Protein AF-A0A9W6U4I5-F1 (afdb_monomer_lite)

Radius of gyration: 42.34 Å; chains: 1; bounding box: 117×131×115 Å

Foldseek 3Di:
DVVLVVLVVVLVVLVVQLVVLVVVLVVLVPDPPDHDDPVVSVVSVVSNVVSVVVNVVSVVVSLVVVVVCVVCVVVDDPVVNVVVVVVVCVVCVVCVVVPPDDPPPVDDCVVPDVVSVVVVVVVVVVVVVVVVVVPDDDDDDDDDDDDDDDDDDDDDDDDDDDDDDDDDDDDDDFDFAEFDDDDDDDDPDDDDDDDDDDDDDDDDDYYDDDDDDDDDDDDDDDDDDDDDDDDDDDDDDDDDDDDDDDDDDDDDDDDDPPCVVVVVVVVVVVVVVVVLLVVQVVLCVVLCNLAAQDPDDSDGPLVVQCVQFVVVCVLFQEFVLLVFNAFTPQLVVVLVVCVVPDDADQQVDDDPDPPHCHLVNLLVVLQVLVCVQQQHDPVFKGKAKAQALLRLLVLCLQFFPAALDAEEEEELLDFLSVVCSCVSNVVRNHHYHYQYPVNLVVLVVVPPPPPDDDPPPDDDDDDPFEAEYEYEYECARSAAQFGRDLVSQVSVQVPVPPPDPDDDHHYGYAYEYADASVLLQAHNHCVVHPHQKYWYGLSSNRVPDHRMIMIMGGVVSLVSGHHPDADAQQFPDDDPVDGDTDGPLPPPPSPVSRNSHPHRPPSSRSSSVVSSSVVCVSSPSSSSLSNLLSLLLVLLVLQQPFAAQVRHRQKDWDADRPPSDDSSGGGSKIWIFTAANVRFTDFVLVVCVLCVVSSYHWDKWRSSRVSSQCVRQVNDPVNVVVCVVVPDDTPPPCQDDPRTGRITIMGGDGSSRDNVSSVSVSVSSNQFRHQHDDDDDPDDDDDDDDDDDDDDDPDDPRKHFDWFWAALEAQAAIDIDPDADQDLAGTPNGRQKFKAAPVALETDHCVNALQSLQWDWDADPVQQKIKIFGDAPPDDDDDDDDDDDDDDDPDGDMDMAHNDDDDDPDDVPPPPDWRWHADPNDTFIWDFRDPVQQVSVCVSRVHRITMTGGDPPDWDFAPQDDDDDDDDDDDDDDDDPDDPDPPPVPFGRTHDSDDHASFWEAEPQQQVVLQVLVCVVPVPDHFDPSQQVGSIYMYRDHHPPQQSHQWYHHPPFTKGWSHWDPDRPRSLADSNNSDRHPDSCRSCVSSVDPDTTIGIHGGPDPDPDPDPPPFQWKKKFQKDWQNHGLGMWIKRFPCVQQVQLSVQQQCQQALVLAAAPLRHRSHQAFWWQQFAAAQFKGKTFAPNPNHPPAFATSVGRFAFARDQPDAQAAFFFKKFDAPWGGGGGRMIITTHTHDRVCGPTIHGTIGTPDDSVSVVVQNVQAHNVRGGVTIMGRNHMHID

pLDDT: mean 71.08, std 24.54, range [22.05, 98.62]

Secondary structure (DSSP, 8-state):
-HHHHHHHHHHHHHHHHHHHHHHHHHHHHT--SSPPPHHHHHHHHHHHHHHHHHHHHHHHHHHHHHHHHHHHGGGS-HHHHHHHHHHHHHHHTTTGGG---PPPTTS-TTTS-HHHHHHHHHHHHHHHHHHHTT-S------------------------------PPPPPPPPP-EEEBPP-PPP-------------------------------------PPP--------PPPPPP------------------SHHHHHHHHHHHHHHHHHHHHHHHHHHHTTT-SSSSSS-SS-HHHHHHHHT-GGGTT-EE-BTTT-PPPPHHHHHHHHHHHHHS----TTSPP--TTS--HHHHHHHHHHHHHHHTT--TTTEEEEEESSHHHHHHHHHHHS---SS-EEEEETT--HHHHTHHHHHHTTT-EEEEE-HHHHHHHHHTTSS---S------PPPPTTPEEEEEEEESB-TTT-BB--TTHHHHHHTT-S---SS----EEEEEEEE-TTGGGTS---TTTS--SEEEEEHHHHTS-STT-EEEEEEHHHHTT-------BTTEEEE-TTSS-EEETTSSS-S-GGGGG--BS--HHHHHTHHHHHHHHHHH-HHHHHHHHHHHHHHHHHHHHH-B-TTS-BSEEEESS-SS---TTTB-SEEEEEEB-TTSPBPPHHHHHHHHHHTTEE-EEE-TT-HHHHHHHTT--HHHHHHHHHTT--TTSS--EETTEESSEEEEE--TT--HHHHHHHHHHHHHHT---SPPPPPP--------------S--SS-EEEEEEE-SBTTS--EEES---EETTEETTTT-EEEEETTT-BBP-TTT-GGGGGEEEEEETTTTEEEEEE--TTSPPPPPPS--------PPPEEEEES---SSSS-TT----EEEEEETTEEEEEEE--HHHHHHHHHHHTS-EEEEEEPTT--EEP---P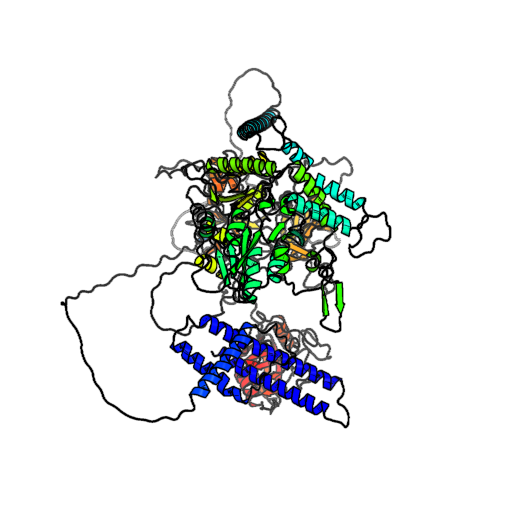PPPP---------------GGGSTTPPEE-SSSS-SEEEEEHHHHHHHHHHHHTT-TT----GGGG--SEEEESS-TT-GGG-SEEEETTEEEEEEEEE---TTTTB-TTT-PBPS-HHHHHHHTT----EEEEEE--PPPPSSSSSPPPPEEEEEEEETTEEEEEEEEEE-TTT-HHHHHHHHHHHH-TT-B-TTSSBS--TT-B--EEETTTEEEE--TTTSSSS---BTTBS-B------S---STTEEEE--SSTT-B-S-EEEESS--GGGTTTS-EEEEEEE-HHHHHHHHHT--TTS--SS-EEEEEEEE-

Structure (mmCIF, N/CA/C/O backbone):
data_AF-A0A9W6U4I5-F1
#
_entry.id   AF-A0A9W6U4I5-F1
#
loop_
_atom_site.group_PDB
_atom_site.id
_atom_site.type_symbol
_atom_site.label_atom_id
_atom_site.label_alt_id
_atom_site.label_comp_id
_atom_site.label_asym_id
_atom_site.label_entity_id
_atom_site.label_seq_id
_atom_site.pdbx_PDB_ins_code
_atom_site.Cartn_x
_atom_site.Cartn_y
_atom_site.Cartn_z
_atom_site.occupancy
_atom_site.B_iso_or_equiv
_atom_site.auth_seq_id
_atom_site.auth_comp_id
_atom_site.auth_asym_id
_atom_site.auth_atom_id
_atom_site.pdbx_PDB_model_num
ATOM 1 N N . MET A 1 1 ? -7.580 32.663 -23.195 1.00 48.84 1 MET A N 1
ATOM 2 C CA . MET A 1 1 ? -8.393 33.658 -23.943 1.00 48.84 1 MET A CA 1
ATOM 3 C C . MET A 1 1 ? -9.149 33.079 -25.143 1.00 48.84 1 MET A C 1
ATOM 5 O O . MET A 1 1 ? -10.328 32.816 -24.961 1.00 48.84 1 MET A O 1
ATOM 9 N N . LYS A 1 2 ? -8.544 32.809 -26.319 1.00 55.38 2 LYS A N 1
ATOM 10 C CA . LYS A 1 2 ? -9.287 32.348 -27.528 1.00 55.38 2 LYS A CA 1
ATOM 11 C C . LYS A 1 2 ? -10.245 31.160 -27.278 1.00 55.38 2 LYS A C 1
ATOM 13 O O . LYS A 1 2 ? -11.389 31.200 -27.718 1.00 55.38 2 LYS A O 1
ATOM 18 N N . SER A 1 3 ? -9.819 30.157 -26.501 1.00 57.09 3 SER A N 1
ATOM 19 C CA . SER A 1 3 ? -10.670 29.019 -26.091 1.00 57.09 3 SER A CA 1
ATOM 20 C C . SER A 1 3 ? -11.919 29.441 -25.291 1.00 57.09 3 SER A C 1
ATOM 22 O O . SER A 1 3 ? -13.018 28.967 -25.559 1.00 57.09 3 SER A O 1
ATOM 24 N N . VAL A 1 4 ? -11.782 30.412 -24.379 1.00 60.50 4 VAL A N 1
ATOM 25 C CA . VAL A 1 4 ? -12.888 30.941 -23.557 1.00 60.50 4 VAL A CA 1
ATOM 26 C C . VAL A 1 4 ? -13.898 31.692 -24.424 1.00 60.50 4 VAL A C 1
ATOM 28 O O . VAL A 1 4 ? -15.095 31.470 -24.296 1.00 60.50 4 VAL A O 1
ATOM 31 N N . GLN A 1 5 ? -13.440 32.522 -25.368 1.00 60.28 5 GLN A N 1
ATOM 32 C CA . GLN A 1 5 ? -14.334 33.189 -26.328 1.00 60.28 5 GLN A CA 1
ATOM 33 C C . GLN A 1 5 ? -15.077 32.181 -27.220 1.00 60.28 5 GLN A C 1
ATOM 35 O O . GLN A 1 5 ? -16.274 32.347 -27.452 1.00 60.28 5 GLN A O 1
ATOM 40 N N . SER A 1 6 ? -14.401 31.109 -27.653 1.00 68.62 6 SER A N 1
ATOM 41 C CA . SER A 1 6 ? -15.024 30.002 -28.389 1.00 68.62 6 SER A CA 1
ATOM 42 C C . SER A 1 6 ? -16.115 29.306 -27.563 1.00 68.62 6 SER A C 1
ATOM 44 O O . SER A 1 6 ? -17.250 29.187 -28.023 1.00 68.62 6 SER A O 1
ATOM 46 N N . GLN A 1 7 ? -15.830 28.944 -26.306 1.00 66.00 7 GLN A N 1
ATOM 47 C CA . GLN A 1 7 ? -16.822 28.345 -25.404 1.00 66.00 7 GLN A CA 1
ATOM 48 C C . GLN A 1 7 ? -17.985 29.295 -25.071 1.00 66.00 7 GLN A C 1
ATOM 50 O O . GLN A 1 7 ? -19.128 28.846 -25.024 1.00 66.00 7 GLN A O 1
ATOM 55 N N . ILE A 1 8 ? -17.745 30.603 -24.911 1.00 67.38 8 ILE A N 1
ATOM 56 C CA . ILE A 1 8 ? -18.811 31.606 -24.731 1.00 67.38 8 ILE A CA 1
ATOM 57 C C . ILE A 1 8 ? -19.721 31.663 -25.966 1.00 67.38 8 ILE A C 1
ATOM 59 O O . ILE A 1 8 ? -20.942 31.706 -25.810 1.00 67.38 8 ILE A O 1
ATOM 63 N N . SER A 1 9 ? -19.159 31.633 -27.180 1.00 71.69 9 SER A N 1
ATOM 64 C CA . SER A 1 9 ? -19.955 31.594 -28.415 1.00 71.69 9 SER A CA 1
ATOM 65 C C . SER A 1 9 ? -20.764 30.300 -28.507 1.00 71.69 9 SER A C 1
ATOM 67 O O . SER A 1 9 ? -21.986 30.349 -28.633 1.00 71.69 9 SER A O 1
ATOM 69 N N . HIS A 1 10 ? -20.112 29.151 -28.314 1.00 75.94 10 HIS A N 1
ATOM 70 C CA . HIS A 1 10 ? -20.759 27.841 -28.337 1.00 75.94 10 HIS A CA 1
ATOM 71 C C . HIS A 1 10 ? -21.899 27.738 -27.309 1.00 75.94 10 HIS A C 1
ATOM 73 O O . HIS A 1 10 ? -22.968 27.202 -27.603 1.00 75.94 10 HIS A O 1
ATOM 79 N N . ARG A 1 11 ? -21.726 28.333 -26.120 1.00 81.00 11 ARG A N 1
ATOM 80 C CA . ARG A 1 11 ? -22.777 28.431 -25.099 1.00 81.00 11 ARG A CA 1
ATOM 81 C C . ARG A 1 11 ? -24.001 29.211 -25.591 1.00 81.00 11 ARG A C 1
ATOM 83 O O . ARG A 1 11 ? -25.124 28.820 -25.269 1.00 81.00 11 ARG A O 1
ATOM 90 N N . LYS A 1 12 ? -23.811 30.296 -26.354 1.00 75.69 12 LYS A N 1
ATOM 91 C CA . LYS A 1 12 ? -24.922 31.069 -26.939 1.00 75.69 12 LYS A CA 1
ATOM 92 C C . LYS A 1 12 ? -25.683 30.242 -27.975 1.00 75.69 12 LYS A C 1
ATOM 94 O O . LYS A 1 12 ? -26.910 30.210 -27.913 1.00 75.69 12 LYS A O 1
ATOM 99 N N . ASP A 1 13 ? -24.985 29.499 -28.832 1.00 78.50 13 ASP A N 1
ATOM 100 C CA . ASP A 1 13 ? -25.610 28.620 -29.832 1.00 78.50 13 ASP A CA 1
ATOM 101 C C . ASP A 1 13 ? -26.448 27.506 -29.178 1.00 78.50 13 ASP A C 1
ATOM 103 O O . ASP A 1 13 ? -27.604 27.280 -29.545 1.00 78.50 13 ASP A O 1
ATOM 107 N N . VAL A 1 14 ? -25.902 26.850 -28.147 1.00 75.62 14 VAL A N 1
ATOM 108 C CA . VAL A 1 14 ? -26.593 25.786 -27.397 1.00 75.62 14 VAL A CA 1
ATOM 109 C C . VAL A 1 14 ? -27.790 26.331 -26.600 1.00 75.62 14 VAL A C 1
ATOM 111 O O . VAL A 1 14 ? -28.836 25.680 -26.544 1.00 75.62 14 VAL A O 1
ATOM 114 N N . LYS A 1 15 ? -27.703 27.550 -26.044 1.00 78.38 15 LYS A N 1
ATOM 115 C CA . LYS A 1 15 ? -28.855 28.234 -25.425 1.00 78.38 15 LYS A CA 1
ATOM 116 C C . LYS A 1 15 ? -29.956 28.520 -26.452 1.00 78.38 15 LYS A C 1
ATOM 118 O O . LYS A 1 15 ? -31.127 28.284 -26.162 1.00 78.38 15 LYS A O 1
ATOM 123 N N . LEU A 1 16 ? -29.590 28.948 -27.663 1.00 82.50 16 LEU A N 1
ATOM 124 C CA . LEU A 1 16 ? -30.537 29.217 -28.750 1.00 82.50 16 LEU A CA 1
ATOM 125 C C . LEU A 1 16 ? -31.270 27.944 -29.219 1.00 82.50 16 LEU A C 1
ATOM 127 O O . LEU A 1 16 ? -32.451 27.998 -29.567 1.00 82.50 16 LEU A O 1
ATOM 131 N N . GLU A 1 17 ? -30.590 26.792 -29.218 1.00 77.50 17 GLU A N 1
ATOM 132 C CA . GLU A 1 17 ? -31.199 25.473 -29.442 1.00 77.50 17 GLU A CA 1
ATOM 133 C C . GLU A 1 17 ? -32.166 25.089 -28.308 1.00 77.50 17 GLU A C 1
ATOM 135 O O . GLU A 1 17 ? -33.298 24.691 -28.592 1.00 77.50 17 GLU A O 1
ATOM 140 N N . PHE A 1 18 ? -31.761 25.244 -27.040 1.00 87.75 18 PHE A N 1
ATOM 141 C CA . PHE A 1 18 ? -32.612 24.973 -25.874 1.00 87.75 18 PHE A CA 1
ATOM 142 C C . PHE A 1 18 ? -33.922 25.780 -25.936 1.00 87.75 18 PHE A C 1
ATOM 144 O O . PHE A 1 18 ? -35.006 25.191 -25.960 1.00 87.75 18 PHE A O 1
ATOM 151 N N . ASP A 1 19 ? -33.829 27.104 -26.101 1.00 78.88 19 ASP A N 1
ATOM 152 C CA . ASP A 1 19 ? -34.986 28.010 -26.171 1.00 78.88 19 ASP A CA 1
ATOM 153 C C . ASP A 1 19 ? -35.914 27.662 -27.348 1.00 78.88 19 ASP A C 1
ATOM 155 O O . ASP A 1 19 ? -37.145 27.682 -27.240 1.00 78.88 19 ASP A O 1
ATOM 159 N N . ARG A 1 20 ? -35.333 27.269 -28.489 1.00 85.56 20 ARG A N 1
ATOM 160 C CA . ARG A 1 20 ? -36.063 26.823 -29.685 1.00 85.56 20 ARG A CA 1
ATOM 161 C C . ARG A 1 20 ? -36.853 25.531 -29.444 1.00 85.56 20 ARG A C 1
ATOM 163 O O . ARG A 1 20 ? -37.931 25.381 -30.030 1.00 85.56 20 ARG A O 1
ATOM 170 N N . TYR A 1 21 ? -36.355 24.594 -28.635 1.00 81.81 21 TYR A N 1
ATOM 171 C CA . TYR A 1 21 ? -37.092 23.373 -28.280 1.00 81.81 21 TYR A CA 1
ATOM 172 C C . TYR A 1 21 ? -38.133 23.623 -27.182 1.00 81.81 21 TYR A C 1
ATOM 174 O O . TYR A 1 21 ? -39.256 23.126 -27.296 1.00 81.81 21 TYR A O 1
ATOM 182 N N . GLU A 1 22 ? -37.824 24.459 -26.192 1.00 85.06 22 GLU A N 1
ATOM 183 C CA . GLU A 1 22 ? -38.749 24.837 -25.121 1.00 85.06 22 GLU A CA 1
ATOM 184 C C . GLU A 1 22 ? -39.972 25.591 -25.666 1.00 85.06 22 GLU A C 1
ATOM 186 O O . GLU A 1 22 ? -41.117 25.199 -25.421 1.00 85.06 22 GLU A O 1
ATOM 191 N N . GLN A 1 23 ? -39.762 26.593 -26.529 1.00 83.75 23 GLN A N 1
ATOM 192 C CA . GLN A 1 23 ? -40.857 27.296 -27.203 1.00 83.75 23 GLN A CA 1
ATOM 193 C C . GLN A 1 23 ? -41.702 26.369 -28.090 1.00 83.75 23 GLN A C 1
ATOM 195 O O . GLN A 1 23 ? -42.917 26.559 -28.190 1.00 83.75 23 GLN A O 1
ATOM 200 N N . LYS A 1 24 ? -41.096 25.360 -28.736 1.00 82.38 24 LYS A N 1
ATOM 201 C CA . LYS A 1 24 ? -41.838 24.355 -29.519 1.00 82.38 24 LYS A CA 1
ATOM 202 C C . LYS A 1 24 ? -42.712 23.483 -28.621 1.00 82.38 24 LYS A C 1
ATOM 204 O O . LYS A 1 24 ? -43.875 23.273 -28.956 1.00 82.38 24 LYS A O 1
ATOM 209 N N . LEU A 1 25 ? -42.197 23.021 -27.483 1.00 82.31 25 LEU A N 1
ATOM 210 C CA . LEU A 1 25 ? -42.969 22.239 -26.515 1.00 82.31 25 LEU A CA 1
ATOM 211 C C . LEU A 1 25 ? -44.099 23.060 -25.889 1.00 82.31 25 LEU A C 1
ATOM 213 O O . LEU A 1 25 ? -45.236 22.598 -25.874 1.00 82.31 25 LEU A O 1
ATOM 217 N N . SER A 1 26 ? -43.834 24.306 -25.492 1.00 82.75 26 SER A N 1
ATOM 218 C CA . SER A 1 26 ? -44.855 25.244 -25.004 1.00 82.75 26 SER A CA 1
ATOM 219 C C . SER A 1 26 ? -45.969 25.477 -26.040 1.00 82.75 26 SER A C 1
ATOM 221 O O . SER A 1 26 ? -47.153 25.388 -25.715 1.00 82.75 26 SER A O 1
ATOM 223 N N . LYS A 1 27 ? -45.618 25.669 -27.322 1.00 82.31 27 LYS A N 1
ATOM 224 C CA . LYS A 1 27 ? -46.592 25.811 -28.422 1.00 82.31 27 LYS A CA 1
ATOM 225 C C . LYS A 1 27 ? -47.363 24.520 -28.734 1.00 82.31 27 LYS A C 1
ATOM 227 O O . LYS A 1 27 ? -48.516 24.613 -29.144 1.00 82.31 27 LYS A O 1
ATOM 232 N N . MET A 1 28 ? -46.779 23.334 -28.535 1.00 77.31 28 MET A N 1
ATOM 233 C CA . MET A 1 28 ? -47.491 22.054 -28.694 1.00 77.31 28 MET A CA 1
ATOM 234 C C . MET A 1 28 ? -48.437 21.769 -27.520 1.00 77.31 28 MET A C 1
ATOM 236 O O . MET A 1 28 ? -49.587 21.417 -27.756 1.00 77.31 28 MET A O 1
ATOM 240 N N . ARG A 1 29 ? -47.997 21.997 -26.274 1.00 76.00 29 ARG A N 1
ATOM 241 C CA . ARG A 1 29 ? -48.803 21.813 -25.051 1.00 76.00 29 ARG A CA 1
ATOM 242 C C . ARG A 1 29 ? -49.995 22.784 -24.949 1.00 76.00 29 ARG A C 1
ATOM 244 O O . ARG A 1 29 ? -50.919 22.521 -24.191 1.00 76.00 29 ARG A O 1
ATOM 251 N N . LYS A 1 30 ? -49.997 23.890 -25.709 1.00 74.50 30 LYS A N 1
ATOM 252 C CA . LYS A 1 30 ? -51.089 24.887 -25.755 1.00 74.50 30 LYS A CA 1
ATOM 253 C C . LYS A 1 30 ? -52.134 24.672 -26.864 1.00 74.50 30 LYS A C 1
ATOM 255 O O . LYS A 1 30 ? -53.091 25.441 -26.926 1.00 74.50 30 LYS A O 1
ATOM 260 N N . ARG A 1 31 ? -51.993 23.670 -27.743 1.00 71.81 31 ARG A N 1
ATOM 261 C CA . ARG A 1 31 ? -53.025 23.354 -28.753 1.00 71.81 31 ARG A CA 1
ATOM 262 C C . ARG A 1 31 ? -54.150 22.532 -28.120 1.00 71.81 31 ARG A C 1
ATOM 264 O O . ARG A 1 31 ? -53.902 21.408 -27.700 1.00 71.81 31 ARG A O 1
ATOM 271 N N . LYS A 1 32 ? -55.365 23.091 -28.063 1.00 53.03 32 LYS A N 1
ATOM 272 C CA . LYS A 1 32 ? -56.560 22.382 -27.565 1.00 53.03 32 LYS A CA 1
ATOM 273 C C . LYS A 1 32 ? -57.125 21.388 -28.582 1.00 53.03 32 LYS A C 1
ATOM 275 O O . LYS A 1 32 ? -57.503 20.287 -28.197 1.00 53.03 32 LYS A O 1
ATOM 280 N N . ASP A 1 33 ? -57.137 21.752 -29.861 1.00 57.75 33 ASP A N 1
ATOM 281 C CA . ASP A 1 33 ? -57.789 20.963 -30.908 1.00 57.75 33 ASP A CA 1
ATOM 282 C C . ASP A 1 33 ? -56.784 20.052 -31.625 1.00 57.75 33 ASP A C 1
ATOM 284 O O . ASP A 1 33 ? -55.780 20.515 -32.173 1.00 57.75 33 ASP A O 1
ATOM 288 N N . SER A 1 34 ? -57.061 18.743 -31.619 1.00 62.34 34 SER A N 1
ATOM 289 C CA . SER A 1 34 ? -56.154 17.647 -32.009 1.00 62.34 34 SER A CA 1
ATOM 290 C C . SER A 1 34 ? -54.823 17.625 -31.228 1.00 62.34 34 SER A C 1
ATOM 292 O O . SER A 1 34 ? -53.845 18.299 -31.560 1.00 62.34 34 SER A O 1
ATOM 294 N N . GLY A 1 35 ? -54.775 16.808 -30.170 1.00 58.41 35 GLY A N 1
ATOM 295 C CA . GLY A 1 35 ? -53.576 16.638 -29.347 1.00 58.41 35 GLY A CA 1
ATOM 296 C C . GLY A 1 35 ? -52.379 16.083 -30.144 1.00 58.41 35 GLY A C 1
ATOM 297 O O . GLY A 1 35 ? -52.561 15.229 -31.016 1.00 58.41 35 GLY A O 1
ATOM 298 N N . PRO A 1 36 ? -51.140 16.538 -29.875 1.00 61.66 36 PRO A N 1
ATOM 299 C CA . PRO A 1 36 ? -49.955 16.041 -30.568 1.00 61.66 36 PRO A CA 1
ATOM 300 C C . PRO A 1 36 ? -49.698 14.562 -30.238 1.00 61.66 36 PRO A C 1
ATOM 302 O O . PRO A 1 36 ? -49.709 14.167 -29.076 1.00 61.66 36 PRO A O 1
ATOM 305 N N . SER A 1 37 ? -49.399 13.752 -31.259 1.00 67.88 37 SER A N 1
ATOM 306 C CA . SER A 1 37 ? -49.073 12.323 -31.108 1.00 67.88 37 SER A CA 1
ATOM 307 C C . SER A 1 37 ? -47.968 12.097 -30.053 1.00 67.88 37 SER A C 1
ATOM 309 O O . SER A 1 37 ? -46.915 12.733 -30.198 1.00 67.88 37 SER A O 1
ATOM 311 N N . PRO A 1 38 ? -48.123 11.184 -29.069 1.00 71.25 38 PRO A N 1
ATOM 312 C CA . PRO A 1 38 ? -47.207 11.053 -27.926 1.00 71.25 38 PRO A CA 1
ATOM 313 C C . PRO A 1 38 ? -45.721 10.966 -28.300 1.00 71.25 38 PRO A C 1
ATOM 315 O O . PRO A 1 38 ? -44.927 11.782 -27.839 1.00 71.25 38 PRO A O 1
ATOM 318 N N . GLN A 1 39 ? -45.371 10.098 -29.257 1.00 73.31 39 GLN A N 1
ATOM 319 C CA . GLN A 1 39 ? -44.007 9.930 -29.791 1.00 73.31 39 GLN A CA 1
ATOM 320 C C . GLN A 1 39 ? -43.364 11.245 -30.283 1.00 73.31 39 GLN A C 1
ATOM 322 O O . GLN A 1 39 ? -42.145 11.402 -30.276 1.00 73.31 39 GLN A O 1
ATOM 327 N N . ARG A 1 40 ? -44.170 12.212 -30.743 1.00 76.88 40 ARG A N 1
ATOM 328 C CA . ARG A 1 40 ? -43.705 13.523 -31.227 1.00 76.88 40 ARG A CA 1
ATOM 329 C C . ARG A 1 40 ? -43.558 14.542 -30.097 1.00 76.88 40 ARG A C 1
ATOM 331 O O . ARG A 1 40 ? -42.750 15.457 -30.249 1.00 76.88 40 ARG A O 1
ATOM 338 N N . LEU A 1 41 ? -44.294 14.398 -28.995 1.00 78.25 41 LEU A N 1
ATOM 339 C CA . LEU A 1 41 ? -44.039 15.163 -27.775 1.00 78.25 41 LEU A CA 1
ATOM 340 C C . LEU A 1 41 ? -42.723 14.671 -27.153 1.00 78.25 41 LEU A C 1
ATOM 342 O O . LEU A 1 41 ? -41.755 15.427 -27.091 1.00 78.25 41 LEU A O 1
ATOM 346 N N . GLU A 1 42 ? -42.653 13.367 -26.883 1.00 78.88 42 GLU A N 1
ATOM 347 C CA . GLU A 1 42 ? -41.513 12.658 -26.298 1.00 78.88 42 GLU A CA 1
ATOM 348 C C . GLU A 1 42 ? -40.205 12.928 -27.063 1.00 78.88 42 GLU A C 1
ATOM 350 O O . GLU A 1 42 ? -39.211 13.360 -26.484 1.00 78.88 42 GLU A O 1
ATOM 355 N N . ARG A 1 43 ? -40.202 12.796 -28.400 1.00 83.69 43 ARG A N 1
ATOM 356 C CA . ARG A 1 43 ? -39.016 13.071 -29.235 1.00 83.69 43 ARG A CA 1
ATOM 357 C C . ARG A 1 43 ? -38.551 14.534 -29.193 1.00 83.69 43 ARG A C 1
ATOM 359 O O . ARG A 1 43 ? -37.403 14.810 -29.542 1.00 83.69 43 ARG A O 1
ATOM 366 N N . ASN A 1 44 ? -39.403 15.485 -28.802 1.00 80.44 44 ASN A N 1
ATOM 367 C CA . ASN A 1 44 ? -38.982 16.868 -28.551 1.00 80.44 44 ASN A CA 1
ATOM 368 C C . ASN A 1 44 ? -38.552 17.086 -27.092 1.00 80.44 44 ASN A C 1
ATOM 370 O O . ASN A 1 44 ? -37.638 17.871 -26.863 1.00 80.44 44 ASN A O 1
ATOM 374 N N . GLU A 1 45 ? -39.120 16.363 -26.127 1.00 82.19 45 GLU A N 1
ATOM 375 C CA . GLU A 1 45 ? -38.700 16.391 -24.717 1.00 82.19 45 GLU A CA 1
ATOM 376 C C . GLU A 1 45 ? -37.307 15.767 -24.542 1.00 82.19 45 GLU A C 1
ATOM 378 O O . GLU A 1 45 ? -36.428 16.389 -23.951 1.00 82.19 45 GLU A O 1
ATOM 383 N N . GLN A 1 46 ? -37.034 14.636 -25.201 1.00 82.31 46 GLN A N 1
ATOM 384 C CA . GLN A 1 46 ? -35.691 14.051 -25.318 1.00 82.31 46 GLN A CA 1
ATOM 385 C C . GLN A 1 46 ? -34.676 15.022 -25.956 1.00 82.31 46 GLN A C 1
ATOM 387 O O . GLN A 1 46 ? -33.497 15.020 -25.598 1.00 82.31 46 GLN A O 1
ATOM 392 N N . LYS A 1 47 ? -35.110 15.873 -26.900 1.00 85.19 47 LYS A N 1
ATOM 393 C CA . LYS A 1 47 ? -34.254 16.905 -27.514 1.00 85.19 47 LYS A CA 1
ATOM 394 C C . LYS A 1 47 ? -34.012 18.093 -26.588 1.00 85.19 47 LYS A C 1
ATOM 396 O O . LYS A 1 47 ? -32.871 18.535 -26.493 1.00 85.19 47 LYS A O 1
ATOM 401 N N . LEU A 1 48 ? -35.041 18.569 -25.884 1.00 82.69 48 LEU A N 1
ATOM 402 C CA . LEU A 1 48 ? -34.901 19.613 -24.869 1.00 82.69 48 LEU A CA 1
ATOM 403 C C . LEU A 1 48 ? -33.960 19.156 -23.746 1.00 82.69 48 LEU A C 1
ATOM 405 O O . LEU A 1 48 ? -33.069 19.905 -23.359 1.00 82.69 48 LEU A O 1
ATOM 409 N N . HIS A 1 49 ? -34.091 17.908 -23.291 1.00 75.19 49 HIS A N 1
ATOM 410 C CA . HIS A 1 49 ? -33.200 17.307 -22.301 1.00 75.19 49 HIS A CA 1
ATOM 411 C C . HIS A 1 49 ? -31.744 17.254 -22.797 1.00 75.19 49 HIS A C 1
ATOM 413 O O . HIS A 1 49 ? -30.846 17.714 -22.096 1.00 75.19 49 HIS A O 1
ATOM 419 N N . LYS A 1 50 ? -31.491 16.797 -24.034 1.00 78.19 50 LYS A N 1
ATOM 420 C CA . LYS A 1 50 ? -30.133 16.813 -24.618 1.00 78.19 50 LYS A CA 1
ATOM 421 C C . LYS A 1 50 ? -29.557 18.229 -24.757 1.00 78.19 50 LYS A C 1
ATOM 423 O O . LYS A 1 50 ? -28.388 18.429 -24.442 1.00 78.19 50 LYS A O 1
ATOM 428 N N . ALA A 1 51 ? -30.363 19.210 -25.169 1.00 73.19 51 ALA A N 1
ATOM 429 C CA . ALA A 1 51 ? -29.944 20.612 -25.231 1.00 73.19 51 ALA A CA 1
ATOM 430 C C . ALA A 1 51 ? -29.646 21.192 -23.834 1.00 73.19 51 ALA A C 1
ATOM 432 O O . ALA A 1 51 ? -28.677 21.929 -23.673 1.00 73.19 51 ALA A O 1
ATOM 433 N N . ARG A 1 52 ? -30.426 20.813 -22.810 1.00 76.50 52 ARG A N 1
ATOM 434 C CA . ARG A 1 52 ? -30.204 21.199 -21.409 1.00 76.50 52 ARG A CA 1
ATOM 435 C C . ARG A 1 52 ? -28.884 20.643 -20.870 1.00 76.50 52 ARG A C 1
ATOM 437 O O . ARG A 1 52 ? -28.098 21.417 -20.335 1.00 76.50 52 ARG A O 1
ATOM 444 N N . VAL A 1 53 ? -28.613 19.351 -21.072 1.00 69.56 53 VAL A N 1
ATOM 445 C CA . VAL A 1 53 ? -27.353 18.714 -20.645 1.00 69.56 53 VAL A CA 1
ATOM 446 C C . VAL A 1 53 ? -26.154 19.362 -21.341 1.00 69.56 53 VAL A C 1
ATOM 448 O O . VAL A 1 53 ? -25.203 19.748 -20.670 1.00 69.56 53 VAL A O 1
ATOM 451 N N . ALA A 1 54 ? -26.221 19.589 -22.658 1.00 71.56 54 ALA A N 1
ATOM 452 C CA . ALA A 1 54 ? -25.163 20.298 -23.381 1.00 71.56 54 ALA A CA 1
ATOM 453 C C . ALA A 1 54 ? -24.939 21.727 -22.843 1.00 71.56 54 ALA A C 1
ATOM 455 O O . ALA A 1 54 ? -23.797 22.149 -22.657 1.00 71.56 54 ALA A O 1
ATOM 456 N N . LEU A 1 55 ? -26.017 22.461 -22.534 1.00 71.25 55 LEU A N 1
ATOM 457 C CA . LEU A 1 55 ? -25.934 23.798 -21.943 1.00 71.25 55 LEU A CA 1
ATOM 458 C C . LEU A 1 55 ? -25.281 23.762 -20.553 1.00 71.25 55 LEU A C 1
ATOM 460 O O . LEU A 1 55 ? -24.473 24.638 -20.245 1.00 71.25 55 LEU A O 1
ATOM 464 N N . GLN A 1 56 ? -25.595 22.757 -19.730 1.00 63.44 56 GLN A N 1
ATOM 465 C CA . GLN A 1 56 ? -24.969 22.542 -18.423 1.00 63.44 56 GLN A CA 1
ATOM 466 C C . GLN A 1 56 ? -23.468 22.257 -18.568 1.00 63.44 56 GLN A C 1
ATOM 468 O O . GLN A 1 56 ? -22.675 22.962 -17.949 1.00 63.44 56 GLN A O 1
ATOM 473 N N . THR A 1 57 ? -23.062 21.317 -19.431 1.00 65.44 57 THR A N 1
ATOM 474 C CA . THR A 1 57 ? -21.646 20.973 -19.658 1.00 65.44 57 THR A CA 1
ATOM 475 C C . THR A 1 57 ? -20.824 22.183 -20.105 1.00 65.44 57 THR A C 1
ATOM 477 O O . THR A 1 57 ? -19.839 22.518 -19.453 1.00 65.44 57 THR A O 1
ATOM 480 N N . VAL A 1 58 ? -21.257 22.911 -21.144 1.00 70.12 58 VAL A N 1
ATOM 481 C CA . VAL A 1 58 ? -20.511 24.085 -21.646 1.00 70.12 58 VAL A CA 1
ATOM 482 C C . VAL A 1 58 ? -20.481 25.224 -20.614 1.00 70.12 58 VAL A C 1
ATOM 484 O O . VAL A 1 58 ? -19.513 25.979 -20.549 1.00 70.12 58 VAL A O 1
ATOM 487 N N . THR A 1 59 ? -21.509 25.343 -19.764 1.00 66.56 59 THR A N 1
ATOM 488 C CA . THR A 1 59 ? -21.494 26.284 -18.629 1.00 66.56 59 THR A CA 1
ATOM 489 C C . THR A 1 59 ? -20.475 25.860 -17.565 1.00 66.56 59 THR A C 1
ATOM 491 O O . THR A 1 59 ? -19.728 26.700 -17.068 1.00 66.56 59 THR A O 1
ATOM 494 N N . PHE A 1 60 ? -20.414 24.569 -17.233 1.00 59.47 60 PHE A N 1
ATOM 495 C CA . PHE A 1 60 ? -19.504 24.020 -16.228 1.00 59.47 60 PHE A CA 1
ATOM 496 C C . PHE A 1 60 ? -18.035 24.112 -16.658 1.00 59.47 60 PHE A C 1
ATOM 498 O O . PHE A 1 60 ? -17.200 24.549 -15.870 1.00 59.47 60 PHE A O 1
ATOM 505 N N . ASP A 1 61 ? -17.715 23.795 -17.915 1.00 62.00 61 ASP A N 1
ATOM 506 C CA . ASP A 1 61 ? -16.345 23.910 -18.430 1.00 62.00 61 ASP A CA 1
ATOM 507 C C . ASP A 1 61 ? -15.833 25.359 -18.395 1.00 62.00 61 ASP A C 1
ATOM 509 O O . ASP A 1 61 ? -14.687 25.592 -18.011 1.00 62.00 61 ASP A O 1
ATOM 513 N N . LEU A 1 62 ? -16.694 26.343 -18.690 1.00 63.19 62 LEU A N 1
ATOM 514 C CA . LEU A 1 62 ? -16.365 27.760 -18.504 1.00 63.19 62 LEU A CA 1
ATOM 515 C C . LEU A 1 62 ? -16.048 28.078 -17.034 1.00 63.19 62 LEU A C 1
ATOM 517 O O . LEU A 1 62 ? -14.997 28.658 -16.760 1.00 63.19 62 LEU A O 1
ATOM 521 N N . TYR A 1 63 ? -16.888 27.647 -16.082 1.00 57.06 63 TYR A N 1
ATOM 522 C CA . TYR A 1 63 ? -16.605 27.817 -14.649 1.00 57.06 63 TYR A CA 1
ATOM 523 C C . TYR A 1 63 ? -15.275 27.173 -14.227 1.00 57.06 63 TYR A C 1
ATOM 525 O O . TYR A 1 63 ? -14.539 27.779 -13.452 1.00 57.06 63 TYR A O 1
ATOM 533 N N . ARG A 1 64 ? -14.908 26.000 -14.765 1.00 56.81 64 ARG A N 1
ATOM 534 C CA . ARG A 1 64 ? -13.607 25.362 -14.478 1.00 56.81 64 ARG A CA 1
ATOM 535 C C . ARG A 1 64 ? -12.423 26.183 -14.990 1.00 56.81 64 ARG A C 1
ATOM 537 O O . ARG A 1 64 ? -11.408 26.266 -14.301 1.00 56.81 64 ARG A O 1
ATOM 544 N N . VAL A 1 65 ? -12.538 26.802 -16.167 1.00 61.25 65 VAL A N 1
ATOM 545 C CA . VAL A 1 65 ? -11.477 27.669 -16.709 1.00 61.25 65 VAL A CA 1
ATOM 546 C C . VAL A 1 65 ? -11.352 28.967 -15.901 1.00 61.25 65 VAL A C 1
ATOM 548 O O . VAL A 1 65 ? -10.231 29.389 -15.623 1.00 61.25 65 VAL A O 1
ATOM 551 N N . PHE A 1 66 ? -12.464 29.560 -15.455 1.00 56.78 66 PHE A N 1
ATOM 552 C CA . PHE A 1 66 ? -12.435 30.730 -14.566 1.00 56.78 66 PHE A CA 1
ATOM 553 C C . PHE A 1 66 ? -11.883 30.400 -13.167 1.00 56.78 66 PHE A C 1
ATOM 555 O O . PHE A 1 66 ? -11.071 31.157 -12.642 1.00 56.78 66 PHE A O 1
ATOM 562 N N . ALA A 1 67 ? -12.245 29.250 -12.590 1.00 51.78 67 ALA A N 1
ATOM 563 C CA . ALA A 1 67 ? -11.708 28.799 -11.305 1.00 51.78 67 ALA A CA 1
ATOM 564 C C . ALA A 1 67 ? -10.191 28.537 -11.364 1.00 51.78 67 ALA A C 1
ATOM 566 O O . ALA A 1 67 ? -9.475 28.892 -10.429 1.00 51.78 67 ALA A O 1
ATOM 567 N N . LYS A 1 68 ? -9.684 27.985 -12.480 1.00 57.75 68 LYS A N 1
ATOM 568 C CA . LYS A 1 68 ? -8.236 27.865 -12.708 1.00 57.75 68 LYS A CA 1
ATOM 569 C C . LYS A 1 68 ? -7.567 29.241 -12.762 1.00 57.75 68 LYS A C 1
ATOM 571 O O . LYS A 1 68 ? -6.551 29.429 -12.104 1.00 57.75 68 LYS A O 1
ATOM 576 N N . TYR A 1 69 ? -8.147 30.192 -13.496 1.00 59.41 69 TYR A N 1
ATOM 577 C CA . TYR A 1 69 ? -7.593 31.541 -13.618 1.00 59.41 69 TYR A CA 1
ATOM 578 C C . TYR A 1 69 ? -7.426 32.233 -12.253 1.00 59.41 69 TYR A C 1
ATOM 580 O O . TYR A 1 69 ? -6.338 32.711 -11.952 1.00 59.41 69 TYR A O 1
ATOM 588 N N . GLU A 1 70 ? -8.448 32.221 -11.388 1.00 50.34 70 GLU A N 1
ATOM 589 C CA . GLU A 1 70 ? -8.321 32.811 -10.042 1.00 50.34 70 GLU A CA 1
ATOM 590 C C . GLU A 1 70 ? -7.282 32.088 -9.165 1.00 50.34 70 GLU A C 1
ATOM 592 O O . GLU A 1 70 ? -6.607 32.736 -8.371 1.00 50.34 70 GLU A O 1
ATOM 597 N N . SER A 1 71 ? -7.074 30.775 -9.342 1.00 49.16 71 SER A N 1
ATOM 598 C CA . SER A 1 71 ? -5.998 30.050 -8.638 1.00 49.16 71 SER A CA 1
ATOM 599 C C . SER A 1 71 ? -4.578 30.399 -9.111 1.00 49.16 71 SER A C 1
ATOM 601 O O . SER A 1 71 ? -3.613 30.056 -8.433 1.00 49.16 71 SER A O 1
ATOM 603 N N . GLU A 1 72 ? -4.449 31.088 -10.247 1.00 57.25 72 GLU A N 1
ATOM 604 C CA . GLU A 1 72 ? -3.182 31.546 -10.839 1.00 57.25 72 GLU A CA 1
ATOM 605 C C . GLU A 1 72 ? -3.031 33.083 -10.766 1.00 57.25 72 GLU A C 1
ATOM 607 O O . GLU A 1 72 ? -2.015 33.632 -11.180 1.00 57.25 72 GLU A O 1
ATOM 612 N N . ARG A 1 73 ? -4.026 33.800 -10.220 1.00 52.09 73 ARG A N 1
ATOM 613 C CA . ARG A 1 73 ? -4.111 35.271 -10.247 1.00 52.09 73 ARG A CA 1
ATOM 614 C C . ARG A 1 73 ? -2.910 35.962 -9.604 1.00 52.09 73 ARG A C 1
ATOM 616 O O . ARG A 1 73 ? -2.367 36.905 -10.174 1.00 52.09 73 ARG A O 1
ATOM 623 N N . ASP A 1 74 ? -2.501 35.493 -8.429 1.00 49.00 74 ASP A N 1
ATOM 624 C CA . ASP A 1 74 ? -1.462 36.140 -7.618 1.00 49.00 74 ASP A CA 1
ATOM 625 C C . ASP A 1 74 ? -0.033 35.868 -8.145 1.00 49.00 74 ASP A C 1
ATOM 627 O O . ASP A 1 74 ? 0.945 36.299 -7.537 1.00 49.00 74 ASP A O 1
ATOM 631 N N . THR A 1 75 ? 0.101 35.182 -9.292 1.00 51.53 75 THR A N 1
ATOM 632 C CA . THR A 1 75 ? 1.368 34.978 -10.018 1.00 51.53 75 THR A CA 1
ATOM 633 C C . THR A 1 75 ? 1.409 35.648 -11.401 1.00 51.53 75 THR A C 1
ATOM 635 O O . THR A 1 75 ? 2.399 35.488 -12.115 1.00 51.53 75 THR A O 1
ATOM 638 N N . MET A 1 76 ? 0.376 36.407 -11.794 1.00 56.72 76 MET A N 1
ATOM 639 C CA . MET A 1 76 ? 0.306 37.087 -13.098 1.00 56.72 76 MET A CA 1
ATOM 640 C C . MET A 1 76 ? 0.838 38.524 -13.077 1.00 56.72 76 MET A C 1
ATOM 642 O O . MET A 1 76 ? 0.751 39.235 -12.075 1.00 56.72 76 MET A O 1
ATOM 646 N N . LEU A 1 77 ? 1.345 38.988 -14.223 1.00 58.81 77 LEU A N 1
ATOM 647 C CA . LEU A 1 77 ? 1.812 40.365 -14.386 1.00 58.81 77 LEU A CA 1
ATOM 648 C C . LEU A 1 77 ? 0.628 41.339 -14.528 1.00 58.81 77 LEU A C 1
ATOM 650 O O . LEU A 1 77 ? -0.369 41.041 -15.187 1.00 58.81 77 LEU A O 1
ATOM 654 N N . ASN A 1 78 ? 0.761 42.550 -13.971 1.00 51.28 78 ASN A N 1
ATOM 655 C CA . ASN A 1 78 ? -0.320 43.552 -13.902 1.00 51.28 78 ASN A CA 1
ATOM 656 C C . ASN A 1 78 ? -1.013 43.852 -15.251 1.00 51.28 78 ASN A C 1
ATOM 658 O O . ASN A 1 78 ? -2.214 44.114 -15.276 1.00 51.28 78 ASN A O 1
ATOM 662 N N . GLY A 1 79 ? -0.288 43.798 -16.376 1.00 51.25 79 GLY A N 1
ATOM 663 C CA . GLY A 1 79 ? -0.868 44.009 -17.710 1.00 51.25 79 GLY A CA 1
ATOM 664 C C . GLY A 1 79 ? -1.789 42.875 -18.182 1.00 51.25 79 GLY A C 1
ATOM 665 O O . GLY A 1 79 ? -2.764 43.123 -18.890 1.00 51.25 79 GLY A O 1
ATOM 666 N N . GLU A 1 80 ? -1.524 41.636 -17.765 1.00 51.84 80 GLU A N 1
ATOM 667 C CA . GLU A 1 80 ? -2.370 40.476 -18.074 1.00 51.84 80 GLU A CA 1
ATOM 668 C C . GLU A 1 80 ? -3.632 40.483 -17.208 1.00 51.84 80 GLU A C 1
ATOM 670 O O . GLU A 1 80 ? -4.737 40.268 -17.714 1.00 51.84 80 GLU A O 1
ATOM 675 N N . LEU A 1 81 ? -3.466 40.824 -15.924 1.00 50.56 81 LEU A N 1
ATOM 676 C CA . LEU A 1 81 ? -4.542 40.971 -14.945 1.00 50.56 81 LEU A CA 1
ATOM 677 C C . LEU A 1 81 ? -5.627 41.943 -15.443 1.00 50.56 81 LEU A C 1
ATOM 679 O O . LEU A 1 81 ? -6.818 41.621 -15.427 1.00 50.56 81 LEU A O 1
ATOM 683 N N . GLU A 1 82 ? -5.215 43.108 -15.950 1.00 51.44 82 GLU A N 1
ATOM 684 C CA . GLU A 1 82 ? -6.133 44.132 -16.457 1.00 51.44 82 GLU A CA 1
ATOM 685 C C . GLU A 1 82 ? -6.805 43.715 -17.776 1.00 51.44 82 GLU A C 1
ATOM 687 O O . GLU A 1 82 ? -8.000 43.942 -17.975 1.00 51.44 82 GLU A O 1
ATOM 692 N N . MET A 1 83 ? -6.090 43.009 -18.661 1.00 54.28 83 MET A N 1
ATOM 693 C CA . MET A 1 83 ? -6.686 42.508 -19.904 1.00 54.28 83 MET A CA 1
ATOM 694 C C . MET A 1 83 ? -7.724 41.398 -19.652 1.00 54.28 83 MET A C 1
ATOM 696 O O . MET A 1 83 ? -8.703 41.290 -20.398 1.00 54.28 83 MET A O 1
ATOM 700 N N . VAL A 1 84 ? -7.568 40.591 -18.595 1.00 56.16 84 VAL A N 1
ATOM 701 C CA . VAL A 1 84 ? -8.587 39.603 -18.204 1.00 56.16 84 VAL A CA 1
ATOM 702 C C . VAL A 1 84 ? -9.753 40.255 -17.459 1.00 56.16 84 VAL A C 1
ATOM 704 O O . VAL A 1 84 ? -10.896 39.911 -17.767 1.00 56.16 84 VAL A O 1
ATOM 707 N N . ARG A 1 85 ? -9.521 41.261 -16.598 1.00 55.00 85 ARG A N 1
ATOM 708 C CA . ARG A 1 85 ? -10.595 42.126 -16.060 1.00 55.00 85 ARG A CA 1
ATOM 709 C C . ARG A 1 85 ? -11.452 42.705 -17.186 1.00 55.00 85 ARG A C 1
ATOM 711 O O . ARG A 1 85 ? -12.672 42.572 -17.148 1.00 55.00 85 ARG A O 1
ATOM 718 N N . GLN A 1 86 ? -10.829 43.220 -18.247 1.00 54.53 86 GLN A N 1
ATOM 719 C CA . GLN A 1 86 ? -11.538 43.758 -19.410 1.00 54.53 86 GLN A CA 1
ATOM 720 C C . GLN A 1 86 ? -12.398 42.706 -20.137 1.00 54.53 86 GLN A C 1
ATOM 722 O O . GLN A 1 86 ? -13.450 43.045 -20.689 1.00 54.53 86 GLN A O 1
ATOM 727 N N . VAL A 1 87 ? -12.002 41.428 -20.136 1.00 57.59 87 VAL A N 1
ATOM 728 C CA . VAL A 1 87 ? -12.792 40.328 -20.724 1.00 57.59 87 VAL A CA 1
ATOM 729 C C . VAL A 1 87 ? -13.898 39.839 -19.784 1.00 57.59 87 VAL A C 1
ATOM 731 O O . VAL A 1 87 ? -14.989 39.549 -20.270 1.00 57.59 87 VAL A O 1
ATOM 734 N N . MET A 1 88 ? -13.670 39.819 -18.468 1.00 53.28 88 MET A N 1
ATOM 735 C CA . MET A 1 88 ? -14.711 39.557 -17.464 1.00 53.28 88 MET A CA 1
ATOM 736 C C . MET A 1 88 ? -15.794 40.642 -17.516 1.00 53.28 88 MET A C 1
ATOM 738 O O . MET A 1 88 ? -16.968 40.326 -17.692 1.00 53.28 88 MET A O 1
ATOM 742 N N . HIS A 1 89 ? -15.403 41.918 -17.511 1.00 51.53 89 HIS A N 1
ATOM 743 C CA . HIS A 1 89 ? -16.305 43.058 -17.685 1.00 51.53 89 HIS A CA 1
ATOM 744 C C . HIS A 1 89 ? -17.088 42.971 -19.009 1.00 51.53 89 HIS A C 1
ATOM 746 O O . HIS A 1 89 ? -18.310 43.089 -19.019 1.00 51.53 89 HIS A O 1
ATOM 752 N N . ASN A 1 90 ? -16.429 42.654 -20.135 1.00 50.97 90 ASN A N 1
ATOM 753 C CA . ASN A 1 90 ? -17.122 42.421 -21.414 1.00 50.97 90 ASN A CA 1
ATOM 754 C C . ASN A 1 90 ? -18.045 41.187 -21.418 1.00 50.97 90 ASN A C 1
ATOM 756 O O . ASN A 1 90 ? -18.930 41.112 -22.273 1.00 50.97 90 ASN A O 1
ATOM 760 N N . PHE A 1 91 ? -17.844 40.216 -20.524 1.00 54.59 91 PHE A N 1
ATOM 761 C CA . PHE A 1 91 ? -18.725 39.061 -20.369 1.00 54.59 91 PHE A CA 1
ATOM 762 C C . PHE A 1 91 ? -19.950 39.406 -19.513 1.00 54.59 91 PHE A C 1
ATOM 764 O O . PHE A 1 91 ? -21.063 39.093 -19.932 1.00 54.59 91 PHE A O 1
ATOM 771 N N . TYR A 1 92 ? -19.790 40.099 -18.386 1.00 47.12 92 TYR A N 1
ATOM 772 C CA . TYR A 1 92 ? -20.923 40.506 -17.549 1.00 47.12 92 TYR A CA 1
ATOM 773 C C . TYR A 1 92 ? -21.748 41.626 -18.203 1.00 47.12 92 TYR A C 1
ATOM 775 O O . TYR A 1 92 ? -22.935 41.426 -18.469 1.00 47.12 92 TYR A O 1
ATOM 783 N N . ALA A 1 93 ? -21.127 42.733 -18.624 1.00 47.38 93 ALA A N 1
ATOM 784 C CA . ALA A 1 93 ? -21.827 43.887 -19.205 1.00 47.38 93 ALA A CA 1
ATOM 785 C C . ALA A 1 93 ? -22.574 43.593 -20.527 1.00 47.38 93 ALA A C 1
ATOM 787 O O . ALA A 1 93 ? -23.468 44.341 -20.906 1.00 47.38 93 ALA A O 1
ATOM 788 N N . LYS A 1 94 ? -22.243 42.504 -21.243 1.00 47.75 94 LYS A N 1
ATOM 789 C CA . LYS A 1 94 ? -22.962 42.064 -22.463 1.00 47.75 94 LYS A CA 1
ATOM 790 C C . LYS A 1 94 ? -23.950 40.919 -22.240 1.00 47.75 94 LYS A C 1
ATOM 792 O O . LYS A 1 94 ? -24.491 40.394 -23.216 1.00 47.75 94 LYS A O 1
ATOM 797 N N . ASN A 1 95 ? -24.152 40.486 -20.997 1.00 45.56 95 ASN A N 1
ATOM 798 C CA . ASN A 1 95 ? -25.152 39.473 -20.669 1.00 45.56 95 ASN A CA 1
ATOM 799 C C . ASN A 1 95 ? -26.066 39.868 -19.494 1.00 45.56 95 ASN A C 1
ATOM 801 O O . ASN A 1 95 ? -27.106 39.234 -19.384 1.00 45.56 95 ASN A O 1
ATOM 805 N N . ALA A 1 96 ? -25.763 40.908 -18.703 1.00 39.28 96 ALA A N 1
ATOM 806 C CA . ALA A 1 96 ? -26.571 41.367 -17.561 1.00 39.28 96 ALA A CA 1
ATOM 807 C C . ALA A 1 96 ? -28.088 41.433 -17.856 1.00 39.28 96 ALA A C 1
ATOM 809 O O . ALA A 1 96 ? -28.869 40.736 -17.207 1.00 39.28 96 ALA A O 1
ATOM 810 N N . ASP A 1 97 ? -28.493 42.148 -18.914 1.00 40.94 97 ASP A N 1
ATOM 811 C CA . ASP A 1 97 ? -29.902 42.271 -19.343 1.00 40.94 97 ASP A CA 1
ATOM 812 C C . ASP A 1 97 ? -30.541 40.945 -19.806 1.00 40.94 97 ASP A C 1
ATOM 814 O O . ASP A 1 97 ? -31.762 40.812 -19.881 1.00 40.94 97 ASP A O 1
ATOM 818 N N . ALA A 1 98 ? -29.722 39.947 -20.146 1.00 42.75 98 ALA A N 1
ATOM 819 C CA . ALA A 1 98 ? -30.149 38.629 -20.611 1.00 42.75 98 ALA A CA 1
ATOM 820 C C . ALA A 1 98 ? -30.131 37.559 -19.501 1.00 42.75 98 ALA A C 1
ATOM 822 O O . ALA A 1 98 ? -30.535 36.417 -19.745 1.00 42.75 98 ALA A O 1
ATOM 823 N N . THR A 1 99 ? -29.648 37.888 -18.298 1.00 36.97 99 THR A N 1
ATOM 824 C CA . THR A 1 99 ? -29.369 36.922 -17.229 1.00 36.97 99 THR A CA 1
ATOM 825 C C . THR A 1 99 ? -30.195 37.174 -15.970 1.00 36.97 99 THR A C 1
ATOM 827 O O . THR A 1 99 ? -29.652 37.388 -14.890 1.00 36.97 99 THR A O 1
ATOM 830 N N . ASN A 1 100 ? -31.519 37.015 -16.076 1.00 41.84 100 ASN A N 1
ATOM 831 C CA . ASN A 1 100 ? -32.355 36.696 -14.912 1.00 41.84 100 ASN A CA 1
ATOM 832 C C . ASN A 1 100 ? -32.093 35.228 -14.501 1.00 41.84 100 ASN A C 1
ATOM 834 O O . ASN A 1 100 ? -32.829 34.307 -14.853 1.00 41.84 100 ASN A O 1
ATOM 838 N N . PHE A 1 101 ? -30.921 35.002 -13.902 1.00 40.12 101 PHE A N 1
ATOM 839 C CA . PHE A 1 101 ? -30.206 33.723 -13.907 1.00 40.12 101 PHE A CA 1
ATOM 840 C C . PHE A 1 101 ? -30.404 32.948 -12.602 1.00 40.12 101 PHE A C 1
ATOM 842 O O . PHE A 1 101 ? -29.495 32.808 -11.785 1.00 40.12 101 PHE A O 1
ATOM 849 N N . THR A 1 102 ? -31.596 32.392 -12.406 1.00 41.94 102 THR A N 1
ATOM 850 C CA . THR A 1 102 ? -31.762 31.315 -11.424 1.00 41.94 102 THR A CA 1
ATOM 851 C C . THR A 1 102 ? -31.188 30.019 -11.994 1.00 41.94 102 THR A C 1
ATOM 853 O O . THR A 1 102 ? -31.528 29.613 -13.106 1.00 41.94 102 THR A O 1
ATOM 856 N N . ILE A 1 103 ? -30.327 29.343 -11.226 1.00 40.50 103 ILE A N 1
ATOM 857 C CA . ILE A 1 103 ? -30.002 27.935 -11.486 1.00 40.50 103 ILE A CA 1
ATOM 858 C C . ILE A 1 103 ? -31.314 27.153 -11.292 1.00 40.50 103 ILE A C 1
ATOM 860 O O . ILE A 1 103 ? -31.868 27.223 -10.191 1.00 40.50 103 ILE A O 1
ATOM 864 N N . PRO A 1 104 ? -31.844 26.439 -12.308 1.00 40.44 104 PRO A N 1
ATOM 865 C CA . PRO A 1 104 ? -33.087 25.685 -12.145 1.00 40.44 104 PRO A CA 1
ATOM 866 C C . PRO A 1 104 ? -32.955 24.663 -11.013 1.00 40.44 104 PRO A C 1
ATOM 868 O O . PRO A 1 104 ? -31.916 24.019 -10.889 1.00 40.44 104 PRO A O 1
ATOM 871 N N . GLU A 1 105 ? -34.000 24.474 -10.204 1.00 40.78 105 GLU A N 1
ATOM 872 C CA . GLU A 1 105 ? -33.957 23.552 -9.050 1.00 40.78 105 GLU A CA 1
ATOM 873 C C . GLU A 1 105 ? -33.734 22.087 -9.458 1.00 40.78 105 GLU A C 1
ATOM 875 O O . GLU A 1 105 ? -33.274 21.271 -8.669 1.00 40.78 105 GLU A O 1
ATOM 880 N N . GLU A 1 106 ? -33.987 21.786 -10.731 1.00 38.62 106 GLU A N 1
ATOM 881 C CA . GLU A 1 106 ? -33.709 20.522 -11.416 1.00 38.62 106 GLU A CA 1
ATOM 882 C C . GLU A 1 106 ? -32.204 20.264 -11.670 1.00 38.62 106 GLU A C 1
ATOM 884 O O . GLU A 1 106 ? -31.849 19.229 -12.236 1.00 38.62 106 GLU A O 1
ATOM 889 N N . VAL A 1 107 ? -31.313 21.202 -11.321 1.00 38.31 107 VAL A N 1
ATOM 890 C CA . VAL A 1 107 ? -29.854 21.045 -11.409 1.00 38.31 107 VAL A CA 1
ATOM 891 C C . VAL A 1 107 ? -29.297 20.676 -10.038 1.00 38.31 107 VAL A C 1
ATOM 893 O O . VAL A 1 107 ? -29.421 21.441 -9.083 1.00 38.31 107 VAL A O 1
ATOM 896 N N . ASP A 1 108 ? -28.637 19.520 -9.958 1.00 40.28 108 ASP A N 1
ATOM 897 C CA . ASP A 1 108 ? -28.001 19.046 -8.730 1.00 40.28 108 ASP A CA 1
ATOM 898 C C . ASP A 1 108 ? -26.897 20.015 -8.267 1.00 40.28 108 ASP A C 1
ATOM 900 O O . ASP A 1 108 ? -25.829 20.132 -8.879 1.00 40.28 108 ASP A O 1
ATOM 904 N N . ARG A 1 109 ? -27.173 20.715 -7.161 1.00 42.22 109 ARG A N 1
ATOM 905 C CA . ARG A 1 109 ? -26.280 21.720 -6.568 1.00 42.22 109 ARG A CA 1
ATOM 906 C C . ARG A 1 109 ? -25.019 21.110 -5.942 1.00 42.22 109 ARG A C 1
ATOM 908 O O . ARG A 1 109 ? -24.125 21.866 -5.599 1.00 42.22 109 ARG A O 1
ATOM 915 N N . SER A 1 110 ? -24.905 19.782 -5.827 1.00 41.91 110 SER A N 1
ATOM 916 C CA . SER A 1 110 ? -23.661 19.116 -5.401 1.00 41.91 110 SER A CA 1
ATOM 917 C C . SER A 1 110 ? -22.589 19.045 -6.500 1.00 41.91 110 SER A C 1
ATOM 919 O O . SER A 1 110 ? -21.419 18.819 -6.197 1.00 41.91 110 SER A O 1
ATOM 921 N N . ILE A 1 111 ? -22.961 19.260 -7.771 1.00 38.78 111 ILE A N 1
ATOM 922 C CA . ILE A 1 111 ? -22.032 19.256 -8.916 1.00 38.78 111 ILE A CA 1
ATOM 923 C C . ILE A 1 111 ? -21.350 20.625 -9.085 1.00 38.78 111 ILE A C 1
ATOM 925 O O . ILE A 1 111 ? -20.220 20.706 -9.568 1.00 38.78 111 ILE A O 1
ATOM 929 N N . VAL A 1 112 ? -22.015 21.707 -8.673 1.00 41.50 112 VAL A N 1
ATOM 930 C CA . VAL A 1 112 ? -21.410 23.041 -8.593 1.00 41.50 112 VAL A CA 1
ATOM 931 C C . VAL A 1 112 ? -20.651 23.131 -7.271 1.00 41.50 112 VAL A C 1
ATOM 933 O O . VAL A 1 112 ? -21.249 22.987 -6.211 1.00 41.50 112 VAL A O 1
ATOM 936 N N . ASP A 1 113 ? -19.341 23.380 -7.318 1.00 49.44 113 ASP A N 1
ATOM 937 C CA . ASP A 1 113 ? -18.555 23.621 -6.104 1.00 49.44 113 ASP A CA 1
ATOM 938 C C . ASP A 1 113 ? -19.182 24.787 -5.317 1.00 49.44 113 ASP A C 1
ATOM 940 O O . ASP A 1 113 ? -19.307 25.903 -5.832 1.00 49.44 113 ASP A O 1
ATOM 944 N N . SER A 1 114 ? -19.569 24.543 -4.062 1.00 45.88 114 SER A N 1
ATOM 945 C CA . SER A 1 114 ? -20.194 25.552 -3.199 1.00 45.88 114 SER A CA 1
ATOM 946 C C . SER A 1 114 ? -19.321 26.797 -3.028 1.00 45.88 114 SER A C 1
ATOM 948 O O . SER A 1 114 ? -19.842 27.897 -2.843 1.00 45.88 114 SER A O 1
ATOM 950 N N . ARG A 1 115 ? -17.994 26.649 -3.149 1.00 43.91 115 ARG A N 1
ATOM 951 C CA . ARG A 1 115 ? -17.040 27.760 -3.138 1.00 43.91 115 ARG A CA 1
ATOM 952 C C . ARG A 1 115 ? -17.179 28.643 -4.379 1.00 43.91 115 ARG A C 1
ATOM 954 O O . ARG A 1 115 ? -17.053 29.857 -4.263 1.00 43.91 115 ARG A O 1
ATOM 961 N N . ALA A 1 116 ? -17.487 28.067 -5.542 1.00 46.06 116 ALA A N 1
ATOM 962 C CA . ALA A 1 116 ? -17.751 28.824 -6.765 1.00 46.06 116 ALA A CA 1
ATOM 963 C C . ALA A 1 116 ? -19.088 29.584 -6.688 1.00 46.06 116 ALA A C 1
ATOM 965 O O . ALA A 1 116 ? -19.145 30.739 -7.105 1.00 46.06 116 ALA A O 1
ATOM 966 N N . GLU A 1 117 ? -20.139 28.995 -6.100 1.00 45.56 117 GLU A N 1
ATOM 967 C CA . GLU A 1 117 ? -21.416 29.701 -5.886 1.00 45.56 117 GLU A CA 1
ATOM 968 C C . GLU A 1 117 ? -21.271 30.857 -4.875 1.00 45.56 117 GLU A C 1
ATOM 970 O O . GLU A 1 117 ? -21.779 31.954 -5.111 1.00 45.56 117 GLU A O 1
ATOM 975 N N . GLN A 1 118 ? -20.541 30.645 -3.772 1.00 47.72 118 GLN A N 1
ATOM 976 C CA . GLN A 1 118 ? -20.261 31.693 -2.781 1.00 47.72 118 GLN A CA 1
ATOM 977 C C . GLN A 1 118 ? -19.410 32.833 -3.354 1.00 47.72 118 GLN A C 1
ATOM 979 O O . GLN A 1 118 ? -19.754 34.000 -3.165 1.00 47.72 118 GLN A O 1
ATOM 984 N N . LEU A 1 119 ? -18.338 32.516 -4.092 1.00 44.31 119 LEU A N 1
ATOM 985 C CA . LEU A 1 119 ? -17.515 33.528 -4.758 1.00 44.31 119 LEU A CA 1
ATOM 986 C C . LEU A 1 119 ? -18.348 34.349 -5.752 1.00 44.31 119 LEU A C 1
ATOM 988 O O . LEU A 1 119 ? -18.293 35.576 -5.706 1.00 44.31 119 LEU A O 1
ATOM 992 N N . PHE A 1 120 ? -19.180 33.694 -6.570 1.00 42.75 120 PHE A N 1
ATOM 993 C CA . PHE A 1 120 ? -20.048 34.359 -7.546 1.00 42.75 120 PHE A CA 1
ATOM 994 C C . PHE A 1 120 ? -21.029 35.345 -6.889 1.00 42.75 120 PHE A C 1
ATOM 996 O O . PHE A 1 120 ? -21.134 36.482 -7.345 1.00 42.75 120 PHE A O 1
ATOM 1003 N N . LYS A 1 121 ? -21.685 34.966 -5.780 1.00 46.97 121 LYS A N 1
ATOM 1004 C CA . LYS A 1 121 ? -22.548 35.890 -5.014 1.00 46.97 121 LYS A CA 1
ATOM 1005 C C . LYS A 1 121 ? -21.764 37.090 -4.478 1.00 46.97 121 LYS A C 1
ATOM 1007 O O . LYS A 1 121 ? -22.152 38.224 -4.737 1.00 46.97 121 LYS A O 1
ATOM 1012 N N . SER A 1 122 ? -20.603 36.846 -3.863 1.00 46.03 122 SER A N 1
ATOM 1013 C CA . SER A 1 122 ? -19.763 37.913 -3.299 1.00 46.03 122 SER A CA 1
ATOM 1014 C C . SER A 1 122 ? -19.174 38.879 -4.339 1.00 46.03 122 SER A C 1
ATOM 1016 O O . SER A 1 122 ? -18.767 39.983 -3.982 1.00 46.03 122 SER A O 1
ATOM 1018 N N . MET A 1 123 ? -19.104 38.483 -5.617 1.00 42.31 123 MET A N 1
ATOM 1019 C CA . MET A 1 123 ? -18.721 39.374 -6.718 1.00 42.31 123 MET A CA 1
ATOM 1020 C C . MET A 1 123 ? -19.882 40.289 -7.119 1.00 42.31 123 MET A C 1
ATOM 1022 O O . MET A 1 123 ? -19.689 41.498 -7.205 1.00 42.31 123 MET A O 1
ATOM 1026 N N . VAL A 1 124 ? -21.085 39.731 -7.294 1.00 43.22 124 VAL A N 1
ATOM 1027 C CA . VAL A 1 124 ? -22.292 40.501 -7.648 1.00 43.22 124 VAL A CA 1
ATOM 1028 C C . VAL A 1 124 ? -22.647 41.509 -6.549 1.00 43.22 124 VAL A C 1
ATOM 1030 O O . VAL A 1 124 ? -22.945 42.662 -6.843 1.00 43.22 124 VAL A O 1
ATOM 1033 N N . GLU A 1 125 ? -22.550 41.109 -5.279 1.00 45.66 125 GLU A N 1
ATOM 1034 C CA . GLU A 1 125 ? -22.794 41.992 -4.127 1.00 45.66 125 GLU A CA 1
ATOM 1035 C C . GLU A 1 125 ? -21.831 43.198 -4.108 1.00 45.66 125 GLU A C 1
ATOM 1037 O O . GLU A 1 125 ? -22.252 44.319 -3.824 1.00 45.66 125 GLU A O 1
ATOM 1042 N N . LYS A 1 126 ? -20.564 43.008 -4.507 1.00 45.06 126 LYS A N 1
ATOM 1043 C CA . LYS A 1 126 ? -19.552 44.080 -4.565 1.00 45.06 126 LYS A CA 1
ATOM 1044 C C . LYS A 1 126 ? -19.682 45.006 -5.775 1.00 45.06 126 LYS A C 1
ATOM 1046 O O . LYS A 1 126 ? -19.303 46.171 -5.674 1.00 45.06 126 LYS A O 1
ATOM 1051 N N . GLU A 1 127 ? -20.212 44.537 -6.905 1.00 41.28 127 GLU A N 1
ATOM 1052 C CA . GLU A 1 127 ? -20.527 45.428 -8.033 1.00 41.28 127 GLU A CA 1
ATOM 1053 C C . GLU A 1 127 ? -21.703 46.361 -7.693 1.00 41.28 127 GLU A C 1
ATOM 1055 O O . GLU A 1 127 ? -21.650 47.544 -8.028 1.00 41.28 127 GLU A O 1
ATOM 1060 N N . VAL A 1 128 ? -22.699 45.889 -6.928 1.00 43.94 128 VAL A N 1
ATOM 1061 C CA . VAL A 1 128 ? -23.803 46.735 -6.429 1.00 43.94 128 VAL A CA 1
ATOM 1062 C C . VAL A 1 128 ? -23.298 47.844 -5.494 1.00 43.94 128 VAL A C 1
ATOM 1064 O O . VAL A 1 128 ? -23.742 48.987 -5.617 1.00 43.94 128 VAL A O 1
ATOM 1067 N N . GLU A 1 129 ? -22.331 47.560 -4.612 1.00 43.53 129 GLU A N 1
ATOM 1068 C CA . GLU A 1 129 ? -21.679 48.601 -3.797 1.00 43.53 129 GLU A CA 1
ATOM 1069 C C . GLU A 1 129 ? -20.877 49.603 -4.650 1.00 43.53 129 GLU A C 1
ATOM 1071 O O . GLU A 1 129 ? -20.930 50.810 -4.399 1.00 43.53 129 GLU A O 1
ATOM 1076 N N . GLN A 1 130 ? -20.154 49.144 -5.680 1.00 41.50 130 GLN A N 1
ATOM 1077 C CA . GLN A 1 130 ? -19.338 50.035 -6.515 1.00 41.50 130 GLN A CA 1
ATOM 1078 C C . GLN A 1 130 ? -20.145 50.918 -7.474 1.00 41.50 130 GLN A C 1
ATOM 1080 O O . GLN A 1 130 ? -19.724 52.046 -7.732 1.00 41.50 130 GLN A O 1
ATOM 1085 N N . ASP A 1 131 ? -21.284 50.460 -7.995 1.00 37.53 131 ASP A N 1
ATOM 1086 C CA . ASP A 1 131 ? -22.143 51.295 -8.846 1.00 37.53 131 ASP A CA 1
ATOM 1087 C C . ASP A 1 131 ? -22.982 52.293 -8.032 1.00 37.53 131 ASP A C 1
ATOM 1089 O O . ASP A 1 131 ? -23.201 53.416 -8.494 1.00 37.53 131 ASP A O 1
ATOM 1093 N N . ALA A 1 132 ? -23.336 51.973 -6.781 1.00 36.38 132 ALA A N 1
ATOM 1094 C CA . ALA A 1 132 ? -23.916 52.949 -5.851 1.00 36.38 132 ALA A CA 1
ATOM 1095 C C . ALA A 1 132 ? -22.981 54.156 -5.605 1.00 36.38 132 ALA A C 1
ATOM 1097 O O . ALA A 1 132 ? -23.444 55.287 -5.456 1.00 36.38 132 ALA A O 1
ATOM 1098 N N . LEU A 1 133 ? -21.662 53.936 -5.639 1.00 38.34 133 LEU A N 1
ATOM 1099 C CA . LEU A 1 133 ? -20.624 54.965 -5.487 1.00 38.34 133 LEU A CA 1
ATOM 1100 C C . LEU A 1 133 ? -20.375 55.826 -6.744 1.00 38.34 133 LEU A C 1
ATOM 1102 O O . LEU A 1 133 ? -19.641 56.810 -6.658 1.00 38.34 133 LEU A O 1
ATOM 1106 N N . LYS A 1 134 ? -20.984 55.512 -7.899 1.00 33.75 134 LYS A N 1
ATOM 1107 C CA . LYS A 1 134 ? -20.806 56.267 -9.161 1.00 33.75 134 LYS A CA 1
ATOM 1108 C C . LYS A 1 134 ? -21.882 57.333 -9.413 1.00 33.75 134 LYS A C 1
ATOM 1110 O O . LYS A 1 134 ? -21.782 58.079 -10.384 1.00 33.75 134 LYS A O 1
ATOM 1115 N N . LEU A 1 135 ? -22.894 57.448 -8.549 1.00 31.84 135 LEU A N 1
ATOM 1116 C CA . LEU A 1 135 ? -24.020 58.384 -8.700 1.00 31.84 135 LEU A CA 1
ATOM 1117 C C . LEU A 1 135 ? -23.777 59.775 -8.072 1.00 31.84 135 LEU A C 1
ATOM 1119 O O . LEU A 1 135 ? -24.684 60.367 -7.488 1.00 31.84 135 LEU A O 1
ATOM 1123 N N . LEU A 1 136 ? -22.568 60.332 -8.228 1.00 31.83 136 LEU A N 1
ATOM 1124 C CA . LEU A 1 136 ? -22.248 61.725 -7.876 1.00 31.83 136 LEU A CA 1
ATOM 1125 C C . LEU A 1 136 ? -21.541 62.438 -9.055 1.00 31.83 136 LEU A C 1
ATOM 1127 O O . LEU A 1 136 ? -20.574 61.896 -9.592 1.00 31.83 136 LEU A O 1
ATOM 1131 N N . PRO A 1 137 ? -22.013 63.625 -9.498 1.00 30.98 137 PRO A N 1
ATOM 1132 C CA . PRO A 1 137 ? -21.555 64.265 -10.737 1.00 30.98 137 PRO A CA 1
ATOM 1133 C C . PRO A 1 137 ? -20.248 65.070 -10.595 1.00 30.98 137 PRO A C 1
ATOM 1135 O O . PRO A 1 137 ? -19.863 65.497 -9.509 1.00 30.98 137 PRO A O 1
ATOM 1138 N N . SER A 1 138 ? -19.574 65.306 -11.727 1.00 34.00 138 SER A N 1
ATOM 1139 C CA . SER A 1 138 ? -18.178 65.768 -11.808 1.00 34.00 138 SER A CA 1
ATOM 1140 C C . SER A 1 138 ? -17.971 67.232 -12.235 1.00 34.00 138 SER A C 1
ATOM 1142 O O . SER A 1 138 ? -18.527 67.661 -13.247 1.00 34.00 138 SER A O 1
ATOM 1144 N N . SER A 1 139 ? -17.038 67.935 -11.579 1.00 26.52 139 SER A N 1
ATOM 1145 C CA . SER A 1 139 ? -16.416 69.206 -12.021 1.00 26.52 139 SER A CA 1
ATOM 1146 C C . SER A 1 139 ? -15.171 69.526 -11.163 1.00 26.52 139 SER A C 1
ATOM 1148 O O . SER A 1 139 ? -15.211 69.230 -9.975 1.00 26.52 139 SER A O 1
ATOM 1150 N N . SER A 1 140 ? -14.080 70.167 -11.613 1.00 26.36 140 SER A N 1
ATOM 1151 C CA . SER A 1 140 ? -13.595 70.498 -12.971 1.00 26.36 140 SER A CA 1
ATOM 1152 C C . SER A 1 140 ? -12.165 71.102 -12.925 1.00 26.36 140 SER A C 1
ATOM 1154 O O . SER A 1 140 ? -11.847 71.821 -11.986 1.00 26.36 140 SER A O 1
ATOM 1156 N N . THR A 1 141 ? -11.379 70.928 -14.003 1.00 28.25 141 THR A N 1
ATOM 1157 C CA . THR A 1 141 ? -10.284 71.817 -14.510 1.00 28.25 141 THR A CA 1
ATOM 1158 C C . THR A 1 141 ? -8.984 72.128 -13.716 1.00 28.25 141 THR A C 1
ATOM 1160 O O . THR A 1 141 ? -9.015 72.728 -12.652 1.00 28.25 141 THR A O 1
ATOM 1163 N N . ASN A 1 142 ? -7.858 71.963 -14.443 1.00 27.53 142 ASN A N 1
ATOM 1164 C CA . ASN A 1 142 ? -6.690 72.873 -14.596 1.00 27.53 142 ASN A CA 1
ATOM 1165 C C . ASN A 1 142 ? -5.451 72.886 -13.649 1.00 27.53 142 ASN A C 1
ATOM 1167 O O . ASN A 1 142 ? -5.440 73.539 -12.615 1.00 27.53 142 ASN A O 1
ATOM 1171 N N . ASN A 1 143 ? -4.336 72.416 -14.241 1.00 27.69 143 ASN A N 1
ATOM 1172 C CA . ASN A 1 143 ? -3.064 73.132 -14.514 1.00 27.69 143 ASN A CA 1
ATOM 1173 C C . ASN A 1 143 ? -1.964 73.401 -13.451 1.00 27.69 143 ASN A C 1
ATOM 1175 O O . ASN A 1 143 ? -2.202 73.816 -12.324 1.00 27.69 143 ASN A O 1
ATOM 1179 N N . ASN A 1 144 ? -0.734 73.378 -13.999 1.00 26.75 144 ASN A N 1
ATOM 1180 C CA . ASN A 1 144 ? 0.547 73.962 -13.555 1.00 26.75 144 ASN A CA 1
ATOM 1181 C C . ASN A 1 144 ? 1.446 73.170 -12.573 1.00 26.75 144 ASN A C 1
ATOM 1183 O O . ASN A 1 144 ? 1.020 72.283 -11.847 1.00 26.75 144 ASN A O 1
ATOM 1187 N N . ALA A 1 145 ? 2.746 73.477 -12.665 1.00 24.36 145 ALA A N 1
ATOM 1188 C CA . ALA A 1 145 ? 3.928 72.778 -12.129 1.00 24.36 145 ALA A CA 1
ATOM 1189 C C . ALA A 1 145 ? 5.008 73.855 -11.761 1.00 24.36 145 ALA A C 1
ATOM 1191 O O . ALA A 1 145 ? 4.658 75.036 -11.862 1.00 24.36 145 ALA A O 1
ATOM 1192 N N . PRO A 1 146 ? 6.305 73.574 -11.445 1.00 38.59 146 PRO A N 1
ATOM 1193 C CA . PRO A 1 146 ? 7.012 72.290 -11.363 1.00 38.59 146 PRO A CA 1
ATOM 1194 C C . PRO A 1 146 ? 7.774 72.047 -10.012 1.00 38.59 146 PRO A C 1
ATOM 1196 O O . PRO A 1 146 ? 7.062 71.827 -9.037 1.00 38.59 146 PRO A O 1
ATOM 1199 N N . PRO A 1 147 ? 9.126 71.932 -9.876 1.00 52.41 147 PRO A N 1
ATOM 1200 C CA . PRO A 1 147 ? 9.743 70.829 -9.107 1.00 52.41 147 PRO A CA 1
ATOM 1201 C C . PRO A 1 147 ? 10.643 71.295 -7.936 1.00 52.41 147 PRO A C 1
ATOM 1203 O O . PRO A 1 147 ? 10.739 72.494 -7.702 1.00 52.41 147 PRO A O 1
ATOM 1206 N N . LEU A 1 148 ? 11.382 70.383 -7.267 1.00 24.08 148 LEU A N 1
ATOM 1207 C CA . LEU A 1 148 ? 12.697 70.690 -6.651 1.00 24.08 148 LEU A CA 1
ATOM 1208 C C . LEU A 1 148 ? 13.531 69.455 -6.211 1.00 24.08 148 LEU A C 1
ATOM 1210 O O . LEU A 1 148 ? 12.996 68.400 -5.894 1.00 24.08 148 LEU A O 1
ATOM 1214 N N . PHE A 1 149 ? 14.849 69.689 -6.163 1.00 25.80 149 PHE A N 1
ATOM 1215 C CA . PHE A 1 149 ? 15.983 68.947 -5.573 1.00 25.80 149 PHE A CA 1
ATOM 1216 C C . PHE A 1 149 ? 16.458 67.568 -6.090 1.00 25.80 149 PHE A C 1
ATOM 1218 O O . PHE A 1 149 ? 15.968 66.501 -5.737 1.00 25.80 149 PHE A O 1
ATOM 1225 N N . THR A 1 150 ? 17.586 67.643 -6.806 1.00 25.20 150 THR A N 1
ATOM 1226 C CA . THR A 1 150 ? 18.659 66.644 -6.966 1.00 25.20 150 THR A CA 1
ATOM 1227 C C . THR A 1 150 ? 19.555 66.500 -5.729 1.00 25.20 150 THR A C 1
ATOM 1229 O O . THR A 1 150 ? 19.725 67.460 -4.979 1.00 25.20 150 THR A O 1
ATOM 1232 N N . LEU A 1 151 ? 20.298 65.387 -5.652 1.00 25.17 151 LEU A N 1
ATOM 1233 C CA . LEU A 1 151 ? 21.652 65.356 -5.080 1.00 25.17 151 LEU A CA 1
ATOM 1234 C C . LEU A 1 151 ? 22.565 64.420 -5.899 1.00 25.17 151 LEU A C 1
ATOM 1236 O O . LEU A 1 151 ? 22.124 63.374 -6.368 1.00 25.17 151 LEU A O 1
ATOM 1240 N N . ALA A 1 152 ? 23.819 64.833 -6.082 1.00 26.70 152 ALA A N 1
ATOM 1241 C CA . ALA A 1 152 ? 24.914 64.115 -6.752 1.00 26.70 152 ALA A CA 1
ATOM 1242 C C . ALA A 1 152 ? 26.086 63.958 -5.729 1.00 26.70 152 ALA A C 1
ATOM 1244 O O . ALA A 1 152 ? 25.886 64.304 -4.565 1.00 26.70 152 ALA A O 1
ATOM 1245 N N . ALA A 1 153 ? 27.299 63.461 -6.011 1.00 30.12 153 ALA A N 1
ATOM 1246 C CA . ALA A 1 153 ? 27.995 63.232 -7.282 1.00 30.12 153 ALA A CA 1
ATOM 1247 C C . ALA A 1 153 ? 29.191 62.249 -7.136 1.00 30.12 153 ALA A C 1
ATOM 1249 O O . ALA A 1 153 ? 29.646 62.031 -6.018 1.00 30.12 153 ALA A O 1
ATOM 1250 N N . ASP A 1 154 ? 29.685 61.754 -8.284 1.00 30.70 154 ASP A N 1
ATOM 1251 C CA . ASP A 1 154 ? 31.084 61.495 -8.724 1.00 30.70 154 ASP A CA 1
ATOM 1252 C C . ASP A 1 154 ? 32.112 60.737 -7.836 1.00 30.70 154 ASP A C 1
ATOM 1254 O O . ASP A 1 154 ? 32.096 60.796 -6.615 1.00 30.70 154 ASP A O 1
ATOM 1258 N N . GLY A 1 155 ? 33.109 60.013 -8.377 1.00 26.64 155 GLY A N 1
ATOM 1259 C CA . GLY A 1 155 ? 33.517 59.736 -9.776 1.00 26.64 155 GLY A CA 1
ATOM 1260 C C . GLY A 1 155 ? 34.262 58.375 -9.871 1.00 26.64 155 GLY A C 1
ATOM 1261 O O . GLY A 1 155 ? 33.996 57.503 -9.054 1.00 26.64 155 GLY A O 1
ATOM 1262 N N . VAL A 1 156 ? 35.208 58.071 -10.780 1.00 27.86 156 VAL A N 1
ATOM 1263 C CA . VAL A 1 156 ? 36.068 58.892 -11.663 1.00 27.86 156 VAL A CA 1
ATOM 1264 C C . VAL A 1 156 ? 36.603 58.050 -12.863 1.00 27.86 156 VAL A C 1
ATOM 1266 O O . VAL A 1 156 ? 36.996 56.906 -12.678 1.00 27.86 156 VAL A O 1
ATOM 1269 N N . HIS A 1 157 ? 36.702 58.670 -14.052 1.00 27.89 157 HIS A N 1
ATOM 1270 C CA . HIS A 1 157 ? 37.487 58.326 -15.272 1.00 27.89 157 HIS A CA 1
ATOM 1271 C C . HIS A 1 157 ? 37.356 56.990 -16.061 1.00 27.89 157 HIS A C 1
ATOM 1273 O O . HIS A 1 157 ? 37.179 55.883 -15.572 1.00 27.89 157 HIS A O 1
ATOM 1279 N N . SER A 1 158 ? 37.584 57.158 -17.370 1.00 25.75 158 SER A N 1
ATOM 1280 C CA . SER A 1 158 ? 37.998 56.200 -18.419 1.00 25.75 158 SER A CA 1
ATOM 1281 C C . SER A 1 158 ? 39.123 56.908 -19.235 1.00 25.75 158 SER A C 1
ATOM 1283 O O . SER A 1 158 ? 39.452 58.038 -18.855 1.00 25.75 158 SER A O 1
ATOM 1285 N N . PRO A 1 159 ? 39.680 56.407 -20.367 1.00 46.56 159 PRO A N 1
ATOM 1286 C CA . PRO A 1 159 ? 39.512 55.107 -21.036 1.00 46.56 159 PRO A CA 1
ATOM 1287 C C . PRO A 1 159 ? 40.835 54.428 -21.495 1.00 46.56 159 PRO A C 1
ATOM 1289 O O . PRO A 1 159 ? 41.877 55.064 -21.613 1.00 46.56 159 PRO A O 1
ATOM 1292 N N . ALA A 1 160 ? 40.758 53.156 -21.901 1.00 26.19 160 ALA A N 1
ATOM 1293 C CA . ALA A 1 160 ? 41.630 52.544 -22.918 1.00 26.19 160 ALA A CA 1
ATOM 1294 C C . ALA A 1 160 ? 40.949 51.276 -23.466 1.00 26.19 160 ALA A C 1
ATOM 1296 O O . ALA A 1 160 ? 40.218 50.617 -22.731 1.00 26.19 160 ALA A O 1
ATOM 1297 N N . GLY A 1 161 ? 41.164 50.932 -24.739 1.00 24.84 161 GLY A N 1
ATOM 1298 C CA . GLY A 1 161 ? 40.532 49.768 -25.371 1.00 24.84 161 GLY A CA 1
ATOM 1299 C C . GLY A 1 161 ? 41.541 48.793 -25.970 1.00 24.84 161 GLY A C 1
ATOM 1300 O O . GLY A 1 161 ? 42.547 49.213 -26.532 1.00 24.84 161 GLY A O 1
ATOM 1301 N N . PHE A 1 162 ? 41.227 47.499 -25.901 1.00 24.83 162 PHE A N 1
ATOM 1302 C CA . PHE A 1 162 ? 41.829 46.448 -26.722 1.00 24.83 162 PHE A CA 1
ATOM 1303 C C . PHE A 1 162 ? 40.792 45.353 -27.003 1.00 24.83 162 PHE A C 1
ATOM 1305 O O . PHE A 1 162 ? 39.973 45.024 -26.149 1.00 24.83 162 PHE A O 1
ATOM 1312 N N . SER A 1 163 ? 40.867 44.765 -28.194 1.00 26.41 163 SER A N 1
ATOM 1313 C CA . SER A 1 163 ? 40.275 43.466 -28.521 1.00 26.41 163 SER A CA 1
ATOM 1314 C C . SER A 1 163 ? 41.417 42.562 -28.989 1.00 26.41 163 SER A C 1
ATOM 1316 O O . SER A 1 163 ? 42.346 43.057 -29.637 1.00 26.41 163 SER A O 1
ATOM 1318 N N . PRO A 1 164 ? 41.409 41.272 -28.621 1.00 29.27 164 PRO A N 1
ATOM 1319 C CA . PRO A 1 164 ? 41.051 40.291 -29.647 1.00 29.27 164 PRO A CA 1
ATOM 1320 C C . PRO A 1 164 ? 40.187 39.117 -29.136 1.00 29.27 164 PRO A C 1
ATOM 1322 O O . PRO A 1 164 ? 39.794 39.045 -27.975 1.00 29.27 164 PRO A O 1
ATOM 1325 N N . ALA A 1 165 ? 39.872 38.214 -30.067 1.00 24.97 165 ALA A N 1
ATOM 1326 C CA . ALA A 1 165 ? 38.931 37.100 -29.954 1.00 24.97 165 ALA A CA 1
ATOM 1327 C C . ALA A 1 165 ? 39.209 36.052 -28.852 1.00 24.97 165 ALA A C 1
ATOM 1329 O O . ALA A 1 165 ? 40.349 35.793 -28.470 1.00 24.97 165 ALA A O 1
ATOM 1330 N N . VAL A 1 166 ? 38.137 35.347 -28.465 1.00 27.36 166 VAL A N 1
ATOM 1331 C CA . VAL A 1 166 ? 38.144 34.097 -27.682 1.00 27.36 166 VAL A CA 1
ATOM 1332 C C . VAL A 1 166 ? 37.569 32.969 -28.565 1.00 27.36 166 VAL A C 1
ATOM 1334 O O . VAL A 1 166 ? 36.569 33.207 -29.245 1.00 27.36 166 VAL A O 1
ATOM 1337 N N . PRO A 1 167 ? 38.176 31.765 -28.618 1.00 28.30 167 PRO A N 1
ATOM 1338 C CA . PRO A 1 167 ? 37.774 30.703 -29.547 1.00 28.30 167 PRO A CA 1
ATOM 1339 C C . PRO A 1 167 ? 36.563 29.880 -29.072 1.00 28.30 167 PRO A C 1
ATOM 1341 O O . PRO A 1 167 ? 36.297 29.755 -27.878 1.00 28.30 167 PRO A O 1
ATOM 1344 N N . SER A 1 168 ? 35.861 29.244 -30.016 1.00 27.41 168 SER A N 1
ATOM 1345 C CA . SER A 1 168 ? 34.765 28.309 -29.724 1.00 27.41 168 SER A CA 1
ATOM 1346 C C . SER A 1 168 ? 35.268 26.982 -29.143 1.00 27.41 168 SER A C 1
ATOM 1348 O O . SER A 1 168 ? 36.087 26.301 -29.759 1.00 27.41 168 SER A O 1
ATOM 1350 N N . ALA A 1 169 ? 34.712 26.567 -28.003 1.00 29.08 169 ALA A N 1
ATOM 1351 C CA . ALA A 1 169 ? 34.897 25.225 -27.449 1.00 29.08 169 ALA A CA 1
ATOM 1352 C C . ALA A 1 169 ? 33.841 24.245 -27.998 1.00 29.08 169 ALA A C 1
ATOM 1354 O O . ALA A 1 169 ? 32.670 24.602 -28.146 1.00 29.08 169 ALA A O 1
ATOM 1355 N N . LEU A 1 170 ? 34.237 23.002 -28.293 1.00 31.55 170 LEU A N 1
ATOM 1356 C CA . LEU A 1 170 ? 33.322 21.975 -28.802 1.00 31.55 170 LEU A CA 1
ATOM 1357 C C . LEU A 1 170 ? 32.433 21.405 -27.687 1.00 31.55 170 LEU A C 1
ATOM 1359 O O . LEU A 1 170 ? 32.913 21.058 -26.608 1.00 31.55 170 LEU A O 1
ATOM 1363 N N . VAL A 1 171 ? 31.151 21.193 -27.992 1.00 27.92 171 VAL A N 1
ATOM 1364 C CA . VAL A 1 171 ? 30.256 20.377 -27.157 1.00 27.92 171 VAL A CA 1
ATOM 1365 C C . VAL A 1 171 ? 30.574 18.889 -27.385 1.00 27.92 171 VAL A C 1
ATOM 1367 O O . VAL A 1 171 ? 30.529 18.441 -28.535 1.00 27.92 171 VAL A O 1
ATOM 1370 N N . PRO A 1 172 ? 30.854 18.087 -26.339 1.00 31.89 172 PRO A N 1
ATOM 1371 C CA . PRO A 1 172 ? 31.158 16.669 -26.504 1.00 31.89 172 PRO A CA 1
ATOM 1372 C C . PRO A 1 172 ? 29.910 15.880 -26.928 1.00 31.89 172 PRO A C 1
ATOM 1374 O O . PRO A 1 172 ? 28.905 15.820 -26.214 1.00 31.89 172 PRO A O 1
ATOM 1377 N N . THR A 1 173 ? 29.979 15.245 -28.099 1.00 34.94 173 THR A N 1
ATOM 1378 C CA . THR A 1 173 ? 28.929 14.346 -28.592 1.00 34.94 173 THR A CA 1
ATOM 1379 C C . THR A 1 173 ? 29.064 12.961 -27.954 1.00 34.94 173 THR A C 1
ATOM 1381 O O . THR A 1 173 ? 30.162 12.439 -27.779 1.00 34.94 173 THR A O 1
ATOM 1384 N N . LYS A 1 174 ? 27.934 12.358 -27.560 1.00 37.62 174 LYS A N 1
ATOM 1385 C CA . LYS A 1 174 ? 27.914 11.023 -26.939 1.00 37.62 174 LYS A CA 1
ATOM 1386 C C . LYS A 1 174 ? 28.114 9.909 -27.983 1.00 37.62 174 LYS A C 1
ATOM 1388 O O . LYS A 1 174 ? 27.625 10.061 -29.106 1.00 37.62 174 LYS A O 1
ATOM 1393 N N . PRO A 1 175 ? 28.776 8.792 -27.622 1.00 52.09 175 PRO A N 1
ATOM 1394 C CA . PRO A 1 175 ? 29.164 7.757 -28.575 1.00 52.09 175 PRO A CA 1
ATOM 1395 C C . PRO A 1 175 ? 27.967 7.032 -29.207 1.00 52.09 175 PRO A C 1
ATOM 1397 O O . PRO A 1 175 ? 26.926 6.811 -28.581 1.00 52.09 175 PRO A O 1
ATOM 1400 N N . VAL A 1 176 ? 28.161 6.626 -30.461 1.00 61.91 176 VAL A N 1
ATOM 1401 C CA . VAL A 1 176 ? 27.305 5.697 -31.208 1.00 61.91 176 VAL A CA 1
ATOM 1402 C C . VAL A 1 176 ? 28.143 4.461 -31.488 1.00 61.91 176 VAL A C 1
ATOM 1404 O O . VAL A 1 176 ? 29.265 4.594 -31.974 1.00 61.91 176 VAL A O 1
ATOM 1407 N N . VAL A 1 177 ? 27.613 3.276 -31.191 1.00 73.94 177 VAL A N 1
ATOM 1408 C CA . VAL A 1 177 ? 28.376 2.029 -31.301 1.00 73.94 177 VAL A CA 1
ATOM 1409 C C . VAL A 1 177 ? 27.872 1.202 -32.475 1.00 73.94 177 VAL A C 1
ATOM 1411 O O . VAL A 1 177 ? 26.681 0.917 -32.600 1.00 73.94 177 VAL A O 1
ATOM 1414 N N . THR A 1 178 ? 28.801 0.832 -33.354 1.00 74.38 178 THR A N 1
ATOM 1415 C CA . THR A 1 178 ? 28.546 -0.075 -34.476 1.00 74.38 178 THR A CA 1
ATOM 1416 C C . THR A 1 178 ? 29.078 -1.446 -34.104 1.00 74.38 178 THR A C 1
ATOM 1418 O O . THR A 1 178 ? 30.270 -1.598 -33.856 1.00 74.38 178 THR A O 1
ATOM 1421 N N . ILE A 1 179 ? 28.186 -2.429 -34.073 1.00 71.25 179 ILE A N 1
ATOM 1422 C CA . ILE A 1 179 ? 28.515 -3.835 -33.906 1.00 71.25 179 ILE A CA 1
ATOM 1423 C C . ILE A 1 179 ? 28.704 -4.448 -35.284 1.00 71.25 179 ILE A C 1
ATOM 1425 O O . ILE A 1 179 ? 27.787 -4.473 -36.112 1.00 71.25 179 ILE A O 1
ATOM 1429 N N . LEU A 1 180 ? 29.907 -4.963 -35.517 1.00 59.44 180 LEU A N 1
ATOM 1430 C CA . LEU A 1 180 ? 30.231 -5.667 -36.745 1.00 59.44 180 LEU A CA 1
ATOM 1431 C C . LEU A 1 180 ? 29.502 -7.017 -36.769 1.00 59.44 180 LEU A C 1
ATOM 1433 O O . LEU A 1 180 ? 29.660 -7.851 -35.877 1.00 59.44 180 LEU A O 1
ATOM 1437 N N . ALA A 1 181 ? 28.700 -7.219 -37.812 1.00 48.88 181 ALA A N 1
ATOM 1438 C CA . ALA A 1 181 ? 28.220 -8.533 -38.213 1.00 48.88 181 ALA A CA 1
ATOM 1439 C C . ALA A 1 181 ? 29.199 -9.085 -39.257 1.00 48.88 181 ALA A C 1
ATOM 1441 O O . ALA A 1 181 ? 29.514 -8.402 -40.235 1.00 48.88 181 ALA A O 1
ATOM 1442 N N . SER A 1 182 ? 29.699 -10.301 -39.049 1.00 37.41 182 SER A N 1
ATOM 1443 C CA . SER A 1 182 ? 30.623 -10.949 -39.977 1.00 37.41 182 SER A CA 1
ATOM 1444 C C . SER A 1 182 ? 29.926 -11.243 -41.307 1.00 37.41 182 SER A C 1
ATOM 1446 O O . SER A 1 182 ? 28.989 -12.033 -41.385 1.00 37.41 182 SER A O 1
ATOM 1448 N N . SER A 1 183 ? 30.412 -10.617 -42.377 1.00 28.70 183 SER A N 1
ATOM 1449 C CA . SER A 1 183 ? 30.053 -10.958 -43.754 1.00 28.70 183 SER A CA 1
ATOM 1450 C C . SER A 1 183 ? 31.276 -11.553 -44.443 1.00 28.70 183 SER A C 1
ATOM 1452 O O . SER A 1 183 ? 32.363 -10.978 -44.408 1.00 28.70 183 SER A O 1
ATOM 1454 N N . VAL A 1 184 ? 31.112 -12.735 -45.037 1.00 27.67 184 VAL A N 1
ATOM 1455 C CA . VAL A 1 184 ? 32.156 -13.370 -45.849 1.00 27.67 184 VAL A CA 1
ATOM 1456 C C . VAL A 1 184 ? 31.984 -12.877 -47.288 1.00 27.67 184 VAL A C 1
ATOM 1458 O O . VAL A 1 184 ? 30.921 -13.111 -47.867 1.00 27.67 184 VAL A O 1
ATOM 1461 N N . PRO A 1 185 ? 32.972 -12.186 -47.884 1.00 29.25 185 PRO A N 1
ATOM 1462 C CA . PRO A 1 185 ? 32.862 -11.720 -49.260 1.00 29.25 185 PRO A CA 1
ATOM 1463 C C . PRO A 1 185 ? 32.968 -12.896 -50.239 1.00 29.25 185 PRO A C 1
ATOM 1465 O O . PRO A 1 185 ? 33.921 -13.674 -50.196 1.00 29.25 185 PRO A O 1
ATOM 1468 N N . GLY A 1 186 ? 32.001 -13.008 -51.152 1.00 26.69 186 GLY A N 1
ATOM 1469 C CA . GLY A 1 186 ? 32.107 -13.902 -52.306 1.00 26.69 186 GLY A CA 1
ATOM 1470 C C . GLY A 1 186 ? 33.129 -13.365 -53.323 1.00 26.69 186 GLY A C 1
ATOM 1471 O O . GLY A 1 186 ? 33.187 -12.150 -53.526 1.00 26.69 186 GLY A O 1
ATOM 1472 N N . PRO A 1 187 ? 33.936 -14.222 -53.977 1.00 30.12 187 PRO A N 1
ATOM 1473 C CA . PRO A 1 187 ? 34.995 -13.778 -54.882 1.00 30.12 187 PRO A CA 1
ATOM 1474 C C . PRO A 1 187 ? 34.444 -13.328 -56.247 1.00 30.12 187 PRO A C 1
ATOM 1476 O O . PRO A 1 187 ? 34.396 -14.099 -57.205 1.00 30.12 187 PRO A O 1
ATOM 1479 N N . GLY A 1 188 ? 34.058 -12.055 -56.350 1.00 26.58 188 GLY A N 1
ATOM 1480 C CA . GLY A 1 188 ? 33.858 -11.377 -57.633 1.00 26.58 188 GLY A CA 1
ATOM 1481 C C . GLY A 1 188 ? 35.206 -11.018 -58.262 1.00 26.58 188 GLY A C 1
ATOM 1482 O O . GLY A 1 188 ? 35.870 -10.096 -57.798 1.00 26.58 188 GLY A O 1
ATOM 1483 N N . GLY A 1 189 ? 35.629 -11.760 -59.287 1.00 27.09 189 GLY A N 1
ATOM 1484 C CA . GLY A 1 189 ? 36.914 -11.551 -59.961 1.00 27.09 189 GLY A CA 1
ATOM 1485 C C . GLY A 1 189 ? 36.792 -10.781 -61.275 1.00 27.09 189 GLY A C 1
ATOM 1486 O O . GLY A 1 189 ? 36.442 -11.372 -62.296 1.00 27.09 189 GLY A O 1
ATOM 1487 N N . GLU A 1 190 ? 37.156 -9.497 -61.276 1.00 26.34 190 GLU A N 1
ATOM 1488 C CA . GLU A 1 190 ? 37.485 -8.771 -62.511 1.00 26.34 190 GLU A CA 1
ATOM 1489 C C . GLU A 1 190 ? 38.945 -9.022 -62.937 1.00 26.34 190 GLU A C 1
ATOM 1491 O O . GLU A 1 190 ? 39.779 -9.490 -62.158 1.00 26.34 190 GLU A O 1
ATOM 1496 N N . LYS A 1 191 ? 39.244 -8.799 -64.222 1.00 28.39 191 LYS A N 1
ATOM 1497 C CA . LYS A 1 191 ? 40.426 -9.347 -64.906 1.00 28.39 191 LYS A CA 1
ATOM 1498 C C . LYS A 1 191 ? 41.474 -8.298 -65.273 1.00 28.39 191 LYS A C 1
ATOM 1500 O O . LYS A 1 191 ? 41.129 -7.366 -65.984 1.00 28.39 191 LYS A O 1
ATOM 1505 N N . GLN A 1 192 ? 42.743 -8.660 -65.018 1.00 27.20 192 GLN A N 1
ATOM 1506 C CA . GLN A 1 192 ? 43.943 -8.343 -65.828 1.00 27.20 192 GLN A CA 1
ATOM 1507 C C . GLN A 1 192 ? 44.306 -6.833 -65.901 1.00 27.20 192 GLN A C 1
ATOM 1509 O O . GLN A 1 192 ? 43.455 -5.967 -65.811 1.00 27.20 192 GLN A O 1
ATOM 1514 N N . THR A 1 193 ? 45.558 -6.378 -65.986 1.00 24.53 193 THR A N 1
ATOM 1515 C CA . THR A 1 193 ? 46.843 -6.896 -66.516 1.00 24.53 193 THR A CA 1
ATOM 1516 C C . THR A 1 193 ? 48.013 -6.381 -65.630 1.00 24.53 193 THR A C 1
ATOM 1518 O O . THR A 1 193 ? 47.810 -5.364 -64.966 1.00 24.53 193 THR A O 1
ATOM 1521 N N . PRO A 1 194 ? 49.220 -7.000 -65.585 1.00 30.28 194 PRO A N 1
ATOM 1522 C CA . PRO A 1 194 ? 50.208 -6.913 -66.678 1.00 30.28 194 PRO A CA 1
ATOM 1523 C C . PRO A 1 194 ? 50.937 -8.243 -66.998 1.00 30.28 194 PRO A C 1
ATOM 1525 O O . PRO A 1 194 ? 50.447 -9.325 -66.685 1.00 30.28 194 PRO A O 1
ATOM 1528 N N . THR A 1 195 ? 52.041 -8.146 -67.746 1.00 25.38 195 THR A N 1
ATOM 1529 C CA . THR A 1 195 ? 52.661 -9.182 -68.592 1.00 25.38 195 THR A CA 1
ATOM 1530 C C . THR A 1 195 ? 53.946 -9.817 -68.027 1.00 25.38 195 THR A C 1
ATOM 1532 O O . THR A 1 195 ? 54.515 -9.321 -67.061 1.00 25.38 195 THR A O 1
ATOM 1535 N N . HIS A 1 196 ? 54.439 -10.848 -68.742 1.00 28.27 196 HIS A N 1
ATOM 1536 C CA . HIS A 1 196 ? 55.726 -11.566 -68.591 1.00 28.27 196 HIS A CA 1
ATOM 1537 C C . HIS A 1 196 ? 55.832 -12.558 -67.408 1.00 28.27 196 HIS A C 1
ATOM 1539 O O . HIS A 1 196 ? 55.319 -12.293 -66.329 1.00 28.27 196 HIS A O 1
ATOM 1545 N N . SER A 1 197 ? 56.508 -13.712 -67.528 1.00 24.70 197 SER A N 1
ATOM 1546 C CA . SER A 1 197 ? 56.964 -14.491 -68.709 1.00 24.70 197 SER A CA 1
ATOM 1547 C C . SER A 1 197 ? 57.524 -15.856 -68.260 1.00 24.70 197 SER A C 1
ATOM 1549 O O . SER A 1 197 ? 58.127 -15.887 -67.193 1.00 24.70 197 SER A O 1
ATOM 1551 N N . THR A 1 198 ? 57.462 -16.893 -69.122 1.00 26.44 198 THR A N 1
ATOM 1552 C CA . THR A 1 198 ? 58.317 -18.126 -69.128 1.00 26.44 198 THR A CA 1
ATOM 1553 C C . THR A 1 198 ? 58.276 -19.053 -67.875 1.00 26.44 198 THR A C 1
ATOM 1555 O O . THR A 1 198 ? 58.168 -18.578 -66.756 1.00 26.44 198 THR A O 1
ATOM 1558 N N . ASP A 1 199 ? 58.373 -20.391 -67.948 1.00 25.83 199 ASP A N 1
ATOM 1559 C CA . ASP A 1 199 ? 58.467 -21.296 -69.108 1.00 25.83 199 ASP A CA 1
ATOM 1560 C C . ASP A 1 199 ? 58.043 -22.764 -68.812 1.00 25.83 199 ASP A C 1
ATOM 1562 O O . ASP A 1 199 ? 57.903 -23.162 -67.660 1.00 25.83 199 ASP A O 1
ATOM 1566 N N . THR A 1 200 ? 57.861 -23.534 -69.896 1.00 27.22 200 THR A N 1
ATOM 1567 C CA . THR A 1 200 ? 57.982 -25.011 -70.078 1.00 27.22 200 THR A CA 1
ATOM 1568 C C . THR A 1 200 ? 57.486 -26.077 -69.057 1.00 27.22 200 THR A C 1
ATOM 1570 O O . THR A 1 200 ? 58.076 -26.308 -68.009 1.00 27.22 200 THR A O 1
ATOM 1573 N N . SER A 1 201 ? 56.637 -26.991 -69.584 1.00 26.45 201 SER A N 1
ATOM 1574 C CA . SER A 1 201 ? 56.627 -28.474 -69.360 1.00 26.45 201 SER A CA 1
ATOM 1575 C C . SER A 1 201 ? 56.141 -29.047 -67.999 1.00 26.45 201 SER A C 1
ATOM 1577 O O . SER A 1 201 ? 56.257 -28.392 -66.976 1.00 26.45 201 SER A O 1
ATOM 1579 N N . SER A 1 202 ? 55.592 -30.273 -67.871 1.00 28.16 202 SER A N 1
ATOM 1580 C CA . SER A 1 202 ? 55.198 -31.353 -68.820 1.00 28.16 202 SER A CA 1
ATOM 1581 C C . SER A 1 202 ? 54.071 -32.252 -68.228 1.00 28.16 202 SER A C 1
ATOM 1583 O O . SER A 1 202 ? 53.804 -32.186 -67.032 1.00 28.16 202 SER A O 1
ATOM 1585 N N . GLY A 1 203 ? 53.409 -33.083 -69.057 1.00 23.73 203 GLY A N 1
ATOM 1586 C CA . GLY A 1 203 ? 52.524 -34.214 -68.654 1.00 23.73 203 GLY A CA 1
ATOM 1587 C C . GLY A 1 203 ? 53.097 -35.562 -69.153 1.00 23.73 203 GLY A C 1
ATOM 1588 O O . GLY A 1 203 ? 54.322 -35.606 -69.294 1.00 23.73 203 GLY A O 1
ATOM 1589 N N . PRO A 1 204 ? 52.308 -36.598 -69.553 1.00 53.12 204 PRO A N 1
ATOM 1590 C CA . PRO A 1 204 ? 50.833 -36.788 -69.535 1.00 53.12 204 PRO A CA 1
ATOM 1591 C C . PRO A 1 204 ? 50.378 -38.257 -69.160 1.00 53.12 204 PRO A C 1
ATOM 1593 O O . PRO A 1 204 ? 51.095 -38.914 -68.414 1.00 53.12 204 PRO A O 1
ATOM 1596 N N . GLU A 1 205 ? 49.247 -38.766 -69.724 1.00 30.92 205 GLU A N 1
ATOM 1597 C CA . GLU A 1 205 ? 48.775 -40.200 -69.843 1.00 30.92 205 GLU A CA 1
ATOM 1598 C C . GLU A 1 205 ? 47.995 -40.819 -68.627 1.00 30.92 205 GLU A C 1
ATOM 1600 O O . GLU A 1 205 ? 48.354 -40.488 -67.501 1.00 30.92 205 GLU A O 1
ATOM 1605 N N . ARG A 1 206 ? 46.935 -41.688 -68.662 1.00 32.66 206 ARG A N 1
ATOM 1606 C CA . ARG A 1 206 ? 46.017 -42.464 -69.604 1.00 32.66 206 ARG A CA 1
ATOM 1607 C C . ARG A 1 206 ? 44.843 -43.106 -68.754 1.00 32.66 206 ARG A C 1
ATOM 1609 O O . ARG A 1 206 ? 44.887 -42.864 -67.550 1.00 32.66 206 ARG A O 1
ATOM 1616 N N . ASP A 1 207 ? 43.837 -43.964 -69.085 1.00 31.48 207 ASP A N 1
ATOM 1617 C CA . ASP A 1 207 ? 42.942 -44.507 -70.187 1.00 31.48 207 ASP A CA 1
ATOM 1618 C C . ASP A 1 207 ? 41.916 -45.500 -69.474 1.00 31.48 207 ASP A C 1
ATOM 1620 O O . ASP A 1 207 ? 42.173 -45.784 -68.303 1.00 31.48 207 ASP A O 1
ATOM 1624 N N . SER A 1 208 ? 40.804 -46.148 -69.932 1.00 30.20 208 SER A N 1
ATOM 1625 C CA . SER A 1 208 ? 39.791 -46.156 -71.049 1.00 30.20 208 SER A CA 1
ATOM 1626 C C . SER A 1 208 ? 38.650 -47.221 -70.760 1.00 30.20 208 SER A C 1
ATOM 1628 O O . SER A 1 208 ? 38.883 -48.042 -69.872 1.00 30.20 208 SER A O 1
ATOM 1630 N N . ALA A 1 209 ? 37.540 -47.322 -71.543 1.00 33.47 209 ALA A N 1
ATOM 1631 C CA . ALA A 1 209 ? 36.420 -48.337 -71.539 1.00 33.47 209 ALA A CA 1
ATOM 1632 C C . ALA A 1 209 ? 35.248 -48.149 -70.511 1.00 33.47 209 ALA A C 1
ATOM 1634 O O . ALA A 1 209 ? 35.536 -47.821 -69.361 1.00 33.47 209 ALA A O 1
ATOM 1635 N N . GLU A 1 210 ? 33.914 -48.287 -70.762 1.00 36.94 210 GLU A N 1
ATOM 1636 C CA . GLU A 1 210 ? 32.983 -48.886 -71.794 1.00 36.94 210 GLU A CA 1
ATOM 1637 C C . GLU A 1 210 ? 32.601 -50.404 -71.581 1.00 36.94 210 GLU A C 1
ATOM 1639 O O . GLU A 1 210 ? 33.459 -51.136 -71.093 1.00 36.94 210 GLU A O 1
ATOM 1644 N N . GLU A 1 211 ? 31.394 -51.003 -71.833 1.00 37.66 211 GLU A N 1
ATOM 1645 C CA . GLU A 1 211 ? 30.110 -50.665 -72.551 1.00 37.66 211 GLU A CA 1
ATOM 1646 C C . GLU A 1 211 ? 28.845 -51.555 -72.143 1.00 37.66 211 GLU A C 1
ATOM 1648 O O . GLU A 1 211 ? 29.046 -52.673 -71.675 1.00 37.66 211 GLU A O 1
ATOM 1653 N N . ASP A 1 212 ? 27.581 -51.084 -72.361 1.00 37.59 212 ASP A N 1
ATOM 1654 C CA . ASP A 1 212 ? 26.189 -51.715 -72.423 1.00 37.59 212 ASP A CA 1
ATOM 1655 C C . ASP A 1 212 ? 25.614 -52.720 -71.339 1.00 37.59 212 ASP A C 1
ATOM 1657 O O . ASP A 1 212 ? 26.217 -52.844 -70.276 1.00 37.59 212 ASP A O 1
ATOM 1661 N N . GLU A 1 213 ? 24.417 -53.391 -71.361 1.00 33.28 213 GLU A N 1
ATOM 1662 C CA . GLU A 1 213 ? 23.359 -53.769 -72.373 1.00 33.28 213 GLU A CA 1
ATOM 1663 C C . GLU A 1 213 ? 21.848 -53.762 -71.856 1.00 33.28 213 GLU A C 1
ATOM 1665 O O . GLU A 1 213 ? 21.433 -52.768 -71.259 1.00 33.28 213 GLU A O 1
ATOM 1670 N N . LEU A 1 214 ? 20.959 -54.770 -72.112 1.00 31.17 214 LEU A N 1
ATOM 1671 C CA . LEU A 1 214 ? 19.510 -54.558 -72.458 1.00 31.17 214 LEU A CA 1
ATOM 1672 C C . LEU A 1 214 ? 18.346 -55.268 -71.653 1.00 31.17 214 LEU A C 1
ATOM 1674 O O . LEU A 1 214 ? 18.489 -56.336 -71.069 1.00 31.17 214 LEU A O 1
ATOM 1678 N N . SER A 1 215 ? 17.111 -54.733 -71.818 1.00 28.30 215 SER A N 1
ATOM 1679 C CA . SER A 1 215 ? 15.769 -55.408 -71.825 1.00 28.30 215 SER A CA 1
ATOM 1680 C C . SER A 1 215 ? 14.907 -55.602 -70.538 1.00 28.30 215 SER A C 1
ATOM 1682 O O . SER A 1 215 ? 14.848 -56.691 -69.981 1.00 28.30 215 SER A O 1
ATOM 1684 N N . GLU A 1 216 ? 14.123 -54.556 -70.187 1.00 33.22 216 GLU A N 1
ATOM 1685 C CA . GLU A 1 216 ? 12.623 -54.517 -70.072 1.00 33.22 216 GLU A CA 1
ATOM 1686 C C . GLU A 1 216 ? 11.851 -55.543 -69.137 1.00 33.22 216 GLU A C 1
ATOM 1688 O O . GLU A 1 216 ? 12.472 -56.373 -68.495 1.00 33.22 216 GLU A O 1
ATOM 1693 N N . LYS A 1 217 ? 10.518 -55.568 -68.841 1.00 29.00 217 LYS A N 1
ATOM 1694 C CA . LYS A 1 217 ? 9.259 -54.907 -69.303 1.00 29.00 217 LYS A CA 1
ATOM 1695 C C . LYS A 1 217 ? 8.291 -54.442 -68.179 1.00 29.00 217 LYS A C 1
ATOM 1697 O O . LYS A 1 217 ? 8.017 -55.161 -67.226 1.00 29.00 217 LYS A O 1
ATOM 1702 N N . LEU A 1 218 ? 7.672 -53.276 -68.409 1.00 26.78 218 LEU A N 1
ATOM 1703 C CA . LEU A 1 218 ? 6.341 -52.760 -67.993 1.00 26.78 218 LEU A CA 1
ATOM 1704 C C . LEU A 1 218 ? 5.586 -53.273 -66.730 1.00 26.78 218 LEU A C 1
ATOM 1706 O O . LEU A 1 218 ? 4.807 -54.227 -66.801 1.00 26.78 218 LEU A O 1
ATOM 1710 N N . LYS A 1 219 ? 5.522 -52.411 -65.694 1.00 27.69 219 LYS A N 1
ATOM 1711 C CA . LYS A 1 219 ? 4.235 -51.882 -65.165 1.00 27.69 219 LYS A CA 1
ATOM 1712 C C . LYS A 1 219 ? 4.387 -50.560 -64.378 1.00 27.69 219 LYS A C 1
ATOM 1714 O O . LYS A 1 219 ? 5.051 -50.512 -63.355 1.00 27.69 219 LYS A O 1
ATOM 1719 N N . THR A 1 220 ? 3.699 -49.520 -64.857 1.00 28.02 220 THR A N 1
ATOM 1720 C CA . THR A 1 220 ? 3.231 -48.310 -64.139 1.00 28.02 220 THR A CA 1
ATOM 1721 C C . THR A 1 220 ? 4.216 -47.501 -63.266 1.00 28.02 220 THR A C 1
ATOM 1723 O O . THR A 1 220 ? 4.227 -47.621 -62.048 1.00 28.02 220 THR A O 1
ATOM 1726 N N . ILE A 1 221 ? 4.908 -46.555 -63.916 1.00 31.81 221 ILE A N 1
ATOM 1727 C CA . ILE A 1 221 ? 5.234 -45.186 -63.444 1.00 31.81 221 ILE A CA 1
ATOM 1728 C C . ILE A 1 221 ? 5.681 -45.030 -61.968 1.00 31.81 221 ILE A C 1
ATOM 1730 O O . ILE A 1 221 ? 4.868 -44.816 -61.070 1.00 31.81 221 ILE A O 1
ATOM 1734 N N . GLN A 1 222 ? 6.997 -44.929 -61.761 1.00 25.81 222 GLN A N 1
ATOM 1735 C CA . GLN A 1 222 ? 7.599 -44.167 -60.658 1.00 25.81 222 GLN A CA 1
ATOM 1736 C C . GLN A 1 222 ? 8.507 -43.065 -61.222 1.00 25.81 222 GLN A C 1
ATOM 1738 O O . GLN A 1 222 ? 9.151 -43.265 -62.249 1.00 25.81 222 GLN A O 1
ATOM 1743 N N . LEU A 1 223 ? 8.602 -41.928 -60.524 1.00 28.47 223 LEU A N 1
ATOM 1744 C CA . LEU A 1 223 ? 9.687 -40.957 -60.705 1.00 28.47 223 LEU A CA 1
ATOM 1745 C C . LEU A 1 223 ? 10.719 -41.167 -59.591 1.00 28.47 223 LEU A C 1
ATOM 1747 O O . LEU A 1 223 ? 10.425 -40.984 -58.410 1.00 28.47 223 LEU A O 1
ATOM 1751 N N . SER A 1 224 ? 11.917 -41.597 -59.974 1.00 25.17 224 SER A N 1
ATOM 1752 C CA . SER A 1 224 ? 12.979 -42.037 -59.068 1.00 25.17 224 SER A CA 1
ATOM 1753 C C . SER A 1 224 ? 13.850 -40.892 -58.544 1.00 25.17 224 SER A C 1
ATOM 1755 O O . SER A 1 224 ? 14.315 -40.052 -59.314 1.00 25.17 224 SER A O 1
ATOM 1757 N N . ARG A 1 225 ? 14.202 -40.946 -57.253 1.00 33.91 225 ARG A N 1
ATOM 1758 C CA . ARG A 1 225 ? 15.438 -40.322 -56.745 1.00 33.91 225 ARG A CA 1
ATOM 1759 C C . ARG A 1 225 ? 16.665 -41.072 -57.293 1.00 33.91 225 ARG A C 1
ATOM 1761 O O . ARG A 1 225 ? 16.649 -42.301 -57.256 1.00 33.91 225 ARG A O 1
ATOM 1768 N N . PRO A 1 226 ? 17.759 -40.376 -57.634 1.00 24.97 226 PRO A N 1
ATOM 1769 C CA . PRO A 1 226 ? 19.118 -40.909 -57.530 1.00 24.97 226 PRO A CA 1
ATOM 1770 C C . PRO A 1 226 ? 19.774 -40.512 -56.194 1.00 24.97 226 PRO A C 1
ATOM 1772 O O . PRO A 1 226 ? 19.316 -39.601 -55.500 1.00 24.97 226 PRO A O 1
ATOM 1775 N N . SER A 1 227 ? 20.849 -41.207 -55.822 1.00 24.89 227 SER A N 1
ATOM 1776 C CA . SER A 1 227 ? 21.512 -41.113 -54.513 1.00 24.89 227 SER A CA 1
ATOM 1777 C C . SER A 1 227 ? 22.836 -40.338 -54.516 1.00 24.89 227 SER A C 1
ATOM 1779 O O . SER A 1 227 ? 23.609 -40.403 -55.467 1.00 24.89 227 SER A O 1
ATOM 1781 N N . ILE A 1 228 ? 23.140 -39.716 -53.372 1.00 33.72 228 ILE A N 1
ATOM 1782 C CA . ILE A 1 228 ? 24.481 -39.270 -52.939 1.00 33.72 228 ILE A CA 1
ATOM 1783 C C . ILE A 1 228 ? 25.459 -40.464 -52.996 1.00 33.72 228 ILE A C 1
ATOM 1785 O O . ILE A 1 228 ? 25.125 -41.518 -52.448 1.00 33.72 228 ILE A O 1
ATOM 1789 N N . PRO A 1 229 ? 26.630 -40.345 -53.656 1.00 31.41 229 PRO A N 1
ATOM 1790 C CA . PRO A 1 229 ? 27.899 -40.132 -52.926 1.00 31.41 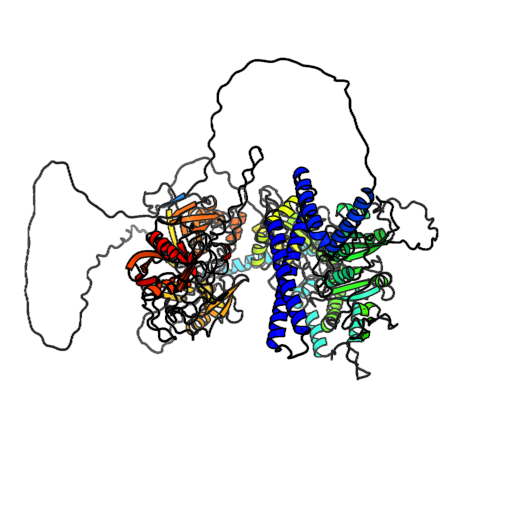229 PRO A CA 1
ATOM 1791 C C . PRO A 1 229 ? 28.937 -39.261 -53.690 1.00 31.41 229 PRO A C 1
ATOM 1793 O O . PRO A 1 229 ? 28.704 -38.926 -54.849 1.00 31.41 229 PRO A O 1
ATOM 1796 N N . PRO A 1 230 ? 30.109 -38.907 -53.103 1.00 24.97 230 PRO A N 1
ATOM 1797 C CA . PRO A 1 230 ? 30.583 -39.198 -51.745 1.00 24.97 230 PRO A CA 1
ATOM 1798 C C . PRO A 1 230 ? 30.854 -37.951 -50.876 1.00 24.97 230 PRO A C 1
ATOM 1800 O O . PRO A 1 230 ? 31.379 -36.936 -51.331 1.00 24.97 230 PRO A O 1
ATOM 1803 N N . VAL A 1 231 ? 30.636 -38.080 -49.564 1.00 26.62 231 VAL A N 1
ATOM 1804 C CA . VAL A 1 231 ? 31.209 -37.156 -48.570 1.00 26.62 231 VAL A CA 1
ATOM 1805 C C . VAL A 1 231 ? 32.678 -37.524 -48.342 1.00 26.62 231 VAL A C 1
ATOM 1807 O O . VAL A 1 231 ? 32.970 -38.613 -47.846 1.00 26.62 231 VAL A O 1
ATOM 1810 N N . LYS A 1 232 ? 33.618 -36.619 -48.647 1.00 22.05 232 LYS A N 1
ATOM 1811 C CA . LYS A 1 232 ? 35.009 -36.759 -48.180 1.00 22.05 232 LYS A CA 1
ATOM 1812 C C . LYS A 1 232 ? 35.118 -36.302 -46.725 1.00 22.05 232 LYS A C 1
ATOM 1814 O O . LYS A 1 232 ? 35.005 -35.121 -46.416 1.00 22.05 232 LYS A O 1
ATOM 1819 N N . VAL A 1 233 ? 35.346 -37.269 -45.841 1.00 27.44 233 VAL A N 1
ATOM 1820 C CA . VAL A 1 233 ? 35.575 -37.059 -44.407 1.00 27.44 233 VAL A CA 1
ATOM 1821 C C . VAL A 1 233 ? 36.953 -36.440 -44.172 1.00 27.44 233 VAL A C 1
ATOM 1823 O O . VAL A 1 233 ? 37.952 -36.977 -44.646 1.00 27.44 233 VAL A O 1
ATOM 1826 N N . TYR A 1 234 ? 37.020 -35.406 -43.332 1.00 24.80 234 TYR A N 1
ATOM 1827 C CA . TYR A 1 234 ? 38.262 -34.986 -42.682 1.00 24.80 234 TYR A CA 1
ATOM 1828 C C . TYR A 1 234 ? 38.175 -35.257 -41.178 1.00 24.80 234 TYR A C 1
ATOM 1830 O O . TYR A 1 234 ? 37.408 -34.632 -40.451 1.00 24.80 234 TYR A O 1
ATOM 1838 N N . ARG A 1 235 ? 38.950 -36.250 -40.723 1.00 25.09 235 ARG A N 1
ATOM 1839 C CA . ARG A 1 235 ? 39.120 -36.584 -39.303 1.00 25.09 235 ARG A CA 1
ATOM 1840 C C . ARG A 1 235 ? 40.006 -35.544 -38.618 1.00 25.09 235 ARG A C 1
ATOM 1842 O O . ARG A 1 235 ? 41.028 -35.157 -39.178 1.00 25.09 235 ARG A O 1
ATOM 1849 N N . LEU A 1 236 ? 39.713 -35.239 -37.355 1.00 24.89 236 LEU A N 1
ATOM 1850 C CA . LEU A 1 236 ? 40.758 -34.804 -36.426 1.00 24.89 236 LEU A CA 1
ATOM 1851 C C . LEU A 1 236 ? 41.680 -35.994 -36.106 1.00 24.89 236 LEU A C 1
ATOM 1853 O O . LEU A 1 236 ? 41.219 -37.122 -35.914 1.00 24.89 236 LEU A O 1
ATOM 1857 N N . GLY A 1 237 ? 42.991 -35.746 -36.109 1.00 26.53 237 GLY A N 1
ATOM 1858 C CA . GLY A 1 237 ? 44.012 -36.764 -35.859 1.00 26.53 237 GLY A CA 1
ATOM 1859 C C . GLY A 1 237 ? 44.050 -37.229 -34.400 1.00 26.53 237 GLY A C 1
ATOM 1860 O O . GLY A 1 237 ? 43.674 -36.495 -33.489 1.00 26.53 237 GLY A O 1
ATOM 1861 N N . ARG A 1 238 ? 44.526 -38.460 -34.176 1.00 27.45 238 ARG A N 1
ATOM 1862 C CA . ARG A 1 238 ? 44.792 -38.985 -32.825 1.00 27.45 238 ARG A CA 1
ATOM 1863 C C . ARG A 1 238 ? 45.991 -38.265 -32.182 1.00 27.45 238 ARG A C 1
ATOM 1865 O O . ARG A 1 238 ? 46.907 -37.888 -32.914 1.00 27.45 238 ARG A O 1
ATOM 1872 N N . PRO A 1 239 ? 46.047 -38.155 -30.842 1.00 27.36 239 PRO A N 1
ATOM 1873 C CA . PRO A 1 239 ? 47.283 -37.800 -30.153 1.00 27.36 239 PRO A CA 1
ATOM 1874 C C . PRO A 1 239 ? 48.362 -38.869 -30.389 1.00 27.36 239 PRO A C 1
ATOM 1876 O O . PRO A 1 239 ? 48.066 -40.064 -30.463 1.00 27.36 239 PRO A O 1
ATOM 1879 N N . VAL A 1 240 ? 49.617 -38.428 -30.486 1.00 26.08 240 VAL A N 1
ATOM 1880 C CA . VAL A 1 240 ? 50.803 -39.297 -30.501 1.00 26.08 240 VAL A CA 1
ATOM 1881 C C . VAL A 1 240 ? 51.249 -39.530 -29.057 1.00 26.08 240 VAL A C 1
ATOM 1883 O O . VAL A 1 240 ? 51.245 -38.601 -28.253 1.00 26.08 240 VAL A O 1
ATOM 1886 N N . ALA A 1 241 ? 51.624 -40.764 -28.727 1.00 24.38 241 ALA A N 1
ATOM 1887 C CA . ALA A 1 241 ? 52.105 -41.152 -27.402 1.00 24.38 241 ALA A CA 1
ATOM 1888 C C . ALA A 1 241 ? 53.622 -41.384 -27.403 1.00 24.38 241 ALA A C 1
ATOM 1890 O O . ALA A 1 241 ? 54.144 -41.856 -28.410 1.00 24.38 241 ALA A O 1
ATOM 1891 N N . MET A 1 242 ? 54.286 -41.130 -26.268 1.00 23.64 242 MET A N 1
ATOM 1892 C CA . MET A 1 242 ? 55.440 -41.883 -25.729 1.00 23.64 242 MET A CA 1
ATOM 1893 C C . MET A 1 242 ? 55.984 -41.211 -24.448 1.00 23.64 242 MET A C 1
ATOM 1895 O O . MET A 1 242 ? 55.768 -40.009 -24.286 1.00 23.64 242 MET A O 1
ATOM 1899 N N . PRO A 1 243 ? 56.766 -41.912 -23.595 1.00 29.73 243 PRO A N 1
ATOM 1900 C CA . PRO A 1 243 ? 56.953 -43.366 -23.469 1.00 29.73 243 PRO A CA 1
ATOM 1901 C C . PRO A 1 243 ? 56.582 -43.892 -22.056 1.00 29.73 243 PRO A C 1
ATOM 1903 O O . PRO A 1 243 ? 56.076 -43.148 -21.221 1.00 29.73 243 PRO A O 1
ATOM 1906 N N . LEU A 1 244 ? 56.831 -45.183 -21.785 1.00 26.52 244 LEU A N 1
ATOM 1907 C CA . LEU A 1 244 ? 56.620 -45.834 -20.480 1.00 26.52 244 LEU A CA 1
ATOM 1908 C C . LEU A 1 244 ? 57.922 -46.402 -19.884 1.00 26.52 244 LEU A C 1
ATOM 1910 O O . LEU A 1 244 ? 58.734 -46.985 -20.597 1.00 26.52 244 LEU A O 1
ATOM 1914 N N . SER A 1 245 ? 58.016 -46.321 -18.557 1.00 26.48 245 SER A N 1
ATOM 1915 C CA . SER A 1 245 ? 58.847 -47.105 -17.621 1.00 26.48 245 SER A CA 1
ATOM 1916 C C . SER A 1 245 ? 58.094 -47.052 -16.276 1.00 26.48 245 SER A C 1
ATOM 1918 O O . SER A 1 245 ? 57.610 -45.981 -15.924 1.00 26.48 245 SER A O 1
ATOM 1920 N N . GLY A 1 246 ? 57.802 -48.135 -15.549 1.00 25.03 246 GLY A N 1
ATOM 1921 C CA . GLY A 1 246 ? 58.735 -49.149 -15.036 1.00 25.03 246 GLY A CA 1
ATOM 1922 C C . GLY A 1 246 ? 59.264 -48.661 -13.672 1.00 25.03 246 GLY A C 1
ATOM 1923 O O . GLY A 1 246 ? 59.877 -47.602 -13.650 1.00 25.03 246 GLY A O 1
ATOM 1924 N N . GLU A 1 247 ? 59.037 -49.303 -12.516 1.00 25.08 247 GLU A N 1
ATOM 1925 C CA . GLU A 1 247 ? 58.463 -50.634 -12.207 1.00 25.08 247 GLU A CA 1
ATOM 1926 C C . GLU A 1 247 ? 57.719 -50.658 -10.835 1.00 25.08 247 GLU A C 1
ATOM 1928 O O . GLU A 1 247 ? 57.724 -49.668 -10.114 1.00 25.08 247 GLU A O 1
ATOM 1933 N N . SER A 1 248 ? 57.074 -51.793 -10.499 1.00 23.55 248 SER A N 1
ATOM 1934 C CA . SER A 1 248 ? 56.620 -52.310 -9.170 1.00 23.55 248 SER A CA 1
ATOM 1935 C C . SER A 1 248 ? 56.529 -51.369 -7.936 1.00 23.55 248 SER A C 1
ATOM 1937 O O . SER A 1 248 ? 57.520 -50.780 -7.518 1.00 23.55 248 SER A O 1
ATOM 1939 N N . SER A 1 249 ? 55.457 -51.396 -7.123 1.00 24.38 249 SER A N 1
ATOM 1940 C CA . SER A 1 249 ? 55.161 -52.547 -6.233 1.00 24.38 249 SER A CA 1
ATOM 1941 C C . SER A 1 249 ? 53.897 -52.381 -5.341 1.00 24.38 249 SER A C 1
ATOM 1943 O O . SER A 1 249 ? 53.460 -51.271 -5.060 1.00 24.38 249 SER A O 1
ATOM 1945 N N . SER A 1 250 ? 53.389 -53.515 -4.821 1.00 23.50 250 SER A N 1
ATOM 1946 C CA . SER A 1 250 ? 52.453 -53.713 -3.676 1.00 23.50 250 SER A CA 1
ATOM 1947 C C . SER A 1 250 ? 50.985 -53.208 -3.702 1.00 23.50 250 SER A C 1
ATOM 1949 O O . SER A 1 250 ? 50.677 -52.042 -3.906 1.00 23.50 250 SER A O 1
ATOM 1951 N N . PHE A 1 251 ? 50.091 -54.151 -3.366 1.00 27.00 251 PHE A N 1
ATOM 1952 C CA . PHE A 1 251 ? 48.683 -54.030 -2.923 1.00 27.00 251 PHE A CA 1
ATOM 1953 C C . PHE A 1 251 ? 48.552 -53.284 -1.561 1.00 27.00 251 PHE A C 1
ATOM 1955 O O . PHE A 1 251 ? 49.570 -53.220 -0.869 1.00 27.00 251 PHE A O 1
ATOM 1962 N N . PRO A 1 252 ? 47.362 -52.790 -1.105 1.00 25.67 252 PRO A N 1
ATOM 1963 C CA . PRO A 1 252 ? 46.023 -53.380 -1.309 1.00 25.67 252 PRO A CA 1
ATOM 1964 C C . PRO A 1 252 ? 44.848 -52.412 -1.605 1.00 25.67 252 PRO A C 1
ATOM 1966 O O . PRO A 1 252 ? 45.013 -51.207 -1.751 1.00 25.67 252 PRO A O 1
ATOM 1969 N N . VAL A 1 253 ? 43.636 -52.981 -1.686 1.00 33.78 253 VAL A N 1
ATOM 1970 C CA . VAL A 1 253 ? 42.350 -52.298 -1.936 1.00 33.78 253 VAL A CA 1
ATOM 1971 C C . VAL A 1 253 ? 41.741 -51.710 -0.649 1.00 33.78 253 VAL A C 1
ATOM 1973 O O . VAL A 1 253 ? 41.554 -52.458 0.314 1.00 33.78 253 VAL A O 1
ATOM 1976 N N . PRO A 1 254 ? 41.322 -50.430 -0.649 1.00 25.09 254 PRO A N 1
ATOM 1977 C CA . PRO A 1 254 ? 40.340 -49.879 0.284 1.00 25.09 254 PRO A CA 1
ATOM 1978 C C . PRO A 1 254 ? 38.995 -49.528 -0.396 1.00 25.09 254 PRO A C 1
ATOM 1980 O O . PRO A 1 254 ? 38.885 -49.490 -1.618 1.00 25.09 254 PRO A O 1
ATOM 1983 N N . ARG A 1 255 ? 37.963 -49.318 0.433 1.00 25.98 255 ARG A N 1
ATOM 1984 C CA . ARG A 1 255 ? 36.539 -49.158 0.064 1.00 25.98 255 ARG A CA 1
ATOM 1985 C C . ARG A 1 255 ? 36.181 -47.769 -0.488 1.00 25.98 255 ARG A C 1
ATOM 1987 O O . ARG A 1 255 ? 36.963 -46.828 -0.383 1.00 25.98 255 ARG A O 1
ATOM 1994 N N . ASP A 1 256 ? 34.963 -47.671 -1.017 1.00 29.89 256 ASP A N 1
ATOM 1995 C CA . ASP A 1 256 ? 34.339 -46.488 -1.613 1.00 29.89 256 ASP A CA 1
ATOM 1996 C C . ASP A 1 256 ? 34.400 -45.226 -0.737 1.00 29.89 256 ASP A C 1
ATOM 1998 O O . ASP A 1 256 ? 34.032 -45.229 0.437 1.00 29.89 256 ASP A O 1
ATOM 2002 N N . SER A 1 257 ? 34.794 -44.102 -1.338 1.00 26.89 257 SER A N 1
ATOM 2003 C CA . SER A 1 257 ? 34.942 -42.796 -0.682 1.00 26.89 257 SER A CA 1
ATOM 2004 C C . SER A 1 257 ? 33.733 -41.867 -0.884 1.00 26.89 257 SER A C 1
ATOM 2006 O O . SER A 1 257 ? 33.888 -40.654 -1.010 1.00 26.89 257 SER A O 1
ATOM 2008 N N . CYS A 1 258 ? 32.514 -42.421 -0.913 1.00 28.22 258 CYS A N 1
ATOM 2009 C CA . CYS A 1 258 ? 31.282 -41.648 -1.137 1.00 28.22 258 CYS A CA 1
ATOM 2010 C C . CYS A 1 258 ? 30.581 -41.172 0.159 1.00 28.22 258 CYS A C 1
ATOM 2012 O O . CYS A 1 258 ? 29.642 -40.382 0.091 1.00 28.22 258 CYS A O 1
ATOM 2014 N N . GLU A 1 259 ? 31.023 -41.616 1.342 1.00 28.59 259 GLU A N 1
ATOM 2015 C CA . GLU A 1 259 ? 30.377 -41.280 2.628 1.00 28.59 259 GLU A CA 1
ATOM 2016 C C . GLU A 1 259 ? 30.924 -39.993 3.284 1.00 28.59 259 GLU A C 1
ATOM 2018 O O . GLU A 1 259 ? 30.206 -39.305 4.013 1.00 28.59 259 GLU A O 1
ATOM 2023 N N . THR A 1 260 ? 32.174 -39.607 3.006 1.00 25.91 260 THR A N 1
ATOM 2024 C CA . THR A 1 260 ? 32.850 -38.488 3.695 1.00 25.91 260 THR A CA 1
ATOM 2025 C C . THR A 1 260 ? 32.227 -37.121 3.413 1.00 25.91 260 THR A C 1
ATOM 2027 O O . THR A 1 260 ? 32.109 -36.308 4.328 1.00 25.91 260 THR A O 1
ATOM 2030 N N . SER A 1 261 ? 31.766 -36.869 2.183 1.00 29.81 261 SER A N 1
ATOM 2031 C CA . SER A 1 261 ? 31.138 -35.588 1.821 1.00 29.81 261 SER A CA 1
ATOM 2032 C C . SER A 1 261 ? 29.780 -35.381 2.513 1.00 29.81 261 SER A C 1
ATOM 2034 O O . SER A 1 261 ? 29.445 -34.257 2.885 1.00 29.81 261 SER A O 1
ATOM 2036 N N . ALA A 1 262 ? 29.041 -36.463 2.793 1.00 30.72 262 ALA A N 1
ATOM 2037 C CA . ALA A 1 262 ? 27.818 -36.402 3.594 1.00 30.72 262 ALA A CA 1
ATOM 2038 C C . ALA A 1 262 ? 28.118 -36.115 5.077 1.00 30.72 262 ALA A C 1
ATOM 2040 O O . ALA A 1 262 ? 27.418 -35.323 5.709 1.00 30.72 262 ALA A O 1
ATOM 2041 N N . MET A 1 263 ? 29.189 -36.703 5.627 1.00 29.20 263 MET A N 1
ATOM 2042 C CA . MET A 1 263 ? 29.611 -36.445 7.010 1.00 29.20 263 MET A CA 1
ATOM 2043 C C . MET A 1 263 ? 30.112 -35.009 7.223 1.00 29.20 263 MET A C 1
ATOM 2045 O O . MET A 1 263 ? 29.830 -34.431 8.272 1.00 29.20 263 MET A O 1
ATOM 2049 N N . GLN A 1 264 ? 30.800 -34.404 6.247 1.00 30.59 264 GLN A N 1
ATOM 2050 C CA . GLN A 1 264 ? 31.224 -33.000 6.344 1.00 30.59 264 GLN A CA 1
ATOM 2051 C C . GLN A 1 264 ? 30.028 -32.037 6.333 1.00 30.59 264 GLN A C 1
ATOM 2053 O O . GLN A 1 264 ? 29.919 -31.215 7.240 1.00 30.59 264 GLN A O 1
ATOM 2058 N N . ALA A 1 265 ? 29.077 -32.200 5.405 1.00 30.36 265 ALA A N 1
ATOM 2059 C CA . ALA A 1 265 ? 27.860 -31.381 5.373 1.00 30.36 265 ALA A CA 1
ATOM 2060 C C . ALA A 1 265 ? 27.011 -31.525 6.656 1.00 30.36 265 ALA A C 1
ATOM 2062 O O . ALA A 1 265 ? 26.467 -30.543 7.170 1.00 30.36 265 ALA A O 1
ATOM 2063 N N . ALA A 1 266 ? 26.930 -32.737 7.222 1.00 29.98 266 ALA A N 1
ATOM 2064 C CA . ALA A 1 266 ? 26.271 -32.965 8.508 1.00 29.98 266 ALA A CA 1
ATOM 2065 C C . ALA A 1 266 ? 27.008 -32.267 9.670 1.00 29.98 266 ALA A C 1
ATOM 2067 O O . ALA A 1 266 ? 26.363 -31.660 10.525 1.00 29.98 266 ALA A O 1
ATOM 2068 N N . GLY A 1 267 ? 28.345 -32.308 9.676 1.00 28.62 267 GLY A N 1
ATOM 2069 C CA . GLY A 1 267 ? 29.188 -31.651 10.677 1.00 28.62 267 GLY A CA 1
ATOM 2070 C C . GLY A 1 267 ? 29.086 -30.124 10.652 1.00 28.62 267 GLY A C 1
ATOM 2071 O O . GLY A 1 267 ? 28.928 -29.509 11.705 1.00 28.62 267 GLY A O 1
ATOM 2072 N N . GLU A 1 268 ? 29.091 -29.505 9.469 1.00 32.94 268 GLU A N 1
ATOM 2073 C CA . GLU A 1 268 ? 28.880 -28.057 9.320 1.00 32.94 268 GLU A CA 1
ATOM 2074 C C . GLU A 1 268 ? 27.472 -27.643 9.771 1.00 32.94 268 GLU A C 1
ATOM 2076 O O . GLU A 1 268 ? 27.319 -26.684 10.528 1.00 32.94 268 GLU A O 1
ATOM 2081 N N . THR A 1 269 ? 26.443 -28.417 9.406 1.00 38.31 269 THR A N 1
ATOM 2082 C CA . THR A 1 269 ? 25.058 -28.146 9.832 1.00 38.31 269 THR A CA 1
ATOM 2083 C C . THR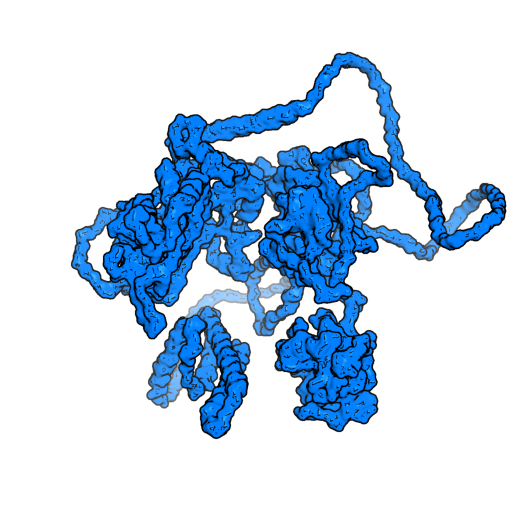 A 1 269 ? 24.904 -28.240 11.357 1.00 38.31 269 THR A C 1
ATOM 2085 O O . THR A 1 269 ? 24.251 -27.392 11.968 1.00 38.31 269 THR A O 1
ATOM 2088 N N . GLN A 1 270 ? 25.544 -29.225 12.002 1.00 38.97 270 GLN A N 1
ATOM 2089 C CA . GLN A 1 270 ? 25.580 -29.330 13.467 1.00 38.97 270 GLN A CA 1
ATOM 2090 C C . GLN A 1 270 ? 26.394 -28.201 14.119 1.00 38.97 270 GLN A C 1
ATOM 2092 O O . GLN A 1 270 ? 25.986 -27.686 15.159 1.00 38.97 270 GLN A O 1
ATOM 2097 N N . SER A 1 271 ? 27.505 -27.781 13.505 1.00 47.50 271 SER A N 1
ATOM 2098 C CA . SER A 1 271 ? 28.339 -26.673 13.986 1.00 47.50 271 SER A CA 1
ATOM 2099 C C . SER A 1 271 ? 27.572 -25.346 14.012 1.00 47.50 271 SER A C 1
ATOM 2101 O O . SER A 1 271 ? 27.547 -24.676 15.046 1.00 47.50 271 SER A O 1
ATOM 2103 N N . VAL A 1 272 ? 26.876 -25.003 12.922 1.00 55.59 272 VAL A N 1
ATOM 2104 C CA . VAL A 1 272 ? 26.068 -23.774 12.834 1.00 55.59 272 VAL A CA 1
ATOM 2105 C C . VAL A 1 272 ? 24.892 -23.814 13.815 1.00 55.59 272 VAL A C 1
ATOM 2107 O O . VAL A 1 272 ? 24.660 -22.838 14.528 1.00 55.59 272 VAL A O 1
ATOM 2110 N N . ALA A 1 273 ? 24.192 -24.949 13.930 1.00 59.75 273 ALA A N 1
ATOM 2111 C CA . ALA A 1 273 ? 23.101 -25.105 14.894 1.00 59.75 273 ALA A CA 1
ATOM 2112 C C . ALA A 1 273 ? 23.575 -24.944 16.354 1.00 59.75 273 ALA A C 1
ATOM 2114 O O . ALA A 1 273 ? 22.918 -24.270 17.150 1.00 59.75 273 ALA A O 1
ATOM 2115 N N . ALA A 1 274 ? 24.739 -25.504 16.703 1.00 62.22 274 ALA A N 1
ATOM 2116 C CA . ALA A 1 274 ? 25.340 -25.342 18.026 1.00 62.22 274 ALA A CA 1
ATOM 2117 C C . ALA A 1 274 ? 25.751 -23.883 18.304 1.00 62.22 274 ALA A C 1
ATOM 2119 O O . ALA A 1 274 ? 25.494 -23.375 19.397 1.00 62.22 274 ALA A O 1
ATOM 2120 N N . ALA A 1 275 ? 26.325 -23.187 17.316 1.00 64.62 275 ALA A N 1
ATOM 2121 C CA . ALA A 1 275 ? 26.692 -21.776 17.431 1.00 64.62 275 ALA A CA 1
ATOM 2122 C C . ALA A 1 275 ? 25.464 -20.869 17.636 1.00 64.62 275 ALA A C 1
ATOM 2124 O O . ALA A 1 275 ? 25.443 -20.071 18.575 1.00 64.62 275 ALA A O 1
ATOM 2125 N N . MET A 1 276 ? 24.400 -21.044 16.841 1.00 74.81 276 MET A N 1
ATOM 2126 C CA . MET A 1 276 ? 23.138 -20.311 17.027 1.00 74.81 276 MET A CA 1
ATOM 2127 C C . MET A 1 276 ? 22.508 -20.587 18.400 1.00 74.81 276 MET A C 1
ATOM 2129 O O . MET A 1 276 ? 22.029 -19.662 19.056 1.00 74.81 276 MET A O 1
ATOM 2133 N N . SER A 1 277 ? 22.547 -21.839 18.872 1.00 78.06 277 SER A N 1
ATOM 2134 C CA . SER A 1 277 ? 22.054 -22.203 20.206 1.00 78.06 277 SER 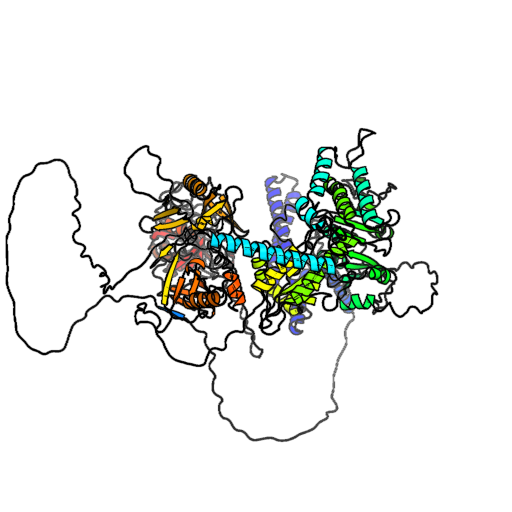A CA 1
ATOM 2135 C C . SER A 1 277 ? 22.857 -21.532 21.329 1.00 78.06 277 SER A C 1
ATOM 2137 O O . SER A 1 277 ? 22.278 -21.145 22.349 1.00 78.06 277 SER A O 1
ATOM 2139 N N . ALA A 1 278 ? 24.171 -21.363 21.158 1.00 84.81 278 ALA A N 1
ATOM 2140 C CA . ALA A 1 278 ? 25.022 -20.655 22.111 1.00 84.81 278 ALA A CA 1
ATOM 2141 C C . ALA A 1 278 ? 24.722 -19.146 22.132 1.00 84.81 278 ALA A C 1
ATOM 2143 O O . ALA A 1 278 ? 24.529 -18.585 23.212 1.00 84.81 278 ALA A O 1
ATOM 2144 N N . GLU A 1 279 ? 24.594 -18.497 20.967 1.00 87.88 279 GLU A N 1
ATOM 2145 C CA . GLU A 1 279 ? 24.207 -17.080 20.904 1.00 87.88 279 GLU A CA 1
ATOM 2146 C C . GLU A 1 279 ? 22.821 -16.827 21.507 1.00 87.88 279 GLU A C 1
ATOM 2148 O O . GLU A 1 279 ? 22.660 -15.895 22.297 1.00 87.88 279 GLU A O 1
ATOM 2153 N N . LYS A 1 280 ? 21.828 -17.675 21.197 1.00 89.75 280 LYS A N 1
ATOM 2154 C CA . LYS A 1 280 ? 20.487 -17.574 21.788 1.00 89.75 280 LYS A CA 1
ATOM 2155 C C . LYS A 1 280 ? 20.554 -17.675 23.309 1.00 89.75 280 LYS A C 1
ATOM 2157 O O . LYS A 1 280 ? 19.946 -16.863 23.998 1.00 89.75 280 LYS A O 1
ATOM 2162 N N . THR A 1 281 ? 21.332 -18.622 23.837 1.00 87.69 281 THR A N 1
ATOM 2163 C CA . THR A 1 281 ? 21.525 -18.794 25.288 1.00 87.69 281 THR A CA 1
ATOM 2164 C C . THR A 1 281 ? 22.148 -17.547 25.927 1.00 87.69 281 THR A C 1
ATOM 2166 O O . THR A 1 281 ? 21.681 -17.095 26.974 1.00 87.69 281 THR A O 1
ATOM 2169 N N . ALA A 1 282 ? 23.149 -16.941 25.280 1.00 89.19 282 ALA A N 1
ATOM 2170 C CA . ALA A 1 282 ? 23.765 -15.699 25.745 1.00 89.19 282 ALA A CA 1
ATOM 2171 C C . ALA A 1 282 ? 22.779 -14.515 25.724 1.00 89.19 282 ALA A C 1
ATOM 2173 O O . ALA A 1 282 ? 22.678 -13.792 26.715 1.00 89.19 282 ALA A O 1
ATOM 2174 N N . PHE A 1 283 ? 22.001 -14.348 24.649 1.00 91.31 283 PHE A N 1
ATOM 2175 C CA . PHE A 1 283 ? 20.967 -13.312 24.549 1.00 91.31 283 PHE A CA 1
ATOM 2176 C C . PHE A 1 283 ? 19.855 -13.488 25.596 1.00 91.31 283 PHE A C 1
ATOM 2178 O O . PHE A 1 283 ? 19.453 -12.520 26.240 1.00 91.31 283 PHE A O 1
ATOM 2185 N N . VAL A 1 284 ? 19.391 -14.721 25.825 1.00 89.25 284 VAL A N 1
ATOM 2186 C CA . VAL A 1 284 ? 18.399 -15.043 26.866 1.00 89.25 284 VAL A CA 1
ATOM 2187 C C . VAL A 1 284 ? 18.905 -14.604 28.241 1.00 89.25 284 VAL A C 1
ATOM 2189 O O . VAL A 1 284 ? 18.177 -13.911 28.953 1.00 89.25 284 VAL A O 1
ATOM 2192 N N . ALA A 1 285 ? 20.156 -14.930 28.583 1.00 86.88 285 ALA A N 1
ATOM 2193 C CA . ALA A 1 285 ? 20.778 -14.515 29.839 1.00 86.88 285 ALA A CA 1
ATOM 2194 C C . ALA A 1 285 ? 20.938 -12.985 29.944 1.00 86.88 285 ALA A C 1
ATOM 2196 O O . ALA A 1 285 ? 20.600 -12.403 30.972 1.00 86.88 285 ALA A O 1
ATOM 2197 N N . GLN A 1 286 ? 21.383 -12.320 28.872 1.00 87.31 286 GLN A N 1
ATOM 2198 C CA . GLN A 1 286 ? 21.517 -10.856 28.810 1.00 87.31 286 GLN A CA 1
ATOM 2199 C C . GLN A 1 286 ? 20.172 -10.115 28.892 1.00 87.31 286 GLN A C 1
ATOM 2201 O O . GLN A 1 286 ? 20.141 -8.952 29.282 1.00 87.31 286 GLN A O 1
ATOM 2206 N N . SER A 1 287 ? 19.058 -10.766 28.541 1.00 85.94 287 SER A N 1
ATOM 2207 C CA . SER A 1 287 ? 17.726 -10.150 28.561 1.00 85.94 287 SER A CA 1
ATOM 2208 C C . SER A 1 287 ? 17.093 -10.013 29.956 1.00 85.94 287 SER A C 1
ATOM 2210 O O . SER A 1 287 ? 16.013 -9.437 30.052 1.00 85.94 287 SER A O 1
ATOM 2212 N N . ASP A 1 288 ? 17.692 -10.582 31.012 1.00 84.25 288 ASP A N 1
ATOM 2213 C CA . ASP A 1 288 ? 17.127 -10.673 32.379 1.00 84.25 288 ASP A CA 1
ATOM 2214 C C . ASP A 1 288 ? 15.657 -11.165 32.426 1.00 84.25 288 ASP A C 1
ATOM 2216 O O . ASP A 1 288 ? 14.795 -10.698 33.178 1.00 84.25 288 ASP A O 1
ATOM 2220 N N . GLY A 1 289 ? 15.331 -12.119 31.548 1.00 83.12 289 GLY A N 1
ATOM 2221 C CA . GLY A 1 289 ? 13.980 -12.668 31.420 1.00 83.12 289 GLY A CA 1
ATOM 2222 C C . GLY A 1 289 ? 12.961 -11.726 30.769 1.00 83.12 289 GLY A C 1
ATOM 2223 O O . GLY A 1 289 ? 11.766 -12.011 30.832 1.00 83.12 289 GLY A O 1
ATOM 2224 N N . ALA A 1 290 ? 13.398 -10.633 30.132 1.00 88.75 290 ALA A N 1
ATOM 2225 C CA . ALA A 1 290 ? 12.547 -9.816 29.270 1.00 88.75 290 ALA A CA 1
ATOM 2226 C C . ALA A 1 290 ? 12.187 -10.539 27.962 1.00 88.75 290 ALA A C 1
ATOM 2228 O O . ALA A 1 290 ? 11.093 -10.333 27.440 1.00 88.75 290 ALA A O 1
ATOM 2229 N N . TYR A 1 291 ? 13.078 -11.379 27.418 1.00 92.25 291 TYR A N 1
ATOM 2230 C CA . TYR A 1 291 ? 12.816 -12.131 26.190 1.00 92.25 291 TYR A CA 1
ATOM 2231 C C . TYR A 1 291 ? 12.099 -13.464 26.463 1.00 92.25 291 TYR A C 1
ATOM 2233 O O . TYR A 1 291 ? 12.653 -14.382 27.064 1.00 92.25 291 TYR A O 1
ATOM 2241 N N . GLY A 1 292 ? 10.878 -13.587 25.932 1.00 88.38 292 GLY A N 1
ATOM 2242 C CA . GLY A 1 292 ? 10.078 -14.815 25.957 1.00 88.38 292 GLY A CA 1
ATOM 2243 C C . GLY A 1 292 ? 9.013 -14.823 27.059 1.00 88.38 292 GLY A C 1
ATOM 2244 O O . GLY A 1 292 ? 8.806 -13.831 27.752 1.00 88.38 292 GLY A O 1
ATOM 2245 N N . TYR A 1 293 ? 8.306 -15.949 27.202 1.00 87.44 293 TYR A N 1
ATOM 2246 C CA . TYR A 1 293 ? 7.129 -16.073 28.082 1.00 87.44 293 TYR A CA 1
ATOM 2247 C C . TYR A 1 293 ? 7.293 -17.127 29.186 1.00 87.44 293 TYR A C 1
ATOM 2249 O O . TYR A 1 293 ? 6.363 -17.867 29.502 1.00 87.44 293 TYR A O 1
ATOM 2257 N N . GLY A 1 294 ? 8.490 -17.188 29.771 1.00 68.62 294 GLY A N 1
ATOM 2258 C CA . GLY A 1 294 ? 8.826 -18.014 30.932 1.00 68.62 294 GLY A CA 1
ATOM 2259 C C . GLY A 1 294 ? 10.246 -17.703 31.411 1.00 68.62 294 GLY A C 1
ATOM 2260 O O . GLY A 1 294 ? 11.140 -17.528 30.587 1.00 68.62 294 GLY A O 1
ATOM 2261 N N . ARG A 1 295 ? 10.465 -17.596 32.729 1.00 57.56 295 ARG A N 1
ATOM 2262 C CA . ARG A 1 295 ? 11.796 -17.308 33.296 1.00 57.56 295 ARG A CA 1
ATOM 2263 C C . ARG A 1 295 ? 12.596 -18.599 33.499 1.00 57.56 295 ARG A C 1
ATOM 2265 O O . ARG A 1 295 ? 12.102 -19.527 34.129 1.00 57.56 295 ARG A O 1
ATOM 2272 N N . GLY A 1 296 ? 13.854 -18.607 33.052 1.00 51.16 296 GLY A N 1
ATOM 2273 C CA . GLY A 1 296 ? 14.886 -19.533 33.541 1.00 51.16 296 GLY A CA 1
ATOM 2274 C C . GLY A 1 296 ? 14.776 -21.005 33.121 1.00 51.16 296 GLY A C 1
ATOM 2275 O O . GLY A 1 296 ? 15.325 -21.857 33.814 1.00 51.16 296 GLY A O 1
ATOM 2276 N N . GLN A 1 297 ? 14.087 -21.325 32.022 1.00 53.25 297 GLN A N 1
ATOM 2277 C CA . GLN A 1 297 ? 14.012 -22.690 31.479 1.00 53.25 297 GLN A CA 1
ATOM 2278 C C . GLN A 1 297 ? 14.842 -22.842 30.196 1.00 53.25 297 GLN A C 1
ATOM 2280 O O . GLN A 1 297 ? 14.993 -21.893 29.430 1.00 53.25 297 GLN A O 1
ATOM 2285 N N . ALA A 1 298 ? 15.377 -24.048 29.966 1.00 52.53 298 ALA A N 1
ATOM 2286 C CA . ALA A 1 298 ? 16.202 -24.368 28.794 1.00 52.53 298 ALA A CA 1
ATOM 2287 C C . ALA A 1 298 ? 15.397 -24.461 27.481 1.00 52.53 298 ALA A C 1
ATOM 2289 O O . ALA A 1 298 ? 15.958 -24.279 26.405 1.00 52.53 298 ALA A O 1
ATOM 2290 N N . ALA A 1 299 ? 14.090 -24.712 27.576 1.00 59.41 299 ALA A N 1
ATOM 2291 C CA . ALA A 1 299 ? 13.126 -24.472 26.509 1.00 59.41 299 ALA A CA 1
ATOM 2292 C C . ALA A 1 299 ? 12.292 -23.243 26.891 1.00 59.41 299 ALA A C 1
ATOM 2294 O O . ALA A 1 299 ? 11.861 -23.121 28.040 1.00 59.41 299 ALA A O 1
ATOM 2295 N N . LEU A 1 300 ? 12.073 -22.324 25.950 1.00 73.88 300 LEU A N 1
ATOM 2296 C CA . LEU A 1 300 ? 11.268 -21.131 26.189 1.00 73.88 300 LEU A CA 1
ATOM 2297 C C . LEU A 1 300 ? 9.865 -21.322 25.616 1.00 73.88 300 LEU A C 1
ATOM 2299 O O . LEU A 1 300 ? 9.706 -21.703 24.459 1.00 73.88 300 LEU A O 1
ATOM 2303 N N . ARG A 1 301 ? 8.841 -20.911 26.370 1.00 83.81 301 ARG A N 1
ATOM 2304 C CA . ARG A 1 301 ? 7.432 -20.938 25.931 1.00 83.81 301 ARG A CA 1
ATOM 2305 C C . ARG A 1 301 ? 7.179 -20.224 24.589 1.00 83.81 301 ARG A C 1
ATOM 2307 O O . ARG A 1 301 ? 6.238 -20.571 23.886 1.00 83.81 301 ARG A O 1
ATOM 2314 N N . ILE A 1 302 ? 8.002 -19.233 24.220 1.00 91.00 302 ILE A N 1
ATOM 2315 C CA . ILE A 1 302 ? 7.931 -18.566 22.904 1.00 91.00 302 ILE A CA 1
ATOM 2316 C C . ILE A 1 302 ? 8.244 -19.536 21.752 1.00 91.00 302 ILE A C 1
ATOM 2318 O O . ILE A 1 302 ? 7.576 -19.477 20.724 1.00 91.00 302 ILE A O 1
ATOM 2322 N N . ASP A 1 303 ? 9.184 -20.462 21.933 1.00 89.62 303 ASP A N 1
ATOM 2323 C CA . ASP A 1 303 ? 9.593 -21.412 20.895 1.00 89.62 303 ASP A CA 1
ATOM 2324 C C . ASP A 1 303 ? 8.508 -22.480 20.685 1.00 89.62 303 ASP A C 1
ATOM 2326 O O . ASP A 1 303 ? 8.103 -22.755 19.555 1.00 89.62 303 ASP A O 1
ATOM 2330 N N . GLU A 1 304 ? 7.957 -23.008 21.783 1.00 88.81 304 GLU A N 1
ATOM 2331 C CA . GLU A 1 304 ? 6.810 -23.926 21.769 1.00 88.81 304 GLU A CA 1
ATOM 2332 C C . GLU A 1 304 ? 5.570 -23.272 21.142 1.00 88.81 304 GLU A C 1
ATOM 2334 O O . GLU A 1 304 ? 4.914 -23.865 20.284 1.00 88.81 304 GLU A O 1
ATOM 2339 N N . MET A 1 305 ? 5.269 -22.024 21.518 1.00 91.38 305 MET A N 1
ATOM 2340 C CA . MET A 1 305 ? 4.164 -21.256 20.943 1.00 91.38 305 MET A CA 1
ATOM 2341 C C . MET A 1 305 ? 4.382 -21.009 19.444 1.00 91.38 305 MET A C 1
ATOM 2343 O O . MET A 1 305 ? 3.477 -21.243 18.648 1.00 91.38 305 MET A O 1
ATOM 2347 N N . ARG A 1 306 ? 5.582 -20.599 19.012 1.00 91.94 306 ARG A N 1
ATOM 2348 C CA . ARG A 1 306 ? 5.889 -20.398 17.586 1.00 91.94 306 ARG A CA 1
ATOM 2349 C C . ARG A 1 306 ? 5.763 -21.700 16.784 1.00 91.94 306 ARG A C 1
ATOM 2351 O O . ARG A 1 306 ? 5.298 -21.656 15.647 1.00 91.94 306 ARG A O 1
ATOM 2358 N N . ALA A 1 307 ? 6.115 -22.848 17.366 1.00 91.12 307 ALA A N 1
ATOM 2359 C CA . ALA A 1 307 ? 6.014 -24.152 16.710 1.00 91.12 307 ALA A CA 1
ATOM 2360 C C . ALA A 1 307 ? 4.572 -24.692 16.598 1.00 91.12 307 ALA A C 1
ATOM 2362 O O . ALA A 1 307 ? 4.220 -25.267 15.561 1.00 91.12 307 ALA A O 1
ATOM 2363 N N . ASN A 1 308 ? 3.759 -24.513 17.647 1.00 91.81 308 ASN A N 1
ATOM 2364 C CA . ASN A 1 308 ? 2.418 -25.100 17.773 1.00 91.81 308 ASN A CA 1
ATOM 2365 C C . ASN A 1 308 ? 1.296 -24.173 17.278 1.00 91.81 308 ASN A C 1
ATOM 2367 O O . ASN A 1 308 ? 0.397 -24.611 16.556 1.00 91.81 308 ASN A O 1
ATOM 2371 N N . ASP A 1 309 ? 1.361 -22.891 17.641 1.00 93.62 309 ASP A N 1
ATOM 2372 C CA . ASP A 1 309 ? 0.291 -21.913 17.421 1.00 93.62 309 ASP A CA 1
ATOM 2373 C C . ASP A 1 309 ? 0.451 -21.112 16.128 1.00 93.62 309 ASP A C 1
ATOM 2375 O O . ASP A 1 309 ? -0.522 -20.535 15.645 1.00 93.62 309 ASP A O 1
ATOM 2379 N N . PHE A 1 310 ? 1.646 -21.107 15.534 1.00 95.62 310 PHE A N 1
ATOM 2380 C CA . PHE A 1 310 ? 1.946 -20.367 14.305 1.00 95.62 310 PHE A CA 1
ATOM 2381 C C . PHE A 1 310 ? 2.536 -21.257 13.189 1.00 95.62 310 PHE A C 1
ATOM 2383 O O . PHE A 1 310 ? 3.557 -20.903 12.590 1.00 95.62 310 PHE A O 1
ATOM 2390 N N . PRO A 1 311 ? 1.910 -22.406 12.844 1.00 91.81 311 PRO A N 1
ATOM 2391 C CA . PRO A 1 311 ? 2.426 -23.326 11.824 1.00 91.81 311 PRO A CA 1
ATOM 2392 C C . PRO A 1 311 ? 2.587 -22.678 10.438 1.00 91.81 311 PRO A C 1
ATOM 2394 O O . PRO A 1 311 ? 3.442 -23.099 9.663 1.00 91.81 311 PRO A O 1
ATOM 2397 N N . GLN A 1 312 ? 1.822 -21.622 10.140 1.00 90.81 312 GLN A N 1
ATOM 2398 C CA . GLN A 1 312 ? 1.929 -20.812 8.923 1.00 90.81 312 GLN A CA 1
ATOM 2399 C C . GLN A 1 312 ? 3.206 -19.952 8.838 1.00 90.81 312 GLN A C 1
ATOM 2401 O O . GLN A 1 312 ? 3.444 -19.327 7.812 1.00 90.81 312 GLN A O 1
ATOM 2406 N N . MET A 1 313 ? 4.018 -19.905 9.901 1.00 91.19 313 MET A N 1
ATOM 2407 C CA . MET A 1 313 ? 5.317 -19.217 9.955 1.00 91.19 313 MET A CA 1
ATOM 2408 C C . MET A 1 313 ? 6.500 -20.209 9.930 1.00 91.19 313 MET A C 1
ATOM 2410 O O . MET A 1 313 ? 7.634 -19.846 10.246 1.00 91.19 313 MET A O 1
ATOM 2414 N N . ARG A 1 314 ? 6.256 -21.489 9.608 1.00 88.06 314 ARG A N 1
ATOM 2415 C CA . ARG A 1 314 ? 7.294 -22.527 9.536 1.00 88.06 314 ARG A CA 1
ATOM 2416 C C . ARG A 1 314 ? 8.118 -22.373 8.256 1.00 88.06 314 ARG A C 1
ATOM 2418 O O . ARG A 1 314 ? 7.600 -22.576 7.165 1.00 88.06 314 ARG A O 1
ATOM 2425 N N . GLY A 1 315 ? 9.409 -22.074 8.403 1.00 82.44 315 GLY A N 1
ATOM 2426 C CA . GLY A 1 315 ? 10.312 -21.852 7.266 1.00 82.44 315 GLY A CA 1
ATOM 2427 C C . GLY A 1 315 ? 10.159 -20.475 6.611 1.00 82.44 315 GLY A C 1
ATOM 2428 O O . GLY A 1 315 ? 10.522 -20.307 5.450 1.00 82.44 315 GLY A O 1
ATOM 2429 N N . SER A 1 316 ? 9.599 -19.489 7.320 1.00 89.88 316 SER A N 1
ATOM 2430 C CA . SER A 1 316 ? 9.506 -18.103 6.847 1.00 89.88 316 SER A CA 1
ATOM 2431 C C . SER A 1 316 ? 9.610 -17.124 8.016 1.00 89.88 316 SER A C 1
ATOM 2433 O O . SER A 1 316 ? 9.058 -17.356 9.093 1.00 89.88 316 SER A O 1
ATOM 2435 N N . VAL A 1 317 ? 10.321 -16.023 7.793 1.00 96.38 317 VAL A N 1
ATOM 2436 C CA . VAL A 1 317 ? 10.596 -14.969 8.774 1.00 96.38 317 VAL A CA 1
ATOM 2437 C C . VAL A 1 317 ? 9.668 -13.801 8.466 1.00 96.38 317 VAL A C 1
ATOM 2439 O O . VAL A 1 317 ? 9.767 -13.191 7.404 1.00 96.38 317 VAL A O 1
ATOM 2442 N N . TYR A 1 318 ? 8.728 -13.491 9.356 1.00 97.44 318 TYR A N 1
ATOM 2443 C CA . TYR A 1 318 ? 7.729 -12.446 9.109 1.00 97.44 318 TYR A CA 1
ATOM 2444 C C . TYR A 1 318 ? 7.982 -11.223 9.987 1.00 97.44 318 TYR A C 1
ATOM 2446 O O . TYR A 1 318 ? 8.083 -11.332 11.205 1.00 97.44 318 TYR A O 1
ATOM 2454 N N . LEU A 1 319 ? 8.091 -10.055 9.350 1.00 97.50 319 LEU A N 1
ATOM 2455 C CA . LEU A 1 319 ? 8.561 -8.817 9.970 1.00 97.50 319 LEU A CA 1
ATOM 2456 C C . LEU A 1 319 ? 7.693 -7.592 9.603 1.00 97.50 319 LEU A C 1
ATOM 2458 O O . LEU A 1 319 ? 8.109 -6.455 9.832 1.00 97.50 319 LEU A O 1
ATOM 2462 N N . ASP A 1 320 ? 6.464 -7.784 9.094 1.00 96.12 320 ASP A N 1
ATOM 2463 C CA . ASP A 1 320 ? 5.461 -6.708 8.923 1.00 96.12 320 ASP A CA 1
ATOM 2464 C C . ASP A 1 320 ? 4.362 -6.712 10.009 1.00 96.12 320 ASP A C 1
ATOM 2466 O O . ASP A 1 320 ? 3.217 -6.327 9.759 1.00 96.12 320 ASP A O 1
ATOM 2470 N N . HIS A 1 321 ? 4.693 -7.105 11.247 1.00 96.12 321 HIS A N 1
ATOM 2471 C CA . HIS A 1 321 ? 3.757 -7.091 12.384 1.00 96.12 321 HIS A CA 1
ATOM 2472 C C . HIS A 1 321 ? 3.122 -5.708 12.647 1.00 96.12 321 HIS A C 1
ATOM 2474 O O . HIS A 1 321 ? 1.995 -5.618 13.135 1.00 96.12 321 HIS A O 1
ATOM 2480 N N . ALA A 1 322 ? 3.793 -4.611 12.273 1.00 93.81 322 ALA A N 1
ATOM 2481 C CA . ALA A 1 322 ? 3.227 -3.261 12.323 1.00 93.81 322 ALA A CA 1
ATOM 2482 C C . ALA A 1 322 ? 2.193 -2.975 11.212 1.00 93.81 322 ALA A C 1
ATOM 2484 O O . ALA A 1 322 ? 1.382 -2.051 11.343 1.00 93.81 322 ALA A O 1
ATOM 2485 N N . GLY A 1 323 ? 2.214 -3.728 10.110 1.00 88.56 323 GLY A N 1
ATOM 2486 C CA . GLY A 1 323 ? 1.206 -3.705 9.051 1.00 88.56 323 GLY A CA 1
ATOM 2487 C C . GLY A 1 323 ? -0.017 -4.518 9.455 1.00 88.56 323 GLY A C 1
ATOM 2488 O O . GLY A 1 323 ? -1.111 -3.959 9.565 1.00 88.56 323 GLY A O 1
ATOM 2489 N N . ALA A 1 324 ? 0.202 -5.802 9.735 1.00 92.44 324 ALA A N 1
ATOM 2490 C CA . ALA A 1 324 ? -0.743 -6.748 10.324 1.00 92.44 324 ALA A CA 1
ATOM 2491 C C . ALA A 1 324 ? 0.047 -7.795 11.122 1.00 92.44 324 ALA A C 1
ATOM 2493 O O . ALA A 1 324 ? 1.081 -8.259 10.639 1.00 92.44 324 ALA A O 1
ATOM 2494 N N . THR A 1 325 ? -0.428 -8.193 12.305 1.00 94.38 325 THR A N 1
ATOM 2495 C CA . THR A 1 325 ? 0.189 -9.313 13.035 1.00 94.38 325 THR A CA 1
ATOM 2496 C C . THR A 1 325 ? -0.454 -10.644 12.639 1.00 94.38 325 THR A C 1
ATOM 2498 O O . THR A 1 325 ? -1.517 -10.665 12.018 1.00 94.38 325 THR A O 1
ATOM 2501 N N . MET A 1 326 ? 0.190 -11.758 12.980 1.00 94.88 326 MET A N 1
ATOM 2502 C CA . MET A 1 326 ? -0.327 -13.095 12.686 1.00 94.88 326 MET A CA 1
ATOM 2503 C C . MET A 1 326 ? -1.325 -13.534 13.767 1.00 94.88 326 MET A C 1
ATOM 2505 O O . MET A 1 326 ? -1.157 -13.215 14.942 1.00 94.88 326 MET A O 1
ATOM 2509 N N . TYR A 1 327 ? -2.363 -14.266 13.367 1.00 94.81 327 TYR A N 1
ATOM 2510 C CA . TYR A 1 327 ? -3.303 -14.924 14.281 1.00 94.81 327 TYR A CA 1
ATOM 2511 C C . TYR A 1 327 ? -2.749 -16.269 14.759 1.00 94.81 327 TYR A C 1
ATOM 2513 O O . TYR A 1 327 ? -2.028 -16.937 14.011 1.00 94.81 327 TYR A O 1
ATOM 2521 N N . SER A 1 328 ? -3.097 -16.682 15.980 1.00 95.00 328 SER A N 1
ATOM 2522 C CA . SER A 1 328 ? -2.749 -18.018 16.470 1.00 95.00 328 SER A CA 1
ATOM 2523 C C . SER A 1 328 ? -3.767 -19.063 16.016 1.00 95.00 328 SER A C 1
ATOM 2525 O O . SER A 1 328 ? -4.959 -18.783 15.854 1.00 95.00 328 SER A O 1
ATOM 2527 N N . LYS A 1 329 ? -3.299 -20.299 15.839 1.00 95.81 329 LYS A N 1
ATOM 2528 C CA . LYS A 1 329 ? -4.141 -21.474 15.606 1.00 95.81 329 LYS A CA 1
ATOM 2529 C C . LYS A 1 329 ? -5.168 -21.634 16.732 1.00 95.81 329 LYS A C 1
ATOM 2531 O O . LYS A 1 329 ? -6.346 -21.804 16.440 1.00 95.81 329 LYS A O 1
ATOM 2536 N N . THR A 1 330 ? -4.752 -21.496 17.994 1.00 94.19 330 THR A N 1
ATOM 2537 C CA . THR A 1 330 ? -5.646 -21.636 19.156 1.00 94.19 330 THR A CA 1
ATOM 2538 C C . THR A 1 330 ? -6.772 -20.597 19.156 1.00 94.19 330 THR A C 1
ATOM 2540 O O . THR A 1 330 ? -7.908 -20.940 19.474 1.00 94.19 330 THR A O 1
ATOM 2543 N N . GLN A 1 331 ? -6.510 -19.354 18.724 1.00 95.19 331 GLN A N 1
ATOM 2544 C CA . GLN A 1 331 ? -7.566 -18.347 18.558 1.00 95.19 331 GLN A CA 1
ATOM 2545 C C . GLN A 1 331 ? -8.593 -18.770 17.495 1.00 95.19 331 GLN A C 1
ATOM 2547 O O . GLN A 1 331 ? -9.797 -18.617 17.709 1.00 95.19 331 GLN A O 1
ATOM 2552 N N . LEU A 1 332 ? -8.130 -19.276 16.345 1.00 95.88 332 LEU A N 1
ATOM 2553 C CA . LEU A 1 332 ? -9.016 -19.699 15.258 1.00 95.88 332 LEU A CA 1
ATOM 2554 C C . LEU A 1 332 ? -9.831 -20.942 15.622 1.00 95.88 332 LEU A C 1
ATOM 2556 O O . LEU A 1 332 ? -11.028 -20.960 15.350 1.00 95.88 332 LEU A O 1
ATOM 2560 N N . ASP A 1 333 ? -9.214 -21.940 16.255 1.00 96.06 333 ASP A N 1
ATOM 2561 C CA . ASP A 1 333 ? -9.894 -23.165 16.682 1.00 96.06 333 ASP A CA 1
ATOM 2562 C C . ASP A 1 333 ? -11.017 -22.848 17.684 1.00 96.06 333 ASP A C 1
ATOM 2564 O O . ASP A 1 333 ? -12.149 -23.296 17.502 1.00 96.06 333 ASP A O 1
ATOM 2568 N N . ALA A 1 334 ? -10.740 -22.010 18.692 1.00 95.19 334 ALA A N 1
ATOM 2569 C CA . ALA A 1 334 ? -11.728 -21.598 19.691 1.00 95.19 334 ALA A CA 1
ATOM 2570 C C . ALA A 1 334 ? -12.872 -20.767 19.077 1.00 95.19 334 ALA A C 1
ATOM 2572 O O . ALA A 1 334 ? -14.049 -21.018 19.355 1.00 95.19 334 ALA A O 1
ATOM 2573 N N . ALA A 1 335 ? -12.551 -19.829 18.177 1.00 94.56 335 ALA A N 1
ATOM 2574 C CA . ALA A 1 335 ? -13.557 -19.060 17.446 1.00 94.56 335 ALA A CA 1
ATOM 2575 C C . ALA A 1 335 ? -14.420 -19.953 16.537 1.00 94.56 335 ALA A C 1
ATOM 2577 O O . ALA A 1 335 ? -15.635 -19.774 16.468 1.00 94.56 335 ALA A O 1
ATOM 2578 N N . PHE A 1 336 ? -13.824 -20.939 15.861 1.00 95.38 336 PHE A N 1
ATOM 2579 C CA . PHE A 1 336 ? -14.551 -21.876 15.005 1.00 95.38 336 PHE A CA 1
ATOM 2580 C C . PHE A 1 336 ? -15.438 -22.825 15.821 1.00 95.38 336 PHE A C 1
ATOM 2582 O O . PHE A 1 336 ? -16.589 -23.041 15.451 1.00 95.38 336 PHE A O 1
ATOM 2589 N N . GLN A 1 337 ? -14.961 -23.316 16.969 1.00 95.31 337 GLN A N 1
ATOM 2590 C CA . GLN A 1 337 ? -15.748 -24.139 17.890 1.00 95.31 337 GLN A CA 1
ATOM 2591 C C . GLN A 1 337 ? -16.959 -23.377 18.457 1.00 95.31 337 GLN A C 1
ATOM 2593 O O . GLN A 1 337 ? -18.057 -23.936 18.531 1.00 95.31 337 GLN A O 1
ATOM 2598 N N . GLU A 1 338 ? -16.806 -22.093 18.806 1.00 92.25 338 GLU A N 1
ATOM 2599 C CA . GLU A 1 338 ? -17.937 -21.239 19.194 1.00 92.25 338 GLU A CA 1
ATOM 2600 C C . GLU A 1 338 ? -18.937 -21.080 18.035 1.00 92.25 338 GLU A C 1
ATOM 2602 O O . GLU A 1 338 ? -20.138 -21.257 18.240 1.00 92.25 338 GLU A O 1
ATOM 2607 N N . LEU A 1 339 ? -18.459 -20.839 16.807 1.00 91.12 339 LEU A N 1
ATOM 2608 C CA . LEU A 1 339 ? -19.302 -20.715 15.608 1.00 91.12 339 LEU A CA 1
ATOM 2609 C C . LEU A 1 339 ? -20.017 -22.017 15.202 1.00 91.12 339 LEU A C 1
ATOM 2611 O O . LEU A 1 339 ? -21.101 -21.949 14.628 1.00 91.12 339 LEU A O 1
ATOM 2615 N N . GLN A 1 340 ? -19.444 -23.187 15.494 1.00 92.19 340 GLN A N 1
ATOM 2616 C CA . GLN A 1 340 ? -20.073 -24.489 15.239 1.00 92.19 340 GLN A CA 1
ATOM 2617 C C . GLN A 1 340 ? -21.135 -24.870 16.280 1.00 92.19 340 GLN A C 1
ATOM 2619 O O . GLN A 1 340 ? -22.035 -25.647 15.967 1.00 92.19 340 GLN A O 1
ATOM 2624 N N . SER A 1 341 ? -21.017 -24.372 17.515 1.00 87.50 341 SER A N 1
ATOM 2625 C CA . SER A 1 341 ? -21.869 -24.774 18.645 1.00 87.50 341 SER A CA 1
ATOM 2626 C C . SER A 1 341 ? -22.959 -23.760 19.009 1.00 87.50 341 SER A C 1
ATOM 2628 O O . SER A 1 341 ? -23.973 -24.144 19.591 1.00 87.50 341 SER A O 1
ATOM 2630 N N . GLY A 1 342 ? -22.784 -22.479 18.672 1.00 84.44 342 GLY A N 1
ATOM 2631 C CA . GLY A 1 342 ? -23.747 -21.418 18.969 1.00 84.44 342 GLY A CA 1
ATOM 2632 C C . GLY A 1 342 ? -24.686 -21.066 17.810 1.00 84.44 342 GLY A C 1
ATOM 2633 O O . GLY A 1 342 ? -24.289 -21.012 16.647 1.00 84.44 342 GLY A O 1
ATOM 2634 N N . LEU A 1 343 ? -25.941 -20.737 18.135 1.00 84.69 343 LEU A N 1
ATOM 2635 C CA . LEU A 1 343 ? -26.890 -20.142 17.192 1.00 84.69 343 LEU A CA 1
ATOM 2636 C C . LEU A 1 343 ? -26.752 -18.611 17.197 1.00 84.69 343 LEU A C 1
ATOM 2638 O O . LEU A 1 343 ? -27.181 -17.940 18.136 1.00 84.69 343 LEU A O 1
ATOM 2642 N N . PHE A 1 344 ? -26.187 -18.045 16.129 1.00 86.50 344 PHE A N 1
ATOM 2643 C CA . PHE A 1 344 ? -25.978 -16.599 15.992 1.00 86.50 344 PHE A CA 1
ATOM 2644 C C . PHE A 1 344 ? -26.948 -15.986 14.979 1.00 86.50 344 PHE A C 1
ATOM 2646 O O . PHE A 1 344 ? -26.718 -15.996 13.771 1.00 86.50 344 PHE A O 1
ATOM 2653 N N . THR A 1 345 ? -28.053 -15.442 15.484 1.00 84.81 345 THR A N 1
ATOM 2654 C CA . THR A 1 345 ? -29.048 -14.710 14.686 1.00 84.81 345 THR A CA 1
ATOM 2655 C C . THR A 1 345 ? -28.590 -13.280 14.382 1.00 84.81 345 THR A C 1
ATOM 2657 O O . THR A 1 345 ? -27.718 -12.741 15.061 1.00 84.81 345 THR A O 1
ATOM 2660 N N . ASN A 1 346 ? -29.223 -12.604 13.415 1.00 82.88 346 ASN A N 1
ATOM 2661 C CA . ASN A 1 346 ? -29.031 -11.157 13.254 1.00 82.88 346 ASN A CA 1
ATOM 2662 C C . ASN A 1 346 ? -29.442 -10.439 14.568 1.00 82.88 346 ASN A C 1
ATOM 2664 O O . ASN A 1 346 ? -30.548 -10.712 15.037 1.00 82.88 346 ASN A O 1
ATOM 2668 N N . PRO A 1 347 ? -28.635 -9.518 15.139 1.00 76.44 347 PRO A N 1
ATOM 2669 C CA . PRO A 1 347 ? -28.939 -8.790 16.385 1.00 76.44 347 PRO A CA 1
ATOM 2670 C C . PRO A 1 347 ? -30.275 -8.020 16.439 1.00 76.44 347 PRO A C 1
ATOM 2672 O O . PRO A 1 347 ? -30.696 -7.587 17.510 1.00 76.44 347 PRO A O 1
ATOM 2675 N N . HIS A 1 348 ? -30.953 -7.824 15.304 1.00 71.56 348 HIS A N 1
ATOM 2676 C CA . HIS A 1 348 ? -32.298 -7.238 15.234 1.00 71.56 348 HIS A CA 1
ATOM 2677 C C . HIS A 1 348 ? -33.440 -8.274 15.300 1.00 71.56 348 HIS A C 1
ATOM 2679 O O . HIS A 1 348 ? -34.609 -7.893 15.280 1.00 71.56 348 HIS A O 1
ATOM 2685 N N . SER A 1 349 ? -33.122 -9.568 15.379 1.00 72.62 349 SER A N 1
ATOM 2686 C CA . SER A 1 349 ? -34.093 -10.658 15.539 1.00 72.62 349 SER A CA 1
ATOM 2687 C C . SER A 1 349 ? -34.487 -10.781 17.011 1.00 72.62 349 SER A C 1
ATOM 2689 O O . SER A 1 349 ? -33.615 -10.861 17.875 1.00 72.62 349 SER A O 1
ATOM 2691 N N . ALA A 1 350 ? -35.784 -10.832 17.313 1.00 56.09 350 ALA A N 1
ATOM 2692 C CA . ALA A 1 350 ? -36.239 -11.120 18.671 1.00 56.09 350 ALA A CA 1
ATOM 2693 C C . ALA A 1 350 ? -35.928 -12.583 19.038 1.00 56.09 350 ALA A C 1
ATOM 2695 O O . ALA A 1 350 ? -36.259 -13.496 18.280 1.00 56.09 350 ALA A O 1
ATOM 2696 N N . ALA A 1 351 ? -35.318 -12.810 20.203 1.00 54.72 351 ALA A N 1
ATOM 2697 C CA . ALA A 1 351 ? -35.146 -14.152 20.749 1.00 54.72 351 ALA A CA 1
ATOM 2698 C C . ALA A 1 351 ? -36.502 -14.671 21.259 1.00 54.72 351 ALA A C 1
ATOM 2700 O O . ALA A 1 351 ? -37.118 -14.051 22.123 1.00 54.72 351 ALA A O 1
ATOM 2701 N N . GLY A 1 352 ? -36.972 -15.790 20.700 1.00 45.06 352 GLY A N 1
ATOM 2702 C CA . GLY A 1 352 ? -38.241 -16.427 21.083 1.00 45.06 352 GLY A CA 1
ATOM 2703 C C . GLY A 1 352 ? -38.137 -17.418 22.249 1.00 45.06 352 GLY A C 1
ATOM 2704 O O . GLY A 1 352 ? -39.159 -17.941 22.680 1.00 45.06 352 GLY A O 1
ATOM 2705 N N . ASP A 1 353 ? -36.926 -17.683 22.745 1.00 51.16 353 ASP A N 1
ATOM 2706 C CA . ASP A 1 353 ? -36.646 -18.579 23.872 1.00 51.16 353 ASP A CA 1
ATOM 2707 C C . ASP A 1 353 ? -36.030 -17.771 25.021 1.00 51.16 353 ASP A C 1
ATOM 2709 O O . ASP A 1 353 ? -35.056 -17.041 24.826 1.00 51.16 353 ASP A O 1
ATOM 2713 N N . ALA A 1 354 ? -36.603 -17.904 26.219 1.00 52.56 354 ALA A N 1
ATOM 2714 C CA . ALA A 1 354 ? -36.173 -17.192 27.419 1.00 52.56 354 ALA A CA 1
ATOM 2715 C C . ALA A 1 354 ? -34.805 -17.657 27.958 1.00 52.56 354 ALA A C 1
ATOM 2717 O O . ALA A 1 354 ? -34.196 -16.938 28.747 1.00 52.56 354 ALA A O 1
ATOM 2718 N N . ASN A 1 355 ? -34.316 -18.831 27.542 1.00 50.22 355 ASN A N 1
ATOM 2719 C CA . ASN A 1 355 ? -33.052 -19.407 28.012 1.00 50.22 355 ASN A CA 1
ATOM 2720 C C . ASN A 1 355 ? -31.871 -19.177 27.049 1.00 50.22 355 ASN A C 1
ATOM 2722 O O . ASN A 1 355 ? -30.735 -19.520 27.377 1.00 50.22 355 ASN A O 1
ATOM 2726 N N . ALA A 1 356 ? -32.111 -18.612 25.860 1.00 57.84 356 ALA A N 1
ATOM 2727 C CA . ALA A 1 356 ? -31.082 -18.406 24.843 1.00 57.84 356 ALA A CA 1
ATOM 2728 C C . ALA A 1 356 ? -30.440 -17.010 24.952 1.00 57.84 356 ALA A C 1
ATOM 2730 O O . ALA A 1 356 ? -31.088 -15.986 24.727 1.00 57.84 356 ALA A O 1
ATOM 2731 N N . GLU A 1 357 ? -29.136 -16.949 25.242 1.00 68.56 357 GLU A N 1
ATOM 2732 C CA . GLU A 1 357 ? -28.395 -15.682 25.278 1.00 68.56 357 GLU A CA 1
ATOM 2733 C C . GLU A 1 357 ? -28.322 -15.050 23.877 1.00 68.56 357 GLU A C 1
ATOM 2735 O O . GLU A 1 357 ? -27.559 -15.492 23.013 1.00 68.56 357 GLU A O 1
ATOM 2740 N N . SER A 1 358 ? -29.103 -13.986 23.664 1.00 80.12 358 SER A N 1
ATOM 2741 C CA . SER A 1 358 ? -29.173 -13.283 22.379 1.00 80.12 358 SER A CA 1
ATOM 2742 C C . SER A 1 358 ? -27.803 -12.828 21.858 1.00 80.12 358 SER A C 1
ATOM 2744 O O . SER A 1 358 ? -26.919 -12.416 22.614 1.00 80.12 358 SER A O 1
ATOM 2746 N N . THR A 1 359 ? -27.648 -12.804 20.533 1.00 85.00 359 THR A N 1
ATOM 2747 C CA . THR A 1 359 ? -26.425 -12.319 19.871 1.00 85.00 359 THR A CA 1
ATOM 2748 C C . THR A 1 359 ? -26.075 -10.881 20.281 1.00 85.00 359 THR A C 1
ATOM 2750 O O . THR A 1 359 ? -24.899 -10.556 20.415 1.00 85.00 359 THR A O 1
ATOM 2753 N N . THR A 1 360 ? -27.075 -10.046 20.577 1.00 82.81 360 THR A N 1
ATOM 2754 C CA . THR A 1 360 ? -26.899 -8.689 21.120 1.00 82.81 360 THR A CA 1
ATOM 2755 C C . THR A 1 360 ? -26.259 -8.702 22.511 1.00 82.81 360 THR A C 1
ATOM 2757 O O . THR A 1 360 ? -25.258 -8.023 22.717 1.00 82.81 360 THR A O 1
ATOM 2760 N N . ALA A 1 361 ? -26.745 -9.527 23.445 1.00 83.81 361 ALA A N 1
ATOM 2761 C CA . ALA A 1 361 ? -26.130 -9.669 24.772 1.00 83.81 361 ALA A CA 1
ATOM 2762 C C . ALA A 1 361 ? -24.667 -10.150 24.692 1.00 83.81 361 ALA A C 1
ATOM 2764 O O . ALA A 1 361 ? -23.811 -9.660 25.434 1.00 83.81 361 ALA A O 1
ATOM 2765 N N . ARG A 1 362 ? -24.353 -11.026 23.728 1.00 88.00 362 ARG A N 1
ATOM 2766 C CA . ARG A 1 362 ? -22.978 -11.483 23.474 1.00 88.00 362 ARG A CA 1
ATOM 2767 C C . ARG A 1 362 ? -22.070 -10.383 22.910 1.00 88.00 362 ARG A C 1
ATOM 2769 O O . ARG A 1 362 ? -20.903 -10.322 23.298 1.00 88.00 362 ARG A O 1
ATOM 2776 N N . ILE A 1 363 ? -22.590 -9.505 22.044 1.00 89.00 363 ILE A N 1
ATOM 2777 C CA . ILE A 1 363 ? -21.880 -8.301 21.564 1.00 89.00 363 ILE A CA 1
ATOM 2778 C C . ILE A 1 363 ? -21.583 -7.361 22.736 1.00 89.00 363 ILE A C 1
ATOM 2780 O O . ILE A 1 363 ? -20.444 -6.917 22.872 1.00 89.00 363 ILE A O 1
ATOM 2784 N N . GLU A 1 364 ? -22.555 -7.119 23.622 1.00 87.62 364 GLU A N 1
ATOM 2785 C CA . GLU A 1 364 ? -22.329 -6.316 24.830 1.00 87.62 364 GLU A CA 1
ATOM 2786 C C . GLU A 1 364 ? -21.269 -6.940 25.740 1.00 87.62 364 GLU A C 1
ATOM 2788 O O . GLU A 1 364 ? -20.363 -6.245 26.188 1.00 87.62 364 GLU A O 1
ATOM 2793 N N . SER A 1 365 ? -21.310 -8.259 25.947 1.00 91.06 365 SER A N 1
ATOM 2794 C CA . SER A 1 365 ? -20.287 -8.984 26.710 1.00 91.06 365 SER A CA 1
ATOM 2795 C C . SER A 1 365 ? -18.871 -8.748 26.157 1.00 91.06 365 SER A C 1
ATOM 2797 O O . SER A 1 365 ? -17.961 -8.424 26.921 1.00 91.06 365 SER A O 1
ATOM 2799 N N . VAL A 1 366 ? -18.683 -8.791 24.830 1.00 94.38 366 VAL A N 1
ATOM 2800 C CA . VAL A 1 366 ? -17.388 -8.444 24.212 1.00 94.38 366 VAL A CA 1
ATOM 2801 C C . VAL A 1 366 ? -17.062 -6.952 24.333 1.00 94.38 366 VAL A C 1
ATOM 2803 O O . VAL A 1 366 ? -15.905 -6.614 24.576 1.00 94.38 366 VAL A O 1
ATOM 2806 N N . ARG A 1 367 ? -18.040 -6.042 24.212 1.00 93.69 367 ARG A N 1
ATOM 2807 C CA . ARG A 1 367 ? -17.809 -4.596 24.394 1.00 93.69 367 ARG A CA 1
ATOM 2808 C C . ARG A 1 367 ? -17.182 -4.308 25.765 1.00 93.69 367 ARG A C 1
ATOM 2810 O O . ARG A 1 367 ? -16.184 -3.589 25.821 1.00 93.69 367 ARG A O 1
ATOM 2817 N N . ARG A 1 368 ? -17.696 -4.930 26.836 1.00 94.00 368 ARG A N 1
ATOM 2818 C CA . ARG A 1 368 ? -17.120 -4.828 28.194 1.00 94.00 368 ARG A CA 1
ATOM 2819 C C . ARG A 1 368 ? -15.712 -5.412 28.272 1.00 94.00 368 ARG A C 1
ATOM 2821 O O . ARG A 1 368 ? -14.822 -4.771 28.816 1.00 94.00 368 ARG A O 1
ATOM 2828 N N . GLN A 1 369 ? -15.480 -6.586 27.676 1.00 95.88 369 GLN A N 1
ATOM 2829 C CA . GLN A 1 369 ? -14.146 -7.210 27.634 1.00 95.88 369 GLN A CA 1
ATOM 2830 C C . GLN A 1 369 ? -13.102 -6.312 26.951 1.00 95.88 369 GLN A C 1
ATOM 2832 O O . GLN A 1 369 ? -11.984 -6.195 27.447 1.00 95.88 369 GLN A O 1
ATOM 2837 N N . VAL A 1 370 ? -13.458 -5.638 25.849 1.00 96.81 370 VAL A N 1
ATOM 2838 C CA . VAL A 1 370 ? -12.547 -4.702 25.168 1.00 96.81 370 VAL A CA 1
ATOM 2839 C C . VAL A 1 370 ? -12.290 -3.451 26.015 1.00 96.81 370 VAL A C 1
ATOM 2841 O O . VAL A 1 370 ? -11.146 -3.012 26.093 1.00 96.81 370 VAL A O 1
ATOM 2844 N N . LEU A 1 371 ? -13.312 -2.882 26.664 1.00 96.56 371 LEU A N 1
ATOM 2845 C CA . LEU A 1 371 ? -13.136 -1.731 27.560 1.00 96.56 371 LEU A CA 1
ATOM 2846 C C . LEU A 1 371 ? -12.232 -2.088 28.755 1.00 96.56 371 LEU A C 1
ATOM 2848 O O . LEU A 1 371 ? -11.244 -1.395 29.005 1.00 96.56 371 LEU A O 1
ATOM 2852 N N . ALA A 1 372 ? -12.485 -3.224 29.410 1.00 95.94 372 ALA A N 1
ATOM 2853 C CA . ALA A 1 372 ? -11.674 -3.735 30.516 1.00 95.94 372 ALA A CA 1
ATOM 2854 C C . ALA A 1 372 ? -10.212 -4.017 30.113 1.00 95.94 372 ALA A C 1
ATOM 2856 O O . ALA A 1 372 ? -9.299 -3.712 30.878 1.00 95.94 372 ALA A O 1
ATOM 2857 N N . PHE A 1 373 ? -9.964 -4.528 28.900 1.00 96.31 373 PHE A N 1
ATOM 2858 C CA . PHE A 1 373 ? -8.609 -4.766 28.373 1.00 96.31 373 PHE A CA 1
ATOM 2859 C C . PHE A 1 373 ? -7.765 -3.479 28.238 1.00 96.31 373 PHE A C 1
ATOM 2861 O O . PHE A 1 373 ? -6.536 -3.549 28.253 1.00 96.31 373 PHE A O 1
ATOM 2868 N N . PHE A 1 374 ? -8.405 -2.306 28.152 1.00 97.19 374 PHE A N 1
ATOM 2869 C CA . PHE A 1 374 ? -7.752 -0.990 28.105 1.00 97.19 374 PHE A CA 1
ATOM 2870 C C . PHE A 1 374 ? -7.941 -0.155 29.387 1.00 97.19 374 PHE A C 1
ATOM 2872 O O . PHE A 1 374 ? -7.705 1.054 29.367 1.00 97.19 374 PHE A O 1
ATOM 2879 N N . SER A 1 375 ? -8.380 -0.771 30.493 1.00 96.75 375 SER A N 1
ATOM 2880 C CA . SER A 1 375 ? -8.729 -0.094 31.760 1.00 96.75 375 SER A CA 1
ATOM 2881 C C . SER A 1 375 ? -9.787 1.017 31.620 1.00 96.75 375 SER A C 1
ATOM 2883 O O . SER A 1 375 ? -9.853 1.925 32.446 1.00 96.75 375 SER A O 1
ATOM 2885 N N . ALA A 1 376 ? -10.616 0.982 30.574 1.00 96.31 376 ALA A N 1
ATOM 2886 C CA . ALA A 1 376 ? -11.629 2.001 30.325 1.00 96.31 376 ALA A CA 1
ATOM 2887 C C . ALA A 1 376 ? -12.896 1.713 31.144 1.00 96.31 376 ALA A C 1
ATOM 2889 O O . ALA A 1 376 ? -13.565 0.705 30.920 1.00 96.31 376 ALA A O 1
ATOM 2890 N N . SER A 1 377 ? -13.252 2.609 32.069 1.00 94.31 377 SER A N 1
ATOM 2891 C CA . SER A 1 377 ? -14.496 2.484 32.838 1.00 94.31 377 SER A CA 1
ATOM 2892 C C . SER A 1 377 ? -15.728 2.605 31.934 1.00 94.31 377 SER A C 1
ATOM 2894 O O . SER A 1 377 ? -15.858 3.572 31.181 1.00 94.31 377 SER A O 1
ATOM 2896 N N . GLU A 1 378 ? -16.675 1.670 32.067 1.00 91.06 378 GLU A N 1
ATOM 2897 C CA . GLU A 1 378 ? -18.003 1.738 31.437 1.00 91.06 378 GLU A CA 1
ATOM 2898 C C . GLU A 1 378 ? -18.844 2.928 31.928 1.00 91.06 378 GLU A C 1
ATOM 2900 O O . GLU A 1 378 ? -19.846 3.269 31.301 1.00 91.06 378 GLU A O 1
ATOM 2905 N N . GLU A 1 379 ? -18.456 3.595 33.019 1.00 90.50 379 GLU A N 1
ATOM 2906 C CA . GLU A 1 379 ? -19.095 4.830 33.484 1.00 90.50 379 GLU A CA 1
ATOM 2907 C C . GLU A 1 379 ? -18.657 6.039 32.646 1.00 90.50 379 GLU A C 1
ATOM 2909 O O . GLU A 1 379 ? -19.504 6.833 32.234 1.00 90.50 379 GLU A O 1
ATOM 2914 N N . GLU A 1 380 ? -17.364 6.138 32.324 1.00 92.81 380 GLU A N 1
ATOM 2915 C CA . GLU A 1 380 ? -16.755 7.275 31.618 1.00 92.81 380 GLU A CA 1
ATOM 2916 C C . GLU A 1 380 ? -16.741 7.109 30.090 1.00 92.81 380 GLU A C 1
ATOM 2918 O O . GLU A 1 380 ? -16.922 8.084 29.354 1.00 92.81 380 GLU A O 1
ATOM 2923 N N . TYR A 1 381 ? -16.543 5.885 29.601 1.00 94.94 381 TYR A N 1
ATOM 2924 C CA . TYR A 1 381 ? -16.335 5.578 28.188 1.00 94.94 381 TYR A CA 1
ATOM 2925 C C . TYR A 1 381 ? -17.472 4.748 27.589 1.00 94.94 381 TYR A C 1
ATOM 2927 O O . TYR A 1 381 ? -18.262 4.103 28.276 1.00 94.94 381 TYR A O 1
ATOM 2935 N N . THR A 1 382 ? -17.533 4.744 26.262 1.00 93.56 382 THR A N 1
ATOM 2936 C CA . THR A 1 382 ? -18.240 3.734 25.475 1.00 93.56 382 THR A CA 1
ATOM 2937 C C . THR A 1 382 ? -17.384 3.313 24.282 1.00 93.56 382 THR A C 1
ATOM 2939 O O . THR A 1 382 ? -16.407 3.983 23.940 1.00 93.56 382 THR A O 1
ATOM 2942 N N . LEU A 1 383 ? -17.736 2.201 23.638 1.00 94.50 383 LEU A N 1
ATOM 2943 C CA . LEU A 1 383 ? -17.026 1.671 22.477 1.00 94.50 383 LEU A CA 1
ATOM 2944 C C . LEU A 1 383 ? -17.978 1.459 21.297 1.00 94.50 383 LEU A C 1
ATOM 2946 O O . LEU A 1 383 ? -19.019 0.813 21.417 1.00 94.50 383 LEU A O 1
ATOM 2950 N N . ILE A 1 384 ? -17.572 1.971 20.137 1.00 94.81 384 ILE A N 1
ATOM 2951 C CA . ILE A 1 384 ? -18.251 1.811 18.851 1.00 94.81 384 ILE A CA 1
ATOM 2952 C C . ILE A 1 384 ? -17.400 0.876 17.986 1.00 94.81 384 ILE A C 1
ATOM 2954 O O . ILE A 1 384 ? -16.280 1.224 17.602 1.00 94.81 384 ILE A O 1
ATOM 2958 N N . PHE A 1 385 ? -17.919 -0.307 17.652 1.00 95.50 385 PHE A N 1
ATOM 2959 C CA . PHE A 1 385 ? -17.291 -1.191 16.664 1.00 95.50 385 PHE A CA 1
ATOM 2960 C C . PHE A 1 385 ? -17.411 -0.596 15.254 1.00 95.50 385 PHE A C 1
ATOM 2962 O O . PHE A 1 385 ? -18.468 -0.103 14.864 1.00 95.50 385 PHE A O 1
ATOM 2969 N N . THR A 1 386 ? -16.325 -0.656 14.482 1.00 95.12 386 THR A N 1
ATOM 2970 C CA . THR A 1 386 ? -16.198 -0.040 13.150 1.00 95.12 386 THR A CA 1
ATOM 2971 C C . THR A 1 386 ? -15.467 -0.969 12.178 1.00 95.12 386 THR A C 1
ATOM 2973 O O . THR A 1 386 ? -14.786 -1.910 12.591 1.00 95.12 386 THR A O 1
ATOM 2976 N N . SER A 1 387 ? -15.563 -0.707 10.871 1.00 94.00 387 SER A N 1
ATOM 2977 C CA . SER A 1 387 ? -14.834 -1.449 9.831 1.00 94.00 387 SER A CA 1
ATOM 2978 C C . SER A 1 387 ? -13.353 -1.025 9.739 1.00 94.00 387 SER A C 1
ATOM 2980 O O . SER A 1 387 ? -12.895 -0.512 8.715 1.00 94.00 387 SER A O 1
ATOM 2982 N N . GLY A 1 388 ? -12.618 -1.186 10.844 1.00 94.62 388 GLY A N 1
ATOM 2983 C CA . GLY A 1 388 ? -11.201 -0.842 10.992 1.00 94.62 388 GLY A CA 1
ATOM 2984 C C . GLY A 1 388 ? -10.937 0.596 11.460 1.00 94.62 388 GLY A C 1
ATOM 2985 O O . GLY A 1 388 ? -11.800 1.469 11.392 1.00 94.62 388 GLY A O 1
ATOM 2986 N N . ALA A 1 389 ? -9.702 0.862 11.900 1.00 95.81 389 ALA A N 1
ATOM 2987 C CA . ALA A 1 389 ? -9.269 2.165 12.428 1.00 95.81 389 ALA A CA 1
ATOM 2988 C C . ALA A 1 389 ? -9.566 3.360 11.496 1.00 95.81 389 ALA A C 1
ATOM 2990 O O . ALA A 1 389 ? -9.945 4.435 11.956 1.00 95.81 389 ALA A O 1
ATOM 2991 N N . THR A 1 390 ? -9.463 3.179 10.176 1.00 96.62 390 THR A N 1
ATOM 2992 C CA . THR A 1 390 ? -9.815 4.217 9.191 1.00 96.62 390 THR A CA 1
ATOM 2993 C C . THR A 1 390 ? -11.298 4.597 9.242 1.00 96.62 390 THR A C 1
ATOM 2995 O O . THR A 1 390 ? -11.629 5.766 9.053 1.00 96.62 390 THR A O 1
ATOM 2998 N N . ALA A 1 391 ? -12.195 3.652 9.543 1.00 95.75 391 ALA A N 1
ATOM 2999 C CA . ALA A 1 391 ? -13.619 3.931 9.713 1.00 95.75 391 ALA A CA 1
ATOM 3000 C C . ALA A 1 391 ? -13.908 4.651 11.041 1.00 95.75 391 ALA A C 1
ATOM 3002 O O . ALA A 1 391 ? -14.716 5.573 11.054 1.00 95.75 391 ALA A O 1
ATOM 3003 N N . ALA A 1 392 ? -13.195 4.319 12.122 1.00 96.62 392 ALA A N 1
ATOM 3004 C CA . ALA A 1 392 ? -13.233 5.075 13.379 1.00 96.62 392 ALA A CA 1
ATOM 3005 C C . ALA A 1 392 ? -12.758 6.535 13.205 1.00 96.62 392 ALA A C 1
ATOM 3007 O O . ALA A 1 392 ? -13.435 7.463 13.644 1.00 96.62 392 ALA A O 1
ATOM 3008 N N . LEU A 1 393 ? -11.650 6.759 12.489 1.00 97.81 393 LEU A N 1
ATOM 3009 C CA . LEU A 1 393 ? -11.153 8.103 12.151 1.00 97.81 393 LEU A CA 1
ATOM 3010 C C . LEU A 1 393 ? -12.134 8.880 11.260 1.00 97.81 393 LEU A C 1
ATOM 3012 O O . LEU A 1 393 ? -12.384 10.063 11.499 1.00 97.81 393 LEU A O 1
ATOM 3016 N N . LYS A 1 394 ? -12.738 8.211 10.268 1.00 96.56 394 LYS A N 1
ATOM 3017 C CA . LYS A 1 394 ? -13.802 8.782 9.430 1.00 96.56 394 LYS A CA 1
ATOM 3018 C C . LYS A 1 394 ? -15.025 9.177 10.262 1.00 96.56 394 LYS A C 1
ATOM 3020 O O . LYS A 1 394 ? -15.538 10.270 10.063 1.00 96.56 394 LYS A O 1
ATOM 3025 N N . LEU A 1 395 ? -15.452 8.327 11.197 1.00 95.62 395 LEU A N 1
ATOM 3026 C CA . LEU A 1 395 ? -16.615 8.546 12.060 1.00 95.62 395 LEU A CA 1
ATOM 3027 C C . LEU A 1 395 ? -16.456 9.786 12.954 1.00 95.62 395 LEU A C 1
ATOM 3029 O O . LEU A 1 395 ? -17.409 10.553 13.102 1.00 95.62 395 LEU A O 1
ATOM 3033 N N . VAL A 1 396 ? -15.257 10.015 13.507 1.00 96.69 396 VAL A N 1
ATOM 3034 C CA . VAL A 1 396 ? -14.940 11.276 14.200 1.00 96.69 396 VAL A CA 1
ATOM 3035 C C . VAL A 1 396 ? -14.971 12.433 13.204 1.00 96.69 396 VAL A C 1
ATOM 3037 O O . VAL A 1 396 ? -15.715 13.386 13.415 1.00 96.69 396 VAL A O 1
ATOM 3040 N N . GLY A 1 397 ? -14.246 12.335 12.085 1.00 96.12 397 GLY A N 1
ATOM 3041 C CA . GLY A 1 397 ? -14.175 13.402 11.082 1.00 96.12 397 GLY A CA 1
ATOM 3042 C C . GLY A 1 397 ? -15.537 13.858 10.539 1.00 96.12 397 GLY A C 1
ATOM 3043 O O . GLY A 1 397 ? -15.765 15.058 10.427 1.00 96.12 397 GLY A O 1
ATOM 3044 N N . GLU A 1 398 ? -16.457 12.934 10.254 1.00 94.88 398 GLU A N 1
ATOM 3045 C CA . GLU A 1 398 ? -17.787 13.234 9.699 1.00 94.88 398 GLU A CA 1
ATOM 3046 C C . GLU A 1 398 ? -18.821 13.705 10.737 1.00 94.88 398 GLU A C 1
ATOM 3048 O O . GLU A 1 398 ? -19.845 14.278 10.356 1.00 94.88 398 GLU A O 1
ATOM 3053 N N . SER A 1 399 ? -18.572 13.445 12.028 1.00 94.56 399 SER A N 1
ATOM 3054 C CA . SER A 1 399 ? -19.498 13.759 13.129 1.00 94.56 399 SER A CA 1
ATOM 3055 C C . SER A 1 399 ? -19.032 14.921 14.012 1.00 94.56 399 SER A C 1
ATOM 3057 O O . SER A 1 399 ? -19.833 15.450 14.778 1.00 94.56 399 SER A O 1
ATOM 3059 N N . PHE A 1 400 ? -17.758 15.314 13.965 1.00 95.62 400 PHE A N 1
ATOM 3060 C CA . PHE A 1 400 ? -17.229 16.403 14.790 1.00 95.62 400 PHE A CA 1
ATOM 3061 C C . PHE A 1 400 ? -17.889 17.752 14.421 1.00 95.62 400 PHE A C 1
ATOM 3063 O O . PHE A 1 400 ? -18.139 18.007 13.238 1.00 95.62 400 PHE A O 1
ATOM 3070 N N . PRO A 1 401 ? -18.193 18.638 15.392 1.00 93.19 401 PRO A N 1
ATOM 3071 C CA . PRO A 1 401 ? -18.986 19.845 15.156 1.00 93.19 401 PRO A CA 1
ATOM 3072 C C . PRO A 1 401 ? -18.135 21.004 14.604 1.00 93.19 401 PRO A C 1
ATOM 3074 O O . PRO A 1 401 ? -18.052 22.070 15.208 1.00 93.19 401 PRO A O 1
ATOM 3077 N N . TRP A 1 402 ? -17.498 20.790 13.451 1.00 94.06 402 TRP A N 1
ATOM 3078 C CA . TRP A 1 402 ? -16.624 21.759 12.785 1.00 94.06 402 TRP A CA 1
ATOM 3079 C C . TRP A 1 402 ? -17.315 23.101 12.493 1.00 94.06 402 TRP A C 1
ATOM 3081 O O . TRP A 1 402 ? -18.355 23.139 11.821 1.00 94.06 402 TRP A O 1
ATOM 3091 N N . THR A 1 403 ? -16.682 24.201 12.909 1.00 92.00 403 THR A N 1
ATOM 3092 C CA . THR A 1 403 ? -17.004 25.573 12.481 1.00 92.00 403 THR A CA 1
ATOM 3093 C C . THR A 1 403 ? -15.823 26.210 11.737 1.00 92.00 403 THR A C 1
ATOM 3095 O O . THR A 1 403 ? -14.719 25.663 11.719 1.00 92.00 403 THR A O 1
ATOM 3098 N N . LYS A 1 404 ? -16.030 27.401 11.163 1.00 91.75 404 LYS A N 1
ATOM 3099 C CA . LYS A 1 404 ? -14.960 28.253 10.605 1.00 91.75 404 LYS A CA 1
ATOM 3100 C C . LYS A 1 404 ? -13.888 28.652 11.642 1.00 91.75 404 LYS A C 1
ATOM 3102 O O . LYS A 1 404 ? -12.764 28.969 11.271 1.00 91.75 404 LYS A O 1
ATOM 3107 N N . ASP A 1 405 ? -14.248 28.652 12.926 1.00 89.00 405 ASP A N 1
ATOM 3108 C CA . ASP A 1 405 ? -13.403 29.101 14.037 1.00 89.00 405 ASP A CA 1
ATOM 3109 C C . ASP A 1 405 ? -12.675 27.907 14.693 1.00 89.00 405 ASP A C 1
ATOM 3111 O O . ASP A 1 405 ? -11.588 28.069 15.248 1.00 89.00 405 ASP A O 1
ATOM 3115 N N . SER A 1 406 ? -13.235 26.691 14.580 1.00 91.12 406 SER A N 1
ATOM 3116 C CA . SER A 1 406 ? -12.574 25.438 14.965 1.00 91.12 406 SER A CA 1
ATOM 3117 C C . SER A 1 406 ? -11.222 25.262 14.270 1.00 91.12 406 SER A C 1
ATOM 3119 O O . SER A 1 406 ? -11.043 25.605 13.100 1.00 91.12 406 SER A O 1
ATOM 3121 N N . THR A 1 407 ? -10.291 24.610 14.965 1.00 93.19 407 THR A N 1
ATOM 3122 C CA . THR A 1 407 ? -9.026 24.131 14.397 1.00 93.19 407 THR A CA 1
ATOM 3123 C C . THR A 1 407 ? -8.967 22.602 14.427 1.00 93.19 407 THR A C 1
ATOM 3125 O O . THR A 1 407 ? -9.300 21.979 15.435 1.00 93.19 407 THR A O 1
ATOM 3128 N N . PHE A 1 408 ? -8.506 21.990 13.334 1.00 97.06 408 PHE A N 1
ATOM 3129 C CA . PHE A 1 408 ? -8.001 20.619 13.328 1.00 97.06 408 PHE A CA 1
ATOM 3130 C C . PHE A 1 408 ? -6.471 20.639 13.357 1.00 97.06 408 PHE A C 1
ATOM 3132 O O . PHE A 1 408 ? -5.828 21.008 12.372 1.00 97.06 408 PHE A O 1
ATOM 3139 N N . ALA A 1 409 ? -5.893 20.247 14.487 1.00 95.62 409 ALA A N 1
ATOM 3140 C CA . ALA A 1 409 ? -4.463 20.040 14.644 1.00 95.62 409 ALA A CA 1
ATOM 3141 C C . ALA A 1 409 ? -4.128 18.550 14.491 1.00 95.62 409 ALA A C 1
ATOM 3143 O O . ALA A 1 409 ? -4.826 17.698 15.041 1.00 95.62 409 ALA A O 1
ATOM 3144 N N . HIS A 1 410 ? -3.050 18.222 13.779 1.00 96.88 410 HIS A N 1
ATOM 3145 C CA . HIS A 1 410 ? -2.517 16.860 13.747 1.00 96.88 410 HIS A CA 1
ATOM 3146 C C . HIS A 1 410 ? -0.987 16.832 13.762 1.00 96.88 410 HIS A C 1
ATOM 3148 O O . HIS A 1 410 ? -0.349 17.748 13.244 1.00 96.88 410 HIS A O 1
ATOM 3154 N N . SER A 1 411 ? -0.387 15.764 14.289 1.00 96.06 411 SER A N 1
ATOM 3155 C CA . SER A 1 411 ? 1.068 15.563 14.210 1.00 96.06 411 SER A CA 1
ATOM 3156 C C . SER A 1 411 ? 1.546 15.303 12.772 1.00 96.06 411 SER A C 1
ATOM 3158 O O . SER A 1 411 ? 0.808 14.774 11.934 1.00 96.06 411 SER A O 1
ATOM 3160 N N . MET A 1 412 ? 2.802 15.637 12.474 1.00 94.44 412 MET A N 1
ATOM 3161 C CA . MET A 1 412 ? 3.417 15.423 11.158 1.00 94.44 412 MET A CA 1
ATOM 3162 C C . MET A 1 412 ? 3.569 13.937 10.793 1.00 94.44 412 MET A C 1
ATOM 3164 O O . MET A 1 412 ? 3.467 13.566 9.624 1.00 94.44 412 MET A O 1
ATOM 3168 N N . ASP A 1 413 ? 3.773 13.068 11.781 1.00 95.38 413 ASP A N 1
ATOM 3169 C CA . ASP A 1 413 ? 3.901 11.620 11.598 1.00 95.38 413 ASP A CA 1
ATOM 3170 C C . ASP A 1 413 ? 2.562 10.867 11.545 1.00 95.38 413 ASP A C 1
ATOM 3172 O O . ASP A 1 413 ? 2.553 9.653 11.328 1.00 95.38 413 ASP A O 1
ATOM 3176 N N . SER A 1 414 ? 1.435 11.566 11.702 1.00 96.50 414 SER A N 1
ATOM 3177 C CA . SER A 1 414 ? 0.091 10.986 11.670 1.00 96.50 414 SER A CA 1
ATOM 3178 C C . SER A 1 414 ? -0.172 10.133 10.419 1.00 96.50 414 SER A C 1
ATOM 3180 O O . SER A 1 414 ? 0.216 10.465 9.295 1.00 96.50 414 SER A O 1
ATOM 3182 N N . HIS A 1 415 ? -0.878 9.017 10.613 1.00 96.00 415 HIS A N 1
ATOM 3183 C CA . HIS A 1 415 ? -1.252 8.104 9.533 1.00 96.00 415 HIS A CA 1
ATOM 3184 C C . HIS A 1 415 ? -2.196 8.786 8.523 1.00 96.00 415 HIS A C 1
ATOM 3186 O O . HIS A 1 415 ? -3.031 9.609 8.895 1.00 96.00 415 HIS A O 1
ATOM 3192 N N . THR A 1 416 ? -2.127 8.413 7.240 1.00 94.31 416 THR A N 1
ATOM 3193 C CA . THR A 1 416 ? -2.970 8.984 6.158 1.00 94.31 416 THR A CA 1
ATOM 3194 C C . THR A 1 416 ? -4.467 9.043 6.474 1.00 94.31 416 THR A C 1
ATOM 3196 O O . THR A 1 416 ? -5.141 9.969 6.029 1.00 94.31 416 THR A O 1
ATOM 3199 N N . SER A 1 417 ? -4.999 8.107 7.266 1.00 95.06 417 SER A N 1
ATOM 3200 C CA . SER A 1 417 ? -6.402 8.141 7.709 1.00 95.06 417 SER A CA 1
ATOM 3201 C C . SER A 1 417 ? -6.722 9.327 8.635 1.00 95.06 417 SER A C 1
ATOM 3203 O O . SER A 1 417 ? -7.796 9.906 8.511 1.00 95.06 417 SER A O 1
ATOM 3205 N N . VAL A 1 418 ? -5.785 9.741 9.498 1.00 97.12 418 VAL A N 1
ATOM 3206 C CA . VAL A 1 418 ? -5.887 10.972 10.307 1.00 97.12 418 VAL A CA 1
ATOM 3207 C C . VAL A 1 418 ? -5.815 12.196 9.390 1.00 97.12 418 VAL A C 1
ATOM 3209 O O . VAL A 1 418 ? -6.639 13.102 9.485 1.00 97.12 418 VAL A O 1
ATOM 3212 N N . LEU A 1 419 ? -4.898 12.184 8.413 1.00 95.88 419 LEU A N 1
ATOM 3213 C CA . LEU A 1 419 ? -4.771 13.248 7.406 1.00 95.88 419 LEU A CA 1
ATOM 3214 C C . LEU A 1 419 ? -6.025 13.400 6.521 1.00 95.88 419 LEU A C 1
ATOM 3216 O O . LEU A 1 419 ? -6.188 14.442 5.882 1.00 95.88 419 LEU A O 1
ATOM 3220 N N . GLY A 1 420 ? -6.907 12.394 6.486 1.00 96.25 420 GLY A N 1
ATOM 3221 C CA . GLY A 1 420 ? -8.215 12.441 5.829 1.00 96.25 420 GLY A CA 1
ATOM 3222 C C . GLY A 1 420 ? -9.255 13.295 6.565 1.00 96.25 420 GLY A C 1
ATOM 3223 O O . GLY A 1 420 ? -10.139 13.855 5.918 1.00 96.25 420 GLY A O 1
ATOM 3224 N N . ILE A 1 421 ? -9.123 13.484 7.885 1.00 97.56 421 ILE A N 1
ATOM 3225 C CA . ILE A 1 421 ? -10.034 14.325 8.689 1.00 97.56 421 ILE A CA 1
ATOM 3226 C C . ILE A 1 421 ? -10.010 15.788 8.208 1.00 97.56 421 ILE A C 1
ATOM 3228 O O . ILE A 1 421 ? -11.043 16.461 8.216 1.00 97.56 421 ILE A O 1
ATOM 3232 N N . ARG A 1 422 ? -8.870 16.239 7.658 1.00 96.62 422 ARG A N 1
ATOM 3233 C CA . ARG A 1 422 ? -8.705 17.543 6.986 1.00 96.62 422 ARG A CA 1
ATOM 3234 C C . ARG A 1 422 ? -9.776 17.828 5.928 1.00 96.62 422 ARG A C 1
ATOM 3236 O O . ARG A 1 422 ? -10.119 18.988 5.736 1.00 96.62 422 ARG A O 1
ATOM 3243 N N . GLY A 1 423 ? -10.309 16.800 5.259 1.00 95.31 423 GLY A N 1
ATOM 3244 C CA . GLY A 1 423 ? -11.382 16.960 4.274 1.00 95.31 423 GLY A CA 1
ATOM 3245 C C . GLY A 1 423 ? -12.687 17.462 4.897 1.00 95.31 423 GLY A C 1
ATOM 3246 O O . GLY A 1 423 ? -13.289 18.396 4.377 1.00 95.31 423 GLY A O 1
ATOM 3247 N N . TYR A 1 424 ? -13.091 16.902 6.041 1.00 95.81 424 TYR A N 1
ATOM 3248 C CA . TYR A 1 424 ? -14.315 17.306 6.744 1.00 95.81 424 TYR A CA 1
ATOM 3249 C C . TYR A 1 424 ? -14.161 18.668 7.430 1.00 95.81 424 TYR A C 1
ATOM 3251 O O . TYR A 1 424 ? -15.044 19.515 7.307 1.00 95.81 424 TYR A O 1
ATOM 3259 N N . ALA A 1 425 ? -13.016 18.899 8.081 1.00 94.44 425 ALA A N 1
ATOM 3260 C CA . ALA A 1 425 ? -12.684 20.178 8.707 1.00 94.44 425 ALA A CA 1
ATOM 3261 C C . ALA A 1 425 ? -12.623 21.316 7.665 1.00 94.44 425 ALA A C 1
ATOM 3263 O O . ALA A 1 425 ? -13.301 22.336 7.797 1.00 94.44 425 ALA A O 1
ATOM 3264 N N . GLY A 1 426 ? -11.890 21.108 6.564 1.00 93.75 426 GLY A N 1
ATOM 3265 C CA . GLY A 1 426 ? -11.766 22.078 5.473 1.00 93.75 426 GLY A CA 1
ATOM 3266 C C . GLY A 1 426 ? -13.091 22.364 4.757 1.00 93.75 426 GLY A C 1
ATOM 3267 O O . GLY A 1 426 ? -13.381 23.520 4.460 1.00 93.75 426 GLY A O 1
ATOM 3268 N N . ALA A 1 427 ? -13.947 21.352 4.560 1.00 93.50 427 ALA A N 1
ATOM 3269 C CA . ALA A 1 427 ? -15.292 21.526 3.995 1.00 93.50 427 ALA A CA 1
ATOM 3270 C C . ALA A 1 427 ? -16.253 22.334 4.896 1.00 93.50 427 ALA A C 1
ATOM 3272 O O . ALA A 1 427 ? -17.330 22.730 4.450 1.00 93.50 427 ALA A O 1
ATOM 3273 N N . ARG A 1 428 ? -15.880 22.591 6.156 1.00 93.12 428 ARG A N 1
ATOM 3274 C CA . ARG A 1 428 ? -16.598 23.467 7.098 1.00 93.12 428 ARG A CA 1
ATOM 3275 C C . ARG A 1 428 ? -15.832 24.755 7.430 1.00 93.12 428 ARG A C 1
ATOM 3277 O O . ARG A 1 428 ? -16.271 25.518 8.286 1.00 93.12 428 ARG A O 1
ATOM 3284 N N . GLY A 1 429 ? -14.730 25.019 6.724 1.00 91.81 429 GLY A N 1
ATOM 3285 C CA . GLY A 1 429 ? -13.920 26.231 6.857 1.00 91.81 429 GLY A CA 1
ATOM 3286 C C . GLY A 1 429 ? -12.973 26.260 8.060 1.00 91.81 429 GLY A C 1
ATOM 3287 O O . GLY A 1 429 ? -12.385 27.306 8.312 1.00 91.81 429 GLY A O 1
ATOM 3288 N N . SER A 1 430 ? -12.822 25.158 8.800 1.00 93.56 430 SER A N 1
ATOM 3289 C CA . SER A 1 430 ? -11.949 25.089 9.979 1.00 93.56 430 SER A CA 1
ATOM 3290 C C . SER A 1 430 ? -10.472 25.294 9.623 1.00 93.56 430 SER A C 1
ATOM 3292 O O . SER A 1 430 ? -9.997 24.801 8.593 1.00 93.56 430 SER A O 1
ATOM 3294 N N . LYS A 1 431 ? -9.712 25.948 10.513 1.00 93.88 431 LYS A N 1
ATOM 3295 C CA . LYS A 1 431 ? -8.247 26.060 10.399 1.00 93.88 431 LYS A CA 1
ATOM 3296 C C . LYS A 1 431 ? -7.614 24.656 10.470 1.00 93.88 431 LYS A C 1
ATOM 3298 O O . LYS A 1 431 ? -8.085 23.797 11.214 1.00 93.88 431 LYS A O 1
ATOM 3303 N N . ILE A 1 432 ? -6.535 24.407 9.724 1.00 95.38 432 ILE A N 1
ATOM 3304 C CA . ILE A 1 432 ? -5.801 23.126 9.733 1.00 95.38 432 ILE A CA 1
ATOM 3305 C C . ILE A 1 432 ? -4.344 23.394 10.119 1.00 95.38 432 ILE A C 1
ATOM 3307 O O . ILE A 1 432 ? -3.663 24.146 9.425 1.00 95.38 432 ILE A O 1
ATOM 3311 N N . LYS A 1 433 ? -3.857 22.762 11.194 1.00 93.69 433 LYS A N 1
ATOM 3312 C CA . LYS A 1 433 ? -2.472 22.879 11.682 1.00 93.69 433 LYS A CA 1
ATOM 3313 C C . LYS A 1 433 ? -1.768 21.521 11.628 1.00 93.69 433 LYS A C 1
ATOM 3315 O O . LYS A 1 433 ? -2.255 20.546 12.194 1.00 93.69 433 LYS A O 1
ATOM 3320 N N . CYS A 1 434 ? -0.611 21.467 10.973 1.00 94.06 434 CYS A N 1
ATOM 3321 C CA . CYS A 1 434 ? 0.302 20.327 11.045 1.00 94.06 434 CYS A CA 1
ATOM 3322 C C . CYS A 1 434 ? 1.395 20.654 12.067 1.00 94.06 434 CYS A C 1
ATOM 3324 O O . CYS A 1 434 ? 2.201 21.548 11.828 1.00 94.06 434 CYS A O 1
ATOM 3326 N N . VAL A 1 435 ? 1.397 19.940 13.189 1.00 92.88 435 VAL A N 1
ATOM 3327 C CA . VAL A 1 435 ? 2.344 20.082 14.303 1.00 92.88 435 VAL A CA 1
ATOM 3328 C C . VAL A 1 435 ? 3.607 19.284 13.979 1.00 92.88 435 VAL A C 1
ATOM 3330 O O . VAL A 1 435 ? 3.507 18.100 13.641 1.00 92.88 435 VAL A O 1
ATOM 3333 N N . SER A 1 436 ? 4.787 19.907 14.032 1.00 91.50 436 SER A N 1
ATOM 3334 C CA . SER A 1 436 ? 6.053 19.201 13.762 1.00 91.50 436 SER A CA 1
ATOM 3335 C C . SER A 1 436 ? 6.407 18.229 14.895 1.00 91.50 436 SER A C 1
ATOM 3337 O O . SER A 1 436 ? 5.842 18.297 15.985 1.00 91.50 436 SER A O 1
ATOM 3339 N N . LEU A 1 437 ? 7.346 17.306 14.658 1.00 88.56 437 LEU A N 1
ATOM 3340 C CA . LEU A 1 437 ? 7.834 16.429 15.731 1.00 88.56 437 LEU A CA 1
ATOM 3341 C C . LEU A 1 437 ? 8.571 17.222 16.820 1.00 88.56 437 LEU A C 1
ATOM 3343 O O . LEU A 1 437 ? 8.440 16.906 18.000 1.00 88.56 437 LEU A O 1
ATOM 3347 N N . ASP A 1 438 ? 9.263 18.293 16.434 1.00 85.62 438 ASP A N 1
ATOM 3348 C CA . ASP A 1 438 ? 9.953 19.195 17.355 1.00 85.62 438 ASP A CA 1
ATOM 3349 C C . ASP A 1 438 ? 8.965 20.021 18.194 1.00 85.62 438 ASP A C 1
ATOM 3351 O O . ASP A 1 438 ? 9.146 20.122 19.404 1.00 85.62 438 ASP A O 1
ATOM 3355 N N . GLU A 1 439 ? 7.876 20.527 17.593 1.00 85.94 439 GLU A N 1
ATOM 3356 C CA . GLU A 1 439 ? 6.776 21.198 18.309 1.00 85.94 439 GLU A CA 1
ATOM 3357 C C . GLU A 1 439 ? 6.081 20.219 19.272 1.00 85.94 439 GLU A C 1
ATOM 3359 O O . GLU A 1 439 ? 5.783 20.573 20.409 1.00 85.94 439 GLU A O 1
ATOM 3364 N N . LEU A 1 440 ? 5.878 18.959 18.869 1.00 86.31 440 LEU A N 1
ATOM 3365 C CA . LEU A 1 440 ? 5.248 17.937 19.711 1.00 86.31 440 LEU A CA 1
ATOM 3366 C C . LEU A 1 440 ? 6.118 17.548 20.923 1.00 86.31 440 LEU A C 1
ATOM 3368 O O . LEU A 1 440 ? 5.606 17.394 22.034 1.00 86.31 440 LEU A O 1
ATOM 3372 N N . GLU A 1 441 ? 7.437 17.448 20.740 1.00 82.06 441 GLU A N 1
ATOM 3373 C CA . GLU A 1 441 ? 8.393 17.293 21.843 1.00 82.06 441 GLU A CA 1
ATOM 3374 C C . GLU A 1 441 ? 8.560 18.582 22.668 1.00 82.06 441 GLU A C 1
ATOM 3376 O O . GLU A 1 441 ? 8.862 18.500 23.857 1.00 82.06 441 GLU A O 1
ATOM 3381 N N . GLN A 1 442 ? 8.324 19.768 22.099 1.00 80.44 442 GLN A N 1
ATOM 3382 C CA . GLN A 1 442 ? 8.311 21.028 22.845 1.00 80.44 442 GLN A CA 1
ATOM 3383 C C . GLN A 1 442 ? 7.089 21.123 23.777 1.00 80.44 442 GLN A C 1
ATOM 3385 O O . GLN A 1 442 ? 7.267 21.343 24.969 1.00 80.44 442 GLN A O 1
ATOM 3390 N N . ILE A 1 443 ? 5.873 20.809 23.308 1.00 79.50 443 ILE A N 1
ATOM 3391 C CA . ILE A 1 443 ? 4.649 20.730 24.148 1.00 79.50 443 ILE A CA 1
ATOM 3392 C C . ILE A 1 443 ? 4.844 19.775 25.346 1.00 79.50 443 ILE A C 1
ATOM 3394 O O . ILE A 1 443 ? 4.286 19.951 26.433 1.00 79.50 443 ILE A O 1
ATOM 3398 N N . LYS A 1 444 ? 5.672 18.744 25.166 1.00 74.19 444 LYS A N 1
ATOM 3399 C CA . LYS A 1 444 ? 6.064 17.798 26.213 1.00 74.19 444 LYS A CA 1
ATOM 3400 C C . LYS A 1 444 ? 7.076 18.383 27.215 1.00 74.19 444 LYS A C 1
ATOM 3402 O O . LYS A 1 444 ? 6.972 18.008 28.385 1.00 74.19 444 LYS A O 1
ATOM 3407 N N . ARG A 1 445 ? 7.991 19.275 26.799 1.00 69.44 445 ARG A N 1
ATOM 3408 C CA . ARG A 1 445 ? 9.016 19.933 27.643 1.00 69.44 445 ARG A CA 1
ATOM 3409 C C . ARG A 1 445 ? 8.514 21.182 28.364 1.00 69.44 445 ARG A C 1
ATOM 3411 O O . ARG A 1 445 ? 8.675 21.251 29.570 1.00 69.44 445 ARG A O 1
ATOM 3418 N N . ASP A 1 446 ? 7.838 22.101 27.681 1.00 59.91 446 ASP A N 1
ATOM 3419 C CA . ASP A 1 446 ? 7.491 23.453 28.178 1.00 59.91 446 ASP A CA 1
ATOM 3420 C C . ASP A 1 446 ? 6.485 23.465 29.356 1.00 59.91 446 ASP A C 1
ATOM 3422 O O . ASP A 1 446 ? 5.998 24.505 29.780 1.00 59.91 446 ASP A O 1
ATOM 3426 N N . ILE A 1 447 ? 6.153 22.286 29.889 1.00 52.53 447 ILE A N 1
ATOM 3427 C CA . ILE A 1 447 ? 5.310 22.061 31.064 1.00 52.53 447 ILE A CA 1
ATOM 3428 C C . ILE A 1 447 ? 5.999 20.978 31.931 1.00 52.53 447 ILE A C 1
ATOM 3430 O O . ILE A 1 447 ? 5.420 19.921 32.209 1.00 52.53 447 ILE A O 1
ATOM 3434 N N . SER A 1 448 ? 7.288 21.165 32.241 1.00 46.03 448 SER A N 1
ATOM 3435 C CA . SER A 1 448 ? 8.017 20.449 33.308 1.00 46.03 448 SER A CA 1
ATOM 3436 C C . SER A 1 448 ? 8.538 21.366 34.416 1.00 46.03 448 SER A C 1
ATOM 3438 O O . SER A 1 448 ? 8.729 20.885 35.531 1.00 46.03 448 SER A O 1
ATOM 3440 N N . ASP A 1 449 ? 8.725 22.658 34.130 1.00 37.50 449 ASP A N 1
ATOM 3441 C CA . ASP A 1 449 ? 9.524 23.546 34.985 1.00 37.50 449 ASP A CA 1
ATOM 3442 C C . ASP A 1 449 ? 8.664 24.555 35.781 1.00 37.50 449 ASP A C 1
ATOM 3444 O O . ASP A 1 449 ? 9.001 24.877 36.919 1.00 37.50 449 ASP A O 1
ATOM 3448 N N . ASP A 1 450 ? 7.497 24.970 35.265 1.00 36.88 450 ASP A N 1
ATOM 3449 C CA . ASP A 1 450 ? 6.582 25.928 35.923 1.00 36.88 450 ASP A CA 1
ATOM 3450 C C . ASP A 1 450 ? 5.587 25.276 36.909 1.00 36.88 450 ASP A C 1
ATOM 3452 O O . ASP A 1 450 ? 4.384 25.539 36.919 1.00 36.88 450 ASP A O 1
ATOM 3456 N N . ALA A 1 451 ? 6.093 24.448 37.824 1.00 35.81 451 ALA A N 1
ATOM 3457 C CA . ALA A 1 451 ? 5.315 23.909 38.948 1.00 35.81 451 ALA A CA 1
ATOM 3458 C C . ALA A 1 451 ? 5.087 24.947 40.080 1.00 35.81 451 ALA A C 1
ATOM 3460 O O . ALA A 1 451 ? 5.134 24.597 41.261 1.00 35.81 451 ALA A O 1
ATOM 3461 N N . ALA A 1 452 ? 4.911 26.235 39.741 1.00 33.78 452 ALA A N 1
ATOM 3462 C CA . ALA A 1 452 ? 5.064 27.341 40.694 1.00 33.78 452 ALA A CA 1
ATOM 3463 C C . ALA A 1 452 ? 4.281 28.647 40.394 1.00 33.78 452 ALA A C 1
ATOM 3465 O O . ALA A 1 452 ? 4.739 29.712 40.809 1.00 33.78 452 ALA A O 1
ATOM 3466 N N . PHE A 1 453 ? 3.099 28.619 39.751 1.00 32.94 453 PHE A N 1
ATOM 3467 C CA . PHE A 1 453 ? 2.251 29.829 39.661 1.00 32.94 453 PHE A CA 1
ATOM 3468 C C . PHE A 1 453 ? 0.764 29.631 40.026 1.00 32.94 453 PHE A C 1
ATOM 3470 O O . PHE A 1 453 ? 0.041 28.861 39.404 1.00 32.94 453 PHE A O 1
ATOM 3477 N N . SER A 1 454 ? 0.346 30.362 41.070 1.00 31.34 454 SER A N 1
ATOM 3478 C CA . SER A 1 454 ? -1.020 30.686 41.536 1.00 31.34 454 SER A CA 1
ATOM 3479 C C . SER A 1 454 ? -2.191 29.752 41.170 1.00 31.34 454 SER A C 1
ATOM 3481 O O . SER A 1 454 ? -2.812 29.882 40.114 1.00 31.34 454 SER A O 1
ATOM 3483 N N . ALA A 1 455 ? -2.635 28.950 42.142 1.00 32.28 455 ALA A N 1
ATOM 3484 C CA . ALA A 1 455 ? -3.955 28.319 42.120 1.00 32.28 455 ALA A CA 1
ATOM 3485 C C . ALA A 1 455 ? -5.072 29.308 42.536 1.00 32.28 455 ALA A C 1
ATOM 3487 O O . ALA A 1 455 ? -5.616 29.210 43.633 1.00 32.28 455 ALA A O 1
ATOM 3488 N N . GLU A 1 456 ? -5.432 30.248 41.655 1.00 33.38 456 GLU A N 1
ATOM 3489 C CA . GLU A 1 456 ? -6.630 31.104 41.794 1.00 33.38 456 GLU A CA 1
ATOM 3490 C C . GLU A 1 456 ? -7.632 30.867 40.651 1.00 33.38 456 GLU A C 1
ATOM 3492 O O . GLU A 1 456 ? -7.944 31.745 39.845 1.00 33.38 456 GLU A O 1
ATOM 3497 N N . THR A 1 457 ? -8.170 29.648 40.572 1.00 30.86 457 THR A N 1
ATOM 3498 C CA . THR A 1 457 ? -9.257 29.322 39.638 1.00 30.86 457 THR A CA 1
ATOM 3499 C C . THR A 1 457 ? -10.578 29.920 40.129 1.00 30.86 457 THR A C 1
ATOM 3501 O O . THR A 1 457 ? -11.352 29.274 40.836 1.00 30.86 457 THR A O 1
ATOM 3504 N N . THR A 1 458 ? -10.860 31.165 39.746 1.00 29.98 458 THR A N 1
ATOM 3505 C CA . THR A 1 458 ? -12.191 31.761 39.929 1.00 29.98 458 THR A CA 1
ATOM 3506 C C . THR A 1 458 ? -13.220 31.016 39.078 1.00 29.98 458 THR A C 1
ATOM 3508 O O . THR A 1 458 ? -13.086 30.904 37.859 1.00 29.98 458 THR A O 1
ATOM 3511 N N . SER A 1 459 ? -14.270 30.501 39.722 1.00 35.59 459 SER A N 1
ATOM 3512 C CA . SER A 1 459 ? -15.351 29.757 39.071 1.00 35.59 459 SER A CA 1
ATOM 3513 C C . SER A 1 459 ? -16.222 30.686 38.219 1.00 35.59 459 SER A C 1
ATOM 3515 O O . SER A 1 459 ? -17.223 31.229 38.689 1.00 35.59 459 SER A O 1
ATOM 3517 N N . THR A 1 460 ? -15.822 30.887 36.966 1.00 32.12 460 THR A N 1
ATOM 3518 C CA . THR A 1 460 ? -16.609 31.595 35.954 1.00 32.12 460 THR A CA 1
ATOM 3519 C C . THR A 1 460 ? -17.477 30.604 35.181 1.00 32.12 460 THR A C 1
ATOM 3521 O O . THR A 1 460 ? -16.980 29.622 34.634 1.00 32.12 460 THR A O 1
ATOM 3524 N N . GLU A 1 461 ? -18.785 30.870 35.142 1.00 33.78 461 GLU A N 1
ATOM 3525 C CA . GLU A 1 461 ? -19.730 30.169 34.264 1.00 33.78 461 GLU A CA 1
ATOM 3526 C C . GLU A 1 461 ? -19.272 30.275 32.793 1.00 33.78 461 GLU A C 1
ATOM 3528 O O . GLU A 1 461 ? -18.795 31.340 32.379 1.00 33.78 461 GLU A O 1
ATOM 3533 N N . PRO A 1 462 ? -19.399 29.208 31.982 1.00 38.59 462 PRO A N 1
ATOM 3534 C CA . PRO A 1 462 ? -18.922 29.211 30.606 1.00 38.59 462 PRO A CA 1
ATOM 3535 C C . PRO A 1 462 ? -19.733 30.188 29.748 1.00 38.59 462 PRO A C 1
ATOM 3537 O O . PRO A 1 462 ? -20.943 30.036 29.576 1.00 38.59 462 PRO A O 1
ATOM 3540 N N . SER A 1 463 ? -19.057 31.177 29.163 1.00 40.41 463 SER A N 1
ATOM 3541 C CA . SER A 1 463 ? -19.685 32.104 28.222 1.00 40.41 463 SER A CA 1
ATOM 3542 C C . SER A 1 463 ? -20.026 31.413 26.894 1.00 40.41 463 SER A C 1
ATOM 3544 O O . SER A 1 463 ? -19.392 30.434 26.487 1.00 40.41 463 SER A O 1
ATOM 3546 N N . GLU A 1 464 ? -21.021 31.949 26.181 1.00 48.50 464 GLU A N 1
ATOM 3547 C CA . GLU A 1 464 ? -21.610 31.348 24.968 1.00 48.50 464 GLU A CA 1
ATOM 3548 C C . GLU A 1 464 ? -20.649 31.230 23.760 1.00 48.50 464 GLU A C 1
ATOM 3550 O O . GLU A 1 464 ? -21.053 30.793 22.683 1.00 48.50 464 GLU A O 1
ATOM 3555 N N . THR A 1 465 ? -19.377 31.614 23.906 1.00 57.28 465 THR A N 1
ATOM 3556 C CA . THR A 1 465 ? -18.401 31.749 22.813 1.00 57.28 465 THR A CA 1
ATOM 3557 C C . THR A 1 465 ? -17.233 30.757 22.862 1.00 57.28 465 THR A C 1
ATOM 3559 O O . THR A 1 465 ? -16.281 30.919 22.105 1.00 57.28 465 THR A O 1
ATOM 3562 N N . THR A 1 466 ? -17.282 29.697 23.680 1.00 73.56 466 THR A N 1
ATOM 3563 C CA . THR A 1 466 ? -16.218 28.666 23.686 1.00 73.56 466 THR A CA 1
ATOM 3564 C C . THR A 1 466 ? -16.195 27.852 22.381 1.00 73.56 466 THR A C 1
ATOM 3566 O O . THR A 1 466 ? -17.123 27.098 22.081 1.00 73.56 466 THR A O 1
ATOM 3569 N N . VAL A 1 467 ? -15.102 27.940 21.617 1.00 86.50 467 VAL A N 1
ATOM 3570 C CA . VAL A 1 467 ? -14.926 27.221 20.341 1.00 86.50 467 VAL A CA 1
ATOM 3571 C C . VAL A 1 467 ? -14.378 25.816 20.592 1.00 86.50 467 VAL A C 1
ATOM 3573 O O . VAL A 1 467 ? -13.429 25.647 21.349 1.00 86.50 467 VAL A O 1
ATOM 3576 N N . THR A 1 468 ? -14.939 24.789 19.946 1.00 91.31 468 THR A N 1
ATOM 3577 C CA . THR A 1 468 ? -14.439 23.403 20.066 1.00 91.31 468 THR A CA 1
ATOM 3578 C C . THR A 1 468 ? -13.502 23.051 18.905 1.00 91.31 468 THR A C 1
ATOM 3580 O O . THR A 1 468 ? -13.858 23.245 17.739 1.00 91.31 468 THR A O 1
ATOM 3583 N N . SER A 1 469 ? -12.326 22.508 19.224 1.00 93.81 469 SER A N 1
ATOM 3584 C CA . SER A 1 469 ? -11.254 22.143 18.282 1.00 93.81 469 SER A CA 1
ATOM 3585 C C . SER A 1 469 ? -10.735 20.724 18.554 1.00 93.81 469 SER A C 1
ATOM 3587 O O . SER A 1 469 ? -10.905 20.205 19.656 1.00 93.81 469 SER A O 1
ATOM 3589 N N . LEU A 1 470 ? -10.117 20.078 17.559 1.00 96.19 470 LEU A N 1
ATOM 3590 C CA . LEU A 1 470 ? -9.641 18.689 17.648 1.00 96.19 470 LEU A CA 1
ATOM 3591 C C . LEU A 1 470 ? -8.125 18.617 17.448 1.00 96.19 470 LEU A C 1
ATOM 3593 O O . LEU A 1 470 ? -7.619 19.107 16.439 1.00 96.19 470 LEU A O 1
ATOM 3597 N N . PHE A 1 471 ? -7.422 17.946 18.359 1.00 96.25 471 PHE A N 1
ATOM 3598 C CA . PHE A 1 471 ? -6.015 17.572 18.207 1.00 96.25 471 PHE A CA 1
ATOM 3599 C C . PHE A 1 471 ? -5.898 16.062 17.973 1.00 96.25 471 PHE A C 1
ATOM 3601 O O . PHE A 1 471 ? -6.507 15.289 18.709 1.00 96.25 471 PHE A O 1
ATOM 3608 N N . ALA A 1 472 ? -5.119 15.622 16.982 1.00 97.94 472 ALA A N 1
ATOM 3609 C CA . ALA A 1 472 ? -4.917 14.204 16.675 1.00 97.94 472 ALA A CA 1
ATOM 3610 C C . ALA A 1 472 ? -3.432 13.821 16.558 1.00 97.94 472 ALA A C 1
ATOM 3612 O O . ALA A 1 472 ? -2.681 14.428 15.796 1.00 97.94 472 ALA A O 1
ATOM 3613 N N . TYR A 1 473 ? -3.008 12.771 17.262 1.00 97.12 473 TYR A N 1
ATOM 3614 C CA . TYR A 1 473 ? -1.649 12.227 17.143 1.00 97.12 473 TYR A CA 1
ATOM 3615 C C . TYR A 1 473 ? -1.628 10.705 17.366 1.00 97.12 473 TYR A C 1
ATOM 3617 O O . TYR A 1 473 ? -2.529 10.170 18.019 1.00 97.12 473 TYR A O 1
ATOM 3625 N N . PRO A 1 474 ? -0.642 9.973 16.818 1.00 97.12 474 PRO A N 1
ATOM 3626 C CA . PRO A 1 474 ? -0.486 8.553 17.091 1.00 97.12 474 PRO A CA 1
ATOM 3627 C C . PRO A 1 474 ? 0.193 8.327 18.446 1.00 97.12 474 PRO A C 1
ATOM 3629 O O . PRO A 1 474 ? 1.142 9.023 18.787 1.00 97.12 474 PRO A O 1
ATOM 3632 N N . ALA A 1 475 ? -0.212 7.303 19.199 1.00 96.50 475 ALA A N 1
ATOM 3633 C CA . ALA A 1 475 ? 0.553 6.896 20.388 1.00 96.50 475 ALA A CA 1
ATOM 3634 C C . ALA A 1 475 ? 1.873 6.184 20.010 1.00 96.50 475 ALA A C 1
ATOM 3636 O O . ALA A 1 475 ? 2.838 6.193 20.771 1.00 96.50 475 ALA A O 1
ATOM 3637 N N . GLU A 1 476 ? 1.938 5.586 18.815 1.00 96.00 476 GLU A N 1
ATOM 3638 C CA . GLU A 1 476 ? 3.167 5.043 18.228 1.00 96.00 476 GLU A CA 1
ATOM 3639 C C . GLU A 1 476 ? 3.199 5.303 16.719 1.00 96.00 476 GLU A C 1
ATOM 3641 O O . GLU A 1 476 ? 2.291 4.900 15.985 1.00 96.00 476 GLU A O 1
ATOM 3646 N N . CYS A 1 477 ? 4.266 5.944 16.248 1.00 95.25 477 CYS A N 1
ATOM 3647 C CA . CYS A 1 477 ? 4.498 6.229 14.843 1.00 95.25 477 CYS A CA 1
ATOM 3648 C C . CYS A 1 477 ? 4.618 4.930 14.034 1.00 95.25 477 CYS A C 1
ATOM 3650 O O . CYS A 1 477 ? 5.583 4.177 14.155 1.00 95.25 477 CYS A O 1
ATOM 3652 N N . ASN A 1 478 ? 3.661 4.691 13.137 1.00 93.69 478 ASN A N 1
ATOM 3653 C CA . ASN A 1 478 ? 3.660 3.522 12.254 1.00 93.69 478 ASN A CA 1
ATOM 3654 C C . ASN A 1 478 ? 4.807 3.551 11.207 1.00 93.69 478 ASN A C 1
ATOM 3656 O O . ASN A 1 478 ? 5.068 2.520 10.589 1.00 93.69 478 ASN A O 1
ATOM 3660 N N . PHE A 1 479 ? 5.534 4.668 11.044 1.00 95.06 479 PHE A N 1
ATOM 3661 C CA . PHE A 1 479 ? 6.795 4.709 10.286 1.00 95.06 479 PHE A CA 1
ATOM 3662 C C . PHE A 1 479 ? 7.988 4.254 11.136 1.00 95.06 479 PHE A C 1
ATOM 3664 O O . PHE A 1 479 ? 8.516 3.174 10.898 1.00 95.06 479 PHE A O 1
ATOM 3671 N N . SER A 1 480 ? 8.405 5.061 12.118 1.00 93.62 480 SER A N 1
ATOM 3672 C CA . SER A 1 480 ? 9.679 4.895 12.837 1.00 93.62 480 SER A CA 1
ATOM 3673 C C . SER A 1 480 ? 9.584 4.104 14.137 1.00 93.62 480 SER A C 1
ATOM 3675 O O . SER A 1 480 ? 10.615 3.774 14.707 1.00 93.62 480 SER A O 1
ATOM 3677 N N . GLY A 1 481 ? 8.382 3.833 14.650 1.00 94.44 481 GLY A N 1
ATOM 3678 C CA . GLY A 1 481 ? 8.182 3.264 15.983 1.00 94.44 481 GLY A CA 1
ATOM 3679 C C . GLY A 1 481 ? 8.286 4.256 17.138 1.00 94.44 481 GLY A C 1
ATOM 3680 O O . GLY A 1 481 ? 8.062 3.843 18.271 1.00 94.44 481 GLY A O 1
ATOM 3681 N N . VAL A 1 482 ? 8.592 5.535 16.897 1.00 93.75 482 VAL A N 1
ATOM 3682 C CA . VAL A 1 482 ? 8.662 6.549 17.966 1.00 93.75 482 VAL A CA 1
ATOM 3683 C C . VAL A 1 482 ? 7.330 6.636 18.710 1.00 93.75 482 VAL A C 1
ATOM 3685 O O . VAL A 1 482 ? 6.264 6.627 18.092 1.00 93.75 482 VAL A O 1
ATOM 3688 N N . ARG A 1 483 ? 7.390 6.693 20.043 1.00 93.00 483 ARG A N 1
ATOM 3689 C CA . ARG A 1 483 ? 6.215 6.748 20.922 1.00 93.00 483 ARG A CA 1
ATOM 3690 C C . ARG A 1 483 ? 6.062 8.132 21.526 1.00 93.00 483 ARG A C 1
ATOM 3692 O O . ARG A 1 483 ? 6.980 8.630 22.177 1.00 93.00 483 ARG A O 1
ATOM 3699 N N . HIS A 1 484 ? 4.884 8.713 21.335 1.00 92.06 484 HIS A N 1
ATOM 3700 C CA . HIS A 1 484 ? 4.524 10.012 21.897 1.00 92.06 484 HIS A CA 1
ATOM 3701 C C . HIS A 1 484 ? 3.911 9.830 23.283 1.00 92.06 484 HIS A C 1
ATOM 3703 O O . HIS A 1 484 ? 3.215 8.847 23.542 1.00 92.06 484 HIS A O 1
ATOM 3709 N N . SER A 1 485 ? 4.189 10.762 24.196 1.00 89.00 485 SER A N 1
ATOM 3710 C CA . SER A 1 485 ? 3.728 10.638 25.582 1.00 89.00 485 SER A CA 1
ATOM 3711 C C . SER A 1 485 ? 2.210 10.756 25.671 1.00 89.00 485 SER A C 1
ATOM 3713 O O . SER A 1 485 ? 1.645 11.736 25.192 1.00 89.00 485 SER A O 1
ATOM 3715 N N . LEU A 1 486 ? 1.557 9.825 26.369 1.00 91.75 486 LEU A N 1
ATOM 3716 C CA . LEU A 1 486 ? 0.117 9.912 26.629 1.00 91.75 486 LEU A CA 1
ATOM 3717 C C . LEU A 1 486 ? -0.243 11.115 27.519 1.00 91.75 486 LEU A C 1
ATOM 3719 O O . LEU A 1 486 ? -1.335 11.652 27.379 1.00 91.75 486 LEU A O 1
ATOM 3723 N N . SER A 1 487 ? 0.696 11.637 28.318 1.00 89.69 487 SER A N 1
ATOM 3724 C CA . SER A 1 487 ? 0.517 12.893 29.068 1.00 89.69 487 SER A CA 1
ATOM 3725 C C . SER A 1 487 ? 0.374 14.152 28.196 1.00 89.69 487 SER A C 1
ATOM 3727 O O . SER A 1 487 ? 0.046 15.216 28.715 1.00 89.69 487 SER A O 1
ATOM 3729 N N . LEU A 1 488 ? 0.567 14.056 26.871 1.00 90.06 488 LEU A N 1
ATOM 3730 C CA . LEU A 1 488 ? 0.151 15.110 25.938 1.00 90.06 488 LEU A CA 1
ATOM 3731 C C . LEU A 1 488 ? -1.376 15.282 25.917 1.00 90.06 488 LEU A C 1
ATOM 3733 O O . LEU A 1 488 ? -1.848 16.382 25.650 1.00 90.06 488 LEU A O 1
ATOM 3737 N N . VAL A 1 489 ? -2.149 14.226 26.215 1.00 92.44 489 VAL A N 1
ATOM 3738 C CA . VAL A 1 489 ? -3.618 14.287 26.297 1.00 92.44 489 VAL A CA 1
ATOM 3739 C C . VAL A 1 489 ? -4.058 15.354 27.290 1.00 92.44 489 VAL A C 1
ATOM 3741 O O . VAL A 1 489 ? -4.821 16.248 26.928 1.00 92.44 489 VAL A O 1
ATOM 3744 N N . ASP A 1 490 ? -3.563 15.268 28.521 1.00 88.94 490 ASP A N 1
ATOM 3745 C CA . ASP A 1 490 ? -4.001 16.139 29.607 1.00 88.94 490 ASP A CA 1
ATOM 3746 C C . ASP A 1 490 ? -3.446 17.554 29.382 1.00 88.94 490 ASP A C 1
ATOM 3748 O O . ASP A 1 490 ? -4.218 18.504 29.293 1.00 88.94 490 ASP A O 1
ATOM 3752 N N . LYS A 1 491 ? -2.145 17.681 29.060 1.00 84.00 491 LYS A N 1
ATOM 3753 C CA . LYS A 1 491 ? -1.493 18.961 28.709 1.00 84.00 491 LYS A CA 1
ATOM 3754 C C . LYS A 1 491 ? -2.238 19.770 27.633 1.00 84.00 491 LYS A C 1
ATOM 3756 O O . LYS A 1 491 ? -2.301 20.994 27.731 1.00 84.00 491 LYS A O 1
ATOM 3761 N N . ILE A 1 492 ? -2.799 19.111 26.614 1.00 88.12 492 ILE A N 1
ATOM 3762 C CA . ILE A 1 492 ? -3.563 19.772 25.540 1.00 88.12 492 ILE A CA 1
ATOM 3763 C C . ILE A 1 492 ? -5.007 20.073 25.977 1.00 88.12 492 ILE A C 1
ATOM 3765 O O . ILE A 1 492 ? -5.530 21.142 25.656 1.00 88.12 492 ILE A O 1
ATOM 3769 N N . ARG A 1 493 ? -5.656 19.165 26.721 1.00 84.81 493 ARG A N 1
ATOM 3770 C CA . ARG A 1 493 ? -7.033 19.348 27.220 1.00 84.81 493 ARG A CA 1
ATOM 3771 C C . ARG A 1 493 ? -7.144 20.420 28.308 1.00 84.81 493 ARG A C 1
ATOM 3773 O O . ARG A 1 493 ? -8.168 21.096 28.365 1.00 84.81 493 ARG A O 1
ATOM 3780 N N . ASP A 1 494 ? -6.100 20.604 29.110 1.00 79.38 494 ASP A N 1
ATOM 3781 C CA . ASP A 1 494 ? -6.028 21.587 30.200 1.00 79.38 494 ASP A CA 1
ATOM 3782 C C . ASP A 1 494 ? -5.738 23.018 29.700 1.00 79.38 494 ASP A C 1
ATOM 3784 O O . ASP A 1 494 ? -5.674 23.958 30.486 1.00 79.38 494 ASP A O 1
ATOM 3788 N N . GLY A 1 495 ? -5.571 23.209 28.384 1.00 68.00 495 GLY A N 1
ATOM 3789 C CA . GLY A 1 495 ? -5.380 24.525 27.763 1.00 68.00 495 GLY A CA 1
ATOM 3790 C C . GLY A 1 495 ? -3.938 25.041 27.757 1.00 68.00 495 GLY A C 1
ATOM 3791 O O . GLY A 1 495 ? -3.676 26.068 27.137 1.00 68.00 495 GLY A O 1
ATOM 3792 N N . ASN A 1 496 ? -2.987 24.305 28.343 1.00 64.75 496 ASN A N 1
ATOM 3793 C CA . ASN A 1 496 ? -1.571 24.693 28.420 1.00 64.75 496 ASN A CA 1
ATOM 3794 C C . ASN A 1 496 ? -0.845 24.715 27.054 1.00 64.75 496 ASN A C 1
ATOM 3796 O O . ASN A 1 496 ? 0.316 25.111 26.971 1.00 64.75 496 ASN A O 1
ATOM 3800 N N . TRP A 1 497 ? -1.514 24.332 25.959 1.00 72.00 497 TRP A N 1
ATOM 3801 C CA . TRP A 1 497 ? -1.015 24.534 24.598 1.00 72.00 497 TRP A CA 1
ATOM 3802 C C . TRP A 1 497 ? -1.478 25.879 24.017 1.00 72.00 497 TRP A C 1
ATOM 3804 O O . TRP A 1 497 ? -2.518 25.983 23.357 1.00 72.00 497 TRP A O 1
ATOM 3814 N N . ASN A 1 498 ? -0.664 26.914 24.234 1.00 56.97 498 ASN A N 1
ATOM 3815 C CA . ASN A 1 498 ? -0.868 28.249 23.673 1.00 56.97 498 ASN A CA 1
ATOM 3816 C C . ASN A 1 498 ? -0.737 28.256 22.136 1.00 56.97 498 ASN A C 1
ATOM 3818 O O . ASN A 1 498 ? 0.345 28.409 21.577 1.00 56.97 498 ASN A O 1
ATOM 3822 N N . ASN A 1 499 ? -1.868 28.157 21.433 1.00 57.03 499 ASN A N 1
ATOM 3823 C CA . ASN A 1 499 ? -1.968 28.408 19.986 1.00 57.03 499 ASN A CA 1
ATOM 3824 C C . ASN A 1 499 ? -2.232 29.906 19.674 1.00 57.03 499 ASN A C 1
ATOM 3826 O O . ASN A 1 499 ? -2.847 30.252 18.664 1.00 57.03 499 ASN A O 1
ATOM 3830 N N . SER A 1 500 ? -1.833 30.792 20.588 1.00 45.41 500 SER A N 1
ATOM 3831 C CA . SER A 1 500 ? -2.264 32.185 20.720 1.00 45.41 500 SER A CA 1
ATOM 3832 C C . SER A 1 500 ? -1.263 33.175 20.111 1.00 45.41 500 SER A C 1
ATOM 3834 O O . SER A 1 500 ? -0.364 33.670 20.778 1.00 45.41 500 SER A O 1
ATOM 3836 N N . ASN A 1 501 ? -1.479 33.520 18.838 1.00 41.16 501 ASN A N 1
ATOM 3837 C CA . ASN A 1 501 ? -0.929 34.738 18.214 1.00 41.16 501 ASN A CA 1
ATOM 3838 C C . ASN A 1 501 ? -2.029 35.663 17.640 1.00 41.16 501 ASN A C 1
ATOM 3840 O O . ASN A 1 501 ? -1.730 36.712 17.080 1.00 41.16 501 ASN A O 1
ATOM 3844 N N . GLU A 1 502 ? -3.307 35.292 17.784 1.00 42.69 502 GLU A N 1
ATOM 3845 C CA . GLU A 1 502 ? -4.475 36.082 17.368 1.00 42.69 502 GLU A CA 1
ATOM 3846 C C . GLU A 1 502 ? -5.520 36.056 18.497 1.00 42.69 502 GLU A C 1
ATOM 3848 O O . GLU A 1 502 ? -5.885 34.983 18.981 1.00 42.69 502 GLU A O 1
ATOM 3853 N N . GLY A 1 503 ? -5.992 37.227 18.937 1.00 46.53 503 GLY A N 1
ATOM 3854 C CA . GLY A 1 503 ? -6.884 37.370 20.095 1.00 46.53 503 GLY A CA 1
ATOM 3855 C C . GLY A 1 503 ? -8.342 37.014 19.797 1.00 46.53 503 GLY A C 1
ATOM 3856 O O . GLY A 1 503 ? -9.162 37.905 19.583 1.00 46.53 503 GLY A O 1
ATOM 3857 N N . LEU A 1 504 ? -8.669 35.721 19.794 1.00 51.69 504 LEU A N 1
ATOM 3858 C CA . LEU A 1 504 ? -10.025 35.195 19.606 1.00 51.69 504 LEU A CA 1
ATOM 3859 C C . LEU A 1 504 ? -10.388 34.141 20.665 1.00 51.69 504 LEU A C 1
ATOM 3861 O O . LEU A 1 504 ? -9.520 33.560 21.308 1.00 51.69 504 LEU A O 1
ATOM 3865 N N . ALA A 1 505 ? -11.700 33.946 20.818 1.00 55.53 505 ALA A N 1
ATOM 3866 C CA . ALA A 1 505 ? -12.428 33.030 21.701 1.00 55.53 505 ALA A CA 1
ATOM 3867 C C . ALA A 1 505 ? -11.665 31.856 22.363 1.00 55.53 505 ALA A C 1
ATOM 3869 O O . ALA A 1 505 ? -10.962 31.080 21.709 1.00 55.53 505 ALA A O 1
ATOM 3870 N N . GLN A 1 506 ? -11.945 31.648 23.658 1.00 69.94 506 GLN A N 1
ATOM 3871 C CA . GLN A 1 506 ? -11.464 30.508 24.444 1.00 69.94 506 GLN A CA 1
ATOM 3872 C C . GLN A 1 506 ? -11.726 29.187 23.704 1.00 69.94 506 GLN A C 1
ATOM 3874 O O . GLN A 1 506 ? -12.864 28.854 23.365 1.00 69.94 506 GLN A O 1
ATOM 3879 N N . THR A 1 507 ? -10.657 28.440 23.428 1.00 79.94 507 THR A N 1
ATOM 3880 C CA . THR A 1 507 ? -10.723 27.201 22.647 1.00 79.94 507 THR A CA 1
ATOM 3881 C C . THR A 1 507 ? -10.685 25.986 23.564 1.00 79.94 507 THR A C 1
ATOM 3883 O O . THR A 1 507 ? -9.710 25.767 24.277 1.00 79.94 507 THR A O 1
ATOM 3886 N N . LYS A 1 508 ? -11.727 25.154 23.499 1.00 89.38 508 LYS A N 1
ATOM 3887 C CA . LYS A 1 508 ? -11.765 23.826 24.111 1.00 89.38 508 LYS A CA 1
ATOM 3888 C C . LYS A 1 508 ? -11.185 22.800 23.141 1.00 89.38 508 LYS A C 1
ATOM 3890 O O . LYS A 1 508 ? -11.791 22.507 22.106 1.00 89.38 508 LYS A O 1
ATOM 3895 N N . TRP A 1 509 ? -10.037 22.231 23.491 1.00 91.69 509 TRP A N 1
ATOM 3896 C CA . TRP A 1 509 ? -9.456 21.108 22.762 1.00 91.69 509 TRP A CA 1
ATOM 3897 C C . TRP A 1 509 ? -10.084 19.785 23.200 1.00 91.69 509 TRP A C 1
ATOM 3899 O O . TRP A 1 509 ? -10.196 19.499 24.390 1.00 91.69 509 TRP A O 1
ATOM 3909 N N . LEU A 1 510 ? -10.465 18.972 22.217 1.00 95.75 510 LEU A N 1
ATOM 3910 C CA . LEU A 1 510 ? -10.703 17.541 22.374 1.00 95.75 510 LEU A CA 1
ATOM 3911 C C . LEU A 1 510 ? -9.526 16.787 21.741 1.00 95.75 510 LEU A C 1
ATOM 3913 O O . LEU A 1 510 ? -9.009 17.209 20.702 1.00 95.75 510 LEU A O 1
ATOM 3917 N N . VAL A 1 511 ? -9.093 15.683 22.350 1.00 97.25 511 VAL A N 1
ATOM 3918 C CA . VAL A 1 511 ? -7.902 14.933 21.915 1.00 97.25 511 VAL A CA 1
ATOM 3919 C C . VAL A 1 511 ? -8.265 13.550 21.382 1.00 97.25 511 VAL A C 1
ATOM 3921 O O . VAL A 1 511 ? -8.910 12.747 22.058 1.00 97.25 511 VAL A O 1
ATOM 3924 N N . LEU A 1 512 ? -7.793 13.262 20.167 1.00 98.50 512 LEU A N 1
ATOM 3925 C CA . LEU A 1 512 ? -7.829 11.953 19.530 1.00 98.50 512 LEU A CA 1
ATOM 3926 C C . LEU A 1 512 ? -6.445 11.302 19.550 1.00 98.50 512 LEU A C 1
ATOM 3928 O O . LEU A 1 512 ? -5.470 11.860 19.044 1.00 98.50 512 LEU A O 1
ATOM 3932 N N . VAL A 1 513 ? -6.388 10.076 20.063 1.00 98.44 513 VAL A N 1
ATOM 3933 C CA . VAL A 1 513 ? -5.191 9.233 20.049 1.00 98.44 513 VAL A CA 1
ATOM 3934 C C . VAL A 1 513 ? -5.368 8.119 19.015 1.00 98.44 513 VAL A C 1
ATOM 3936 O O . VAL A 1 513 ? -6.212 7.231 19.174 1.00 98.44 513 VAL A O 1
ATOM 3939 N N . ASP A 1 514 ? -4.551 8.129 17.957 1.00 98.31 514 ASP A N 1
ATOM 3940 C CA . ASP A 1 514 ? -4.414 6.975 17.061 1.00 98.31 514 ASP A CA 1
ATOM 3941 C C . ASP A 1 514 ? -3.530 5.919 17.740 1.00 98.31 514 ASP A C 1
ATOM 3943 O O . ASP A 1 514 ? -2.306 5.857 17.588 1.00 98.31 514 ASP A O 1
ATOM 3947 N N . ALA A 1 515 ? -4.172 5.100 18.570 1.00 98.00 515 ALA A N 1
ATOM 3948 C CA . ALA A 1 515 ? -3.518 4.038 19.316 1.00 98.00 515 ALA A CA 1
ATOM 3949 C C . ALA A 1 515 ? -3.275 2.778 18.466 1.00 98.00 515 ALA A C 1
ATOM 3951 O O . ALA A 1 515 ? -2.636 1.842 18.947 1.00 98.00 515 ALA A O 1
ATOM 3952 N N . ALA A 1 516 ? -3.732 2.734 17.206 1.00 96.50 516 ALA A N 1
ATOM 3953 C CA . ALA A 1 516 ? -3.877 1.504 16.429 1.00 96.50 516 ALA A CA 1
ATOM 3954 C C . ALA A 1 516 ? -2.571 0.725 16.186 1.00 96.50 516 ALA A C 1
ATOM 3956 O O . ALA A 1 516 ? -2.633 -0.488 15.984 1.00 96.50 516 ALA A O 1
ATOM 3957 N N . LYS A 1 517 ? -1.394 1.377 16.212 1.00 95.75 517 LYS A N 1
ATOM 3958 C CA . LYS A 1 517 ? -0.092 0.677 16.244 1.00 95.75 517 LYS A CA 1
ATOM 3959 C C . LYS A 1 517 ? 0.435 0.442 17.665 1.00 95.75 517 LYS A C 1
ATOM 3961 O O . LYS A 1 517 ? 1.023 -0.611 17.905 1.00 95.75 517 LYS A O 1
ATOM 3966 N N . TYR A 1 518 ? 0.228 1.369 18.595 1.00 96.88 518 TYR A N 1
ATOM 3967 C CA . TYR A 1 518 ? 0.721 1.274 19.975 1.00 96.88 518 TYR A CA 1
ATOM 3968 C C . TYR A 1 518 ? 0.197 0.016 20.687 1.00 96.88 518 TYR A C 1
ATOM 3970 O O . TYR A 1 518 ? 0.978 -0.789 21.200 1.00 96.88 518 TYR A O 1
ATOM 3978 N N . VAL A 1 519 ? -1.120 -0.220 20.616 1.00 96.62 519 VAL A N 1
ATOM 3979 C CA . VAL A 1 519 ? -1.781 -1.355 21.291 1.00 96.62 519 VAL A CA 1
ATOM 3980 C C . VAL A 1 519 ? -1.441 -2.727 20.703 1.00 96.62 519 VAL A C 1
ATOM 3982 O O . VAL A 1 519 ? -1.793 -3.739 21.295 1.00 96.62 519 VAL A O 1
ATOM 3985 N N . ALA A 1 520 ? -0.737 -2.788 19.568 1.00 95.75 520 ALA A N 1
ATOM 3986 C CA . ALA A 1 520 ? -0.249 -4.048 19.006 1.00 95.75 520 ALA A CA 1
ATOM 3987 C C . ALA A 1 520 ? 0.802 -4.725 19.904 1.00 95.75 520 ALA A C 1
ATOM 3989 O O . ALA A 1 520 ? 0.937 -5.944 19.887 1.00 95.75 520 ALA A O 1
ATOM 3990 N N . THR A 1 521 ? 1.576 -3.931 20.655 1.00 95.44 521 THR A N 1
ATOM 3991 C CA . THR A 1 521 ? 2.753 -4.415 21.399 1.00 95.44 521 THR A CA 1
ATOM 3992 C C . THR A 1 521 ? 2.956 -3.754 22.768 1.00 95.44 521 THR A C 1
ATOM 3994 O O . THR A 1 521 ? 3.926 -4.081 23.445 1.00 95.44 521 THR A O 1
ATOM 3997 N N . SER A 1 522 ? 2.070 -2.853 23.217 1.00 94.56 522 SER A N 1
ATOM 3998 C CA . SER A 1 522 ? 2.106 -2.284 24.577 1.00 94.56 522 SER A CA 1
ATOM 3999 C C . SER A 1 522 ? 0.719 -2.032 25.171 1.00 94.56 522 SER A C 1
ATOM 4001 O O . SER A 1 522 ? -0.253 -1.815 24.451 1.00 94.56 522 SER A O 1
ATOM 4003 N N . ARG A 1 523 ? 0.638 -2.061 26.508 1.00 93.31 523 ARG A N 1
ATOM 4004 C CA . ARG A 1 523 ? -0.578 -1.749 27.273 1.00 93.31 523 ARG A CA 1
ATOM 4005 C C . ARG A 1 523 ? -0.911 -0.264 27.137 1.00 93.31 523 ARG A C 1
ATOM 4007 O O . ARG A 1 523 ? -0.097 0.573 27.508 1.00 93.31 523 ARG A O 1
ATOM 4014 N N . LEU A 1 524 ? -2.118 0.036 26.668 1.00 95.56 524 LEU A N 1
ATOM 4015 C CA . LEU A 1 524 ? -2.763 1.333 26.866 1.00 95.56 524 LEU A CA 1
ATOM 4016 C C . LEU A 1 524 ? -3.633 1.241 28.124 1.00 95.56 524 LEU A C 1
ATOM 4018 O O . LEU A 1 524 ? -4.307 0.230 28.315 1.00 95.56 524 LEU A O 1
ATOM 4022 N N . ASP A 1 525 ? -3.598 2.271 28.967 1.00 95.25 525 ASP A N 1
ATOM 4023 C CA . ASP A 1 525 ? -4.388 2.344 30.195 1.00 95.25 525 ASP A CA 1
ATOM 4024 C C . ASP A 1 525 ? -5.160 3.667 30.250 1.00 95.25 525 ASP A C 1
ATOM 4026 O O . ASP A 1 525 ? -4.568 4.742 30.356 1.00 95.25 525 ASP A O 1
ATOM 4030 N N . LEU A 1 526 ? -6.484 3.577 30.130 1.00 96.94 526 LEU A N 1
ATOM 4031 C CA . LEU A 1 526 ? -7.393 4.723 30.050 1.00 96.94 526 LEU A CA 1
ATOM 4032 C C . LEU A 1 526 ? -7.947 5.164 31.416 1.00 96.94 526 LEU A C 1
ATOM 4034 O O . LEU A 1 526 ? -8.841 6.008 31.459 1.00 96.94 526 LEU A O 1
ATOM 4038 N N . SER A 1 527 ? -7.388 4.634 32.513 1.00 95.31 527 SER A N 1
ATOM 4039 C CA . SER A 1 527 ? -7.581 5.135 33.884 1.00 95.31 527 SER A CA 1
ATOM 4040 C C . SER A 1 527 ? -6.422 6.017 34.383 1.00 95.31 527 SER A C 1
ATOM 4042 O O . SER A 1 527 ? -6.408 6.421 35.543 1.00 95.31 527 SER A O 1
ATOM 4044 N N . VAL A 1 528 ? -5.436 6.297 33.516 1.00 93.88 528 VAL A N 1
ATOM 4045 C CA . VAL A 1 528 ? -4.253 7.130 33.822 1.00 93.88 528 VAL A CA 1
ATOM 4046 C C . VAL A 1 528 ? -4.255 8.437 33.025 1.00 93.88 528 VAL A C 1
ATOM 4048 O O . VAL A 1 528 ? -3.978 9.496 33.578 1.00 93.88 528 VAL A O 1
ATOM 4051 N N . HIS A 1 529 ? -4.575 8.365 31.732 1.00 94.25 529 HIS A N 1
ATOM 4052 C CA . HIS A 1 529 ? -4.717 9.517 30.838 1.00 94.25 529 HIS A CA 1
ATOM 4053 C C . HIS A 1 529 ? -6.075 9.422 30.149 1.00 94.25 529 HIS A C 1
ATOM 4055 O O . HIS A 1 529 ? -6.450 8.334 29.706 1.00 94.25 529 HIS A O 1
ATOM 4061 N N . HIS A 1 530 ? -6.802 10.539 30.041 1.00 95.06 530 HIS A N 1
ATOM 4062 C CA . HIS A 1 530 ? -8.227 10.517 29.674 1.00 95.06 530 HIS A CA 1
ATOM 4063 C C . HIS A 1 530 ? -8.504 11.212 28.324 1.00 95.06 530 HIS A C 1
ATOM 4065 O O . HIS A 1 530 ? -8.960 12.363 28.308 1.00 95.06 530 HIS A O 1
ATOM 4071 N N . PRO A 1 531 ? -8.193 10.569 27.178 1.00 97.00 531 PRO A N 1
ATOM 4072 C CA . PRO A 1 531 ? -8.450 11.111 25.846 1.00 97.00 531 PRO A CA 1
ATOM 4073 C C . PRO A 1 531 ? -9.934 11.052 25.485 1.00 97.00 531 PRO A C 1
ATOM 4075 O O . PRO A 1 531 ? -10.665 10.147 25.880 1.00 97.00 531 PRO A O 1
ATOM 4078 N N . ASP A 1 532 ? -10.377 12.001 24.668 1.00 97.69 532 ASP A N 1
ATOM 4079 C CA . ASP A 1 532 ? -11.774 12.091 24.243 1.00 97.69 532 ASP A CA 1
ATOM 4080 C C . ASP A 1 532 ? -12.129 11.014 23.200 1.00 97.69 532 ASP A C 1
ATOM 4082 O O . ASP A 1 532 ? -13.248 10.491 23.196 1.00 97.69 532 ASP A O 1
ATOM 4086 N N . PHE A 1 533 ? -11.155 10.640 22.359 1.00 98.38 533 PHE A N 1
ATOM 4087 C CA . PHE A 1 533 ? -11.284 9.613 21.322 1.00 98.38 533 PHE A CA 1
ATOM 4088 C C . PHE A 1 533 ? -10.035 8.717 21.251 1.00 98.38 533 PHE A C 1
ATOM 4090 O O . PHE A 1 533 ? -8.911 9.217 21.189 1.00 98.38 533 PHE A O 1
ATOM 4097 N N . VAL A 1 534 ? -10.215 7.395 21.162 1.00 98.62 534 VAL A N 1
ATOM 4098 C CA . VAL A 1 534 ? -9.121 6.426 20.948 1.00 98.62 534 VAL A CA 1
ATOM 4099 C C . VAL A 1 534 ? -9.466 5.474 19.811 1.00 98.62 534 VAL A C 1
ATOM 4101 O O . VAL A 1 534 ? -10.521 4.838 19.811 1.00 98.62 534 VAL A O 1
ATOM 4104 N N . VAL A 1 535 ? -8.557 5.352 18.846 1.00 98.25 535 VAL A N 1
ATOM 4105 C CA . VAL A 1 535 ? -8.742 4.542 17.634 1.00 98.25 535 VAL A CA 1
ATOM 4106 C C . VAL A 1 535 ? -8.000 3.208 17.738 1.00 98.25 535 VAL A C 1
ATOM 4108 O O . VAL A 1 535 ? -6.814 3.167 18.062 1.00 98.25 535 VAL A O 1
ATOM 4111 N N . LEU A 1 536 ? -8.698 2.111 17.426 1.00 97.62 536 LEU A N 1
ATOM 4112 C CA . LEU A 1 536 ? -8.224 0.733 17.593 1.00 97.62 536 LEU A CA 1
ATOM 4113 C C . LEU A 1 536 ? -8.334 -0.093 16.301 1.00 97.62 536 LEU A C 1
ATOM 4115 O O . LEU A 1 536 ? -9.262 0.069 15.505 1.00 97.62 536 LEU A O 1
ATOM 4119 N N . SER A 1 537 ? -7.409 -1.043 16.127 1.00 97.38 537 SER A N 1
ATOM 4120 C CA . SER A 1 537 ? -7.337 -1.943 14.968 1.00 97.38 537 SER A CA 1
ATOM 4121 C C . SER A 1 537 ? -7.015 -3.372 15.414 1.00 97.38 537 SER A C 1
ATOM 4123 O O . SER A 1 537 ? -5.848 -3.731 15.552 1.00 97.38 537 SER A O 1
ATOM 4125 N N . PHE A 1 538 ? -8.036 -4.199 15.651 1.00 97.69 538 PHE A N 1
ATOM 4126 C CA . PHE A 1 538 ? -7.869 -5.474 16.363 1.00 97.69 538 PHE A CA 1
ATOM 4127 C C . PHE A 1 538 ? -6.933 -6.467 15.663 1.00 97.69 538 PHE A C 1
ATOM 4129 O O . PHE A 1 538 ? -6.132 -7.115 16.330 1.00 97.69 538 PHE A O 1
ATOM 4136 N N . TYR A 1 539 ? -6.922 -6.516 14.328 1.00 96.38 539 TYR A N 1
ATOM 4137 C CA . TYR A 1 539 ? -5.993 -7.370 13.572 1.00 96.38 539 TYR A CA 1
ATOM 4138 C C . TYR A 1 539 ? -4.506 -6.972 13.711 1.00 96.38 539 TYR A C 1
ATOM 4140 O O . TYR A 1 539 ? -3.631 -7.743 13.330 1.00 96.38 539 TYR A O 1
ATOM 4148 N N . LYS A 1 540 ? -4.184 -5.793 14.263 1.00 96.06 540 LYS A N 1
ATOM 4149 C CA . LYS A 1 540 ? -2.801 -5.445 14.637 1.00 96.06 540 LYS A CA 1
ATOM 4150 C C . LYS A 1 540 ? -2.402 -5.999 16.010 1.00 96.06 540 LYS A C 1
ATOM 4152 O O . LYS A 1 540 ? -1.215 -6.143 16.260 1.00 96.06 540 LYS A O 1
ATOM 4157 N N . ILE A 1 541 ? -3.373 -6.336 16.863 1.00 96.19 541 ILE A N 1
ATOM 4158 C CA . ILE A 1 541 ? -3.165 -6.934 18.193 1.00 96.19 541 ILE A CA 1
ATOM 4159 C C . ILE A 1 541 ? -3.241 -8.465 18.111 1.00 96.19 541 ILE A C 1
ATOM 4161 O O . ILE A 1 541 ? -2.357 -9.160 18.595 1.00 96.19 541 ILE A O 1
ATOM 4165 N N . PHE A 1 542 ? -4.284 -8.985 17.457 1.00 96.12 542 PHE A N 1
ATOM 4166 C CA . PHE A 1 542 ? -4.648 -10.407 17.466 1.00 96.12 542 PHE A CA 1
ATOM 4167 C C . PHE A 1 542 ? -4.457 -11.108 16.110 1.00 96.12 542 PHE A C 1
ATOM 4169 O O . PHE A 1 542 ? -4.563 -12.322 16.029 1.00 96.12 542 PHE A O 1
ATOM 4176 N N . GLY A 1 543 ? -4.240 -10.370 15.017 1.00 95.06 543 GLY A N 1
ATOM 4177 C CA . GLY A 1 543 ? -4.195 -10.909 13.647 1.00 95.06 543 GLY A CA 1
ATOM 4178 C C . GLY A 1 543 ? -5.565 -11.268 13.057 1.00 95.06 543 GLY A C 1
ATOM 4179 O O . GLY A 1 543 ? -5.827 -10.984 11.889 1.00 95.06 543 GLY A O 1
ATOM 4180 N N . TYR A 1 544 ? -6.478 -11.803 13.870 1.00 95.50 544 TYR A N 1
ATOM 4181 C CA . TYR A 1 544 ? -7.863 -12.106 13.506 1.00 95.50 544 TYR A CA 1
ATOM 4182 C C . TYR A 1 544 ? -8.847 -11.447 14.496 1.00 95.50 544 TYR A C 1
ATOM 4184 O O . TYR A 1 544 ? -8.552 -11.395 15.691 1.00 95.50 544 TYR A O 1
ATOM 4192 N N . PRO A 1 545 ? -10.015 -10.943 14.049 1.00 95.25 545 PRO A N 1
ATOM 4193 C CA . PRO A 1 545 ? -10.476 -10.827 12.665 1.00 95.25 545 PRO A CA 1
ATOM 4194 C C . PRO A 1 545 ? -9.891 -9.606 11.940 1.00 95.25 545 PRO A C 1
ATOM 4196 O O . PRO A 1 545 ? -9.738 -8.522 12.508 1.00 95.25 545 PRO A O 1
ATOM 4199 N N . THR A 1 546 ? -9.630 -9.760 10.643 1.00 91.69 546 THR A N 1
ATOM 4200 C CA . THR A 1 546 ? -9.306 -8.642 9.748 1.00 91.69 546 THR A CA 1
ATOM 4201 C C . THR A 1 546 ? -10.548 -7.792 9.454 1.00 91.69 546 THR A C 1
ATOM 4203 O O . THR A 1 546 ? -11.685 -8.241 9.584 1.00 91.69 546 THR A O 1
ATOM 4206 N N . GLY A 1 547 ? -10.345 -6.518 9.102 1.00 88.50 547 GLY A N 1
ATOM 4207 C CA . GLY A 1 547 ? -11.434 -5.589 8.767 1.00 88.50 547 GLY A CA 1
ATOM 4208 C C . GLY A 1 547 ? -12.245 -5.039 9.951 1.00 88.50 547 GLY A C 1
ATOM 4209 O O . GLY A 1 547 ? -13.030 -4.117 9.742 1.00 88.50 547 GLY A O 1
ATOM 4210 N N . LEU A 1 548 ? -12.040 -5.526 11.181 1.00 95.94 548 LEU A N 1
ATOM 4211 C CA . LEU A 1 548 ? -12.677 -4.990 12.390 1.00 95.94 548 LEU A CA 1
ATOM 4212 C C . LEU A 1 548 ? -11.746 -4.025 13.145 1.00 95.94 548 LEU A C 1
ATOM 4214 O O . LEU A 1 548 ? -10.542 -4.253 13.292 1.00 95.94 548 LEU A O 1
ATOM 4218 N N . GLY A 1 549 ? -12.326 -2.949 13.666 1.00 96.81 549 GLY A N 1
ATOM 4219 C CA . GLY A 1 549 ? -11.684 -1.974 14.543 1.00 96.81 549 GLY A CA 1
ATOM 4220 C C . GLY A 1 549 ? -12.703 -1.358 15.495 1.00 96.81 549 GLY A C 1
ATOM 4221 O O . GLY A 1 549 ? -13.868 -1.762 15.526 1.00 96.81 549 GLY A O 1
ATOM 4222 N N . ALA A 1 550 ? -12.276 -0.374 16.276 1.00 97.19 550 ALA A N 1
ATOM 4223 C CA . ALA A 1 550 ? -13.162 0.323 17.198 1.00 97.19 550 ALA A CA 1
ATOM 4224 C C . ALA A 1 550 ? -12.743 1.778 17.419 1.00 97.19 550 ALA A C 1
ATOM 4226 O O . ALA A 1 550 ? -11.587 2.153 17.215 1.00 97.19 550 ALA A O 1
ATOM 4227 N N . LEU A 1 551 ? -13.716 2.565 17.864 1.00 97.94 551 LEU A N 1
ATOM 4228 C CA . LEU A 1 551 ? -13.527 3.873 18.465 1.00 97.94 551 LEU A CA 1
ATOM 4229 C C . LEU A 1 551 ? -13.980 3.769 19.928 1.00 97.94 551 LEU A C 1
ATOM 4231 O O . LEU A 1 551 ? -15.165 3.538 20.176 1.00 97.94 551 LEU A O 1
ATOM 4235 N N . ILE A 1 552 ? -13.064 3.922 20.885 1.00 97.69 552 ILE A N 1
ATOM 4236 C CA . ILE A 1 552 ? -13.447 4.239 22.267 1.00 97.69 552 ILE A CA 1
ATOM 4237 C C . ILE A 1 552 ? -13.696 5.748 22.313 1.00 97.69 552 ILE A C 1
ATOM 4239 O O . ILE A 1 552 ? -12.887 6.528 21.806 1.00 97.69 552 ILE A O 1
ATOM 4243 N N . VAL A 1 553 ? -14.828 6.150 22.886 1.00 97.00 553 VAL A N 1
ATOM 4244 C CA . VAL A 1 553 ? -15.248 7.549 23.006 1.00 97.00 553 VAL A CA 1
ATOM 4245 C C . VAL A 1 553 ? -15.577 7.840 24.458 1.00 97.00 553 VAL A C 1
ATOM 4247 O O . VAL A 1 553 ? -16.348 7.110 25.085 1.00 97.00 553 VAL A O 1
ATOM 4250 N N . ARG A 1 554 ? -15.025 8.927 24.992 1.00 95.06 554 ARG A N 1
ATOM 4251 C CA . ARG A 1 554 ? -15.403 9.454 26.304 1.00 95.06 554 ARG A CA 1
ATOM 4252 C C . ARG A 1 554 ? -16.831 9.995 26.222 1.00 95.06 554 ARG A C 1
ATOM 4254 O O . ARG A 1 554 ? -17.137 10.767 25.313 1.00 95.06 554 ARG A O 1
ATOM 4261 N N . LYS A 1 555 ? -17.740 9.630 27.131 1.00 92.06 555 LYS A N 1
ATOM 4262 C CA . LYS A 1 555 ? -19.169 10.005 27.016 1.00 92.06 555 LYS A CA 1
ATOM 4263 C C . LYS A 1 555 ? -19.391 11.523 26.972 1.00 92.06 555 LYS A C 1
ATOM 4265 O O . LYS A 1 555 ? -20.250 12.001 26.237 1.00 92.06 555 LYS A O 1
ATOM 4270 N N . SER A 1 556 ? -18.549 12.287 27.667 1.00 91.50 556 SER A N 1
ATOM 4271 C CA . SER A 1 556 ? -18.522 13.757 27.620 1.00 91.50 556 SER A CA 1
ATOM 4272 C C . SER A 1 556 ? -18.118 14.340 26.254 1.00 91.50 556 SER A C 1
ATOM 4274 O O . SER A 1 556 ? -18.468 15.483 25.967 1.00 91.50 556 SER A O 1
ATOM 4276 N N . ALA A 1 557 ? -17.437 13.570 25.398 1.00 92.62 557 ALA A N 1
ATOM 4277 C CA . ALA A 1 557 ? -17.124 13.911 24.009 1.00 92.62 557 ALA A CA 1
ATOM 4278 C C . ALA A 1 557 ? -18.178 13.381 23.011 1.00 92.62 557 ALA A C 1
ATOM 4280 O O . ALA A 1 557 ? -18.408 13.983 21.960 1.00 92.62 557 ALA A O 1
ATOM 4281 N N . LEU A 1 558 ? -18.880 12.295 23.357 1.00 88.19 558 LEU A N 1
ATOM 4282 C CA . LEU A 1 558 ? -19.941 11.677 22.546 1.00 88.19 558 LEU A CA 1
ATOM 4283 C C . LEU A 1 558 ? -21.135 12.618 22.276 1.00 88.19 558 LEU A C 1
ATOM 4285 O O . LEU A 1 558 ? -21.845 12.445 21.285 1.00 88.19 558 LEU A O 1
ATOM 4289 N N . SER A 1 559 ? -21.350 13.621 23.131 1.00 84.19 559 SER A N 1
ATOM 4290 C CA . SER A 1 559 ? -22.362 14.679 22.968 1.00 84.19 559 SER A CA 1
ATOM 4291 C C . SER A 1 559 ? -22.017 15.702 21.873 1.00 84.19 559 SER A C 1
ATOM 4293 O O . SER A 1 559 ? -22.912 16.314 21.287 1.00 84.19 559 SER A O 1
ATOM 4295 N N . TYR A 1 560 ? -20.729 15.867 21.552 1.00 87.44 560 TYR A N 1
ATOM 4296 C CA . TYR A 1 560 ? -20.265 16.738 20.470 1.00 87.44 560 TYR A CA 1
ATOM 4297 C C . TYR A 1 560 ? -20.432 16.078 19.092 1.00 87.44 560 TYR A C 1
ATOM 4299 O O . TYR A 1 560 ? -20.570 16.784 18.093 1.00 87.44 560 TYR A O 1
ATOM 4307 N N . MET A 1 561 ? -20.460 14.740 19.023 1.00 90.06 561 MET A N 1
ATOM 4308 C CA . MET A 1 561 ? -20.574 13.980 17.774 1.00 90.06 561 MET A CA 1
ATOM 4309 C C . MET A 1 561 ? -21.995 14.033 17.182 1.00 90.06 561 MET A C 1
ATOM 4311 O O . MET A 1 561 ? -22.908 13.337 17.623 1.00 90.06 561 MET A O 1
ATOM 4315 N N . LYS A 1 562 ? -22.168 14.824 16.120 1.00 86.25 562 LYS A N 1
ATOM 4316 C CA . LYS A 1 562 ? -23.424 15.044 15.390 1.00 86.25 562 LYS A CA 1
ATOM 4317 C C . LYS A 1 562 ? -23.369 14.371 14.016 1.00 86.25 562 LYS A C 1
ATOM 4319 O O . LYS A 1 562 ? -22.988 14.987 13.021 1.00 86.25 562 LYS A O 1
ATOM 4324 N N . LYS A 1 563 ? -23.743 13.088 13.960 1.00 83.88 563 LYS A N 1
ATOM 4325 C CA . LYS A 1 563 ? -23.811 12.329 12.701 1.00 83.88 563 LYS A CA 1
ATOM 4326 C C . LYS A 1 563 ? -24.941 12.859 11.812 1.00 83.88 563 LYS A C 1
ATOM 4328 O O . LYS A 1 563 ? -26.045 13.073 12.296 1.00 83.88 563 LYS A O 1
ATOM 4333 N N . ASN A 1 564 ? -24.667 13.034 10.517 1.00 81.38 564 ASN A N 1
ATOM 4334 C CA . ASN A 1 564 ? -25.642 13.535 9.532 1.00 81.38 564 ASN A CA 1
ATOM 4335 C C . ASN A 1 564 ? -26.318 12.411 8.719 1.00 81.38 564 ASN A C 1
ATOM 4337 O O . ASN A 1 564 ? -27.389 12.613 8.153 1.00 81.38 564 ASN A O 1
ATOM 4341 N N . PHE A 1 565 ? -25.691 11.232 8.636 1.00 83.88 565 PHE A N 1
ATOM 4342 C CA . PHE A 1 565 ? -26.248 10.056 7.967 1.00 83.88 565 PHE A CA 1
ATOM 4343 C C . PHE A 1 565 ? -26.948 9.146 8.981 1.00 83.88 565 PHE A C 1
ATOM 4345 O O . PHE A 1 565 ? -26.344 8.739 9.975 1.00 83.88 565 PHE A O 1
ATOM 4352 N N . HIS A 1 566 ? -28.203 8.799 8.699 1.00 80.50 566 HIS A N 1
ATOM 4353 C CA . HIS A 1 566 ? -29.034 7.959 9.555 1.00 80.50 566 HIS A CA 1
ATOM 4354 C C . HIS A 1 566 ? -29.714 6.864 8.727 1.00 80.50 566 HIS A C 1
ATOM 4356 O O . HIS A 1 566 ? -30.545 7.144 7.864 1.00 80.50 566 HIS A O 1
ATOM 4362 N N . GLY A 1 567 ? -29.372 5.607 9.005 1.00 77.56 567 GLY A N 1
ATOM 4363 C CA . GLY A 1 567 ? -29.911 4.433 8.323 1.00 77.56 567 GLY A CA 1
ATOM 4364 C C . GLY A 1 567 ? -29.477 3.118 8.978 1.00 77.56 567 GLY A C 1
ATOM 4365 O O . GLY A 1 567 ? -28.489 3.065 9.716 1.00 77.56 567 GLY A O 1
ATOM 4366 N N . GLY A 1 568 ? -30.224 2.041 8.721 1.00 80.31 568 GLY A N 1
ATOM 4367 C CA . GLY A 1 568 ? -29.971 0.732 9.334 1.00 80.31 568 GLY A CA 1
ATOM 4368 C C . GLY A 1 568 ? -30.045 0.778 10.867 1.00 80.31 568 GLY A C 1
ATOM 4369 O O . GLY A 1 568 ? -30.940 1.416 11.423 1.00 80.31 568 GLY A O 1
ATOM 4370 N N . GLY A 1 569 ? -29.095 0.127 11.549 1.00 73.44 569 GLY A N 1
ATOM 4371 C CA . GLY A 1 569 ? -29.059 0.011 13.012 1.00 73.44 569 GLY A CA 1
ATOM 4372 C C . GLY A 1 569 ? -29.061 1.339 13.782 1.00 73.44 569 GLY A C 1
ATOM 4373 O O . GLY A 1 569 ? -29.620 1.393 14.879 1.00 73.44 569 GLY A O 1
ATOM 4374 N N . THR A 1 570 ? -28.541 2.423 13.188 1.00 79.50 570 THR A N 1
ATOM 4375 C CA . THR A 1 570 ? -28.478 3.766 13.809 1.00 79.50 570 THR A CA 1
ATOM 4376 C C . THR A 1 570 ? -29.842 4.406 14.096 1.00 79.50 570 THR A C 1
ATOM 4378 O O . THR A 1 570 ? -29.919 5.395 14.827 1.00 79.50 570 THR A O 1
ATOM 4381 N N . VAL A 1 571 ? -30.930 3.866 13.537 1.00 80.12 571 VAL A N 1
ATOM 4382 C CA . VAL A 1 571 ? -32.271 4.464 13.567 1.00 80.12 571 VAL A CA 1
ATOM 4383 C C . VAL A 1 571 ? -33.244 3.620 14.397 1.00 80.12 571 VAL A C 1
ATOM 4385 O O . VAL A 1 571 ? -33.240 2.388 14.346 1.00 80.12 571 VAL A O 1
ATOM 4388 N N . ARG A 1 572 ? -34.115 4.299 15.155 1.00 79.25 572 ARG A N 1
ATOM 4389 C CA . ARG A 1 572 ? -35.288 3.709 15.819 1.00 79.25 572 ARG A CA 1
ATOM 4390 C C . ARG A 1 572 ? -36.573 3.907 15.010 1.00 79.25 572 ARG A C 1
ATOM 4392 O O . ARG A 1 572 ? -37.407 3.011 14.984 1.00 79.25 572 ARG A O 1
ATOM 4399 N N . SER A 1 573 ? -36.736 5.053 14.346 1.00 80.12 573 SER A N 1
ATOM 4400 C CA . SER A 1 573 ? -37.854 5.310 13.426 1.00 80.12 573 SER A CA 1
ATOM 4401 C C . SER A 1 573 ? -37.460 6.306 12.335 1.00 80.12 573 SER A C 1
ATOM 4403 O O . SER A 1 573 ? -36.774 7.285 12.609 1.00 80.12 573 SER A O 1
ATOM 4405 N N . ILE A 1 574 ? -37.941 6.096 11.111 1.00 86.00 574 ILE A N 1
ATOM 4406 C CA . ILE A 1 574 ? -37.787 7.009 9.969 1.00 86.00 574 ILE A CA 1
ATOM 4407 C C . ILE A 1 574 ? -39.056 6.959 9.117 1.00 86.00 574 ILE A C 1
ATOM 4409 O O . ILE A 1 574 ? -39.657 5.897 8.966 1.00 86.00 574 ILE A O 1
ATOM 4413 N N . LEU A 1 575 ? -39.483 8.102 8.580 1.00 86.44 575 LEU A N 1
ATOM 4414 C CA . LEU A 1 575 ? -40.645 8.192 7.692 1.00 86.44 575 LEU A CA 1
ATOM 4415 C C . LEU A 1 575 ? -40.186 8.488 6.261 1.00 86.44 575 LEU A C 1
ATOM 4417 O O . LEU A 1 575 ? -39.496 9.468 6.023 1.00 86.44 575 LEU A O 1
ATOM 4421 N N . ALA A 1 576 ? -40.619 7.679 5.292 1.00 85.75 576 ALA A N 1
ATOM 4422 C CA . ALA A 1 576 ? -40.245 7.873 3.887 1.00 85.75 576 ALA A CA 1
ATOM 4423 C C . ALA A 1 576 ? -40.872 9.134 3.252 1.00 85.75 576 ALA A C 1
ATOM 4425 O O . ALA A 1 576 ? -40.294 9.723 2.346 1.00 85.75 576 ALA A O 1
ATOM 4426 N N . GLY A 1 577 ? -42.055 9.552 3.722 1.00 87.31 577 GLY A N 1
ATOM 4427 C CA . GLY A 1 577 ? -42.822 10.667 3.146 1.00 87.31 577 GLY A CA 1
ATOM 4428 C C . GLY A 1 577 ? -42.542 12.057 3.735 1.00 87.31 577 GLY A C 1
ATOM 4429 O O . GLY A 1 577 ? -43.178 13.018 3.315 1.00 87.31 577 GLY A O 1
ATOM 4430 N N . ARG A 1 578 ? -41.652 12.187 4.729 1.00 86.50 578 ARG A N 1
ATOM 4431 C CA . ARG A 1 578 ? -41.244 13.482 5.309 1.00 86.50 578 ARG A CA 1
ATOM 4432 C C . ARG A 1 578 ? -39.856 13.367 5.932 1.00 86.50 578 ARG A C 1
ATOM 4434 O O . ARG A 1 578 ? -39.536 12.316 6.472 1.00 86.50 578 ARG A O 1
ATOM 4441 N N . ASN A 1 579 ? -39.073 14.446 5.950 1.00 82.69 579 ASN A N 1
ATOM 4442 C CA . ASN A 1 579 ? -37.773 14.453 6.628 1.00 82.69 579 ASN A CA 1
ATOM 4443 C C . ASN A 1 579 ? -37.953 14.379 8.161 1.00 82.69 579 ASN A C 1
ATOM 4445 O O . ASN A 1 579 ? -38.094 15.397 8.834 1.00 82.69 579 ASN A O 1
ATOM 4449 N N . PHE A 1 580 ? -38.036 13.160 8.694 1.00 84.94 580 PHE A N 1
ATOM 4450 C CA . PHE A 1 580 ? -38.229 12.868 10.111 1.00 84.94 580 PHE A CA 1
ATOM 4451 C C . PHE A 1 580 ? -37.505 11.570 10.471 1.00 84.94 580 PHE A C 1
ATOM 4453 O O . PHE A 1 580 ? -37.830 10.500 9.948 1.00 84.94 580 PHE A O 1
ATOM 4460 N N . VAL A 1 581 ? -36.552 11.681 11.395 1.00 84.25 581 VAL A N 1
ATOM 4461 C CA . VAL A 1 581 ? -35.704 10.592 11.885 1.00 84.25 581 VAL A CA 1
ATOM 4462 C C . VAL A 1 581 ? -35.680 10.638 13.410 1.00 84.25 581 VAL A C 1
ATOM 4464 O O . VAL A 1 581 ? -35.538 11.705 14.000 1.00 84.25 581 VAL A O 1
ATOM 4467 N N . VAL A 1 582 ? -35.772 9.469 14.039 1.00 83.50 582 VAL A N 1
ATOM 4468 C CA . VAL A 1 582 ? -35.491 9.250 15.460 1.00 83.50 582 VAL A CA 1
ATOM 4469 C C . VAL A 1 582 ? -34.268 8.331 15.544 1.00 83.50 582 VAL A C 1
ATOM 4471 O O . VAL A 1 582 ? -34.404 7.130 15.274 1.00 83.50 582 VAL A O 1
ATOM 4474 N N . PRO A 1 583 ? -33.071 8.859 15.865 1.00 81.12 583 PRO A N 1
ATOM 4475 C CA . PRO A 1 583 ? -31.884 8.042 16.104 1.00 81.12 583 PRO A CA 1
ATOM 4476 C C . PRO A 1 583 ? -32.075 7.092 17.296 1.00 81.12 583 PRO A C 1
ATOM 4478 O O . PRO A 1 583 ? -32.830 7.376 18.226 1.00 81.12 583 PRO A O 1
ATOM 4481 N N . ARG A 1 584 ? -31.384 5.951 17.269 1.00 77.50 584 ARG A N 1
ATOM 4482 C CA . ARG A 1 584 ? -31.310 4.997 18.389 1.00 77.50 584 ARG A CA 1
ATOM 4483 C C . ARG A 1 584 ? -30.361 5.535 19.473 1.00 77.50 584 ARG A C 1
ATOM 4485 O O . ARG A 1 584 ? -29.406 6.222 19.134 1.00 77.50 584 ARG A O 1
ATOM 4492 N N . GLY A 1 585 ? -30.583 5.241 20.755 1.00 73.88 585 GLY A N 1
ATOM 4493 C CA . GLY A 1 585 ? -29.683 5.720 21.819 1.00 73.88 585 GLY A CA 1
ATOM 4494 C C . GLY A 1 585 ? -29.839 7.214 22.141 1.00 73.88 585 GLY A C 1
ATOM 4495 O O . GLY A 1 585 ? -28.881 7.868 22.544 1.00 73.88 585 GLY A O 1
ATOM 4496 N N . LEU A 1 586 ? -31.040 7.761 21.924 1.00 71.38 586 LEU A N 1
ATOM 4497 C CA . LEU A 1 586 ? -31.527 9.052 22.452 1.00 71.38 586 LEU A CA 1
ATOM 4498 C C . LEU A 1 586 ? -32.853 8.867 23.222 1.00 71.38 586 LEU A C 1
ATOM 4500 O O . LEU A 1 586 ? -33.596 9.808 23.476 1.00 71.38 586 LEU A O 1
ATOM 4504 N N . ASP A 1 587 ? -33.172 7.617 23.547 1.00 58.38 587 ASP A N 1
ATOM 4505 C CA . ASP A 1 587 ? -34.475 7.112 23.977 1.00 58.38 587 ASP A CA 1
ATOM 4506 C C . ASP A 1 587 ? -34.429 6.480 25.381 1.00 58.38 587 ASP A C 1
ATOM 4508 O O . ASP A 1 587 ? -35.274 5.656 25.722 1.00 58.38 587 ASP A O 1
ATOM 4512 N N . GLY A 1 588 ? -33.415 6.837 26.179 1.00 58.09 588 GLY A N 1
ATOM 4513 C CA . GLY A 1 588 ? -33.200 6.314 27.535 1.00 58.09 588 GLY A CA 1
ATOM 4514 C C . GLY A 1 588 ? -32.736 4.852 27.599 1.00 58.09 588 GLY A C 1
ATOM 4515 O O . GLY A 1 588 ? -32.661 4.291 28.685 1.00 58.09 588 GLY A O 1
ATOM 4516 N N . SER A 1 589 ? -32.407 4.228 26.463 1.00 57.34 589 SER A N 1
ATOM 4517 C CA . SER A 1 589 ? -32.088 2.793 26.350 1.00 57.34 589 SER A CA 1
ATOM 4518 C C . SER A 1 589 ? -30.703 2.366 26.876 1.00 57.34 589 SER A C 1
ATOM 4520 O O . SER A 1 589 ? -30.317 1.211 26.709 1.00 57.34 589 SER A O 1
ATOM 4522 N N . GLY A 1 590 ? -29.945 3.269 27.504 1.00 63.03 590 GLY A N 1
ATOM 4523 C CA . GLY A 1 590 ? -28.616 3.009 28.075 1.00 63.03 590 GLY A CA 1
ATOM 4524 C C . GLY A 1 590 ? -27.462 3.017 27.062 1.00 63.03 590 GLY A C 1
ATOM 4525 O O . GLY A 1 590 ? -26.420 3.603 27.349 1.00 63.03 590 GLY A O 1
ATOM 4526 N N . ASP A 1 591 ? -27.637 2.443 25.866 1.00 71.31 591 ASP A N 1
ATOM 4527 C CA . ASP A 1 591 ? -26.603 2.469 24.819 1.00 71.31 591 ASP A CA 1
ATOM 4528 C C . ASP A 1 591 ? -26.687 3.722 23.928 1.00 71.31 591 ASP A C 1
ATOM 4530 O O . ASP A 1 591 ? -27.285 3.729 22.849 1.00 71.31 591 ASP A O 1
ATOM 4534 N N . GLU A 1 592 ? -26.009 4.787 24.354 1.00 74.56 592 GLU A N 1
ATOM 4535 C CA . GLU A 1 592 ? -25.790 5.980 23.528 1.00 74.56 592 GLU A CA 1
ATOM 4536 C C . GLU A 1 592 ? -24.898 5.739 22.292 1.00 74.56 592 GLU A C 1
ATOM 4538 O O . GLU A 1 592 ? -24.934 6.537 21.353 1.00 74.56 592 GLU A O 1
ATOM 4543 N N . SER A 1 593 ? -24.104 4.659 22.247 1.00 80.50 593 SER A N 1
ATOM 4544 C CA . SER A 1 593 ? -23.212 4.363 21.111 1.00 80.50 593 SER A CA 1
ATOM 4545 C C . SER A 1 593 ? -23.982 3.923 19.860 1.00 80.50 593 SER A C 1
ATOM 4547 O O . SER A 1 593 ? -23.507 4.096 18.733 1.00 80.50 593 SER A O 1
ATOM 4549 N N . ALA A 1 594 ? -25.208 3.425 20.043 1.00 81.00 594 ALA A N 1
ATOM 4550 C CA . ALA A 1 594 ? -26.043 2.842 19.002 1.00 81.00 594 ALA A CA 1
ATOM 4551 C C . ALA A 1 594 ? -26.326 3.775 17.806 1.00 81.00 594 ALA A C 1
ATOM 4553 O O . ALA A 1 594 ? -26.425 3.296 16.675 1.00 81.00 594 ALA A O 1
ATOM 4554 N N . ARG A 1 595 ? -26.381 5.105 18.002 1.00 84.00 595 ARG A N 1
ATOM 4555 C CA . ARG A 1 595 ? -26.532 6.095 16.906 1.00 84.00 595 ARG A CA 1
ATOM 4556 C C . ARG A 1 595 ? -25.367 6.126 15.911 1.00 84.00 595 ARG A C 1
ATOM 4558 O O . ARG A 1 595 ? -25.500 6.716 14.840 1.00 84.00 595 ARG A O 1
ATOM 4565 N N . PHE A 1 596 ? -24.250 5.473 16.230 1.00 87.19 596 PHE A N 1
ATOM 4566 C CA . PHE A 1 596 ? -23.070 5.373 15.372 1.00 87.19 596 PHE A CA 1
ATOM 4567 C C . PHE A 1 596 ? -22.845 3.965 14.785 1.00 87.19 596 PHE A C 1
ATOM 4569 O O . PHE A 1 596 ? -21.977 3.805 13.928 1.00 87.19 596 PHE A O 1
ATOM 4576 N N . ALA A 1 597 ? -23.634 2.962 15.189 1.00 81.31 597 ALA A N 1
ATOM 4577 C CA . ALA A 1 597 ? -23.555 1.589 14.687 1.00 81.31 597 ALA A CA 1
ATOM 4578 C C . ALA A 1 597 ? -24.256 1.435 13.319 1.00 81.31 597 ALA A C 1
ATOM 4580 O O . ALA A 1 597 ? -25.457 1.167 13.242 1.00 81.31 597 ALA A O 1
ATOM 4581 N N . ASP A 1 598 ? -23.509 1.622 12.227 1.00 80.94 598 ASP A N 1
ATOM 4582 C CA . ASP A 1 598 ? -24.052 1.535 10.863 1.00 80.94 598 ASP A CA 1
ATOM 4583 C C . ASP A 1 598 ? -24.473 0.117 10.455 1.00 80.94 598 ASP A C 1
ATOM 4585 O O . ASP A 1 598 ? -23.732 -0.854 10.615 1.00 80.94 598 ASP A O 1
ATOM 4589 N N . GLY A 1 599 ? -25.661 0.020 9.843 1.00 82.19 599 GLY A N 1
ATOM 4590 C CA . GLY A 1 599 ? -26.187 -1.227 9.285 1.00 82.19 599 GLY A CA 1
ATOM 4591 C C . GLY A 1 599 ? -26.401 -2.319 10.338 1.00 82.19 599 GLY A C 1
ATOM 4592 O O . GLY A 1 599 ? -26.850 -2.044 11.448 1.00 82.19 599 GLY A O 1
ATOM 4593 N N . THR A 1 600 ? -26.096 -3.564 9.968 1.00 82.75 600 THR A N 1
ATOM 4594 C CA . THR A 1 600 ? -25.864 -4.657 10.919 1.00 82.75 600 THR A CA 1
ATOM 4595 C C . THR A 1 600 ? -24.352 -4.789 11.096 1.00 82.75 600 THR A C 1
ATOM 4597 O O . THR A 1 600 ? -23.636 -4.999 10.119 1.00 82.75 600 THR A O 1
ATOM 4600 N N . GLN A 1 601 ? -23.864 -4.664 12.333 1.00 85.38 601 GLN A N 1
ATOM 4601 C CA . GLN A 1 601 ? -22.444 -4.834 12.661 1.00 85.38 601 GLN A CA 1
ATOM 4602 C C . GLN A 1 601 ? -21.946 -6.246 12.302 1.00 85.38 601 GLN A C 1
ATOM 4604 O O . GLN A 1 601 ? -22.732 -7.192 12.278 1.00 85.38 601 GLN A O 1
ATOM 4609 N N . SER A 1 602 ? -20.634 -6.420 12.092 1.00 91.25 602 SER A N 1
ATOM 4610 C CA . SER A 1 602 ? -20.033 -7.743 11.839 1.00 91.25 602 SER A CA 1
ATOM 4611 C C . SER A 1 602 ? -19.974 -8.583 13.122 1.00 91.25 602 SER A C 1
ATOM 4613 O O . SER A 1 602 ? -18.917 -8.762 13.726 1.00 91.25 602 SER A O 1
ATOM 4615 N N . PHE A 1 603 ? -21.136 -9.054 13.578 1.00 90.75 603 PHE A N 1
ATOM 4616 C CA . PHE A 1 603 ? -21.318 -9.657 14.897 1.00 90.75 603 PHE A CA 1
ATOM 4617 C C . PHE A 1 603 ? -20.444 -10.896 15.108 1.00 90.75 603 PHE A C 1
ATOM 4619 O O . PHE A 1 603 ? -19.799 -10.991 16.143 1.00 90.75 603 PHE A O 1
ATOM 4626 N N . LEU A 1 604 ? -20.313 -11.782 14.115 1.00 93.81 604 LEU A N 1
ATOM 4627 C CA . LEU A 1 604 ? -19.418 -12.948 14.207 1.00 93.81 604 LEU A CA 1
ATOM 4628 C C . LEU A 1 604 ? -17.944 -12.541 14.399 1.00 93.81 604 LEU A C 1
ATOM 4630 O O . LEU A 1 604 ? -17.231 -13.151 15.191 1.00 93.81 604 LEU A O 1
ATOM 4634 N N . SER A 1 605 ? -17.498 -11.469 13.734 1.00 95.25 605 SER A N 1
ATOM 4635 C CA . SER A 1 605 ? -16.154 -10.910 13.929 1.00 95.25 605 SER A CA 1
ATOM 4636 C C . SER A 1 605 ? -15.992 -10.304 15.325 1.00 95.25 605 SER A C 1
ATOM 4638 O O . SER A 1 605 ? -14.962 -10.501 15.957 1.00 95.25 605 SER A O 1
ATOM 4640 N N . ILE A 1 606 ? -17.005 -9.586 15.821 1.00 95.44 606 ILE A N 1
ATOM 4641 C CA . ILE A 1 606 ? -16.989 -9.028 17.180 1.00 95.44 606 ILE A CA 1
ATOM 4642 C C . ILE A 1 606 ? -16.866 -10.159 18.204 1.00 95.44 606 ILE A C 1
ATOM 4644 O O . ILE A 1 606 ? -15.987 -10.101 19.055 1.00 95.44 606 ILE A O 1
ATOM 4648 N N . LEU A 1 607 ? -17.673 -11.216 18.088 1.00 94.19 607 LEU A N 1
ATOM 4649 C CA . LEU A 1 607 ? -17.615 -12.369 18.991 1.00 94.19 607 LEU A CA 1
ATOM 4650 C C . LEU A 1 607 ? -16.217 -12.995 19.031 1.00 94.19 607 LEU A C 1
ATOM 4652 O O . LEU A 1 607 ? -15.678 -13.190 20.118 1.00 94.19 607 LEU A O 1
ATOM 4656 N N . ALA A 1 608 ? -15.584 -13.179 17.869 1.00 95.50 608 ALA A N 1
ATOM 4657 C CA . ALA A 1 608 ? -14.240 -13.742 17.759 1.00 95.50 608 ALA A CA 1
ATOM 4658 C C . ALA A 1 608 ? -13.119 -12.936 18.459 1.00 95.50 608 ALA A C 1
ATOM 4660 O O . ALA A 1 608 ? -12.018 -13.463 18.644 1.00 95.50 608 ALA A O 1
ATOM 4661 N N . LEU A 1 609 ? -13.368 -11.685 18.877 1.00 96.69 609 LEU A N 1
ATOM 4662 C CA . LEU A 1 609 ? -12.392 -10.896 19.637 1.00 96.69 609 LEU A CA 1
ATOM 4663 C C . LEU A 1 609 ? -12.076 -11.495 21.010 1.00 96.69 609 LEU A C 1
ATOM 4665 O O . LEU A 1 609 ? -10.938 -11.355 21.450 1.00 96.69 609 LEU A O 1
ATOM 4669 N N . ARG A 1 610 ? -13.029 -12.173 21.673 1.00 95.19 610 ARG A N 1
ATOM 4670 C CA . ARG A 1 610 ? -12.818 -12.722 23.031 1.00 95.19 610 ARG A CA 1
ATOM 4671 C C . ARG A 1 610 ? -11.614 -13.662 23.091 1.00 95.19 610 ARG A C 1
ATOM 4673 O O . ARG A 1 610 ? -10.757 -13.506 23.952 1.00 95.19 610 ARG A O 1
ATOM 4680 N N . HIS A 1 611 ? -11.490 -14.531 22.088 1.00 95.56 611 HIS A N 1
ATOM 4681 C CA . HIS A 1 611 ? -10.395 -15.493 21.955 1.00 95.56 611 HIS A CA 1
ATOM 4682 C C . HIS A 1 611 ? -9.047 -14.791 21.726 1.00 95.56 611 HIS A C 1
ATOM 4684 O O . HIS A 1 611 ? -8.022 -15.237 22.226 1.00 95.56 611 HIS A O 1
ATOM 4690 N N . GLY A 1 612 ? -9.032 -13.658 21.011 1.00 95.25 612 GLY A N 1
ATOM 4691 C CA . GLY A 1 612 ? -7.819 -12.851 20.821 1.00 95.25 612 GLY A CA 1
ATOM 4692 C C . GLY A 1 612 ? -7.389 -12.125 22.101 1.00 95.25 612 GLY A C 1
ATOM 4693 O O . GLY A 1 612 ? -6.211 -12.146 22.461 1.00 95.25 612 GLY A O 1
ATOM 4694 N N . ILE A 1 613 ? -8.358 -11.536 22.811 1.00 95.81 613 ILE A N 1
ATOM 4695 C CA . ILE A 1 613 ? -8.168 -10.873 24.110 1.00 95.81 613 ILE A CA 1
ATOM 4696 C C . ILE A 1 613 ? -7.625 -11.866 25.144 1.00 95.81 613 ILE A C 1
ATOM 4698 O O . ILE A 1 613 ? -6.676 -11.542 25.852 1.00 95.81 613 ILE A O 1
ATOM 4702 N N . GLU A 1 614 ? -8.180 -13.078 25.202 1.00 93.62 614 GLU A N 1
ATOM 4703 C CA . GLU A 1 614 ? -7.739 -14.140 26.110 1.00 93.62 614 GLU A CA 1
ATOM 4704 C C . GLU A 1 614 ? -6.303 -14.594 25.810 1.00 93.62 614 GLU A C 1
ATOM 4706 O O . GLU A 1 614 ? -5.456 -14.563 26.703 1.00 93.62 614 GLU A O 1
ATOM 4711 N N . GLN A 1 615 ? -5.987 -14.931 24.554 1.00 91.56 615 GLN A N 1
ATOM 4712 C CA . GLN A 1 615 ? -4.643 -15.377 24.162 1.00 91.56 615 GLN A CA 1
ATOM 4713 C C . GLN A 1 615 ? -3.566 -14.322 24.464 1.00 91.56 615 GLN A C 1
ATOM 4715 O O . GLN A 1 615 ? -2.528 -14.635 25.048 1.00 91.56 615 GLN A O 1
ATOM 4720 N N . VAL A 1 616 ? -3.823 -13.050 24.146 1.00 92.94 616 VAL A N 1
ATOM 4721 C CA . VAL A 1 616 ? -2.901 -11.946 24.463 1.00 92.94 616 VAL A CA 1
ATOM 4722 C C . VAL A 1 616 ? -2.873 -11.631 25.966 1.00 92.94 616 VAL A C 1
ATOM 4724 O O . VAL A 1 616 ? -1.816 -11.291 26.501 1.00 92.94 616 VAL A O 1
ATOM 4727 N N . GLY A 1 617 ? -3.991 -11.798 26.676 1.00 91.56 617 GLY A N 1
ATOM 4728 C CA . GLY A 1 617 ? -4.078 -11.666 28.133 1.00 91.56 617 GLY A CA 1
ATOM 4729 C C . GLY A 1 617 ? -3.227 -12.697 28.881 1.00 91.56 617 GLY A C 1
ATOM 4730 O O . GLY A 1 617 ? -2.527 -12.336 29.825 1.00 91.56 617 GLY A O 1
ATOM 4731 N N . ILE A 1 618 ? -3.206 -13.946 28.404 1.00 90.69 618 ILE A N 1
ATOM 4732 C CA . ILE A 1 618 ? -2.386 -15.054 28.930 1.00 90.69 618 ILE A CA 1
ATOM 4733 C C . ILE A 1 618 ? -0.873 -14.790 28.788 1.00 90.69 618 ILE A C 1
ATOM 4735 O O . ILE A 1 618 ? -0.078 -15.297 29.586 1.00 90.69 618 ILE A O 1
ATOM 4739 N N . LEU A 1 619 ? -0.453 -14.019 27.779 1.00 91.62 619 LEU A N 1
ATOM 4740 C CA . LEU A 1 619 ? 0.939 -13.573 27.628 1.00 91.62 619 LEU A CA 1
ATOM 4741 C C . LEU A 1 619 ? 1.225 -12.308 28.450 1.00 91.62 619 LEU A C 1
ATOM 4743 O O . LEU A 1 619 ? 2.298 -12.181 29.039 1.00 91.62 619 LEU A O 1
ATOM 4747 N N . GLY A 1 620 ? 0.259 -11.388 28.510 1.00 92.62 620 GLY A N 1
ATOM 4748 C CA . GLY A 1 620 ? 0.331 -10.117 29.224 1.00 92.62 620 GLY A CA 1
ATOM 4749 C C . GLY A 1 620 ? 1.052 -9.024 28.428 1.00 92.62 620 GLY A C 1
ATOM 4750 O O . GLY A 1 620 ? 2.236 -9.135 28.107 1.00 92.62 620 GLY A O 1
ATOM 4751 N N . MET A 1 621 ? 0.366 -7.905 28.169 1.00 93.44 621 MET A N 1
ATOM 4752 C CA . MET A 1 621 ? 0.888 -6.800 27.340 1.00 93.44 621 MET A CA 1
ATOM 4753 C C . MET A 1 621 ? 2.202 -6.178 27.850 1.00 93.44 621 MET A C 1
ATOM 4755 O O . MET A 1 621 ? 2.968 -5.636 27.054 1.00 93.44 621 MET A O 1
ATOM 4759 N N . ALA A 1 622 ? 2.494 -6.267 29.153 1.00 92.56 622 ALA A N 1
ATOM 4760 C CA . ALA A 1 622 ? 3.782 -5.848 29.711 1.00 92.56 622 ALA A CA 1
ATOM 4761 C C . ALA A 1 622 ? 4.931 -6.768 29.253 1.00 92.56 622 ALA A C 1
ATOM 4763 O O . ALA A 1 622 ? 5.952 -6.279 28.771 1.00 92.56 622 ALA A O 1
ATOM 4764 N N . ASN A 1 623 ? 4.731 -8.089 29.314 1.00 93.31 623 ASN A N 1
ATOM 4765 C CA . ASN A 1 623 ? 5.711 -9.083 28.870 1.00 93.31 623 ASN A CA 1
ATOM 4766 C C . ASN A 1 623 ? 5.904 -9.017 27.350 1.00 93.31 623 ASN A C 1
ATOM 4768 O O . ASN A 1 623 ? 7.030 -9.062 26.871 1.00 93.31 623 ASN A O 1
ATOM 4772 N N . ILE A 1 624 ? 4.821 -8.826 26.584 1.00 95.38 624 ILE A N 1
ATOM 4773 C CA . ILE A 1 624 ? 4.888 -8.583 25.132 1.00 95.38 624 ILE A CA 1
ATOM 4774 C C . ILE A 1 624 ? 5.750 -7.350 24.823 1.00 95.38 624 ILE A C 1
ATOM 4776 O O . ILE A 1 624 ? 6.624 -7.409 23.954 1.00 95.38 624 ILE A O 1
ATOM 4780 N N . SER A 1 625 ? 5.553 -6.253 25.558 1.00 95.06 625 SER A N 1
ATOM 4781 C CA . SER A 1 625 ? 6.335 -5.029 25.371 1.00 95.06 625 SER A CA 1
ATOM 4782 C C . SER A 1 625 ? 7.804 -5.182 25.779 1.00 95.06 625 SER A C 1
ATOM 4784 O O . SER A 1 625 ? 8.645 -4.494 25.209 1.00 95.06 625 SER A O 1
ATOM 4786 N N . ALA A 1 626 ? 8.120 -6.053 26.741 1.00 94.12 626 ALA A N 1
ATOM 4787 C CA . ALA A 1 626 ? 9.491 -6.360 27.149 1.00 94.12 626 ALA A CA 1
ATOM 4788 C C . ALA A 1 626 ? 10.201 -7.258 26.118 1.00 94.12 626 ALA A C 1
ATOM 4790 O O . ALA A 1 626 ? 11.269 -6.905 25.622 1.00 94.12 626 ALA A O 1
ATOM 4791 N N . HIS A 1 627 ? 9.562 -8.357 25.712 1.00 95.50 627 HIS A N 1
ATOM 4792 C CA . HIS A 1 627 ? 10.086 -9.322 24.741 1.00 95.50 627 HIS A CA 1
ATOM 4793 C C . HIS A 1 627 ? 10.349 -8.685 23.371 1.00 95.50 627 HIS A C 1
ATOM 4795 O O . HIS A 1 627 ? 11.437 -8.837 22.810 1.00 95.50 627 HIS A O 1
ATOM 4801 N N . THR A 1 628 ? 9.395 -7.903 22.859 1.00 96.12 628 THR A N 1
ATOM 4802 C CA . THR A 1 628 ? 9.564 -7.215 21.570 1.00 96.12 628 THR A CA 1
ATOM 4803 C C . THR A 1 628 ? 10.585 -6.071 21.642 1.00 96.12 628 THR A C 1
ATOM 4805 O O . THR A 1 628 ? 11.280 -5.819 20.657 1.00 96.12 628 THR A O 1
ATOM 4808 N N . ALA A 1 629 ? 10.761 -5.422 22.801 1.00 94.44 629 ALA A N 1
ATOM 4809 C CA . ALA A 1 629 ? 11.828 -4.440 23.009 1.00 94.44 629 ALA A CA 1
ATOM 4810 C C . ALA A 1 629 ? 13.223 -5.086 23.117 1.00 94.44 629 ALA A C 1
ATOM 4812 O O . ALA A 1 629 ? 14.179 -4.522 22.586 1.00 94.44 629 ALA A O 1
ATOM 4813 N N . ALA A 1 630 ? 13.341 -6.267 23.734 1.00 94.56 630 ALA A N 1
ATOM 4814 C CA . ALA A 1 630 ? 14.590 -7.028 23.806 1.00 94.56 630 ALA A CA 1
ATOM 4815 C C . ALA A 1 630 ? 15.052 -7.491 22.412 1.00 94.56 630 ALA A C 1
ATOM 4817 O O . ALA A 1 630 ? 16.204 -7.264 22.044 1.00 94.56 630 ALA A O 1
ATOM 4818 N N . LEU A 1 631 ? 14.143 -8.045 21.596 1.00 96.06 631 LEU A N 1
ATOM 4819 C CA . LEU A 1 631 ? 14.435 -8.395 20.198 1.00 96.06 631 LEU A CA 1
ATOM 4820 C C . LEU A 1 631 ? 14.792 -7.169 19.347 1.00 96.06 631 LEU A C 1
ATOM 4822 O O . LEU A 1 631 ? 15.722 -7.224 18.545 1.00 96.06 631 LEU A O 1
ATOM 4826 N N . ARG A 1 632 ? 14.098 -6.039 19.543 1.00 95.12 632 ARG A N 1
ATOM 4827 C CA . ARG A 1 632 ? 14.446 -4.774 18.883 1.00 95.12 632 ARG A CA 1
ATOM 4828 C C . ARG A 1 632 ? 15.847 -4.307 19.277 1.00 95.12 632 ARG A C 1
ATOM 4830 O O . ARG A 1 632 ? 16.588 -3.900 18.392 1.00 95.12 632 ARG A O 1
ATOM 4837 N N . LYS A 1 633 ? 16.211 -4.347 20.567 1.00 93.25 633 LYS A N 1
ATOM 4838 C CA . LYS A 1 633 ? 17.560 -3.974 21.024 1.00 93.25 633 LYS A CA 1
ATOM 4839 C C . LYS A 1 633 ? 18.613 -4.859 20.356 1.00 93.25 633 LYS A C 1
ATOM 4841 O O . LYS A 1 633 ? 19.477 -4.317 19.683 1.00 93.25 633 LYS A O 1
ATOM 4846 N N . LEU A 1 634 ? 18.469 -6.185 20.432 1.00 94.25 634 LEU A N 1
ATOM 4847 C CA . LEU A 1 634 ? 19.359 -7.136 19.754 1.00 94.25 634 LEU A CA 1
ATOM 4848 C C . LEU A 1 634 ? 19.543 -6.803 18.265 1.00 94.25 634 LEU A C 1
ATOM 4850 O O . LEU A 1 634 ? 20.662 -6.834 17.759 1.00 94.25 634 LEU A O 1
ATOM 4854 N N . LEU A 1 635 ? 18.454 -6.469 17.567 1.00 95.31 635 LEU A N 1
ATOM 4855 C CA . LEU A 1 635 ? 18.506 -6.138 16.148 1.00 95.31 635 LEU A CA 1
ATOM 4856 C C . LEU A 1 635 ? 19.176 -4.778 15.871 1.00 95.31 635 LEU A C 1
ATOM 4858 O O . LEU A 1 635 ? 19.960 -4.687 14.930 1.00 95.31 635 LEU A O 1
ATOM 4862 N N . VAL A 1 636 ? 18.914 -3.740 16.676 1.00 93.69 636 VAL A N 1
ATOM 4863 C CA . VAL A 1 636 ? 19.620 -2.446 16.571 1.00 93.69 636 VAL A CA 1
ATOM 4864 C C . VAL A 1 636 ? 21.110 -2.629 16.855 1.00 93.69 636 VAL A C 1
ATOM 4866 O O . VAL A 1 636 ? 21.926 -2.167 16.061 1.00 93.69 636 VAL A O 1
ATOM 4869 N N . ASP A 1 637 ? 21.464 -3.329 17.934 1.00 92.44 637 ASP A N 1
ATOM 4870 C CA . ASP A 1 637 ? 22.849 -3.581 18.341 1.00 92.44 637 ASP A CA 1
ATOM 4871 C C . ASP A 1 637 ? 23.605 -4.340 17.237 1.00 92.44 637 ASP A C 1
ATOM 4873 O O . ASP A 1 637 ? 24.653 -3.883 16.773 1.00 92.44 637 ASP A O 1
ATOM 4877 N N . LYS A 1 638 ? 23.046 -5.461 16.745 1.00 94.56 638 LYS A N 1
ATOM 4878 C CA . LYS A 1 638 ? 23.671 -6.242 15.669 1.00 94.56 638 LYS A CA 1
ATOM 4879 C C . LYS A 1 638 ? 23.789 -5.437 14.370 1.00 94.56 638 LYS A C 1
ATOM 4881 O O . LYS A 1 638 ? 24.891 -5.375 13.831 1.00 94.56 638 LYS A O 1
ATOM 4886 N N . LEU A 1 639 ? 22.731 -4.773 13.887 1.00 94.12 639 LEU A N 1
ATOM 4887 C CA . LEU A 1 639 ? 22.810 -3.957 12.660 1.00 94.12 639 LEU A CA 1
ATOM 4888 C C . LEU A 1 639 ? 23.823 -2.809 12.780 1.00 94.12 639 LEU A C 1
ATOM 4890 O O . LEU A 1 639 ? 24.572 -2.568 11.839 1.00 94.12 639 LEU A O 1
ATOM 4894 N N . SER A 1 640 ? 23.885 -2.137 13.932 1.00 92.44 640 SER A N 1
ATOM 4895 C CA . SER A 1 640 ? 24.802 -1.007 14.160 1.00 92.44 640 SER A CA 1
ATOM 4896 C C . SER A 1 640 ? 26.264 -1.442 14.307 1.00 92.44 640 SER A C 1
ATOM 4898 O O . SER A 1 640 ? 27.169 -0.639 14.090 1.00 92.44 640 SER A O 1
ATOM 4900 N N . SER A 1 641 ? 26.508 -2.710 14.661 1.00 94.12 641 SER A N 1
ATOM 4901 C CA . SER A 1 641 ? 27.852 -3.302 14.696 1.00 94.12 641 SER A CA 1
ATOM 4902 C C . SER A 1 641 ? 28.374 -3.741 13.320 1.00 94.12 641 SER A C 1
ATOM 4904 O O . SER A 1 641 ? 29.582 -3.911 13.156 1.00 94.12 641 SER A O 1
ATOM 4906 N N . LEU A 1 642 ? 27.496 -3.903 12.320 1.00 94.56 642 LEU A N 1
ATOM 4907 C CA . LEU A 1 642 ? 27.891 -4.275 10.962 1.00 94.56 642 LEU A CA 1
ATOM 4908 C C . LEU A 1 642 ? 28.411 -3.055 10.184 1.00 94.56 642 LEU A C 1
ATOM 4910 O O . LEU A 1 642 ? 27.734 -2.035 10.037 1.00 94.56 642 LEU A O 1
ATOM 4914 N N . LYS A 1 643 ? 29.615 -3.202 9.627 1.00 94.12 643 LYS A N 1
ATOM 4915 C CA . LYS A 1 643 ? 30.320 -2.188 8.835 1.00 94.12 643 LYS A CA 1
ATOM 4916 C C . LYS A 1 643 ? 30.861 -2.784 7.541 1.00 94.12 643 LYS A C 1
ATOM 4918 O O . LYS A 1 643 ? 31.135 -3.981 7.478 1.00 94.12 643 LYS A O 1
ATOM 4923 N N . HIS A 1 644 ? 31.060 -1.945 6.532 1.00 89.94 644 HIS A N 1
ATOM 4924 C CA . HIS A 1 644 ? 31.897 -2.277 5.379 1.00 89.94 644 HIS A CA 1
ATOM 4925 C C . HIS A 1 644 ? 33.394 -2.234 5.760 1.00 89.94 644 HIS A C 1
ATOM 4927 O O . HIS A 1 644 ? 33.768 -1.688 6.796 1.00 89.94 644 HIS A O 1
ATOM 4933 N N . TRP A 1 645 ? 34.262 -2.759 4.890 1.00 87.31 645 TRP A N 1
ATOM 4934 C CA . TRP A 1 645 ? 35.727 -2.808 5.048 1.00 87.31 645 TRP A CA 1
ATOM 4935 C C . TRP A 1 645 ? 36.403 -1.458 5.358 1.00 87.31 645 TRP A C 1
ATOM 4937 O O . TRP A 1 645 ? 37.501 -1.437 5.906 1.00 87.31 645 TRP A O 1
ATOM 4947 N N . ASN A 1 646 ? 35.769 -0.340 4.997 1.00 86.38 646 ASN A N 1
ATOM 4948 C CA . ASN A 1 646 ? 36.234 1.028 5.235 1.00 86.38 646 ASN A CA 1
ATOM 4949 C C . ASN A 1 646 ? 35.588 1.675 6.476 1.00 86.38 646 ASN A C 1
ATOM 4951 O O . ASN A 1 646 ? 35.483 2.896 6.545 1.00 86.38 646 ASN A O 1
ATOM 4955 N N . GLU A 1 647 ? 35.117 0.869 7.431 1.00 92.38 647 GLU A N 1
ATOM 4956 C CA . GLU A 1 647 ? 34.451 1.276 8.679 1.00 92.38 647 GLU A CA 1
ATOM 4957 C C . GLU A 1 647 ? 33.110 2.031 8.524 1.00 92.38 647 GLU A C 1
ATOM 4959 O O . GLU A 1 647 ? 32.480 2.368 9.531 1.00 92.38 647 GLU A O 1
ATOM 4964 N N . HIS A 1 648 ? 32.618 2.254 7.299 1.00 90.06 648 HIS A N 1
ATOM 4965 C CA . HIS A 1 648 ? 31.295 2.845 7.069 1.00 90.06 648 HIS A CA 1
ATOM 4966 C C . HIS A 1 648 ? 30.165 1.909 7.556 1.00 90.06 648 HIS A C 1
ATOM 4968 O O . HIS A 1 648 ? 30.250 0.695 7.349 1.00 90.06 648 HIS A O 1
ATOM 4974 N N . PRO A 1 649 ? 29.086 2.441 8.167 1.00 94.06 649 PRO A N 1
ATOM 4975 C CA . PRO A 1 649 ? 27.944 1.645 8.622 1.00 94.06 649 PRO A CA 1
ATOM 4976 C C . PRO A 1 649 ? 27.113 1.132 7.439 1.00 94.06 649 PRO A C 1
ATOM 4978 O O . PRO A 1 649 ? 26.918 1.858 6.466 1.00 94.06 649 PRO A O 1
ATOM 4981 N N . ILE A 1 650 ? 26.558 -0.082 7.540 1.00 94.50 650 ILE A N 1
ATOM 4982 C CA . ILE A 1 650 ? 25.784 -0.680 6.432 1.00 94.50 650 ILE A CA 1
ATOM 4983 C C . ILE A 1 650 ? 24.358 -0.139 6.270 1.00 94.50 650 ILE A C 1
ATOM 4985 O O . ILE A 1 650 ? 23.689 -0.467 5.293 1.00 94.50 650 ILE A O 1
ATOM 4989 N N . CYS A 1 651 ? 23.837 0.630 7.227 1.00 94.88 651 CYS A N 1
ATOM 4990 C CA . CYS A 1 651 ? 22.491 1.193 7.146 1.00 94.88 651 CYS A CA 1
ATOM 4991 C C . CYS A 1 651 ? 22.328 2.455 7.992 1.00 94.88 651 CYS A C 1
ATOM 4993 O O . CYS A 1 651 ? 22.893 2.575 9.079 1.00 94.88 651 CYS A O 1
ATOM 4995 N N . GLU A 1 652 ? 21.467 3.356 7.529 1.00 94.06 652 GLU A N 1
ATOM 4996 C CA . GLU A 1 652 ? 20.926 4.444 8.334 1.00 94.06 652 GLU A CA 1
ATOM 4997 C C . GLU A 1 652 ? 19.629 3.979 9.013 1.00 94.06 652 GLU A C 1
ATOM 4999 O O . GLU A 1 652 ? 18.726 3.478 8.343 1.00 94.06 652 GLU A O 1
ATOM 5004 N N . ILE A 1 653 ? 19.535 4.133 10.339 1.00 94.06 653 ILE A N 1
ATOM 5005 C CA . ILE A 1 653 ? 18.359 3.763 11.142 1.00 94.06 653 ILE A CA 1
ATOM 5006 C C . ILE A 1 653 ? 17.639 5.028 11.626 1.00 94.06 653 ILE A C 1
ATOM 5008 O O . ILE A 1 653 ? 18.259 5.916 12.213 1.00 94.06 653 ILE A O 1
ATOM 5012 N N . TYR A 1 654 ? 16.320 5.075 11.433 1.00 92.62 654 TYR A N 1
ATOM 5013 C CA . TYR A 1 654 ? 15.450 6.207 11.757 1.00 92.62 654 TYR A CA 1
ATOM 5014 C C . TYR A 1 654 ? 14.651 5.998 13.050 1.00 92.62 654 TYR A C 1
ATOM 5016 O O . TYR A 1 654 ? 14.230 4.886 13.372 1.00 92.62 654 TYR A O 1
ATOM 5024 N N . GLY A 1 655 ? 14.357 7.101 13.743 1.00 86.69 655 GLY A N 1
ATOM 5025 C CA . GLY A 1 655 ? 13.616 7.119 15.008 1.00 86.69 655 GLY A CA 1
ATOM 5026 C C . GLY A 1 655 ? 14.514 7.349 16.224 1.00 86.69 655 GLY A C 1
ATOM 5027 O O . GLY A 1 655 ? 15.660 7.778 16.101 1.00 86.69 655 GLY A O 1
ATOM 5028 N N . ASN A 1 656 ? 13.981 7.069 17.413 1.00 79.56 656 ASN A N 1
ATOM 5029 C CA . ASN A 1 656 ? 14.724 7.191 18.665 1.00 79.56 656 ASN A CA 1
ATOM 5030 C C . ASN A 1 656 ? 15.591 5.938 18.847 1.00 79.56 656 ASN A C 1
ATOM 5032 O O . ASN A 1 656 ? 15.120 4.956 19.416 1.00 79.56 656 ASN A O 1
ATOM 5036 N N . THR A 1 657 ? 16.818 5.941 18.314 1.00 66.62 657 THR A N 1
ATOM 5037 C CA . THR A 1 657 ? 17.705 4.755 18.308 1.00 66.62 657 THR A CA 1
ATOM 5038 C C . THR A 1 657 ? 19.172 5.016 18.667 1.00 66.62 657 THR A C 1
ATOM 5040 O O . THR A 1 657 ? 19.897 4.047 18.869 1.00 66.62 657 THR A O 1
ATOM 5043 N N . ARG A 1 658 ? 19.626 6.276 18.754 1.00 54.31 658 ARG A N 1
ATOM 5044 C CA . ARG A 1 658 ? 21.056 6.613 18.958 1.00 54.31 658 ARG A CA 1
ATOM 5045 C C . ARG A 1 658 ? 21.540 6.581 20.415 1.00 54.31 658 ARG A C 1
ATOM 5047 O O . ARG A 1 658 ? 22.740 6.478 20.632 1.00 54.31 658 ARG A O 1
ATOM 5054 N N . ASP A 1 659 ? 20.618 6.569 21.371 1.00 56.41 659 ASP A N 1
ATOM 5055 C CA . ASP A 1 659 ? 20.843 6.310 22.797 1.00 56.41 659 ASP A CA 1
ATOM 5056 C C . ASP A 1 659 ? 19.807 5.267 23.238 1.00 56.41 659 ASP A C 1
ATOM 5058 O O . ASP A 1 659 ? 18.671 5.340 22.758 1.00 56.41 659 ASP A O 1
ATOM 5062 N N . GLU A 1 660 ? 20.160 4.308 24.111 1.00 60.75 660 GLU A N 1
ATOM 5063 C CA . GLU A 1 660 ? 19.317 3.132 24.419 1.00 60.75 660 GLU A CA 1
ATOM 5064 C C . GLU A 1 660 ? 17.849 3.505 24.711 1.00 60.75 660 GLU A C 1
ATOM 5066 O O . GLU A 1 660 ? 17.520 4.015 25.791 1.00 60.75 660 GLU A O 1
ATOM 5071 N N . PRO A 1 661 ? 16.922 3.268 23.762 1.00 64.88 661 PRO A N 1
ATOM 5072 C CA . PRO A 1 661 ? 15.649 3.955 23.816 1.00 64.88 661 PRO A CA 1
ATOM 5073 C C . PRO A 1 661 ? 14.698 3.211 24.748 1.00 64.88 661 PRO A C 1
ATOM 5075 O O . PRO A 1 661 ? 14.255 2.087 24.461 1.00 64.88 661 PRO A O 1
ATOM 5078 N N . LYS A 1 662 ? 14.378 3.874 25.867 1.00 76.56 662 LYS A N 1
ATOM 5079 C CA . LYS A 1 662 ? 13.403 3.432 26.874 1.00 76.56 662 LYS A CA 1
ATOM 5080 C C . LYS A 1 662 ? 12.159 2.850 26.196 1.00 76.56 662 LYS A C 1
ATOM 5082 O O . LYS A 1 662 ? 11.662 3.387 25.208 1.00 76.56 662 LYS A O 1
ATOM 5087 N N . ILE A 1 663 ? 11.612 1.770 26.756 1.00 79.88 663 ILE A N 1
ATOM 5088 C CA . ILE A 1 663 ? 10.454 1.054 26.185 1.00 79.88 663 ILE A CA 1
ATOM 5089 C C . ILE A 1 663 ? 9.252 2.004 25.977 1.00 79.88 663 ILE A C 1
ATOM 5091 O O . ILE A 1 663 ? 8.437 1.810 25.078 1.00 79.88 663 ILE A O 1
ATOM 5095 N N . GLN A 1 664 ? 9.169 3.080 26.761 1.00 82.50 664 GLN A N 1
ATOM 5096 C CA . GLN A 1 664 ? 8.148 4.119 26.664 1.00 82.50 664 GLN A CA 1
ATOM 5097 C C . GLN A 1 664 ? 8.316 5.082 25.467 1.00 82.50 664 GLN A C 1
ATOM 5099 O O . GLN A 1 664 ? 7.316 5.664 25.066 1.00 82.50 664 GLN A O 1
ATOM 5104 N N . SER A 1 665 ? 9.516 5.264 24.891 1.00 87.88 665 SER A N 1
ATOM 5105 C CA . SER A 1 665 ? 9.796 6.267 23.835 1.00 87.88 665 SER A CA 1
ATOM 5106 C C . SER A 1 665 ? 9.998 5.696 22.424 1.00 87.88 665 SER A C 1
ATOM 5108 O O . SER A 1 665 ? 10.025 6.454 21.451 1.00 87.88 665 SER A O 1
ATOM 5110 N N . GLN A 1 666 ? 10.116 4.372 22.295 1.00 92.56 666 GLN A N 1
ATOM 5111 C CA . GLN A 1 666 ? 10.293 3.664 21.024 1.00 92.56 666 GLN A CA 1
ATOM 5112 C C . GLN A 1 666 ? 9.614 2.287 21.106 1.00 92.56 666 GLN A C 1
ATOM 5114 O O . GLN A 1 666 ? 9.793 1.554 22.079 1.00 92.56 666 GLN A O 1
ATOM 5119 N N . GLY A 1 667 ? 8.842 1.925 20.084 1.00 93.81 667 GLY A N 1
ATOM 5120 C CA . GLY A 1 667 ? 8.217 0.613 19.908 1.00 93.81 667 GLY A CA 1
ATOM 5121 C C . GLY A 1 667 ? 9.118 -0.393 19.187 1.00 93.81 667 GLY A C 1
ATOM 5122 O O . GLY A 1 667 ? 10.271 -0.084 18.885 1.00 93.81 667 GLY A O 1
ATOM 5123 N N . PRO A 1 668 ? 8.620 -1.607 18.896 1.00 94.88 668 PRO A N 1
ATOM 5124 C CA . PRO A 1 668 ? 9.381 -2.680 18.252 1.00 94.88 668 PRO A CA 1
ATOM 5125 C C . PRO A 1 668 ? 9.367 -2.576 16.715 1.00 94.88 668 PRO A C 1
ATOM 5127 O O . PRO A 1 668 ? 9.157 -3.557 16.001 1.00 94.88 668 PRO A O 1
ATOM 5130 N N . ILE A 1 669 ? 9.574 -1.360 16.211 1.00 94.75 669 ILE A N 1
ATOM 5131 C CA . ILE A 1 669 ? 9.819 -1.061 14.799 1.00 94.75 669 ILE A CA 1
ATOM 5132 C C . ILE A 1 669 ? 11.263 -0.570 14.663 1.00 94.75 669 ILE A C 1
ATOM 5134 O O . ILE A 1 669 ? 11.753 0.183 15.507 1.00 94.75 669 ILE A O 1
ATOM 5138 N N . ILE A 1 670 ? 11.905 -0.966 13.566 1.00 94.31 670 ILE A N 1
ATOM 5139 C CA . ILE A 1 670 ? 13.107 -0.340 13.023 1.00 94.31 670 ILE A CA 1
ATOM 5140 C C . ILE A 1 670 ? 12.773 0.067 11.587 1.00 94.31 670 ILE A C 1
ATOM 5142 O O . ILE A 1 670 ? 12.438 -0.782 10.758 1.00 94.31 670 ILE A O 1
ATOM 5146 N N . ALA A 1 671 ? 12.843 1.365 11.301 1.00 95.75 671 ALA A N 1
ATOM 5147 C CA . ALA A 1 671 ? 12.831 1.879 9.937 1.00 95.75 671 ALA A CA 1
ATOM 5148 C C . ALA A 1 671 ? 14.270 2.201 9.528 1.00 95.75 671 ALA A C 1
ATOM 5150 O O . ALA A 1 671 ? 14.985 2.847 10.294 1.00 95.75 671 ALA A O 1
ATOM 5151 N N . CYS A 1 672 ? 14.702 1.759 8.351 1.00 95.81 672 CYS A N 1
ATOM 5152 C CA . CYS A 1 672 ? 16.065 1.982 7.874 1.00 95.81 672 CYS A CA 1
ATOM 5153 C C . CYS A 1 672 ? 16.167 2.009 6.345 1.00 95.81 672 CYS A C 1
ATOM 5155 O O . CYS A 1 672 ? 15.283 1.525 5.635 1.00 95.81 672 CYS A O 1
ATOM 5157 N N . ASN A 1 673 ? 17.286 2.524 5.840 1.00 96.19 673 ASN A N 1
ATOM 5158 C CA . ASN A 1 673 ? 17.752 2.286 4.477 1.00 96.19 673 ASN A CA 1
ATOM 5159 C C . ASN A 1 673 ? 19.185 1.736 4.543 1.00 96.19 673 ASN A C 1
ATOM 5161 O O . ASN A 1 673 ? 20.013 2.249 5.296 1.00 96.19 673 ASN A O 1
ATOM 5165 N N . PHE A 1 674 ? 19.480 0.689 3.768 1.00 95.19 674 PHE A N 1
ATOM 5166 C CA . PHE A 1 674 ? 20.847 0.171 3.650 1.00 95.19 674 PHE A CA 1
ATOM 5167 C C . PHE A 1 674 ? 21.720 1.118 2.817 1.00 95.19 674 PHE A C 1
ATOM 5169 O O . PHE A 1 674 ? 21.219 1.880 1.987 1.00 95.19 674 PHE A O 1
ATOM 5176 N N . LEU A 1 675 ? 23.024 1.056 3.054 1.00 91.75 675 LEU A N 1
ATOM 5177 C CA . LEU A 1 675 ? 24.073 1.843 2.418 1.00 91.75 675 LEU A CA 1
ATOM 5178 C C . LEU A 1 675 ? 25.054 0.902 1.702 1.00 91.75 675 LEU A C 1
ATOM 5180 O O . LEU A 1 675 ? 25.145 -0.285 2.017 1.00 91.75 675 LEU A O 1
ATOM 5184 N N . ARG A 1 676 ? 25.780 1.433 0.721 1.00 86.25 676 ARG A N 1
ATOM 5185 C CA . ARG A 1 676 ? 26.970 0.806 0.132 1.00 86.25 676 ARG A CA 1
ATOM 5186 C C . ARG A 1 676 ? 28.229 1.404 0.762 1.00 86.25 676 ARG A C 1
ATOM 5188 O O . ARG A 1 676 ? 28.177 2.444 1.415 1.00 86.25 676 ARG A O 1
ATOM 5195 N N . CYS A 1 677 ? 29.384 0.790 0.510 1.00 84.62 677 CYS A N 1
ATOM 5196 C CA . CYS A 1 677 ? 30.664 1.244 1.063 1.00 84.62 677 CYS A CA 1
ATOM 5197 C C . CYS A 1 677 ? 31.102 2.647 0.594 1.00 84.62 677 CYS A C 1
ATOM 5199 O O . CYS A 1 677 ? 31.974 3.239 1.220 1.00 84.62 677 CYS A O 1
ATOM 5201 N N . ASP A 1 678 ? 30.506 3.200 -0.468 1.00 80.94 678 ASP A N 1
ATOM 5202 C CA . ASP A 1 678 ? 30.691 4.595 -0.903 1.00 80.94 678 ASP A CA 1
ATOM 5203 C C . ASP A 1 678 ? 29.753 5.595 -0.189 1.00 80.94 678 ASP A C 1
ATOM 5205 O O . ASP A 1 678 ? 29.809 6.795 -0.450 1.00 80.94 678 ASP A O 1
ATOM 5209 N N . GLY A 1 679 ? 28.882 5.116 0.705 1.00 83.62 679 GLY A N 1
ATOM 5210 C CA . GLY A 1 679 ? 27.844 5.900 1.375 1.00 83.62 679 GLY A CA 1
ATOM 5211 C C . GLY A 1 679 ? 26.559 6.097 0.560 1.00 83.62 679 GLY A C 1
ATOM 5212 O O . GLY A 1 679 ? 25.645 6.760 1.045 1.00 83.62 679 GLY A O 1
ATOM 5213 N N . SER A 1 680 ? 26.446 5.538 -0.651 1.00 86.56 680 SER A N 1
ATOM 5214 C CA . SER A 1 680 ? 25.214 5.614 -1.448 1.00 86.56 680 SER A CA 1
ATOM 5215 C C . SER A 1 680 ? 24.120 4.692 -0.898 1.00 86.56 680 SER A C 1
ATOM 5217 O O . SER A 1 680 ? 24.390 3.573 -0.461 1.00 86.56 680 SER A O 1
ATOM 5219 N N . TYR A 1 681 ? 22.858 5.126 -0.950 1.00 87.50 681 TYR A N 1
ATOM 5220 C CA . TYR A 1 681 ? 21.732 4.297 -0.513 1.00 87.50 681 TYR A CA 1
ATOM 5221 C C . TYR A 1 681 ? 21.498 3.089 -1.435 1.00 87.50 681 TYR A C 1
ATOM 5223 O O . TYR A 1 681 ? 21.543 3.190 -2.666 1.00 87.50 681 TYR A O 1
ATOM 5231 N N . VAL A 1 682 ? 21.176 1.946 -0.834 1.00 85.56 682 VAL A N 1
ATOM 5232 C CA . VAL A 1 682 ? 20.621 0.762 -1.502 1.00 85.56 682 VAL A CA 1
ATOM 5233 C C . VAL A 1 682 ? 19.113 0.960 -1.684 1.00 85.56 682 VAL A C 1
ATOM 5235 O O . VAL A 1 682 ? 18.424 1.454 -0.788 1.00 85.56 682 VAL A O 1
ATOM 5238 N N . GLY A 1 683 ? 18.585 0.584 -2.852 1.00 82.94 683 GLY A N 1
ATOM 5239 C CA . GLY A 1 683 ? 17.168 0.763 -3.165 1.00 82.94 683 GLY A CA 1
ATOM 5240 C C . GLY A 1 683 ? 16.287 -0.159 -2.321 1.00 82.94 683 GLY A C 1
ATOM 5241 O O . GLY A 1 683 ? 16.539 -1.363 -2.246 1.00 82.94 683 GLY A O 1
ATOM 5242 N N . TYR A 1 684 ? 15.225 0.354 -1.691 1.00 85.31 684 TYR A N 1
ATOM 5243 C CA . TYR A 1 684 ? 14.350 -0.493 -0.866 1.00 85.31 684 TYR A CA 1
ATOM 5244 C C . TYR A 1 684 ? 13.673 -1.617 -1.669 1.00 85.31 684 TYR A C 1
ATOM 5246 O O . TYR A 1 684 ? 13.342 -2.663 -1.112 1.00 85.31 684 TYR A O 1
ATOM 5254 N N . SER A 1 685 ? 13.514 -1.452 -2.983 1.00 77.12 685 SER A N 1
ATOM 5255 C CA . SER A 1 685 ? 12.991 -2.483 -3.881 1.00 77.12 685 SER A CA 1
ATOM 5256 C C . SER A 1 685 ? 14.016 -3.578 -4.171 1.00 77.12 685 SER A C 1
ATOM 5258 O O . SER A 1 685 ? 13.611 -4.706 -4.437 1.00 77.12 685 SER A O 1
ATOM 5260 N N . GLU A 1 686 ? 15.318 -3.274 -4.135 1.00 78.69 686 GLU A N 1
ATOM 5261 C CA . GLU A 1 686 ? 16.406 -4.264 -4.182 1.00 78.69 686 GLU A CA 1
ATOM 5262 C C . GLU A 1 686 ? 16.319 -5.152 -2.932 1.00 78.69 686 GLU A C 1
ATOM 5264 O O . GLU A 1 686 ? 16.122 -6.365 -3.036 1.00 78.69 686 GLU A O 1
ATOM 5269 N N . VAL A 1 687 ? 16.307 -4.525 -1.750 1.00 82.00 687 VAL A N 1
ATOM 5270 C CA . VAL A 1 687 ? 16.254 -5.218 -0.453 1.00 82.00 687 VAL A CA 1
ATOM 5271 C C . VAL A 1 687 ? 14.978 -6.047 -0.287 1.00 82.00 687 VAL A C 1
ATOM 5273 O O . VAL A 1 687 ? 15.062 -7.196 0.138 1.00 82.00 687 VAL A O 1
ATOM 5276 N N . HIS A 1 688 ? 13.806 -5.531 -0.677 1.00 81.25 688 HIS A N 1
ATOM 5277 C CA . HIS A 1 688 ? 12.552 -6.297 -0.638 1.00 81.25 688 HIS A CA 1
ATOM 5278 C C . HIS A 1 688 ? 12.624 -7.565 -1.499 1.00 81.25 688 HIS A C 1
ATOM 5280 O O . HIS A 1 688 ? 12.210 -8.636 -1.060 1.00 81.25 688 HIS A O 1
ATOM 5286 N N . LYS A 1 689 ? 13.140 -7.465 -2.731 1.00 75.81 689 LYS A N 1
ATOM 5287 C CA . LYS A 1 689 ? 13.212 -8.603 -3.667 1.00 75.81 689 LYS A CA 1
ATOM 5288 C C . LYS A 1 689 ? 14.226 -9.650 -3.202 1.00 75.81 689 LYS A C 1
ATOM 5290 O O . LYS A 1 689 ? 13.991 -10.838 -3.403 1.00 75.81 689 LYS A O 1
ATOM 5295 N N . LEU A 1 690 ? 15.316 -9.224 -2.562 1.00 72.94 690 LEU A N 1
ATOM 5296 C CA . LEU A 1 690 ? 16.284 -10.116 -1.920 1.00 72.94 690 LEU A CA 1
ATOM 5297 C C . LEU A 1 690 ? 15.680 -10.811 -0.689 1.00 72.94 690 LEU A C 1
ATOM 5299 O O . LEU A 1 690 ? 15.850 -12.019 -0.532 1.00 72.94 690 LEU A O 1
ATOM 5303 N N . ALA A 1 691 ? 14.946 -10.082 0.155 1.00 79.31 691 ALA A N 1
ATOM 5304 C CA . ALA A 1 691 ? 14.298 -10.619 1.353 1.00 79.31 691 ALA A CA 1
ATOM 5305 C C . ALA A 1 691 ? 13.218 -11.661 1.004 1.00 79.31 691 ALA A C 1
ATOM 5307 O O . ALA A 1 691 ? 13.212 -12.758 1.560 1.00 79.31 691 ALA A O 1
ATOM 5308 N N . GLU A 1 692 ? 12.381 -11.369 0.003 1.00 75.50 692 GLU A N 1
ATOM 5309 C CA . GLU A 1 692 ? 11.344 -12.271 -0.515 1.00 75.50 692 GLU A CA 1
ATOM 5310 C C . GLU A 1 692 ? 11.925 -13.616 -0.998 1.00 75.50 692 GLU A C 1
ATOM 5312 O O . GLU A 1 692 ? 11.360 -14.670 -0.713 1.00 75.50 692 GLU A O 1
ATOM 5317 N N . ILE A 1 693 ? 13.091 -13.602 -1.661 1.00 73.94 693 ILE A N 1
ATOM 5318 C CA . ILE A 1 693 ? 13.813 -14.817 -2.095 1.00 73.94 693 ILE A CA 1
ATOM 5319 C C . ILE A 1 693 ? 14.281 -15.671 -0.902 1.00 73.94 693 ILE A C 1
ATOM 5321 O O . ILE A 1 693 ? 14.383 -16.889 -1.026 1.00 73.94 693 ILE A O 1
ATOM 5325 N N . HIS A 1 694 ? 14.527 -15.050 0.252 1.00 78.50 694 HIS A N 1
ATOM 5326 C CA . HIS A 1 694 ? 14.984 -15.705 1.480 1.00 78.50 694 HIS A CA 1
ATOM 5327 C C . HIS A 1 694 ? 13.843 -16.077 2.442 1.00 78.50 694 HIS A C 1
ATOM 5329 O O . HIS A 1 694 ? 14.105 -16.475 3.575 1.00 78.50 694 HIS A O 1
ATOM 5335 N N . GLY A 1 695 ? 12.578 -15.942 2.022 1.00 83.12 695 GLY A N 1
ATOM 5336 C CA . GLY A 1 695 ? 11.421 -16.176 2.893 1.00 83.12 695 GLY A CA 1
ATOM 5337 C C . GLY A 1 695 ? 11.282 -15.138 4.013 1.00 83.12 695 GLY A C 1
ATOM 5338 O O . GLY A 1 695 ? 10.648 -15.420 5.029 1.00 83.12 695 GLY A O 1
ATOM 5339 N N . ILE A 1 696 ? 11.888 -13.956 3.848 1.00 94.44 696 ILE A N 1
ATOM 5340 C CA . ILE A 1 696 ? 11.838 -12.843 4.798 1.00 94.44 696 ILE A CA 1
ATOM 5341 C C . ILE A 1 696 ? 10.802 -11.822 4.307 1.00 94.44 696 ILE A C 1
ATOM 5343 O O . ILE A 1 696 ? 10.993 -11.140 3.299 1.00 94.44 696 ILE A O 1
ATOM 5347 N N . HIS A 1 697 ? 9.693 -11.694 5.031 1.00 94.75 697 HIS A N 1
ATOM 5348 C CA . HIS A 1 697 ? 8.582 -10.811 4.682 1.00 94.75 697 HIS A CA 1
ATOM 5349 C C . HIS A 1 697 ? 8.717 -9.455 5.384 1.00 94.75 697 HIS A C 1
ATOM 5351 O O . HIS A 1 697 ? 8.486 -9.339 6.588 1.00 94.75 697 HIS A O 1
ATOM 5357 N N . LEU A 1 698 ? 9.065 -8.427 4.610 1.00 93.44 698 LEU A N 1
ATOM 5358 C CA . LEU A 1 698 ? 9.249 -7.040 5.050 1.00 93.44 698 LEU A CA 1
ATOM 5359 C C . LEU A 1 698 ? 8.268 -6.103 4.339 1.00 93.44 698 LEU A C 1
ATOM 5361 O O . LEU A 1 698 ? 7.625 -6.476 3.360 1.00 93.44 698 LEU A O 1
ATOM 5365 N N . ARG A 1 699 ? 8.200 -4.850 4.799 1.00 93.12 699 ARG A N 1
ATOM 5366 C CA . ARG A 1 699 ? 7.465 -3.776 4.118 1.00 93.12 699 ARG A CA 1
ATOM 5367 C C . ARG A 1 699 ? 8.405 -2.642 3.736 1.00 93.12 699 ARG A C 1
ATOM 5369 O O . ARG A 1 699 ? 9.342 -2.341 4.472 1.00 93.12 699 ARG A O 1
ATOM 5376 N N . THR A 1 700 ? 8.117 -1.969 2.626 1.00 92.50 700 THR A N 1
ATOM 5377 C CA . THR A 1 700 ? 8.899 -0.827 2.125 1.00 92.50 700 THR A CA 1
ATOM 5378 C C . THR A 1 700 ? 8.025 0.390 1.776 1.00 92.50 700 THR A C 1
ATOM 5380 O O . THR A 1 700 ? 6.792 0.321 1.825 1.00 92.50 700 THR A O 1
ATOM 5383 N N . GLY A 1 701 ? 8.657 1.532 1.484 1.00 91.00 701 GLY A N 1
ATOM 5384 C CA . GLY A 1 701 ? 7.999 2.798 1.139 1.00 91.00 701 GLY A CA 1
ATOM 5385 C C . GLY A 1 701 ? 7.814 3.739 2.340 1.00 91.00 701 GLY A C 1
ATOM 5386 O O . GLY A 1 701 ? 8.627 3.763 3.257 1.00 91.00 701 GLY A O 1
ATOM 5387 N N . CYS A 1 702 ? 6.738 4.534 2.344 1.00 89.69 702 CYS A N 1
ATOM 5388 C CA . CYS A 1 702 ? 6.411 5.483 3.425 1.00 89.69 702 CYS A CA 1
ATOM 5389 C C . CYS A 1 702 ? 5.373 4.960 4.438 1.00 89.69 702 CYS A C 1
ATOM 5391 O O . CYS A 1 702 ? 4.848 5.737 5.235 1.00 89.69 702 CYS A O 1
ATOM 5393 N N . PHE A 1 703 ? 5.003 3.676 4.375 1.00 92.62 703 PHE A N 1
ATOM 5394 C CA . PHE A 1 703 ? 4.106 2.978 5.321 1.00 92.62 703 PHE A CA 1
ATOM 5395 C C . PHE A 1 703 ? 2.750 3.649 5.618 1.00 92.62 703 PHE A C 1
ATOM 5397 O O . PHE A 1 703 ? 2.139 3.354 6.640 1.00 92.62 703 PHE A O 1
ATOM 5404 N N . CYS A 1 704 ? 2.260 4.515 4.724 1.00 90.75 704 CYS A N 1
ATOM 5405 C CA . CYS A 1 704 ? 1.069 5.353 4.923 1.00 90.75 704 CYS A CA 1
ATOM 5406 C C . CYS A 1 704 ? 1.221 6.452 6.008 1.00 90.75 704 CYS A C 1
ATOM 5408 O O . CYS A 1 704 ? 0.221 6.936 6.541 1.00 90.75 704 CYS A O 1
ATOM 5410 N N . ASN A 1 705 ? 2.451 6.909 6.271 1.00 93.88 705 ASN A N 1
ATOM 5411 C CA . ASN A 1 705 ? 2.812 8.031 7.152 1.00 93.88 705 ASN A CA 1
ATOM 5412 C C . ASN A 1 705 ? 3.702 9.042 6.381 1.00 93.88 705 ASN A C 1
ATOM 5414 O O . ASN A 1 705 ? 4.915 9.102 6.599 1.00 93.88 705 ASN A O 1
ATOM 5418 N N . PRO A 1 706 ? 3.143 9.819 5.431 1.00 91.31 706 PRO A N 1
ATOM 5419 C CA . PRO A 1 706 ? 3.935 10.595 4.474 1.00 91.31 706 PRO A CA 1
ATOM 5420 C C . PRO A 1 706 ? 4.778 11.705 5.116 1.00 91.31 706 PRO A C 1
ATOM 5422 O O . PRO A 1 706 ? 5.895 11.926 4.664 1.00 91.31 706 PRO A O 1
ATOM 5425 N N . GLY A 1 707 ? 4.303 12.367 6.178 1.00 91.00 707 GLY A N 1
ATOM 5426 C CA . GLY A 1 707 ? 5.083 13.410 6.857 1.00 91.00 707 GLY A CA 1
ATOM 5427 C C . GLY A 1 707 ? 6.244 12.860 7.694 1.00 91.00 707 GLY A C 1
ATOM 5428 O O . GLY A 1 707 ? 7.307 13.472 7.716 1.00 91.00 707 GLY A O 1
ATOM 5429 N N . ALA A 1 708 ? 6.108 11.663 8.282 1.00 92.62 708 ALA A N 1
ATOM 5430 C CA . ALA A 1 708 ? 7.237 10.954 8.897 1.00 92.62 708 ALA A CA 1
ATOM 5431 C C . ALA A 1 708 ? 8.293 10.573 7.850 1.00 92.62 708 ALA A C 1
ATOM 5433 O O . ALA A 1 708 ? 9.474 10.838 8.040 1.00 92.62 708 ALA A O 1
ATOM 5434 N N . CYS A 1 709 ? 7.852 10.011 6.720 1.00 92.00 709 CYS A N 1
ATOM 5435 C CA . CYS A 1 709 ? 8.719 9.689 5.585 1.00 92.00 709 CYS A CA 1
ATOM 5436 C C . CYS A 1 709 ? 9.456 10.934 5.068 1.00 92.00 709 CYS A C 1
ATOM 5438 O O . CYS A 1 709 ? 10.659 10.900 4.835 1.00 92.00 709 CYS A O 1
ATOM 5440 N N . GLN A 1 710 ? 8.747 12.062 4.960 1.00 91.31 710 GLN A N 1
ATOM 5441 C CA . GLN A 1 710 ? 9.326 13.339 4.562 1.00 91.31 710 GLN A CA 1
ATOM 5442 C C . GLN A 1 710 ? 10.389 13.834 5.560 1.00 91.31 710 GLN A C 1
ATOM 5444 O O . GLN A 1 710 ? 11.457 14.267 5.137 1.00 91.31 710 GLN A O 1
ATOM 5449 N N . HIS A 1 711 ? 10.098 13.769 6.864 1.00 91.31 711 HIS A N 1
ATOM 5450 C CA . HIS A 1 711 ? 10.996 14.211 7.933 1.00 91.31 711 HIS A CA 1
ATOM 5451 C C . HIS A 1 711 ? 12.271 13.355 7.997 1.00 91.31 711 HIS A C 1
ATOM 5453 O O . HIS A 1 711 ? 13.367 13.892 7.857 1.00 91.31 711 HIS A O 1
ATOM 5459 N N . TYR A 1 712 ? 12.143 12.031 8.147 1.00 91.69 712 TYR A N 1
ATOM 5460 C CA . TYR A 1 712 ? 13.300 11.148 8.344 1.00 91.69 712 TYR A CA 1
ATOM 5461 C C . TYR A 1 712 ? 14.200 11.018 7.110 1.00 91.69 712 TYR A C 1
ATOM 5463 O O . TYR A 1 712 ? 15.403 10.859 7.269 1.00 91.69 712 TYR A O 1
ATOM 5471 N N . LEU A 1 713 ? 13.648 11.126 5.896 1.00 90.38 713 LEU A N 1
ATOM 5472 C CA . LEU A 1 713 ? 14.420 11.041 4.647 1.00 90.38 713 LEU A CA 1
ATOM 5473 C C . LEU A 1 713 ? 14.871 12.423 4.120 1.00 90.38 713 LEU A C 1
ATOM 5475 O O . LEU A 1 713 ? 15.305 12.544 2.975 1.00 90.38 713 LEU A O 1
ATOM 5479 N N . GLY A 1 714 ? 14.725 13.492 4.918 1.00 87.56 714 GLY A N 1
ATOM 5480 C CA . GLY A 1 714 ? 15.175 14.849 4.573 1.00 87.56 714 GLY A CA 1
ATOM 5481 C C . GLY A 1 714 ? 14.488 15.477 3.348 1.00 87.56 714 GLY A C 1
ATOM 5482 O O . GLY A 1 714 ? 15.023 16.404 2.730 1.00 87.56 714 GLY A O 1
ATOM 5483 N N . LEU A 1 715 ? 13.313 14.977 2.952 1.00 85.69 715 LEU A N 1
ATOM 5484 C CA . LEU A 1 715 ? 12.684 15.318 1.676 1.00 85.69 715 LEU A CA 1
ATOM 5485 C C . LEU A 1 715 ? 12.058 16.720 1.718 1.00 85.69 715 LEU A C 1
ATOM 5487 O O . LEU A 1 715 ? 11.024 16.970 2.339 1.00 85.69 715 LEU A O 1
ATOM 5491 N N . LYS A 1 716 ? 12.663 17.662 0.990 1.00 83.88 716 LYS A N 1
ATOM 5492 C CA . LYS A 1 716 ? 12.120 19.019 0.826 1.00 83.88 716 LYS A CA 1
ATOM 5493 C C . LYS A 1 716 ? 10.783 18.975 0.074 1.00 83.88 716 LYS A C 1
ATOM 5495 O O . LYS A 1 716 ? 10.653 18.256 -0.916 1.00 83.88 716 LYS A O 1
ATOM 5500 N N . VAL A 1 717 ? 9.815 19.804 0.483 1.00 80.56 717 VAL A N 1
ATOM 5501 C CA . VAL A 1 717 ? 8.468 19.860 -0.131 1.00 80.56 717 VAL A CA 1
ATOM 5502 C C . VAL A 1 717 ? 8.539 20.089 -1.646 1.00 80.56 717 VAL A C 1
ATOM 5504 O O . VAL A 1 717 ? 7.820 19.433 -2.392 1.00 80.56 717 VAL A O 1
ATOM 5507 N N . ALA A 1 718 ? 9.450 20.948 -2.116 1.00 74.19 718 ALA A N 1
ATOM 5508 C CA . ALA A 1 718 ? 9.672 21.182 -3.544 1.00 74.19 718 ALA A CA 1
ATOM 5509 C C . ALA A 1 718 ? 10.096 19.908 -4.305 1.00 74.19 718 ALA A C 1
ATOM 5511 O O . ALA A 1 718 ? 9.594 19.652 -5.399 1.00 74.19 718 ALA A O 1
ATOM 5512 N N . ASN A 1 719 ? 10.955 19.072 -3.709 1.00 71.94 719 ASN A N 1
ATOM 5513 C CA . ASN A 1 719 ? 11.373 17.797 -4.297 1.00 71.94 719 ASN A CA 1
ATOM 5514 C C . ASN A 1 719 ? 10.186 16.827 -4.356 1.00 71.94 719 ASN A C 1
ATOM 5516 O O . ASN A 1 719 ? 9.953 16.208 -5.388 1.00 71.94 719 ASN A O 1
ATOM 5520 N N . LEU A 1 720 ? 9.398 16.736 -3.279 1.00 76.38 720 LEU A N 1
ATOM 5521 C CA . LEU A 1 720 ? 8.217 15.872 -3.226 1.00 76.38 720 LEU A CA 1
ATOM 5522 C C . LEU A 1 720 ? 7.152 16.288 -4.258 1.00 76.38 720 LEU A C 1
ATOM 5524 O O . LEU A 1 720 ? 6.635 15.437 -4.977 1.00 76.38 720 LEU A O 1
ATOM 5528 N N . MET A 1 721 ? 6.876 17.589 -4.387 1.00 73.81 721 MET A N 1
ATOM 5529 C CA . MET A 1 721 ? 5.967 18.133 -5.405 1.00 73.81 721 MET A CA 1
ATOM 5530 C C . MET A 1 721 ? 6.476 17.871 -6.829 1.00 73.81 721 MET A C 1
ATOM 5532 O O . MET A 1 721 ? 5.700 17.451 -7.684 1.00 73.81 721 MET A O 1
ATOM 5536 N N . SER A 1 722 ? 7.777 18.059 -7.078 1.00 70.56 722 SER A N 1
ATOM 5537 C CA . SER A 1 722 ? 8.412 17.751 -8.367 1.00 70.56 722 SER A CA 1
ATOM 5538 C C . SER A 1 722 ? 8.299 16.261 -8.714 1.00 70.56 722 SER A C 1
ATOM 5540 O O . SER A 1 722 ? 7.923 15.911 -9.832 1.00 70.56 722 SER A O 1
ATOM 5542 N N . ASN A 1 723 ? 8.523 15.377 -7.737 1.00 69.44 723 ASN A N 1
ATOM 5543 C CA . ASN A 1 723 ? 8.412 13.933 -7.923 1.00 69.44 723 ASN A CA 1
ATOM 5544 C C . ASN A 1 723 ? 6.963 13.508 -8.232 1.00 69.44 723 ASN A C 1
ATOM 5546 O O . ASN A 1 723 ? 6.734 12.734 -9.160 1.00 69.44 723 ASN A O 1
ATOM 5550 N N . ILE A 1 724 ? 5.975 14.060 -7.520 1.00 70.56 724 ILE A N 1
ATOM 5551 C CA . ILE A 1 724 ? 4.548 13.817 -7.795 1.00 70.56 724 ILE A CA 1
ATOM 5552 C C . ILE A 1 724 ? 4.164 14.344 -9.189 1.00 70.56 724 ILE A C 1
ATOM 5554 O O . ILE A 1 724 ? 3.483 13.650 -9.940 1.00 70.56 724 ILE A O 1
ATOM 5558 N N . ALA A 1 725 ? 4.652 15.525 -9.585 1.00 60.91 725 ALA A N 1
ATOM 5559 C CA . ALA A 1 725 ? 4.431 16.087 -10.922 1.00 60.91 725 ALA A CA 1
ATOM 5560 C C . ALA A 1 725 ? 5.128 15.291 -12.048 1.00 60.91 725 ALA A C 1
ATOM 5562 O O . ALA A 1 725 ? 4.675 15.318 -13.192 1.00 60.91 725 ALA A O 1
ATOM 5563 N N . ALA A 1 726 ? 6.201 14.558 -11.734 1.00 56.59 726 ALA A N 1
ATOM 5564 C CA . ALA A 1 726 ? 6.839 13.593 -12.629 1.00 56.59 726 ALA A CA 1
ATOM 5565 C C . ALA A 1 726 ? 6.127 12.222 -12.670 1.00 56.59 726 ALA A C 1
ATOM 5567 O O . ALA A 1 726 ? 6.464 11.393 -13.515 1.00 56.59 726 ALA A O 1
ATOM 5568 N N . GLY A 1 727 ? 5.127 11.996 -11.809 1.00 54.84 727 GLY A N 1
ATOM 5569 C CA . GLY A 1 727 ? 4.316 10.777 -11.767 1.00 54.84 727 GLY A CA 1
ATOM 5570 C C . GLY A 1 727 ? 4.809 9.689 -10.808 1.00 54.84 727 GLY A C 1
ATOM 5571 O O . GLY A 1 727 ? 4.320 8.566 -10.900 1.00 54.84 727 GLY A O 1
ATOM 5572 N N . HIS A 1 728 ? 5.746 9.992 -9.902 1.00 62.22 728 HIS A N 1
ATOM 5573 C CA . HIS A 1 728 ? 6.199 9.041 -8.881 1.00 62.22 728 HIS A CA 1
ATOM 5574 C C . HIS A 1 728 ? 5.108 8.755 -7.844 1.00 62.22 728 HIS A C 1
ATOM 5576 O O . HIS A 1 728 ? 4.385 9.658 -7.412 1.00 62.22 728 HIS A O 1
ATOM 5582 N N . VAL A 1 729 ? 5.023 7.499 -7.406 1.00 58.31 729 VAL A N 1
ATOM 5583 C CA . VAL A 1 729 ? 4.043 7.026 -6.422 1.00 58.31 729 VAL A CA 1
ATOM 5584 C C . VAL A 1 729 ? 4.766 6.263 -5.316 1.00 58.31 729 VAL A C 1
ATOM 5586 O O . VAL A 1 729 ? 5.694 5.503 -5.563 1.00 58.31 729 VAL A O 1
ATOM 5589 N N . CYS A 1 730 ? 4.345 6.456 -4.066 1.00 55.84 730 CYS A N 1
ATOM 5590 C CA . CYS A 1 730 ? 4.977 5.795 -2.927 1.00 55.84 730 CYS A CA 1
ATOM 5591 C C . CYS A 1 730 ? 4.909 4.259 -3.053 1.00 55.84 730 CYS A C 1
ATOM 5593 O O . CYS A 1 730 ? 3.812 3.697 -3.058 1.00 55.84 730 CYS A O 1
ATOM 5595 N N . GLY A 1 731 ? 6.073 3.602 -3.110 1.00 52.97 731 GLY A N 1
ATOM 5596 C CA . GLY A 1 731 ? 6.184 2.154 -3.311 1.00 52.97 731 GLY A CA 1
ATOM 5597 C C . GLY A 1 731 ? 6.207 1.706 -4.778 1.00 52.97 731 GLY A C 1
ATOM 5598 O O . GLY A 1 731 ? 5.892 0.549 -5.051 1.00 52.97 731 GLY A O 1
ATOM 5599 N N . ASP A 1 732 ? 6.541 2.594 -5.721 1.00 59.00 732 ASP A N 1
ATOM 5600 C CA . ASP A 1 732 ? 6.901 2.201 -7.088 1.00 59.00 732 ASP A CA 1
ATOM 5601 C C . ASP A 1 732 ? 8.325 1.592 -7.171 1.00 59.00 732 ASP A C 1
ATOM 5603 O O . ASP A 1 732 ? 9.055 1.519 -6.185 1.00 59.00 732 ASP A O 1
ATOM 5607 N N . ASP A 1 733 ? 8.717 1.106 -8.357 1.00 61.22 733 ASP A N 1
ATOM 5608 C CA . ASP A 1 733 ? 10.051 0.532 -8.641 1.00 61.22 733 ASP A CA 1
ATOM 5609 C C . ASP A 1 733 ? 11.174 1.622 -8.666 1.00 61.22 733 ASP A C 1
ATOM 5611 O O . ASP A 1 733 ? 12.265 1.353 -9.173 1.00 61.22 733 ASP A O 1
ATOM 5615 N N . ILE A 1 734 ? 10.916 2.858 -8.194 1.00 66.75 734 ILE A N 1
ATOM 5616 C CA . ILE A 1 734 ? 11.815 4.030 -8.246 1.00 66.75 734 ILE A CA 1
ATOM 5617 C C . ILE A 1 734 ? 12.111 4.525 -6.819 1.00 66.75 734 ILE A C 1
ATOM 5619 O O . ILE A 1 734 ? 11.669 5.574 -6.337 1.00 66.75 734 ILE A O 1
ATOM 5623 N N . ASP A 1 735 ? 12.908 3.720 -6.129 1.00 79.25 735 ASP A N 1
ATOM 5624 C CA . ASP A 1 735 ? 13.235 3.875 -4.714 1.00 79.25 735 ASP A CA 1
ATOM 5625 C C . ASP A 1 735 ? 14.281 4.951 -4.392 1.00 79.25 735 ASP A C 1
ATOM 5627 O O . ASP A 1 735 ? 14.378 5.352 -3.233 1.00 79.25 735 ASP A O 1
ATOM 5631 N N . ILE A 1 736 ? 15.024 5.458 -5.383 1.00 80.69 736 ILE A N 1
ATOM 5632 C CA . ILE A 1 736 ? 16.033 6.517 -5.218 1.00 80.69 736 ILE A CA 1
ATOM 5633 C C . ILE A 1 736 ? 15.848 7.604 -6.286 1.00 80.69 736 ILE A C 1
ATOM 5635 O O . ILE A 1 736 ? 15.815 7.320 -7.484 1.00 80.69 736 ILE A O 1
ATOM 5639 N N . VAL A 1 737 ? 15.791 8.871 -5.861 1.00 76.31 737 VAL A N 1
ATOM 5640 C CA . VAL A 1 737 ? 15.720 10.054 -6.735 1.00 76.31 737 VAL A CA 1
ATOM 5641 C C . VAL A 1 737 ? 16.740 11.095 -6.272 1.00 76.31 737 VAL A C 1
ATOM 5643 O O . VAL A 1 737 ? 16.761 11.488 -5.110 1.00 76.31 737 VAL A O 1
ATOM 5646 N N . ASN A 1 738 ? 17.594 11.561 -7.191 1.00 75.88 738 ASN A N 1
ATOM 5647 C CA . ASN A 1 738 ? 18.684 12.515 -6.917 1.00 75.88 738 ASN A CA 1
ATOM 5648 C C . ASN A 1 738 ? 19.620 12.081 -5.765 1.00 75.88 738 ASN A C 1
ATOM 5650 O O . ASN A 1 738 ? 20.114 12.919 -5.016 1.00 75.88 738 ASN A O 1
ATOM 5654 N N . GLY A 1 739 ? 19.837 10.770 -5.613 1.00 77.94 739 GLY A N 1
ATOM 5655 C CA . GLY A 1 739 ? 20.658 10.186 -4.546 1.00 77.94 739 GLY A CA 1
ATOM 5656 C C . GLY A 1 739 ? 19.953 10.016 -3.195 1.00 77.94 739 GLY A C 1
ATOM 5657 O O . GLY A 1 739 ? 20.533 9.399 -2.312 1.00 77.94 739 GLY A O 1
ATOM 5658 N N . LEU A 1 740 ? 18.714 10.500 -3.032 1.00 83.81 740 LEU A N 1
ATOM 5659 C CA . LEU A 1 740 ? 17.919 10.335 -1.809 1.00 83.81 740 LEU A CA 1
ATOM 5660 C C . LEU A 1 740 ? 16.856 9.234 -1.970 1.00 83.81 740 LEU A C 1
ATOM 5662 O O . LEU A 1 740 ? 16.267 9.114 -3.050 1.00 83.81 740 LEU A O 1
ATOM 5666 N N . PRO A 1 741 ? 16.560 8.455 -0.916 1.00 89.81 741 PRO A N 1
ATOM 5667 C CA . PRO A 1 741 ? 15.522 7.432 -0.955 1.00 89.81 741 PRO A CA 1
ATOM 5668 C C . PRO A 1 741 ? 14.108 8.044 -0.995 1.00 89.81 741 PRO A C 1
ATOM 5670 O O . PRO A 1 741 ? 13.826 9.053 -0.350 1.00 89.81 741 PRO A O 1
ATOM 5673 N N . THR A 1 742 ? 13.179 7.409 -1.717 1.00 88.06 742 THR A N 1
ATOM 5674 C CA . THR A 1 742 ? 11.751 7.803 -1.787 1.00 88.06 742 THR A CA 1
ATOM 5675 C C . THR A 1 742 ? 10.878 7.128 -0.717 1.00 88.06 742 THR A C 1
ATOM 5677 O O . THR A 1 742 ? 9.657 7.294 -0.693 1.00 88.06 742 THR A O 1
ATOM 5680 N N . GLY A 1 743 ? 11.501 6.345 0.164 1.00 91.62 743 GLY A N 1
ATOM 5681 C CA . GLY A 1 743 ? 10.878 5.496 1.172 1.00 91.62 743 GLY A CA 1
ATOM 5682 C C . GLY A 1 743 ? 11.927 4.651 1.901 1.00 91.62 743 GLY A C 1
ATOM 5683 O O . GLY A 1 743 ? 13.079 4.577 1.473 1.00 91.62 743 GLY A O 1
ATOM 5684 N N . ALA A 1 744 ? 11.525 4.006 2.992 1.00 94.62 744 ALA A N 1
ATOM 5685 C CA . ALA A 1 744 ? 12.404 3.182 3.817 1.00 94.62 744 ALA A CA 1
ATOM 5686 C C . ALA A 1 744 ? 12.048 1.691 3.729 1.00 94.62 744 ALA A C 1
ATOM 5688 O O . ALA A 1 744 ? 11.091 1.293 3.059 1.00 94.62 744 ALA A O 1
ATOM 5689 N N . ILE A 1 745 ? 12.806 0.866 4.443 1.00 95.94 745 ILE A N 1
ATOM 5690 C CA . ILE A 1 745 ? 12.476 -0.515 4.803 1.00 95.94 745 ILE A CA 1
ATOM 5691 C C . ILE A 1 745 ? 12.002 -0.507 6.256 1.00 95.94 745 ILE A C 1
ATOM 5693 O O . ILE A 1 745 ? 12.588 0.178 7.092 1.00 95.94 745 ILE A O 1
ATOM 5697 N N . ARG A 1 746 ? 10.940 -1.255 6.568 1.00 96.50 746 ARG A N 1
ATOM 5698 C CA . ARG A 1 746 ? 10.432 -1.415 7.933 1.00 96.50 746 ARG A CA 1
ATOM 5699 C C . ARG A 1 746 ? 10.532 -2.864 8.371 1.00 96.50 746 ARG A C 1
ATOM 5701 O O . ARG A 1 746 ? 9.819 -3.723 7.854 1.00 96.50 746 ARG A O 1
ATOM 5708 N N . VAL A 1 747 ? 11.362 -3.086 9.382 1.00 97.38 747 VAL A N 1
ATOM 5709 C CA . VAL A 1 747 ? 11.345 -4.285 10.215 1.00 97.38 747 VAL A CA 1
ATOM 5710 C C . VAL A 1 747 ? 10.421 -4.011 11.397 1.00 97.38 747 VAL A C 1
ATOM 5712 O O . VAL A 1 747 ? 10.515 -2.964 12.037 1.00 97.38 747 VAL A O 1
ATOM 5715 N N . SER A 1 748 ? 9.508 -4.925 11.702 1.00 97.25 748 SER A N 1
ATOM 5716 C CA . SER A 1 748 ? 8.592 -4.780 12.831 1.00 97.25 748 SER A CA 1
ATOM 5717 C C . SER A 1 748 ? 8.289 -6.123 13.478 1.00 97.25 748 SER A C 1
ATOM 5719 O O . SER A 1 748 ? 7.843 -7.054 12.812 1.00 97.25 748 SER A O 1
ATOM 5721 N N . LEU A 1 749 ? 8.547 -6.208 14.781 1.00 97.44 749 LEU A N 1
ATOM 5722 C CA . LEU A 1 749 ? 8.513 -7.444 15.562 1.00 97.44 749 LEU A CA 1
ATOM 5723 C C . LEU A 1 749 ? 7.173 -7.572 16.303 1.00 97.44 749 LEU A C 1
ATOM 5725 O O . LEU A 1 749 ? 6.616 -6.579 16.780 1.00 97.44 749 LEU A O 1
ATOM 5729 N N . GLY A 1 750 ? 6.652 -8.794 16.385 1.00 96.25 750 GLY A N 1
ATOM 5730 C CA . GLY A 1 750 ? 5.396 -9.138 17.051 1.00 96.25 750 GLY A CA 1
ATOM 5731 C C . GLY A 1 750 ? 5.615 -10.015 18.282 1.00 96.25 750 GLY A C 1
ATOM 5732 O O . GLY A 1 750 ? 6.728 -10.448 18.561 1.00 96.25 750 GLY A O 1
ATOM 5733 N N . TYR A 1 751 ? 4.535 -10.323 19.005 1.00 95.50 751 TYR A N 1
ATOM 5734 C CA . TYR A 1 751 ? 4.584 -11.165 20.212 1.00 95.50 751 TYR A CA 1
ATOM 5735 C C . TYR A 1 751 ? 4.955 -12.638 19.944 1.00 95.50 751 TYR A C 1
ATOM 5737 O O . TYR A 1 751 ? 5.137 -13.412 20.872 1.00 95.50 751 TYR A O 1
ATOM 5745 N N . MET A 1 752 ? 5.033 -13.044 18.679 1.00 95.50 752 MET A N 1
ATOM 5746 C CA . MET A 1 752 ? 5.432 -14.379 18.229 1.00 95.50 752 MET A CA 1
ATOM 5747 C C . MET A 1 752 ? 6.797 -14.386 17.528 1.00 95.50 752 MET A C 1
ATOM 5749 O O . MET A 1 752 ? 7.206 -15.436 17.031 1.00 95.50 752 MET A O 1
ATOM 5753 N N . SER A 1 753 ? 7.480 -13.237 17.436 1.00 96.69 753 SER A N 1
ATOM 5754 C CA . SER A 1 753 ? 8.817 -13.150 16.840 1.00 96.69 753 SER A CA 1
ATOM 5755 C C . SER A 1 753 ? 9.865 -13.800 17.751 1.00 96.69 753 SER A C 1
ATOM 5757 O O . SER A 1 753 ? 9.726 -13.795 18.972 1.00 96.69 753 SER A O 1
ATOM 5759 N N . THR A 1 754 ? 10.931 -14.361 17.187 1.00 95.31 754 THR A N 1
ATOM 5760 C CA . THR A 1 754 ? 11.965 -15.067 17.962 1.00 95.31 754 THR A CA 1
ATOM 5761 C C . THR A 1 754 ? 13.368 -14.496 17.743 1.00 95.31 754 THR A C 1
ATOM 5763 O O . THR A 1 754 ? 13.577 -13.601 16.922 1.00 95.31 754 THR A O 1
ATOM 5766 N N . PHE A 1 755 ? 14.344 -15.004 18.504 1.00 95.44 755 PHE A N 1
ATOM 5767 C CA . PHE A 1 755 ? 15.763 -14.719 18.282 1.00 95.44 755 PHE A CA 1
ATOM 5768 C C . PHE A 1 755 ? 16.177 -15.086 16.850 1.00 95.44 755 PHE A C 1
ATOM 5770 O O . PHE A 1 755 ? 16.912 -14.343 16.212 1.00 95.44 755 PHE A O 1
ATOM 5777 N N . GLU A 1 756 ? 15.652 -16.193 16.327 1.00 94.88 756 GLU A N 1
ATOM 5778 C CA . GLU A 1 756 ? 15.921 -16.709 14.987 1.00 94.88 756 GLU A CA 1
ATOM 5779 C C . GLU A 1 756 ? 15.366 -15.805 13.876 1.00 94.88 756 GLU A C 1
ATOM 5781 O O . GLU A 1 756 ? 16.051 -15.630 12.873 1.00 94.88 756 GLU A O 1
ATOM 5786 N N . ASP A 1 757 ? 14.194 -15.169 14.048 1.00 96.50 757 ASP A N 1
ATOM 5787 C CA . ASP A 1 757 ? 13.703 -14.161 13.085 1.00 96.50 757 ASP A CA 1
ATOM 5788 C C . ASP A 1 757 ? 14.672 -12.969 12.979 1.00 96.50 757 ASP A C 1
ATOM 5790 O O . ASP A 1 757 ? 14.937 -12.460 11.888 1.00 96.50 757 ASP A O 1
ATOM 5794 N N . VAL A 1 758 ? 15.208 -12.521 14.123 1.00 97.38 758 VAL A N 1
ATOM 5795 C CA . VAL A 1 758 ? 16.187 -11.426 14.188 1.00 97.38 758 VAL A CA 1
ATOM 5796 C C . VAL A 1 758 ? 17.532 -11.864 13.612 1.00 97.38 758 VAL A C 1
ATOM 5798 O O . VAL A 1 758 ? 18.090 -11.148 12.783 1.00 97.38 758 VAL A O 1
ATOM 5801 N N . ALA A 1 759 ? 18.035 -13.037 14.004 1.00 95.88 759 ALA A N 1
ATOM 5802 C CA . ALA A 1 759 ? 19.298 -13.583 13.520 1.00 95.88 759 ALA A CA 1
ATOM 5803 C C . ALA A 1 759 ? 19.272 -13.774 11.998 1.00 95.88 759 ALA A C 1
ATOM 5805 O O . ALA A 1 759 ? 20.126 -13.226 11.314 1.00 95.88 759 ALA A O 1
ATOM 5806 N N . ALA A 1 760 ? 18.234 -14.412 11.449 1.00 95.44 760 ALA A N 1
ATOM 5807 C CA . ALA A 1 760 ? 18.099 -14.626 10.010 1.00 95.44 760 ALA A CA 1
ATOM 5808 C C . ALA A 1 760 ? 18.061 -13.314 9.204 1.00 95.44 760 ALA A C 1
ATOM 5810 O O . ALA A 1 760 ? 18.621 -13.252 8.109 1.00 95.44 760 ALA A O 1
ATOM 5811 N N . PHE A 1 761 ? 17.448 -12.247 9.735 1.00 97.25 761 PHE A N 1
ATOM 5812 C CA . PHE A 1 761 ? 17.471 -10.934 9.083 1.00 97.25 761 PHE A CA 1
ATOM 5813 C C . PHE A 1 761 ? 18.827 -10.212 9.218 1.00 97.25 761 PHE A C 1
ATOM 5815 O O . PHE A 1 761 ? 19.261 -9.545 8.276 1.00 97.25 761 PHE A O 1
ATOM 5822 N N . VAL A 1 762 ? 19.536 -10.372 10.341 1.00 96.94 762 VAL A N 1
ATOM 5823 C CA . VAL A 1 762 ? 20.915 -9.873 10.496 1.00 96.94 762 VAL A CA 1
ATOM 5824 C C . VAL A 1 762 ? 21.879 -10.621 9.579 1.00 96.94 762 VAL A C 1
ATOM 5826 O O . VAL A 1 762 ? 22.713 -9.986 8.942 1.00 96.94 762 VAL A O 1
ATOM 5829 N N . ASP A 1 763 ? 21.758 -11.941 9.463 1.00 93.31 763 ASP A N 1
ATOM 5830 C CA . ASP A 1 763 ? 22.603 -12.764 8.599 1.00 93.31 763 ASP A CA 1
ATOM 5831 C C . ASP A 1 763 ? 22.345 -12.436 7.127 1.00 93.31 763 ASP A C 1
ATOM 5833 O O . ASP A 1 763 ? 23.289 -12.249 6.362 1.00 93.31 763 ASP A O 1
ATOM 5837 N N . PHE A 1 764 ? 21.079 -12.245 6.743 1.00 93.19 764 PHE A N 1
ATOM 5838 C CA . PHE A 1 764 ? 20.684 -11.678 5.452 1.00 93.19 764 PHE A CA 1
ATOM 5839 C C . PHE A 1 764 ? 21.367 -10.323 5.183 1.00 93.19 764 PHE A C 1
ATOM 5841 O O . PHE A 1 764 ? 21.990 -10.144 4.135 1.00 93.19 764 PHE A O 1
ATOM 5848 N N . ALA A 1 765 ? 21.331 -9.387 6.137 1.00 93.19 765 ALA A N 1
ATOM 5849 C CA . ALA A 1 765 ? 21.992 -8.089 5.996 1.00 93.19 765 ALA A CA 1
ATOM 5850 C C . ALA A 1 765 ? 23.530 -8.204 5.903 1.00 93.19 765 ALA A C 1
ATOM 5852 O O . ALA A 1 765 ? 24.157 -7.591 5.037 1.00 93.19 765 ALA A O 1
ATOM 5853 N N . SER A 1 766 ? 24.132 -9.039 6.754 1.00 90.38 766 SER A N 1
ATOM 5854 C CA . SER A 1 766 ? 25.574 -9.311 6.837 1.00 90.38 766 SER A CA 1
ATOM 5855 C C . SER A 1 766 ? 26.133 -10.039 5.610 1.00 90.38 766 SER A C 1
ATOM 5857 O O . SER A 1 766 ? 27.327 -9.945 5.309 1.00 90.38 766 SER A O 1
ATOM 5859 N N . LYS A 1 767 ? 25.274 -10.775 4.899 1.00 84.44 767 LYS A N 1
ATOM 5860 C CA . LYS A 1 767 ? 25.620 -11.565 3.716 1.00 84.44 767 LYS A CA 1
ATOM 5861 C C . LYS A 1 767 ? 25.464 -10.796 2.404 1.00 84.44 767 LYS A C 1
ATOM 5863 O O . LYS A 1 767 ? 26.168 -11.137 1.461 1.00 84.44 767 LYS A O 1
ATOM 5868 N N . TYR A 1 768 ? 24.580 -9.793 2.339 1.00 83.81 768 TYR A N 1
ATOM 5869 C CA . TYR A 1 768 ? 24.266 -9.087 1.085 1.00 83.81 768 TYR A CA 1
ATOM 5870 C C . TYR A 1 768 ? 24.603 -7.592 1.065 1.00 83.81 768 TYR A C 1
ATOM 5872 O O . TYR A 1 768 ? 24.826 -7.057 -0.017 1.00 83.81 768 TYR A O 1
ATOM 5880 N N . PHE A 1 769 ? 24.695 -6.919 2.219 1.00 87.00 769 PHE A N 1
ATOM 5881 C CA . PHE A 1 769 ? 24.976 -5.474 2.275 1.00 87.00 769 PHE A CA 1
ATOM 5882 C C . PHE A 1 769 ? 26.302 -5.118 2.968 1.00 87.00 769 PHE A C 1
ATOM 5884 O O . PHE A 1 769 ? 26.762 -3.987 2.851 1.00 87.00 769 PHE A O 1
ATOM 5891 N N . VAL A 1 770 ? 26.989 -6.069 3.612 1.00 85.50 770 VAL A N 1
ATOM 5892 C CA . VAL A 1 770 ? 28.388 -5.874 4.041 1.00 85.50 770 VAL A CA 1
ATOM 5893 C C . VAL A 1 770 ? 29.334 -6.113 2.859 1.00 85.50 770 VAL A C 1
ATOM 5895 O O . VAL A 1 770 ? 29.347 -7.194 2.277 1.00 85.50 770 VAL A O 1
ATOM 5898 N N . CYS A 1 771 ? 30.207 -5.144 2.571 1.00 80.81 771 CYS A N 1
ATOM 5899 C CA . CYS A 1 771 ? 31.338 -5.324 1.652 1.00 80.81 771 CYS A CA 1
ATOM 5900 C C . CYS A 1 771 ? 32.601 -5.572 2.482 1.00 80.81 771 CYS A C 1
ATOM 5902 O O . CYS A 1 771 ? 32.988 -4.696 3.255 1.00 80.81 771 CYS A O 1
ATOM 5904 N N . ARG A 1 772 ? 33.223 -6.752 2.357 1.00 80.50 772 ARG A N 1
ATOM 5905 C CA . ARG A 1 772 ? 34.314 -7.214 3.249 1.00 80.50 772 ARG A CA 1
ATOM 5906 C C . ARG A 1 772 ? 35.730 -7.004 2.709 1.00 80.50 772 ARG A C 1
ATOM 5908 O O . ARG A 1 772 ? 36.685 -7.214 3.446 1.00 80.50 772 ARG A O 1
ATOM 5915 N N . VAL A 1 773 ? 35.865 -6.611 1.445 1.00 73.00 773 VAL A N 1
ATOM 5916 C CA . VAL A 1 773 ? 37.152 -6.462 0.751 1.00 73.00 773 VAL A CA 1
ATOM 5917 C C . VAL A 1 773 ? 37.202 -5.073 0.119 1.00 73.00 773 VAL A C 1
ATOM 5919 O O . VAL A 1 773 ? 36.188 -4.599 -0.397 1.00 73.00 773 VAL A O 1
ATOM 5922 N N . ALA A 1 774 ? 38.361 -4.418 0.178 1.00 64.62 774 ALA A N 1
ATOM 5923 C CA . ALA A 1 774 ? 38.598 -3.192 -0.575 1.00 64.62 774 ALA A CA 1
ATOM 5924 C C . ALA A 1 774 ? 38.676 -3.509 -2.080 1.00 64.62 774 ALA A C 1
ATOM 5926 O O . ALA A 1 774 ? 39.238 -4.547 -2.433 1.00 64.62 774 ALA A O 1
ATOM 5927 N N . PRO A 1 775 ? 38.172 -2.644 -2.979 1.00 53.06 775 PRO A N 1
ATOM 5928 C CA . PRO A 1 775 ? 38.479 -2.783 -4.397 1.00 53.06 775 PRO A CA 1
ATOM 5929 C C . PRO A 1 775 ? 39.998 -2.671 -4.574 1.00 53.06 775 PRO A C 1
ATOM 5931 O O . PRO A 1 775 ? 40.606 -1.695 -4.126 1.00 53.06 775 PRO A O 1
ATOM 5934 N N . GLU A 1 776 ? 40.615 -3.686 -5.180 1.00 41.84 776 GLU A N 1
ATOM 5935 C CA . GLU A 1 776 ? 42.058 -3.690 -5.419 1.00 41.84 776 GLU A CA 1
ATOM 5936 C C . GLU A 1 776 ? 42.448 -2.482 -6.282 1.00 41.84 776 GLU A C 1
ATOM 5938 O O . GLU A 1 776 ? 41.777 -2.152 -7.262 1.00 41.84 776 GLU A O 1
ATOM 5943 N N . GLN A 1 777 ? 43.539 -1.805 -5.916 1.00 35.88 777 GLN A N 1
ATOM 5944 C CA . GLN A 1 777 ? 44.127 -0.782 -6.778 1.00 35.88 777 GLN A CA 1
ATOM 5945 C C . GLN A 1 777 ? 44.641 -1.476 -8.043 1.00 35.88 777 GLN A C 1
ATOM 5947 O O . GLN A 1 777 ? 45.512 -2.340 -7.932 1.00 35.88 777 GLN A O 1
ATOM 5952 N N . GLU A 1 778 ? 44.125 -1.114 -9.225 1.00 27.97 778 GLU A N 1
ATOM 5953 C CA . GLU A 1 778 ? 44.650 -1.645 -10.490 1.00 27.97 778 GLU A CA 1
ATOM 5954 C C . GLU A 1 778 ? 46.166 -1.385 -10.564 1.00 27.97 778 GLU A C 1
ATOM 5956 O O . GLU A 1 778 ? 46.584 -0.224 -10.510 1.00 27.97 778 GLU A O 1
ATOM 5961 N N . PRO A 1 779 ? 47.013 -2.425 -10.688 1.00 32.66 779 PRO A N 1
ATOM 5962 C CA . PRO A 1 779 ? 48.449 -2.217 -10.786 1.00 32.66 779 PRO A CA 1
ATOM 5963 C C . PRO A 1 779 ? 48.797 -1.551 -12.118 1.00 32.66 779 PRO A C 1
ATOM 5965 O O . PRO A 1 779 ? 48.570 -2.128 -13.187 1.00 32.66 779 PRO A O 1
ATOM 5968 N N . GLU A 1 780 ? 49.400 -0.361 -12.070 1.00 32.41 780 GLU A N 1
ATOM 5969 C CA . GLU A 1 780 ? 49.927 0.304 -13.262 1.00 32.41 780 GLU A CA 1
ATOM 5970 C C . GLU A 1 780 ? 51.062 -0.529 -13.893 1.00 32.41 780 GLU A C 1
ATOM 5972 O O . GLU A 1 780 ? 52.230 -0.428 -13.532 1.00 32.41 780 GLU A O 1
ATOM 5977 N N . ALA A 1 781 ? 50.672 -1.337 -14.882 1.00 33.91 781 ALA A N 1
ATOM 5978 C CA . ALA A 1 781 ? 51.489 -2.034 -15.874 1.00 33.91 781 ALA A CA 1
ATOM 5979 C C . ALA A 1 781 ? 52.553 -3.047 -15.386 1.00 33.91 781 ALA A C 1
ATOM 5981 O O . ALA A 1 781 ? 53.690 -2.682 -15.103 1.00 33.91 781 ALA A O 1
ATOM 5982 N N . MET A 1 782 ? 52.293 -4.351 -15.606 1.00 26.14 782 MET A N 1
ATOM 5983 C CA . MET A 1 782 ? 53.328 -5.214 -16.212 1.00 26.14 782 MET A CA 1
ATOM 5984 C C . MET A 1 782 ? 52.818 -6.434 -17.016 1.00 26.14 782 MET A C 1
ATOM 5986 O O . MET A 1 782 ? 52.322 -7.422 -16.493 1.00 26.14 782 MET A O 1
ATOM 5990 N N . THR A 1 783 ? 53.026 -6.350 -18.335 1.00 26.78 783 THR A N 1
ATOM 5991 C CA . THR A 1 783 ? 53.406 -7.429 -19.278 1.00 26.78 783 THR A CA 1
ATOM 5992 C C . THR A 1 783 ? 52.846 -8.863 -19.152 1.00 26.78 783 THR A C 1
ATOM 5994 O O . THR A 1 783 ? 53.364 -9.690 -18.410 1.00 26.78 783 THR A O 1
ATOM 5997 N N . ARG A 1 784 ? 51.989 -9.213 -20.126 1.00 38.56 784 ARG A N 1
ATOM 5998 C CA . ARG A 1 784 ? 52.017 -10.450 -20.952 1.00 38.56 784 ARG A CA 1
ATOM 5999 C C . ARG A 1 784 ? 52.596 -11.739 -20.318 1.00 38.56 784 ARG A C 1
ATOM 6001 O O . ARG A 1 784 ? 53.799 -11.976 -20.398 1.00 38.56 784 ARG A O 1
ATOM 6008 N N . THR A 1 785 ? 51.731 -12.700 -19.994 1.00 24.34 785 THR A N 1
ATOM 6009 C CA . THR A 1 785 ? 52.031 -14.134 -20.199 1.00 24.34 785 THR A CA 1
ATOM 6010 C C . THR A 1 785 ? 50.782 -14.911 -20.632 1.00 24.34 785 THR A C 1
ATOM 6012 O O . THR A 1 785 ? 49.660 -14.584 -20.269 1.00 24.34 785 THR A O 1
ATOM 6015 N N . SER A 1 786 ? 50.999 -15.894 -21.501 1.00 25.94 786 SER A N 1
ATOM 6016 C CA . SER A 1 786 ? 50.036 -16.726 -22.243 1.00 25.94 786 SER A CA 1
ATOM 6017 C C . SER A 1 786 ? 48.697 -17.098 -21.573 1.00 25.94 786 SER A C 1
ATOM 6019 O O . SER A 1 786 ? 48.652 -17.983 -20.719 1.00 25.94 786 SER A O 1
ATOM 6021 N N . SER A 1 787 ? 47.589 -16.591 -22.123 1.00 23.05 787 SER A N 1
ATOM 6022 C CA . SER A 1 787 ? 46.290 -17.290 -22.106 1.00 23.05 787 SER A CA 1
ATOM 6023 C C . SER A 1 787 ? 46.273 -18.441 -23.137 1.00 23.05 787 SER A C 1
ATOM 6025 O O . SER A 1 787 ? 47.004 -18.368 -24.133 1.00 23.05 787 SER A O 1
ATOM 6027 N N . PRO A 1 788 ? 45.431 -19.482 -22.976 1.00 25.88 788 PRO A N 1
ATOM 6028 C CA . PRO A 1 788 ? 45.249 -20.517 -23.997 1.00 25.88 788 PRO A CA 1
ATOM 6029 C C . PRO A 1 788 ? 44.713 -19.938 -25.316 1.00 25.88 788 PRO A C 1
ATOM 6031 O O . PRO A 1 788 ? 43.794 -19.119 -25.319 1.00 25.88 788 PRO A O 1
ATOM 6034 N N . ARG A 1 789 ? 45.261 -20.376 -26.457 1.00 28.69 789 ARG A N 1
ATOM 6035 C CA . ARG A 1 789 ? 44.825 -19.912 -27.786 1.00 28.69 789 ARG A CA 1
ATOM 6036 C C . ARG A 1 789 ? 43.472 -20.513 -28.183 1.00 28.69 789 ARG A C 1
ATOM 6038 O O . ARG A 1 789 ? 43.430 -21.586 -28.780 1.00 28.69 789 ARG A O 1
ATOM 6045 N N . ILE A 1 790 ? 42.392 -19.772 -27.959 1.00 28.39 790 ILE A N 1
ATOM 6046 C CA . ILE A 1 790 ? 41.187 -19.877 -28.795 1.00 28.39 790 ILE A CA 1
ATOM 6047 C C . ILE A 1 790 ? 41.418 -19.010 -30.045 1.00 28.39 790 ILE A C 1
ATOM 6049 O O . ILE A 1 790 ? 41.967 -17.912 -29.957 1.00 28.39 790 ILE A O 1
ATOM 6053 N N . LEU A 1 791 ? 41.082 -19.532 -31.227 1.00 27.62 791 LEU A N 1
ATOM 6054 C CA . LEU A 1 791 ? 41.414 -18.911 -32.515 1.00 27.62 791 LEU A CA 1
ATOM 6055 C C . LEU A 1 791 ? 40.416 -17.805 -32.896 1.00 27.62 791 LEU A C 1
ATOM 6057 O O . LEU A 1 791 ? 39.455 -18.048 -33.623 1.00 27.62 791 LEU A O 1
ATOM 6061 N N . SER A 1 792 ? 40.672 -16.578 -32.442 1.00 27.97 792 SER A N 1
ATOM 6062 C CA . SER A 1 792 ? 39.942 -15.386 -32.894 1.00 27.97 792 SER A CA 1
ATOM 6063 C C . SER A 1 792 ? 40.259 -15.047 -34.363 1.00 27.97 792 SER A C 1
ATOM 6065 O O . SER A 1 792 ? 41.439 -14.931 -34.711 1.00 27.97 792 SER A O 1
ATOM 6067 N N . PRO A 1 793 ? 39.255 -14.800 -35.228 1.00 33.53 793 PRO A N 1
ATOM 6068 C CA . PRO A 1 793 ? 39.475 -14.191 -36.540 1.00 33.53 793 PRO A CA 1
ATOM 6069 C C . PRO A 1 793 ? 40.044 -12.769 -36.396 1.00 33.53 793 PRO A C 1
ATOM 6071 O O . PRO A 1 793 ? 39.526 -11.962 -35.626 1.00 33.53 793 PRO A O 1
ATOM 6074 N N . GLN A 1 794 ? 41.100 -12.432 -37.142 1.00 36.19 794 GLN A N 1
ATOM 6075 C CA . GLN A 1 794 ? 41.842 -11.167 -36.988 1.00 36.19 794 GLN A CA 1
ATOM 6076 C C . GLN A 1 794 ? 41.173 -9.940 -37.656 1.00 36.19 794 GLN A C 1
ATOM 6078 O O . GLN A 1 794 ? 41.840 -9.199 -38.373 1.00 36.19 794 GLN A O 1
ATOM 6083 N N . PHE A 1 795 ? 39.876 -9.688 -37.434 1.00 38.16 795 PHE A N 1
ATOM 6084 C CA . PHE A 1 795 ? 39.185 -8.519 -38.014 1.00 38.16 795 PHE A CA 1
ATOM 6085 C C . PHE A 1 795 ? 38.096 -7.899 -37.117 1.00 38.16 795 PHE A C 1
ATOM 6087 O O . PHE A 1 795 ? 36.911 -8.146 -37.317 1.00 38.16 795 PHE A O 1
ATOM 6094 N N . ALA A 1 796 ? 38.496 -7.013 -36.194 1.00 38.97 796 ALA A N 1
ATOM 6095 C CA . ALA A 1 796 ? 37.663 -5.916 -35.673 1.00 38.97 796 ALA A CA 1
ATOM 6096 C C . ALA A 1 796 ? 38.508 -4.879 -34.896 1.00 38.97 796 ALA A C 1
ATOM 6098 O O . ALA A 1 796 ? 39.432 -5.243 -34.173 1.00 38.97 796 ALA A O 1
ATOM 6099 N N . LYS A 1 797 ? 38.155 -3.587 -34.991 1.00 53.09 797 LYS A N 1
ATOM 6100 C CA . LYS A 1 797 ? 38.539 -2.530 -34.025 1.00 53.09 797 LYS A CA 1
ATOM 6101 C C . LYS A 1 797 ? 37.278 -1.986 -33.333 1.00 53.09 797 LYS A C 1
ATOM 6103 O O . LYS A 1 797 ? 36.965 -0.804 -33.434 1.00 53.09 797 LYS A O 1
ATOM 6108 N N . GLY A 1 798 ? 36.514 -2.875 -32.709 1.00 67.06 798 GLY A N 1
ATOM 6109 C CA . GLY A 1 798 ? 35.246 -2.559 -32.051 1.00 67.06 798 GLY A CA 1
ATOM 6110 C C . GLY A 1 798 ? 34.408 -3.816 -31.795 1.00 67.06 798 GLY A C 1
ATOM 6111 O O . GLY A 1 798 ? 34.828 -4.908 -32.189 1.00 67.06 798 GLY A O 1
ATOM 6112 N N . PRO A 1 799 ? 33.237 -3.674 -31.154 1.00 81.31 799 PRO A N 1
ATOM 6113 C CA . PRO A 1 799 ? 32.414 -4.813 -30.781 1.00 81.31 799 PRO A CA 1
ATOM 6114 C C . PRO A 1 799 ? 31.792 -5.548 -31.974 1.00 81.31 799 PRO A C 1
ATOM 6116 O O . PRO A 1 799 ? 31.556 -4.986 -33.047 1.00 81.31 799 PRO A O 1
ATOM 6119 N N . TYR A 1 800 ? 31.482 -6.823 -31.758 1.00 82.81 800 TYR A N 1
ATOM 6120 C CA . TYR A 1 800 ? 30.874 -7.729 -32.730 1.00 82.81 800 TYR A CA 1
ATOM 6121 C C . TYR A 1 800 ? 29.830 -8.636 -32.056 1.00 82.81 800 TYR A C 1
ATOM 6123 O O . TYR A 1 800 ? 29.859 -8.865 -30.844 1.00 82.81 800 TYR A O 1
ATOM 6131 N N . LEU A 1 801 ? 28.850 -9.109 -32.832 1.00 85.06 801 LEU A N 1
ATOM 6132 C CA . LEU A 1 801 ? 27.773 -9.963 -32.321 1.00 85.06 801 LEU A CA 1
ATOM 6133 C C . LEU A 1 801 ? 28.258 -11.416 -32.241 1.00 85.06 801 LEU A C 1
ATOM 6135 O O . LEU A 1 801 ? 28.774 -11.945 -33.222 1.00 85.06 801 LEU A O 1
ATOM 6139 N N . CYS A 1 802 ? 28.060 -12.065 -31.093 1.00 85.19 802 CYS A N 1
ATOM 6140 C CA . CYS A 1 802 ? 28.519 -13.435 -30.842 1.00 85.19 802 CYS A CA 1
ATOM 6141 C C . CYS A 1 802 ? 27.404 -14.484 -30.760 1.00 85.19 802 CYS A C 1
ATOM 6143 O O . CYS A 1 802 ? 27.675 -15.659 -30.988 1.00 85.19 802 CYS A O 1
ATOM 6145 N N . LYS A 1 803 ? 26.179 -14.104 -30.373 1.00 88.06 803 LYS A N 1
ATOM 6146 C CA . LYS A 1 803 ? 25.078 -15.056 -30.140 1.00 88.06 803 LYS A CA 1
ATOM 6147 C C . LYS A 1 803 ? 23.724 -14.360 -30.234 1.00 88.06 803 LYS A C 1
ATOM 6149 O O . LYS A 1 803 ? 23.542 -13.299 -29.632 1.00 88.06 803 LYS A O 1
ATOM 6154 N N . VAL A 1 804 ? 22.761 -14.991 -30.905 1.00 89.56 804 VAL A N 1
ATOM 6155 C CA . VAL A 1 804 ? 21.339 -14.619 -30.854 1.00 89.56 804 VAL A CA 1
ATOM 6156 C C . VAL A 1 804 ? 20.563 -15.753 -30.188 1.00 89.56 804 VAL A C 1
ATOM 6158 O O . VAL A 1 804 ? 20.777 -16.923 -30.499 1.00 89.56 804 VAL A O 1
ATOM 6161 N N . THR A 1 805 ? 19.677 -15.415 -29.250 1.00 89.75 805 THR A N 1
ATOM 6162 C CA . THR A 1 805 ? 18.824 -16.388 -28.547 1.00 89.75 805 THR A CA 1
ATOM 6163 C C . THR A 1 805 ? 17.360 -15.960 -28.605 1.00 89.75 805 THR A C 1
ATOM 6165 O O . THR A 1 805 ? 17.014 -14.821 -28.275 1.00 89.75 805 THR A O 1
ATOM 6168 N N . LEU A 1 806 ? 16.495 -16.889 -29.009 1.00 88.38 806 LEU A N 1
ATOM 6169 C CA . LEU A 1 806 ? 15.044 -16.736 -29.092 1.00 88.38 806 LEU A CA 1
ATOM 6170 C C . LEU A 1 806 ? 14.371 -17.472 -27.925 1.00 88.38 806 LEU A C 1
ATOM 6172 O O . LEU A 1 806 ? 14.787 -18.576 -27.571 1.00 88.38 806 LEU A O 1
ATOM 6176 N N . PHE A 1 807 ? 13.294 -16.915 -27.366 1.00 89.69 807 PHE A N 1
ATOM 6177 C CA . PHE A 1 807 ? 12.507 -17.564 -26.309 1.00 89.69 807 PHE A CA 1
ATOM 6178 C C . PHE A 1 807 ? 11.026 -17.699 -26.709 1.00 89.69 807 PHE A C 1
ATOM 6180 O O . PHE A 1 807 ? 10.208 -16.912 -26.234 1.00 89.69 807 PHE A O 1
ATOM 6187 N N . PRO A 1 808 ? 10.643 -18.675 -27.562 1.00 88.88 808 PRO A N 1
ATOM 6188 C CA . PRO A 1 808 ? 9.274 -18.815 -28.081 1.00 88.88 808 PRO A CA 1
ATOM 6189 C C . PRO A 1 808 ? 8.163 -18.816 -27.018 1.00 88.88 808 PRO A C 1
ATOM 6191 O O . PRO A 1 808 ? 7.122 -18.180 -27.193 1.00 88.88 808 PRO A O 1
ATOM 6194 N N . ILE A 1 809 ? 8.401 -19.505 -25.896 1.00 89.31 809 ILE A N 1
ATOM 6195 C CA . ILE A 1 809 ? 7.486 -19.578 -24.752 1.00 89.31 809 ILE A CA 1
ATOM 6196 C C . ILE A 1 809 ? 8.090 -18.809 -23.574 1.00 89.31 809 ILE A C 1
ATOM 6198 O O . ILE A 1 809 ? 9.274 -18.968 -23.256 1.00 89.31 809 ILE A O 1
ATOM 6202 N N . LYS A 1 810 ? 7.280 -17.998 -22.881 1.00 85.44 810 LYS A N 1
ATOM 6203 C CA . LYS A 1 810 ? 7.710 -17.331 -21.643 1.00 85.44 810 LYS A CA 1
ATOM 6204 C C . LYS A 1 810 ? 8.207 -18.362 -20.619 1.00 85.44 810 LYS A C 1
ATOM 6206 O O . LYS A 1 810 ? 7.579 -19.390 -20.402 1.00 85.44 810 LYS A O 1
ATOM 6211 N N . SER A 1 811 ? 9.317 -18.049 -19.954 1.00 85.06 811 SER A N 1
ATOM 6212 C CA . SER A 1 811 ? 9.949 -18.852 -18.895 1.00 85.06 811 SER A CA 1
ATOM 6213 C C . SER A 1 811 ? 10.498 -20.242 -19.261 1.00 85.06 811 SER A C 1
ATOM 6215 O O . SER A 1 811 ? 11.347 -20.706 -18.508 1.00 85.06 811 SER A O 1
ATOM 6217 N N . CYS A 1 812 ? 10.183 -20.837 -20.414 1.00 88.31 812 CYS A N 1
ATOM 6218 C CA . CYS A 1 812 ? 10.851 -22.059 -20.904 1.00 88.31 812 CYS A CA 1
ATOM 6219 C C . CYS A 1 812 ? 12.302 -21.810 -21.368 1.00 88.31 812 CYS A C 1
ATOM 6221 O O . CYS A 1 812 ? 12.764 -20.664 -21.327 1.00 88.31 812 CYS A O 1
ATOM 6223 N N . ALA A 1 813 ? 13.022 -22.844 -21.818 1.00 86.81 813 ALA A N 1
ATOM 6224 C CA . ALA A 1 813 ? 14.362 -22.697 -22.396 1.00 86.81 813 ALA A CA 1
ATOM 6225 C C . ALA A 1 813 ? 14.370 -21.845 -23.689 1.00 86.81 813 ALA A C 1
ATOM 6227 O O . ALA A 1 813 ? 13.324 -21.555 -24.277 1.00 86.81 813 ALA A O 1
ATOM 6228 N N . GLY A 1 814 ? 15.559 -21.406 -24.113 1.00 86.25 814 GLY A N 1
ATOM 6229 C CA . GLY A 1 814 ? 15.764 -20.671 -25.366 1.00 86.25 814 GLY A CA 1
ATOM 6230 C C . GLY A 1 814 ? 16.416 -21.524 -26.450 1.00 86.25 814 GLY A C 1
ATOM 6231 O O . GLY A 1 814 ? 17.114 -22.489 -26.140 1.00 86.25 814 GLY A O 1
ATOM 6232 N N . MET A 1 815 ? 16.222 -21.135 -27.710 1.00 87.12 815 MET A N 1
ATOM 6233 C CA . MET A 1 815 ? 16.947 -21.687 -28.859 1.00 87.12 815 MET A CA 1
ATOM 6234 C C . MET A 1 815 ? 17.977 -20.670 -29.364 1.00 87.12 815 MET A C 1
ATOM 6236 O O . MET A 1 815 ? 17.668 -19.484 -29.509 1.00 87.12 815 MET A O 1
ATOM 6240 N N . VAL A 1 816 ? 19.205 -21.132 -29.601 1.00 88.19 816 VAL A N 1
ATOM 6241 C CA . VAL A 1 816 ? 20.300 -20.330 -30.170 1.00 88.19 816 VAL A CA 1
ATOM 6242 C C . VAL A 1 816 ? 20.233 -20.421 -31.692 1.00 88.19 816 VAL A C 1
ATOM 6244 O O . VAL A 1 816 ? 19.942 -21.490 -32.226 1.00 88.19 816 VAL A O 1
ATOM 6247 N N . VAL A 1 817 ? 20.464 -19.303 -32.379 1.00 85.88 817 VAL A N 1
ATOM 6248 C CA . VAL A 1 817 ? 20.330 -19.181 -33.838 1.00 85.88 817 VAL A CA 1
ATOM 6249 C C . VAL A 1 817 ? 21.429 -18.286 -34.412 1.00 85.88 817 VAL A C 1
ATOM 6251 O O . VAL A 1 817 ? 21.783 -17.278 -33.802 1.00 85.88 817 VAL A O 1
ATOM 6254 N N . ASP A 1 818 ? 21.946 -18.629 -35.594 1.00 79.31 818 ASP A N 1
ATOM 6255 C CA . ASP A 1 818 ? 22.993 -17.845 -36.271 1.00 79.31 818 ASP A CA 1
ATOM 6256 C C . ASP A 1 818 ? 22.434 -16.546 -36.882 1.00 79.31 818 ASP A C 1
ATOM 6258 O O . ASP A 1 818 ? 23.080 -15.499 -36.874 1.00 79.31 818 ASP A O 1
ATOM 6262 N N . ALA A 1 819 ? 21.195 -16.605 -37.380 1.00 80.19 819 ALA A N 1
ATOM 6263 C CA . ALA A 1 819 ? 20.426 -15.472 -37.885 1.00 80.19 819 ALA A CA 1
ATOM 6264 C C . ALA A 1 819 ? 18.924 -15.710 -37.657 1.00 80.19 819 ALA A C 1
ATOM 6266 O O . ALA A 1 819 ? 18.469 -16.854 -37.619 1.00 80.19 819 ALA A O 1
ATOM 6267 N N . TRP A 1 820 ? 18.136 -14.638 -37.522 1.00 86.44 820 TRP A N 1
ATOM 6268 C CA . TRP A 1 820 ? 16.684 -14.740 -37.333 1.00 86.44 820 TRP A CA 1
ATOM 6269 C C . TRP A 1 820 ? 15.932 -13.498 -37.840 1.00 86.44 820 TRP A C 1
ATOM 6271 O O . TRP A 1 820 ? 16.456 -12.388 -37.706 1.00 86.44 820 TRP A O 1
ATOM 6281 N N . PRO A 1 821 ? 14.702 -13.628 -38.377 1.00 79.12 821 PRO A N 1
ATOM 6282 C CA . PRO A 1 821 ? 13.917 -12.476 -38.814 1.00 79.12 821 PRO A CA 1
ATOM 6283 C C . PRO A 1 821 ? 13.491 -11.564 -37.655 1.00 79.12 821 PRO A C 1
ATOM 6285 O O . PRO A 1 821 ? 13.025 -12.028 -36.610 1.00 79.12 821 PRO A O 1
ATOM 6288 N N . ILE A 1 822 ? 13.562 -10.250 -37.879 1.00 74.25 822 ILE A N 1
ATOM 6289 C CA . ILE A 1 822 ? 12.949 -9.231 -37.018 1.00 74.25 822 ILE A CA 1
ATOM 6290 C C . ILE A 1 822 ? 11.626 -8.804 -37.660 1.00 74.25 822 ILE A C 1
ATOM 6292 O O . ILE A 1 822 ? 11.610 -8.265 -38.763 1.00 74.25 822 ILE A O 1
ATOM 6296 N N . GLY A 1 823 ? 10.517 -9.050 -36.967 1.00 66.12 823 GLY A N 1
ATOM 6297 C CA . GLY A 1 823 ? 9.189 -8.556 -37.319 1.00 66.12 823 GLY A CA 1
ATOM 6298 C C . GLY A 1 823 ? 8.797 -7.301 -36.530 1.00 66.12 823 GLY A C 1
ATOM 6299 O O . GLY A 1 823 ? 9.557 -6.765 -35.723 1.00 66.12 823 GLY A O 1
ATOM 6300 N N . SER A 1 824 ? 7.549 -6.861 -36.704 1.00 57.47 824 SER A N 1
ATOM 6301 C CA . SER A 1 824 ? 6.987 -5.661 -36.055 1.00 57.47 824 SER A CA 1
ATOM 6302 C C . SER A 1 824 ? 6.903 -5.720 -34.520 1.00 57.47 824 SER A C 1
ATOM 6304 O O . SER A 1 824 ? 6.643 -4.699 -33.889 1.00 57.47 824 SER A O 1
ATOM 6306 N N . ARG A 1 825 ? 7.131 -6.896 -33.915 1.00 59.22 825 ARG A N 1
ATOM 6307 C CA . ARG A 1 825 ? 7.137 -7.145 -32.460 1.00 59.22 825 ARG A CA 1
ATOM 6308 C C . ARG A 1 825 ? 8.481 -7.707 -31.963 1.00 59.22 825 ARG A C 1
ATOM 6310 O O . ARG A 1 825 ? 8.515 -8.472 -31.006 1.00 59.22 825 ARG A O 1
ATOM 6317 N N . GLY A 1 826 ? 9.578 -7.370 -32.646 1.00 72.81 826 GLY A N 1
ATOM 6318 C CA . GLY A 1 826 ? 10.921 -7.879 -32.357 1.00 72.81 826 GLY A CA 1
ATOM 6319 C C . GLY A 1 826 ? 11.263 -9.161 -33.122 1.00 72.81 826 GLY A C 1
ATOM 6320 O O . GLY A 1 826 ? 10.752 -9.377 -34.219 1.00 72.81 826 GLY A O 1
ATOM 6321 N N . LEU A 1 827 ? 12.132 -10.010 -32.563 1.00 80.62 827 LEU A N 1
ATOM 6322 C CA . LEU A 1 827 ? 12.472 -11.316 -33.147 1.00 80.62 827 LEU A CA 1
ATOM 6323 C C . LEU A 1 827 ? 11.191 -12.134 -33.385 1.00 80.62 827 LEU A C 1
ATOM 6325 O O . LEU A 1 827 ? 10.337 -12.233 -32.503 1.00 80.62 827 LEU A O 1
ATOM 6329 N N . LEU A 1 828 ? 11.043 -12.701 -34.584 1.00 79.38 828 LEU A N 1
ATOM 6330 C CA . LEU A 1 828 ? 9.804 -13.358 -34.996 1.00 79.38 828 LEU A CA 1
ATOM 6331 C C . LEU A 1 828 ? 9.455 -14.528 -34.056 1.00 79.38 828 LEU A C 1
ATOM 6333 O O . LEU A 1 828 ? 10.295 -15.390 -33.804 1.00 79.38 828 LEU A O 1
ATOM 6337 N N . PHE A 1 829 ? 8.215 -14.539 -33.553 1.00 81.19 829 PHE A N 1
ATOM 6338 C CA . PHE A 1 829 ? 7.683 -15.469 -32.543 1.00 81.19 829 PHE A CA 1
ATOM 6339 C C . PHE A 1 829 ? 8.347 -15.440 -31.145 1.00 81.19 829 PHE A C 1
ATOM 6341 O O . PHE A 1 829 ? 8.014 -16.283 -30.309 1.00 81.19 829 PHE A O 1
ATOM 6348 N N . ASP A 1 830 ? 9.233 -14.483 -30.829 1.00 83.75 830 ASP A N 1
ATOM 6349 C CA . ASP A 1 830 ? 9.793 -14.361 -29.473 1.00 83.75 830 ASP A CA 1
ATOM 6350 C C . ASP A 1 830 ? 8.691 -14.073 -28.442 1.00 83.75 830 ASP A C 1
ATOM 6352 O O . ASP A 1 830 ? 7.945 -13.096 -28.547 1.00 83.75 830 ASP A O 1
ATOM 6356 N N . ARG A 1 831 ? 8.603 -14.937 -27.425 1.00 83.69 831 ARG A N 1
ATOM 6357 C CA . ARG A 1 831 ? 7.691 -14.835 -26.277 1.00 83.69 831 ARG A CA 1
ATOM 6358 C C . ARG A 1 831 ? 6.213 -14.686 -26.683 1.00 83.69 831 ARG A C 1
ATOM 6360 O O . ARG A 1 831 ? 5.435 -14.076 -25.956 1.00 83.69 831 ARG A O 1
ATOM 6367 N N . GLU A 1 832 ? 5.806 -15.247 -27.824 1.00 82.31 832 GLU A N 1
ATOM 6368 C CA . GLU A 1 832 ? 4.416 -15.191 -28.318 1.00 82.31 832 GLU A CA 1
ATOM 6369 C C . GLU A 1 832 ? 3.467 -16.155 -27.570 1.00 82.31 832 GLU A C 1
ATOM 6371 O O . GLU A 1 832 ? 2.243 -15.977 -27.579 1.00 82.31 832 GLU A O 1
ATOM 6376 N N . PHE A 1 833 ? 4.039 -17.149 -26.886 1.00 87.25 833 PHE A N 1
ATOM 6377 C CA . PHE A 1 833 ? 3.329 -18.201 -26.163 1.00 87.25 833 PHE A CA 1
ATOM 6378 C C . PHE A 1 833 ? 3.608 -18.164 -24.652 1.00 87.25 833 PHE A C 1
ATOM 6380 O O . PHE A 1 833 ? 4.677 -17.748 -24.193 1.00 87.25 833 PHE A O 1
ATOM 6387 N N . ALA A 1 834 ? 2.658 -18.668 -23.866 1.00 88.62 834 ALA A N 1
ATOM 6388 C CA . ALA A 1 834 ? 2.762 -18.792 -22.416 1.00 88.62 834 ALA A CA 1
ATOM 6389 C C . ALA A 1 834 ? 2.106 -20.082 -21.919 1.00 88.62 834 ALA A C 1
ATOM 6391 O O . ALA A 1 834 ? 1.059 -20.478 -22.427 1.00 88.62 834 ALA A O 1
ATOM 6392 N N . ILE A 1 835 ? 2.688 -20.704 -20.892 1.00 89.19 835 ILE A N 1
ATOM 6393 C CA . ILE A 1 835 ? 2.045 -21.803 -20.163 1.00 89.19 835 ILE A CA 1
ATOM 6394 C C . ILE A 1 835 ? 1.294 -21.202 -18.973 1.00 89.19 835 ILE A C 1
ATOM 6396 O O . ILE A 1 835 ? 1.825 -20.345 -18.263 1.00 89.19 835 ILE A O 1
ATOM 6400 N N . VAL A 1 836 ? 0.047 -21.619 -18.779 1.00 86.19 836 VAL A N 1
ATOM 6401 C CA . VAL A 1 836 ? -0.898 -21.030 -17.823 1.00 86.19 836 VAL A CA 1
ATOM 6402 C C . VAL A 1 836 ? -1.418 -22.111 -16.890 1.00 86.19 836 VAL A C 1
ATOM 6404 O O . VAL A 1 836 ? -1.782 -23.194 -17.341 1.00 86.19 836 VAL A O 1
ATOM 6407 N N . ASP A 1 837 ? -1.459 -21.819 -15.595 1.00 85.81 837 ASP A N 1
ATOM 6408 C CA . ASP A 1 837 ? -2.084 -22.678 -14.592 1.00 85.81 837 ASP A CA 1
ATOM 6409 C C . ASP A 1 837 ? -3.610 -22.658 -14.759 1.00 85.81 837 ASP A C 1
ATOM 6411 O O . ASP A 1 837 ? -4.227 -21.589 -14.719 1.00 85.81 837 ASP A O 1
ATOM 6415 N N . LEU A 1 838 ? -4.230 -23.825 -14.959 1.00 78.56 838 LEU A N 1
ATOM 6416 C CA . LEU A 1 838 ? -5.660 -23.897 -15.290 1.00 78.56 838 LEU A CA 1
ATOM 6417 C C . LEU A 1 838 ? -6.577 -23.623 -14.092 1.00 78.56 838 LEU A C 1
ATOM 6419 O O . LEU A 1 838 ? -7.733 -23.262 -14.296 1.00 78.56 838 LEU A O 1
ATOM 6423 N N . SER A 1 839 ? -6.072 -23.754 -12.862 1.00 74.00 839 SER A N 1
ATOM 6424 C CA . SER A 1 839 ? -6.852 -23.508 -11.643 1.00 74.00 839 SER A CA 1
ATOM 6425 C C . SER A 1 839 ? -6.901 -22.027 -11.254 1.00 74.00 839 SER A C 1
ATOM 6427 O O . SER A 1 839 ? -7.889 -21.566 -10.688 1.00 74.00 839 SER A O 1
ATOM 6429 N N . THR A 1 840 ? -5.854 -21.260 -11.586 1.00 76.38 840 THR A N 1
ATOM 6430 C CA . THR A 1 840 ? -5.718 -19.846 -11.186 1.00 76.38 840 THR A CA 1
ATOM 6431 C C . THR A 1 840 ? -5.758 -18.843 -12.344 1.00 76.38 840 THR A C 1
ATOM 6433 O O . THR A 1 840 ? -5.943 -17.646 -12.109 1.00 76.38 840 THR A O 1
ATOM 6436 N N . GLY A 1 841 ? -5.576 -19.290 -13.593 1.00 72.44 841 GLY A N 1
ATOM 6437 C CA . GLY A 1 841 ? -5.508 -18.424 -14.777 1.00 72.44 841 GLY A CA 1
ATOM 6438 C C . GLY A 1 841 ? -4.235 -17.567 -14.865 1.00 72.44 841 GLY A C 1
ATOM 6439 O O . GLY A 1 841 ? -4.179 -16.618 -15.652 1.00 72.44 841 GLY A O 1
ATOM 6440 N N . ASN A 1 842 ? -3.218 -17.869 -14.054 1.00 78.50 842 ASN A N 1
ATOM 6441 C CA . ASN A 1 842 ? -1.948 -17.146 -14.016 1.00 78.50 842 ASN A CA 1
ATOM 6442 C C . ASN A 1 842 ? -0.905 -17.807 -14.930 1.00 78.50 842 ASN A C 1
ATOM 6444 O O . ASN A 1 842 ? -0.802 -19.033 -14.987 1.00 78.50 842 ASN A O 1
ATOM 6448 N N . ALA A 1 843 ? -0.096 -17.001 -15.622 1.00 81.62 843 ALA A N 1
ATOM 6449 C CA . ALA A 1 843 ? 1.054 -17.514 -16.367 1.00 81.62 843 ALA A CA 1
ATOM 6450 C C . ALA A 1 843 ? 2.100 -18.125 -15.413 1.00 81.62 843 ALA A C 1
ATOM 6452 O O . ALA A 1 843 ? 2.549 -17.456 -14.480 1.00 81.62 843 ALA A O 1
ATOM 6453 N N . LEU A 1 844 ? 2.515 -19.369 -15.669 1.00 84.69 844 LEU A N 1
ATOM 6454 C CA . LEU A 1 844 ? 3.585 -20.022 -14.917 1.00 84.69 844 LEU A CA 1
ATOM 6455 C C . LEU A 1 844 ? 4.931 -19.337 -15.193 1.00 84.69 844 LEU A C 1
ATOM 6457 O O . LEU A 1 844 ? 5.203 -18.863 -16.299 1.00 84.69 844 LEU A O 1
ATOM 6461 N N . THR A 1 845 ? 5.794 -19.303 -14.178 1.00 83.75 845 THR A N 1
ATOM 6462 C CA . THR A 1 845 ? 7.148 -18.742 -14.282 1.00 83.75 845 THR A CA 1
ATOM 6463 C C . THR A 1 845 ? 8.191 -19.724 -13.767 1.00 83.75 845 THR A C 1
ATOM 6465 O O . THR A 1 845 ? 7.897 -20.545 -12.901 1.00 83.75 845 THR A O 1
ATOM 6468 N N . VAL A 1 846 ? 9.431 -19.604 -14.244 1.00 76.50 846 VAL A N 1
ATOM 6469 C CA . VAL A 1 846 ? 10.536 -20.486 -13.820 1.00 76.50 846 VAL A CA 1
ATOM 6470 C C . VAL A 1 846 ? 10.885 -20.340 -12.328 1.00 76.50 846 VAL A C 1
ATOM 6472 O O . VAL A 1 846 ? 11.380 -21.277 -11.722 1.00 76.50 846 VAL A O 1
ATOM 6475 N N . LYS A 1 847 ? 10.542 -19.200 -11.704 1.00 69.69 847 LYS A N 1
ATOM 6476 C CA . LYS A 1 847 ? 10.622 -19.010 -10.243 1.00 69.69 847 LYS A CA 1
ATOM 6477 C C . LYS A 1 847 ? 9.631 -19.884 -9.468 1.00 69.69 847 LYS A C 1
ATOM 6479 O O . LYS A 1 847 ? 9.905 -20.280 -8.348 1.00 69.69 847 LYS A O 1
ATOM 6484 N N . THR A 1 848 ? 8.453 -20.114 -10.046 1.00 73.25 848 THR A N 1
ATOM 6485 C CA . THR A 1 848 ? 7.340 -20.860 -9.428 1.00 73.25 848 THR A CA 1
ATOM 6486 C C . THR A 1 848 ? 7.287 -22.330 -9.850 1.00 73.25 848 THR A C 1
ATOM 6488 O O . THR A 1 848 ? 6.572 -23.107 -9.228 1.00 73.25 848 THR A O 1
ATOM 6491 N N . VAL A 1 849 ? 7.969 -22.674 -10.949 1.00 83.38 849 VAL A N 1
ATOM 6492 C CA . VAL A 1 849 ? 8.025 -23.999 -11.591 1.00 83.38 849 VAL A CA 1
ATOM 6493 C C . VAL A 1 849 ? 9.393 -24.129 -12.292 1.00 83.38 849 VAL A C 1
ATOM 6495 O O . VAL A 1 849 ? 9.499 -23.809 -13.485 1.00 83.38 849 VAL A O 1
ATOM 6498 N N . PRO A 1 850 ? 10.464 -24.522 -11.576 1.00 81.81 850 PRO A N 1
ATOM 6499 C CA . PRO A 1 850 ? 11.803 -24.720 -12.145 1.00 81.81 850 PRO A CA 1
ATOM 6500 C C . PRO A 1 850 ? 11.835 -25.670 -13.351 1.00 81.81 850 PRO A C 1
ATOM 6502 O O . PRO A 1 850 ? 12.624 -25.488 -14.279 1.00 81.81 850 PRO A O 1
ATOM 6505 N N . GLU A 1 851 ? 10.915 -26.636 -13.389 1.00 85.00 851 GLU A N 1
ATOM 6506 C CA . GLU A 1 851 ? 10.767 -27.656 -14.429 1.00 85.00 851 GLU A CA 1
ATOM 6507 C C . GLU A 1 851 ? 10.467 -27.072 -15.819 1.00 85.00 851 GLU A C 1
ATOM 6509 O O . GLU A 1 851 ? 10.623 -27.764 -16.826 1.00 85.00 851 GLU A O 1
ATOM 6514 N N . LEU A 1 852 ? 10.093 -25.789 -15.910 1.00 87.25 852 LEU A N 1
ATOM 6515 C CA . LEU A 1 852 ? 9.984 -25.079 -17.187 1.00 87.25 852 LEU A CA 1
ATOM 6516 C C . LEU A 1 852 ? 11.326 -24.990 -17.936 1.00 87.25 852 LEU A C 1
ATOM 6518 O O . LEU A 1 852 ? 11.306 -24.888 -19.162 1.00 87.25 852 LEU A O 1
ATOM 6522 N N . CYS A 1 853 ? 12.476 -25.074 -17.255 1.00 84.31 853 CYS A N 1
ATOM 6523 C CA . CYS A 1 853 ? 13.782 -25.168 -17.923 1.00 84.31 853 CYS A CA 1
ATOM 6524 C C . CYS A 1 853 ? 13.961 -26.471 -18.719 1.00 84.31 853 CYS A C 1
ATOM 6526 O O . CYS A 1 853 ? 14.684 -26.473 -19.709 1.00 84.31 853 CYS A O 1
ATOM 6528 N N . PHE A 1 854 ? 13.261 -27.548 -18.349 1.00 87.06 854 PHE A N 1
ATOM 6529 C CA . PHE A 1 854 ? 13.300 -28.828 -19.067 1.00 87.06 854 PHE A CA 1
ATOM 6530 C C . PHE A 1 854 ? 12.459 -28.829 -20.350 1.00 87.06 854 PHE A C 1
ATOM 6532 O O . PHE A 1 854 ? 12.532 -29.785 -21.121 1.00 87.06 854 PHE A O 1
ATOM 6539 N N . LEU A 1 855 ? 11.656 -27.783 -20.587 1.00 89.88 855 LEU A N 1
ATOM 6540 C CA . LEU A 1 855 ? 10.904 -27.592 -21.824 1.00 89.88 855 LEU A CA 1
ATOM 6541 C C . LEU A 1 855 ? 11.734 -26.790 -22.830 1.00 89.88 855 LEU A C 1
ATOM 6543 O O . LEU A 1 855 ? 11.950 -25.587 -22.663 1.00 89.88 855 LEU A O 1
ATOM 6547 N N . HIS A 1 856 ? 12.130 -27.461 -23.910 1.00 89.75 856 HIS A N 1
ATOM 6548 C CA . HIS A 1 856 ? 12.862 -26.889 -25.036 1.00 89.75 856 HIS A CA 1
ATOM 6549 C C . HIS A 1 856 ? 11.914 -26.659 -26.227 1.00 89.75 856 HIS A C 1
ATOM 6551 O O . HIS A 1 856 ? 11.589 -27.621 -26.934 1.00 89.75 856 HIS A O 1
ATOM 6557 N N . PRO A 1 857 ? 11.444 -25.417 -26.454 1.00 90.81 857 PRO A N 1
ATOM 6558 C CA . PRO A 1 857 ? 10.716 -25.047 -27.661 1.00 90.81 857 PRO A CA 1
ATOM 6559 C C . PRO A 1 857 ? 11.678 -24.766 -28.825 1.00 90.81 857 PRO A C 1
ATOM 6561 O O . PRO A 1 857 ? 12.616 -23.981 -28.691 1.00 90.81 857 PRO A O 1
ATOM 6564 N N . VAL A 1 858 ? 11.396 -25.350 -29.987 1.00 91.12 858 VAL A N 1
ATOM 6565 C CA . VAL A 1 858 ? 12.097 -25.108 -31.255 1.00 91.12 858 VAL A CA 1
ATOM 6566 C C . VAL A 1 858 ? 11.082 -24.640 -32.292 1.00 91.12 858 VAL A C 1
ATOM 6568 O O . VAL A 1 858 ? 10.036 -25.267 -32.460 1.00 91.12 858 VAL A O 1
ATOM 6571 N N . ILE A 1 859 ? 11.384 -23.546 -32.991 1.00 88.81 859 ILE A N 1
ATOM 6572 C CA . ILE A 1 859 ? 10.585 -23.056 -34.118 1.00 88.81 859 ILE A CA 1
ATOM 6573 C C . ILE A 1 859 ? 11.281 -23.393 -35.430 1.00 88.81 859 ILE A C 1
ATOM 6575 O O . ILE A 1 859 ? 12.429 -23.010 -35.642 1.00 88.81 859 ILE A O 1
ATOM 6579 N N . ASP A 1 860 ? 10.542 -24.038 -36.327 1.00 85.56 860 ASP A N 1
ATOM 6580 C CA . ASP A 1 860 ? 10.937 -24.230 -37.716 1.00 85.56 860 ASP A CA 1
ATOM 6581 C C . ASP A 1 860 ? 10.140 -23.270 -38.612 1.00 85.56 860 ASP A C 1
ATOM 6583 O O . ASP A 1 860 ? 8.906 -23.323 -38.684 1.00 85.56 860 ASP A O 1
ATOM 6587 N N . LEU A 1 861 ? 10.852 -22.364 -39.285 1.00 82.12 861 LEU A N 1
ATOM 6588 C CA . LEU A 1 861 ? 10.255 -21.377 -40.186 1.00 82.12 861 LEU A CA 1
ATOM 6589 C C . LEU A 1 861 ? 9.913 -21.959 -41.566 1.00 82.12 861 LEU A C 1
ATOM 6591 O O . LEU A 1 861 ? 8.996 -21.447 -42.207 1.00 82.12 861 LEU A O 1
ATOM 6595 N N . GLY A 1 862 ? 10.598 -23.014 -42.014 1.00 77.88 862 GLY A N 1
ATOM 6596 C CA . GLY A 1 862 ? 10.327 -23.690 -43.285 1.00 77.88 862 GLY A CA 1
ATOM 6597 C C . GLY A 1 862 ? 9.106 -24.604 -43.192 1.00 77.88 862 GLY A C 1
ATOM 6598 O O . GLY A 1 862 ? 8.202 -24.519 -44.020 1.00 77.88 862 GLY A O 1
ATOM 6599 N N . HIS A 1 863 ? 9.033 -25.407 -42.130 1.00 79.50 863 HIS A N 1
ATOM 6600 C CA . HIS A 1 863 ? 7.900 -26.289 -41.838 1.00 79.50 863 HIS A CA 1
ATOM 6601 C C . HIS A 1 863 ? 6.728 -25.582 -41.133 1.00 79.50 863 HIS A C 1
ATOM 6603 O O . HIS A 1 863 ? 5.643 -26.152 -41.040 1.00 79.50 863 HIS A O 1
ATOM 6609 N N . GLN A 1 864 ? 6.906 -24.329 -40.691 1.00 81.75 864 GLN A N 1
ATOM 6610 C CA . GLN A 1 864 ? 5.894 -23.524 -39.988 1.00 81.75 864 GLN A CA 1
ATOM 6611 C C . GLN A 1 864 ? 5.369 -24.223 -38.716 1.00 81.75 864 GLN A C 1
ATOM 6613 O O . GLN A 1 864 ? 4.162 -24.259 -38.464 1.00 81.75 864 GLN A O 1
ATOM 6618 N N . THR A 1 865 ? 6.274 -24.756 -37.892 1.00 87.31 865 THR A N 1
ATOM 6619 C CA . THR A 1 865 ? 5.954 -25.542 -36.685 1.00 87.31 865 THR A CA 1
ATOM 6620 C C . THR A 1 865 ? 6.675 -25.046 -35.434 1.00 87.31 865 THR A C 1
ATOM 6622 O O . THR A 1 865 ? 7.806 -24.571 -35.498 1.00 87.31 865 THR A O 1
ATOM 6625 N N . LEU A 1 866 ? 6.025 -25.213 -34.281 1.00 90.12 866 LEU A N 1
ATOM 6626 C CA . LEU A 1 866 ? 6.608 -25.126 -32.944 1.00 90.12 866 LEU A CA 1
ATOM 6627 C C . LEU A 1 866 ? 6.665 -26.542 -32.360 1.00 90.12 866 LEU A C 1
ATOM 6629 O O . LEU A 1 866 ? 5.626 -27.127 -32.061 1.00 90.12 866 LEU A O 1
ATOM 6633 N N . THR A 1 867 ? 7.865 -27.084 -32.184 1.00 90.50 867 THR A N 1
ATOM 6634 C CA . THR A 1 867 ? 8.087 -28.376 -31.522 1.00 90.50 867 THR A CA 1
ATOM 6635 C C . THR A 1 867 ? 8.527 -28.142 -30.087 1.00 90.50 867 THR A C 1
ATOM 6637 O O . THR A 1 867 ? 9.496 -27.430 -29.835 1.00 90.50 867 THR A O 1
ATOM 6640 N N . LEU A 1 868 ? 7.821 -28.747 -29.139 1.00 91.06 868 LEU A N 1
ATOM 6641 C CA . LEU A 1 868 ? 8.193 -28.788 -27.729 1.00 91.06 868 LEU A CA 1
ATOM 6642 C C . LEU A 1 868 ? 8.873 -30.124 -27.452 1.00 91.06 868 LEU A C 1
ATOM 6644 O O . LEU A 1 868 ? 8.404 -31.147 -27.935 1.00 91.06 868 LEU A O 1
ATOM 6648 N N . SER A 1 869 ? 9.931 -30.145 -26.648 1.00 89.12 869 SER A N 1
ATOM 6649 C CA . SER A 1 869 ? 10.499 -31.390 -26.114 1.00 89.12 869 SER A CA 1
ATOM 6650 C C . SER A 1 869 ? 10.805 -31.246 -24.626 1.00 89.12 869 SER A C 1
ATOM 6652 O O . SER A 1 869 ? 11.156 -30.154 -24.176 1.00 89.12 869 SER A O 1
ATOM 6654 N N . TYR A 1 870 ? 10.628 -32.325 -23.861 1.00 87.06 870 TYR A N 1
ATOM 6655 C CA . TYR A 1 870 ? 10.855 -32.342 -22.413 1.00 87.06 870 TYR A CA 1
ATOM 6656 C C . TYR A 1 870 ? 12.065 -33.216 -22.055 1.00 87.06 870 TYR A C 1
ATOM 6658 O O . TYR A 1 870 ? 12.131 -34.380 -22.456 1.00 87.06 870 TYR A O 1
ATOM 6666 N N . ARG A 1 871 ? 13.031 -32.661 -21.310 1.00 81.75 871 ARG A N 1
ATOM 6667 C CA . ARG A 1 871 ? 14.282 -33.336 -20.915 1.00 81.75 871 ARG A CA 1
ATOM 6668 C C . ARG A 1 871 ? 14.619 -33.063 -19.450 1.00 81.75 871 ARG A C 1
ATOM 6670 O O . ARG A 1 871 ? 15.179 -32.023 -19.127 1.00 81.75 871 ARG A O 1
ATOM 6677 N N . ASN A 1 872 ? 14.289 -34.006 -18.570 1.00 75.38 872 ASN A N 1
ATOM 6678 C CA . ASN A 1 872 ? 14.582 -33.917 -17.138 1.00 75.38 872 ASN A CA 1
ATOM 6679 C C . ASN A 1 872 ? 15.829 -34.763 -16.798 1.00 75.38 872 ASN A C 1
ATOM 6681 O O . ASN A 1 872 ? 15.744 -35.988 -16.879 1.00 75.38 872 ASN A O 1
ATOM 6685 N N . PRO A 1 873 ? 16.968 -34.155 -16.411 1.00 60.75 873 PRO A N 1
ATOM 6686 C CA . PRO A 1 873 ? 18.212 -34.876 -16.127 1.00 60.75 873 PRO A CA 1
ATOM 6687 C C . PRO A 1 873 ? 18.210 -35.614 -14.775 1.00 60.75 873 PRO A C 1
ATOM 6689 O O . PRO A 1 873 ? 19.128 -36.383 -14.509 1.00 60.75 873 PRO A O 1
ATOM 6692 N N . GLY A 1 874 ? 17.209 -35.386 -13.916 1.00 55.75 874 GLY A N 1
ATOM 6693 C CA . GLY A 1 874 ? 17.102 -35.982 -12.579 1.00 55.75 874 GLY A CA 1
ATOM 6694 C C . GLY A 1 874 ? 16.307 -37.291 -12.511 1.00 55.75 874 GLY A C 1
ATOM 6695 O O . GLY A 1 874 ? 16.178 -37.861 -11.430 1.00 55.75 874 GLY A O 1
ATOM 6696 N N . LYS A 1 875 ? 15.758 -37.780 -13.632 1.00 51.53 875 LYS A N 1
ATOM 6697 C CA . LYS A 1 875 ? 15.117 -39.102 -13.713 1.00 51.53 875 LYS A CA 1
ATOM 6698 C C . LYS A 1 875 ? 15.983 -40.047 -14.552 1.00 51.53 875 LYS A C 1
ATOM 6700 O O . LYS A 1 875 ? 16.176 -39.751 -15.730 1.00 51.53 875 LYS A O 1
ATOM 6705 N N . PRO A 1 876 ? 16.465 -41.184 -14.011 1.00 38.72 876 PRO A N 1
ATOM 6706 C CA . PRO A 1 876 ? 17.042 -42.225 -14.852 1.00 38.72 876 PRO A CA 1
ATOM 6707 C C . PRO A 1 876 ? 15.967 -42.757 -15.807 1.00 38.72 876 PRO A C 1
ATOM 6709 O O . PRO A 1 876 ? 14.799 -42.886 -15.428 1.00 38.72 876 PRO A O 1
ATOM 6712 N N . GLU A 1 877 ? 16.356 -43.073 -17.041 1.00 38.06 877 GLU A N 1
ATOM 6713 C CA . GLU A 1 877 ? 15.458 -43.719 -17.995 1.00 38.06 877 GLU A CA 1
ATOM 6714 C C . GLU A 1 877 ? 15.024 -45.078 -17.433 1.00 38.06 877 GLU A C 1
ATOM 6716 O O . GLU A 1 877 ? 15.851 -45.946 -17.142 1.00 38.06 877 GLU A O 1
ATOM 6721 N N . ALA A 1 878 ? 13.716 -45.259 -17.241 1.00 32.00 878 ALA A N 1
ATOM 6722 C CA . ALA A 1 878 ? 13.177 -46.535 -16.802 1.00 32.00 878 ALA A CA 1
ATOM 6723 C C . ALA A 1 878 ? 13.444 -47.578 -17.894 1.00 32.00 878 ALA A C 1
ATOM 6725 O O . ALA A 1 878 ? 12.967 -47.422 -19.020 1.00 32.00 878 ALA A O 1
ATOM 6726 N N . GLN A 1 879 ? 14.200 -48.633 -17.570 1.00 29.97 879 GLN A N 1
ATOM 6727 C CA . GLN A 1 879 ? 14.433 -49.721 -18.518 1.00 29.97 879 GLN A CA 1
ATOM 6728 C C . GLN A 1 879 ? 13.083 -50.283 -18.995 1.00 29.97 879 GLN A C 1
ATOM 6730 O O . GLN A 1 879 ? 12.218 -50.558 -18.156 1.00 29.97 879 GLN A O 1
ATOM 6735 N N . PRO A 1 880 ? 12.878 -50.459 -20.313 1.00 31.98 880 PRO A N 1
ATOM 6736 C CA . PRO A 1 880 ? 11.607 -50.933 -20.835 1.00 31.98 880 PRO A CA 1
ATOM 6737 C C . PRO A 1 880 ? 11.337 -52.355 -20.335 1.00 31.98 880 PRO A C 1
ATOM 6739 O O . PRO A 1 880 ? 12.073 -53.293 -20.641 1.00 31.98 880 PRO A O 1
ATOM 6742 N N . SER A 1 881 ? 10.261 -52.517 -19.564 1.00 28.56 881 SER A N 1
ATOM 6743 C CA . SER A 1 881 ? 9.782 -53.827 -19.123 1.00 28.56 881 SER A CA 1
ATOM 6744 C C . SER A 1 881 ? 9.446 -54.696 -20.336 1.00 28.56 881 SER A C 1
ATOM 6746 O O . SER A 1 881 ? 8.777 -54.233 -21.260 1.00 28.56 881 SER A O 1
ATOM 6748 N N . ALA A 1 882 ? 9.902 -55.949 -20.334 1.00 32.28 882 ALA A N 1
ATOM 6749 C CA . ALA A 1 882 ? 9.956 -56.792 -21.526 1.00 32.28 882 ALA A CA 1
ATOM 6750 C C . ALA A 1 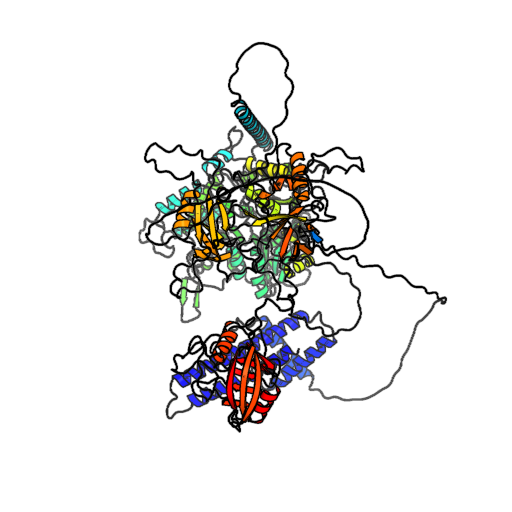882 ? 8.578 -57.261 -22.045 1.00 32.28 882 ALA A C 1
ATOM 6752 O O . ALA A 1 882 ? 8.151 -58.385 -21.787 1.00 32.28 882 ALA A O 1
ATOM 6753 N N . ALA A 1 883 ? 7.916 -56.421 -22.845 1.00 33.91 883 ALA A N 1
ATOM 6754 C CA . ALA A 1 883 ? 6.816 -56.802 -23.726 1.00 33.91 883 ALA A CA 1
ATOM 6755 C C . ALA A 1 883 ? 6.770 -55.898 -24.973 1.00 33.91 883 ALA A C 1
ATOM 6757 O O . ALA A 1 883 ? 6.874 -54.681 -24.863 1.00 33.91 883 ALA A O 1
ATOM 6758 N N . THR A 1 884 ? 6.525 -56.497 -26.143 1.00 27.98 884 THR A N 1
ATOM 6759 C CA . THR A 1 884 ? 6.355 -55.830 -27.455 1.00 27.98 884 THR A CA 1
ATOM 6760 C C . THR A 1 884 ? 7.625 -55.202 -28.052 1.00 27.98 884 THR A C 1
ATOM 6762 O O . THR A 1 884 ? 7.923 -54.027 -27.862 1.00 27.98 884 THR A O 1
ATOM 6765 N N . GLN A 1 885 ? 8.348 -55.976 -28.868 1.00 31.34 885 GLN A N 1
ATOM 6766 C CA . GLN A 1 885 ? 9.345 -55.428 -29.794 1.00 31.34 885 GLN A CA 1
ATOM 6767 C C . GLN A 1 885 ? 8.664 -54.937 -31.082 1.00 31.34 885 GLN A C 1
ATOM 6769 O O . GLN A 1 885 ? 8.152 -55.740 -31.858 1.00 31.34 885 GLN A O 1
ATOM 6774 N N . SER A 1 886 ? 8.734 -53.635 -31.354 1.00 30.09 886 SER A N 1
ATOM 6775 C CA . SER A 1 886 ? 8.581 -53.071 -32.702 1.00 30.09 886 SER A CA 1
ATOM 6776 C C . SER A 1 886 ? 9.497 -51.857 -32.836 1.00 30.09 886 SER A C 1
ATOM 6778 O O . SER A 1 886 ? 9.502 -50.991 -31.965 1.00 30.09 886 SER A O 1
ATOM 6780 N N . SER A 1 887 ? 10.310 -51.814 -33.888 1.00 33.19 887 SER A N 1
ATOM 6781 C CA . SER A 1 887 ? 11.452 -50.903 -33.993 1.00 33.19 887 SER A CA 1
ATOM 6782 C C . SER A 1 887 ? 11.077 -49.463 -34.363 1.00 33.19 887 SER A C 1
ATOM 6784 O O . SER A 1 887 ? 10.710 -49.193 -35.506 1.00 33.19 887 SER A O 1
ATOM 6786 N N . SER A 1 888 ? 11.312 -48.532 -33.441 1.00 31.06 888 SER A N 1
ATOM 6787 C CA . SER A 1 888 ? 11.575 -47.117 -33.727 1.00 31.06 888 SER A CA 1
ATOM 6788 C C . SER A 1 888 ? 12.546 -46.551 -32.684 1.00 31.06 888 SER A C 1
ATOM 6790 O O . SER A 1 888 ? 12.710 -47.125 -31.610 1.00 31.06 888 SER A O 1
ATOM 6792 N N . GLU A 1 889 ? 13.223 -45.456 -33.019 1.00 35.28 889 GLU A N 1
ATOM 6793 C CA . GLU A 1 889 ? 14.310 -44.870 -32.224 1.00 35.28 889 GLU A CA 1
ATOM 6794 C C . GLU A 1 889 ? 13.849 -44.348 -30.848 1.00 35.28 889 GLU A C 1
ATOM 6796 O O . GLU A 1 889 ? 12.662 -44.109 -30.619 1.00 35.28 889 GLU A O 1
ATOM 6801 N N . SER A 1 890 ? 14.803 -44.123 -29.937 1.00 37.50 890 SER A N 1
ATOM 6802 C CA . SER A 1 890 ? 14.582 -43.558 -28.597 1.00 37.50 890 SER A CA 1
ATOM 6803 C C . SER A 1 890 ? 14.190 -42.072 -28.663 1.00 37.50 890 SER A C 1
ATOM 6805 O O . SER A 1 890 ? 14.994 -41.174 -28.396 1.00 37.50 890 SER A O 1
ATOM 6807 N N . GLN A 1 891 ? 12.953 -41.801 -29.073 1.00 43.62 891 GLN A N 1
ATOM 6808 C CA . GLN A 1 891 ? 12.427 -40.448 -29.212 1.00 43.62 891 GLN A CA 1
ATOM 6809 C C . GLN A 1 891 ? 12.213 -39.807 -27.837 1.00 43.62 891 GLN A C 1
ATOM 6811 O O . GLN A 1 891 ? 11.431 -40.287 -27.017 1.00 43.62 891 GLN A O 1
ATOM 6816 N N . THR A 1 892 ? 12.885 -38.676 -27.597 1.00 54.75 892 THR A N 1
ATOM 6817 C CA . THR A 1 892 ? 12.591 -37.834 -26.429 1.00 54.75 892 THR A CA 1
ATOM 6818 C C . THR A 1 892 ? 11.144 -37.338 -26.537 1.00 54.75 892 THR A C 1
ATOM 6820 O O . THR A 1 892 ? 10.748 -36.916 -27.630 1.00 54.75 892 THR A O 1
ATOM 6823 N N . PRO A 1 893 ? 10.346 -37.359 -25.448 1.00 72.88 893 PRO A N 1
ATOM 6824 C CA . PRO A 1 893 ? 8.945 -36.967 -25.506 1.00 72.88 893 PRO A CA 1
ATOM 6825 C C . PRO A 1 893 ? 8.838 -35.540 -26.038 1.00 72.88 893 PRO A C 1
ATOM 6827 O O . PRO A 1 893 ? 9.397 -34.594 -25.471 1.00 72.88 893 PRO A O 1
ATOM 6830 N N . SER A 1 894 ? 8.143 -35.408 -27.163 1.00 82.12 894 SER A N 1
ATOM 6831 C CA . SER A 1 894 ? 8.004 -34.161 -27.899 1.00 82.12 894 SER A CA 1
ATOM 6832 C C . SER A 1 894 ? 6.608 -34.025 -28.496 1.00 82.12 894 SER A C 1
ATOM 6834 O O . SER A 1 894 ? 5.930 -35.015 -28.762 1.00 82.12 894 SER A O 1
ATOM 6836 N N . PHE A 1 895 ? 6.165 -32.780 -28.646 1.00 87.38 895 PHE A N 1
ATOM 6837 C CA . PHE A 1 895 ? 4.843 -32.423 -29.146 1.00 87.38 895 PHE A CA 1
ATOM 6838 C C . PHE A 1 895 ? 4.998 -31.299 -30.172 1.00 87.38 895 PHE A C 1
ATOM 6840 O O . PHE A 1 895 ? 5.505 -30.224 -29.841 1.00 87.38 895 PHE A O 1
ATOM 6847 N N . THR A 1 896 ? 4.576 -31.533 -31.413 1.00 87.06 896 THR A N 1
ATOM 6848 C CA . THR A 1 896 ? 4.697 -30.560 -32.510 1.00 87.06 896 THR A CA 1
ATOM 6849 C C . THR A 1 896 ? 3.353 -29.917 -32.818 1.00 87.06 896 THR A C 1
ATOM 6851 O O . THR A 1 896 ? 2.338 -30.590 -32.952 1.00 87.06 896 THR A O 1
ATOM 6854 N N . ILE A 1 897 ? 3.363 -28.591 -32.941 1.00 85.88 897 ILE A N 1
ATOM 6855 C CA . ILE A 1 897 ? 2.186 -27.744 -33.124 1.00 85.88 897 ILE A CA 1
ATOM 6856 C C . ILE A 1 897 ? 2.378 -26.927 -34.409 1.00 85.88 897 ILE A C 1
ATOM 6858 O O . ILE A 1 897 ? 3.433 -26.305 -34.569 1.00 85.88 897 ILE A O 1
ATOM 6862 N N . PRO A 1 898 ? 1.397 -26.855 -35.323 1.00 78.69 898 PRO A N 1
ATOM 6863 C CA . PRO A 1 898 ? 1.482 -25.950 -36.462 1.00 78.69 898 PRO A CA 1
ATOM 6864 C C . PRO A 1 898 ? 1.386 -24.485 -36.003 1.00 78.69 898 PRO A C 1
ATOM 6866 O O . PRO A 1 898 ? 0.468 -24.091 -35.284 1.00 78.69 898 PRO A O 1
ATOM 6869 N N . LEU A 1 899 ? 2.304 -23.634 -36.469 1.00 73.69 899 LEU A N 1
ATOM 6870 C CA . LEU A 1 899 ? 2.223 -22.176 -36.287 1.00 73.69 899 LEU A CA 1
ATOM 6871 C C . LEU A 1 899 ? 1.082 -21.566 -37.117 1.00 73.69 899 LEU A C 1
ATOM 6873 O O . LEU A 1 899 ? 0.577 -20.490 -36.775 1.00 73.69 899 LEU A O 1
ATOM 6877 N N . ARG A 1 900 ? 0.669 -22.266 -38.184 1.00 62.38 900 ARG A N 1
ATOM 6878 C CA . ARG A 1 900 ? -0.506 -21.979 -39.012 1.00 62.38 900 ARG A CA 1
ATOM 6879 C C . ARG A 1 900 ? -1.682 -22.874 -38.611 1.00 62.38 900 ARG A C 1
ATOM 6881 O O . ARG A 1 900 ? -1.817 -23.984 -39.109 1.00 62.38 900 ARG A O 1
ATOM 6888 N N . ALA A 1 901 ? -2.535 -22.346 -37.739 1.00 36.94 901 ALA A N 1
ATOM 6889 C CA . ALA A 1 901 ? -3.883 -22.846 -37.479 1.00 36.94 901 ALA A CA 1
ATOM 6890 C C . ALA A 1 901 ? -4.850 -21.648 -37.468 1.00 36.94 901 ALA A C 1
ATOM 6892 O O . ALA A 1 901 ? -5.110 -21.033 -36.434 1.00 36.94 901 ALA A O 1
ATOM 6893 N N . ASP A 1 902 ? -5.247 -21.268 -38.680 1.00 35.12 902 ASP A N 1
ATOM 6894 C CA . ASP A 1 902 ? -6.335 -20.392 -39.123 1.00 35.12 902 ASP A CA 1
ATOM 6895 C C . ASP A 1 902 ? -6.923 -19.343 -38.155 1.00 35.12 902 ASP A C 1
ATOM 6897 O O . ASP A 1 902 ? -7.553 -19.632 -37.131 1.00 35.12 902 ASP A O 1
ATOM 6901 N N . ILE A 1 903 ? -6.773 -18.082 -38.584 1.00 38.47 903 ILE A N 1
ATOM 6902 C CA . ILE A 1 903 ? -7.502 -16.890 -38.103 1.00 38.47 903 ILE A CA 1
ATOM 6903 C C . ILE A 1 903 ? -8.080 -16.070 -39.288 1.00 38.47 903 ILE A C 1
ATOM 6905 O O . ILE A 1 903 ? -8.956 -15.236 -39.088 1.00 38.47 903 ILE A O 1
ATOM 6909 N N . ALA A 1 904 ? -7.623 -16.298 -40.529 1.00 31.52 904 ALA A N 1
ATOM 6910 C CA . ALA A 1 904 ? -7.985 -15.487 -41.704 1.00 31.52 904 ALA A CA 1
ATOM 6911 C C . ALA A 1 904 ? -9.014 -16.135 -42.658 1.00 31.52 904 ALA A C 1
ATOM 6913 O O . ALA A 1 904 ? -9.481 -15.476 -43.584 1.00 31.52 904 ALA A O 1
ATOM 6914 N N . THR A 1 905 ? -9.333 -17.419 -42.470 1.00 28.50 905 THR A N 1
ATOM 6915 C CA . THR A 1 905 ? -10.070 -18.258 -43.442 1.00 28.50 905 THR A CA 1
ATOM 6916 C C . THR A 1 905 ? -11.190 -19.097 -42.825 1.00 28.50 905 THR A C 1
ATOM 6918 O O . THR A 1 905 ? -12.078 -19.552 -43.547 1.00 28.50 905 THR A O 1
ATOM 6921 N N . THR A 1 906 ? -11.195 -19.289 -41.505 1.00 27.22 906 THR A N 1
ATOM 6922 C CA . THR A 1 906 ? -12.314 -19.895 -40.774 1.00 27.22 906 THR A CA 1
ATOM 6923 C C . THR A 1 906 ? -13.509 -18.941 -40.715 1.00 27.22 906 THR A C 1
ATOM 6925 O O . THR A 1 906 ? -13.365 -17.717 -40.685 1.00 27.22 906 THR A O 1
ATOM 6928 N N . LYS A 1 907 ? -14.725 -19.500 -40.720 1.00 27.33 907 LYS A N 1
ATOM 6929 C CA . LYS A 1 907 ? -15.961 -18.718 -40.563 1.00 27.33 907 LYS A CA 1
ATOM 6930 C C . LYS A 1 907 ? -16.019 -18.094 -39.158 1.00 27.33 907 LYS A C 1
ATOM 6932 O O . LYS A 1 907 ? -15.484 -18.688 -38.223 1.00 27.33 907 LYS A O 1
ATOM 6937 N N . PRO A 1 908 ? -16.730 -16.966 -38.963 1.00 35.03 908 PRO A N 1
ATOM 6938 C CA . PRO A 1 908 ? -16.917 -16.339 -37.651 1.00 35.03 908 PRO A CA 1
ATOM 6939 C C . PRO A 1 908 ? -17.935 -17.115 -36.789 1.00 35.03 908 PRO A C 1
ATOM 6941 O O . PRO A 1 908 ? -18.991 -16.600 -36.432 1.00 35.03 908 PRO A O 1
ATOM 6944 N N . GLN A 1 909 ? -17.637 -18.386 -36.516 1.00 35.22 909 GLN A N 1
ATOM 6945 C CA . GLN A 1 909 ? -18.383 -19.267 -35.612 1.00 35.22 909 GLN A CA 1
ATOM 6946 C C . GLN A 1 909 ? -17.470 -19.884 -34.534 1.00 35.22 909 GLN A C 1
ATOM 6948 O O . GLN A 1 909 ? -17.963 -20.218 -33.468 1.00 35.22 909 GLN A O 1
ATOM 6953 N N . ASP A 1 910 ? -16.146 -19.933 -34.743 1.00 35.31 910 ASP A N 1
ATOM 6954 C CA . ASP A 1 910 ? -15.169 -20.434 -33.759 1.00 35.31 910 ASP A CA 1
ATOM 6955 C C . ASP A 1 910 ? -14.642 -19.340 -32.793 1.00 35.31 910 ASP A C 1
ATOM 6957 O O . ASP A 1 910 ? -13.443 -19.276 -32.505 1.00 35.31 910 ASP A O 1
ATOM 6961 N N . GLU A 1 911 ? -15.515 -18.467 -32.267 1.00 40.31 911 GLU A N 1
ATOM 6962 C CA . GLU A 1 911 ? -15.170 -17.588 -31.123 1.00 40.31 911 GLU A CA 1
ATOM 6963 C C . GLU A 1 911 ? -15.317 -18.296 -29.752 1.00 40.31 911 GLU A C 1
ATOM 6965 O O . GLU A 1 911 ? -15.042 -17.696 -28.716 1.00 40.31 911 GLU A O 1
ATOM 6970 N N . ASP A 1 912 ? -15.675 -19.584 -29.731 1.00 40.22 912 ASP A N 1
ATOM 6971 C CA . ASP A 1 912 ? -16.186 -20.326 -28.562 1.00 40.22 912 ASP A CA 1
ATOM 6972 C C . ASP A 1 912 ? -15.160 -20.747 -27.476 1.00 40.22 912 ASP A C 1
ATOM 6974 O O . ASP A 1 912 ? -15.512 -21.477 -26.549 1.00 40.22 912 ASP A O 1
ATOM 6978 N N . ASN A 1 913 ? -13.896 -20.293 -27.510 1.00 45.69 913 ASN A N 1
ATOM 6979 C CA . ASN A 1 913 ? -12.956 -20.531 -26.390 1.00 45.69 913 ASN A CA 1
ATOM 6980 C C . ASN A 1 913 ? -11.938 -19.389 -26.129 1.00 45.69 913 ASN A C 1
ATOM 6982 O O . ASN A 1 913 ? -10.723 -19.579 -26.281 1.00 45.69 913 ASN A O 1
ATOM 6986 N N . PRO A 1 914 ? -12.390 -18.187 -25.719 1.00 50.03 914 PRO A N 1
ATOM 6987 C CA . PRO A 1 914 ? -11.515 -17.087 -25.333 1.00 50.03 914 PRO A CA 1
ATOM 6988 C C . PRO A 1 914 ? -11.143 -17.192 -23.845 1.00 50.03 914 PRO A C 1
ATOM 6990 O O . PRO A 1 914 ? -11.962 -16.907 -22.969 1.00 50.03 914 PRO A O 1
ATOM 6993 N N . ARG A 1 915 ? -9.886 -17.528 -23.521 1.00 56.53 915 ARG A N 1
ATOM 6994 C CA . ARG A 1 915 ? -9.417 -17.523 -22.123 1.00 56.53 915 ARG A CA 1
ATOM 6995 C C . ARG A 1 915 ? -8.828 -16.171 -21.720 1.00 56.53 915 ARG A C 1
ATOM 6997 O O . ARG A 1 915 ? -7.909 -15.642 -22.350 1.00 56.53 915 ARG A O 1
ATOM 7004 N N . SER A 1 916 ? -9.342 -15.631 -20.618 1.00 50.69 916 SER A N 1
ATOM 7005 C CA . SER A 1 916 ? -8.741 -14.512 -19.893 1.00 50.69 916 SER A CA 1
ATOM 7006 C C . SER A 1 916 ? -7.654 -15.022 -18.947 1.00 50.69 916 SER A C 1
ATOM 7008 O O . SER A 1 916 ? -7.933 -15.870 -18.102 1.00 50.69 916 SER A O 1
ATOM 7010 N N . MET A 1 917 ? -6.445 -14.475 -19.046 1.00 58.81 917 MET A N 1
ATOM 7011 C CA . MET A 1 917 ? -5.310 -14.819 -18.186 1.00 58.81 917 MET A CA 1
ATOM 7012 C C . MET A 1 917 ? -4.747 -13.583 -17.476 1.00 58.81 917 MET A C 1
ATOM 7014 O O . MET A 1 917 ? -4.926 -12.461 -17.953 1.00 58.81 917 MET A O 1
ATOM 7018 N N . ARG A 1 918 ? -4.029 -13.775 -16.364 1.00 50.44 918 ARG A N 1
ATOM 7019 C CA . ARG A 1 918 ? -3.314 -12.695 -15.660 1.00 50.44 918 ARG A CA 1
ATOM 7020 C C . ARG A 1 918 ? -1.798 -12.794 -15.811 1.00 50.44 918 ARG A C 1
ATOM 7022 O O . ARG A 1 918 ? -1.211 -13.874 -15.719 1.00 50.44 918 ARG A O 1
ATOM 7029 N N . VAL A 1 919 ? -1.170 -11.640 -16.045 1.00 51.47 919 VAL A N 1
ATOM 7030 C CA . VAL A 1 919 ? 0.266 -11.498 -16.328 1.00 51.47 919 VAL A CA 1
ATOM 7031 C C . VAL A 1 919 ? 0.776 -10.228 -15.658 1.00 51.47 919 VAL A C 1
ATOM 7033 O O . VAL A 1 919 ? 0.477 -9.133 -16.113 1.00 51.47 919 VAL A O 1
ATOM 7036 N N . CYS A 1 920 ? 1.550 -10.359 -14.575 1.00 43.81 920 CYS A N 1
ATOM 7037 C CA . CYS A 1 920 ? 2.043 -9.206 -13.803 1.00 43.81 920 CYS A CA 1
ATOM 7038 C C . CYS A 1 920 ? 0.910 -8.217 -13.435 1.00 43.81 920 CYS A C 1
ATOM 7040 O O . CYS A 1 920 ? 1.016 -7.026 -13.704 1.00 43.81 920 CYS A O 1
ATOM 7042 N N . ALA A 1 921 ? -0.173 -8.749 -12.854 1.00 38.06 921 ALA A N 1
ATOM 7043 C CA . ALA A 1 921 ? -1.455 -8.095 -12.547 1.00 38.06 921 ALA A CA 1
ATOM 7044 C C . ALA A 1 921 ? -2.353 -7.698 -13.743 1.00 38.06 921 ALA A C 1
ATOM 7046 O O . ALA A 1 921 ? -3.572 -7.673 -13.568 1.00 38.06 921 ALA A O 1
ATOM 7047 N N . ASP A 1 922 ? -1.819 -7.493 -14.952 1.00 44.22 922 ASP A N 1
ATOM 7048 C CA . ASP A 1 922 ? -2.630 -7.154 -16.133 1.00 44.22 922 ASP A CA 1
ATOM 7049 C C . ASP A 1 922 ? -3.506 -8.329 -16.604 1.00 44.22 922 ASP A C 1
ATOM 7051 O O . ASP A 1 922 ? -3.062 -9.482 -16.657 1.00 44.22 922 ASP A O 1
ATOM 7055 N N . LEU A 1 923 ? -4.744 -8.027 -17.013 1.00 49.66 923 LEU A N 1
ATOM 7056 C CA . LEU A 1 923 ? -5.662 -8.983 -17.638 1.00 49.66 923 LEU A CA 1
ATOM 7057 C C . LEU A 1 923 ? -5.424 -9.031 -19.155 1.00 49.66 923 LEU A C 1
ATOM 7059 O O . LEU A 1 923 ? -5.651 -8.047 -19.856 1.00 49.66 923 LEU A O 1
ATOM 7063 N N . CYS A 1 924 ? -5.006 -10.185 -19.669 1.00 59.00 924 CYS A N 1
ATOM 7064 C CA . CYS A 1 924 ? -4.721 -10.410 -21.087 1.00 59.00 924 CYS A CA 1
ATOM 7065 C C . CYS A 1 924 ? -5.707 -11.419 -21.698 1.00 59.00 924 CYS A C 1
ATOM 7067 O O . CYS A 1 924 ? -6.052 -12.418 -21.066 1.00 59.00 924 CYS A O 1
ATOM 7069 N N . LYS A 1 925 ? -6.123 -11.200 -22.952 1.00 60.31 925 LYS A N 1
ATOM 7070 C CA . LYS A 1 925 ? -6.846 -12.197 -23.763 1.00 60.31 925 LYS A CA 1
ATOM 7071 C C . LYS A 1 925 ? -5.881 -13.031 -24.615 1.00 60.31 925 LYS A C 1
ATOM 7073 O O . LYS A 1 925 ? -5.039 -12.472 -25.324 1.00 60.31 925 LYS A O 1
ATOM 7078 N N . GLY A 1 926 ? -6.044 -14.353 -24.597 1.00 67.88 926 GLY A N 1
ATOM 7079 C CA . GLY A 1 926 ? -5.301 -15.294 -25.440 1.00 67.88 926 GLY A CA 1
ATOM 7080 C C . GLY A 1 926 ? -6.179 -16.441 -25.952 1.00 67.88 926 GLY A C 1
ATOM 7081 O O . GLY A 1 926 ? -7.265 -16.683 -25.425 1.00 67.88 926 GLY A O 1
ATOM 7082 N N . ARG A 1 927 ? -5.704 -17.137 -26.991 1.00 73.06 927 ARG A N 1
ATOM 7083 C CA . ARG A 1 927 ? -6.329 -18.355 -27.534 1.00 73.06 927 ARG A CA 1
ATOM 7084 C C . ARG A 1 927 ? -5.638 -19.568 -26.910 1.00 73.06 927 ARG A C 1
ATOM 7086 O O . ARG A 1 927 ? -4.407 -19.626 -26.909 1.00 73.06 927 ARG A O 1
ATOM 7093 N N . ASP A 1 928 ? -6.413 -20.508 -26.376 1.00 76.31 928 ASP A N 1
ATOM 7094 C CA . ASP A 1 928 ? -5.899 -21.832 -26.003 1.00 76.31 928 ASP A CA 1
ATOM 7095 C C . ASP A 1 928 ? -5.391 -22.541 -27.272 1.00 76.31 928 ASP A C 1
ATOM 7097 O O . ASP A 1 928 ? -6.026 -22.457 -28.325 1.00 76.31 928 ASP A O 1
ATOM 7101 N N . VAL A 1 929 ? -4.221 -23.174 -27.198 1.00 80.06 929 VAL A N 1
ATOM 7102 C CA . VAL A 1 929 ? -3.595 -23.861 -28.337 1.00 80.06 929 VAL A CA 1
ATOM 7103 C C . VAL A 1 929 ? -4.139 -25.287 -28.509 1.00 80.06 929 VAL A C 1
ATOM 7105 O O . VAL A 1 929 ? -4.052 -25.832 -29.606 1.00 80.06 929 VAL A O 1
ATOM 7108 N N . GLY A 1 930 ? -4.746 -25.880 -27.475 1.00 76.94 930 GLY A N 1
ATOM 7109 C CA . GLY A 1 930 ? -5.457 -27.154 -27.578 1.00 76.94 930 GLY A CA 1
ATOM 7110 C C . GLY A 1 930 ? -5.424 -28.003 -26.305 1.00 76.94 930 GLY A C 1
ATOM 7111 O O . GLY A 1 930 ? -4.520 -27.904 -25.471 1.00 76.94 930 GLY A O 1
ATOM 7112 N N . ALA A 1 931 ? -6.402 -28.905 -26.184 1.00 75.81 931 ALA A N 1
ATOM 7113 C CA . ALA A 1 931 ? -6.494 -29.840 -25.062 1.00 75.81 931 ALA A CA 1
ATOM 7114 C C . ALA A 1 931 ? -5.317 -30.834 -25.027 1.00 75.81 931 ALA A C 1
ATOM 7116 O O . ALA A 1 931 ? -4.772 -31.089 -23.959 1.00 75.81 931 ALA A O 1
ATOM 7117 N N . GLU A 1 932 ? -4.880 -31.337 -26.185 1.00 80.19 932 GLU A N 1
ATOM 7118 C CA . GLU A 1 932 ? -3.817 -32.349 -26.300 1.00 80.19 932 GLU A CA 1
ATOM 7119 C C . GLU A 1 932 ? -2.457 -31.833 -25.806 1.00 80.19 932 GLU A C 1
ATOM 7121 O O . GLU A 1 932 ? -1.837 -32.448 -24.937 1.00 80.19 932 GLU A O 1
ATOM 7126 N N . VAL A 1 933 ? -2.023 -30.655 -26.276 1.00 84.62 933 VAL A N 1
ATOM 7127 C CA . VAL A 1 933 ? -0.792 -30.010 -25.785 1.00 84.62 933 VAL A CA 1
ATOM 7128 C C . VAL A 1 933 ? -0.900 -29.656 -24.300 1.00 84.62 933 VAL A C 1
ATOM 7130 O O . VAL A 1 933 ? 0.077 -29.784 -23.565 1.00 84.62 933 VAL A O 1
ATOM 7133 N N . SER A 1 934 ? -2.086 -29.265 -23.827 1.00 86.88 934 SER A N 1
ATOM 7134 C CA . SER A 1 934 ? -2.328 -28.966 -22.412 1.00 86.88 934 SER A CA 1
ATOM 7135 C C . SER A 1 934 ? -2.242 -30.224 -21.535 1.00 86.88 934 SER A C 1
ATOM 7137 O O . SER A 1 934 ? -1.636 -30.192 -20.465 1.00 86.88 934 SER A O 1
ATOM 7139 N N . GLN A 1 935 ? -2.751 -31.366 -22.005 1.00 84.38 935 GLN A N 1
ATOM 7140 C CA . GLN A 1 935 ? -2.613 -32.664 -21.337 1.00 84.38 935 GLN A CA 1
ATOM 7141 C C . GLN A 1 935 ? -1.155 -33.155 -21.335 1.00 84.38 935 GLN A C 1
ATOM 7143 O O . GLN A 1 935 ? -0.668 -33.626 -20.302 1.00 84.38 935 GLN A O 1
ATOM 7148 N N . TRP A 1 936 ? -0.439 -33.002 -22.453 1.00 90.25 936 TRP A N 1
ATOM 7149 C CA . TRP A 1 936 ? 0.985 -33.336 -22.561 1.00 90.25 936 TRP A CA 1
ATOM 7150 C C . TRP A 1 936 ? 1.835 -32.491 -21.601 1.00 90.25 936 TRP A C 1
ATOM 7152 O O . TRP A 1 936 ? 2.565 -33.043 -20.777 1.00 90.25 936 TRP A O 1
ATOM 7162 N N . LEU A 1 937 ? 1.666 -31.162 -21.610 1.00 89.31 937 LEU A N 1
ATOM 7163 C CA . LEU A 1 937 ? 2.325 -30.256 -20.662 1.00 89.31 937 LEU A CA 1
ATOM 7164 C C . LEU A 1 937 ? 1.975 -30.589 -19.209 1.00 89.31 937 LEU A C 1
ATOM 7166 O O . LEU A 1 937 ? 2.867 -30.609 -18.362 1.00 89.31 937 LEU A O 1
ATOM 7170 N N . SER A 1 938 ? 0.708 -30.904 -18.924 1.00 88.25 938 SER A N 1
ATOM 7171 C CA . SER A 1 938 ? 0.274 -31.271 -17.572 1.00 88.25 938 SER A CA 1
ATOM 7172 C C . SER A 1 938 ? 0.922 -32.564 -17.076 1.00 88.25 938 SER A C 1
ATOM 7174 O O . SER A 1 938 ? 1.250 -32.668 -15.895 1.00 88.25 938 SER A O 1
ATOM 7176 N N . SER A 1 939 ? 1.167 -33.519 -17.976 1.00 85.31 939 SER A N 1
ATOM 7177 C CA . SER A 1 939 ? 1.880 -34.765 -17.671 1.00 85.31 939 SER A CA 1
ATOM 7178 C C . SER A 1 939 ? 3.382 -34.530 -17.457 1.00 85.31 939 SER A C 1
ATOM 7180 O O . SER A 1 939 ? 3.964 -35.090 -16.531 1.00 85.31 939 SER A O 1
ATOM 7182 N N . CYS A 1 940 ? 4.007 -33.657 -18.257 1.00 83.75 940 CYS A N 1
ATOM 7183 C CA . CYS A 1 940 ? 5.422 -33.289 -18.118 1.00 83.75 940 CYS A CA 1
ATOM 7184 C C . CYS A 1 940 ? 5.718 -32.449 -16.859 1.00 83.75 940 CYS A C 1
ATOM 7186 O O . CYS A 1 940 ? 6.790 -32.584 -16.271 1.00 83.75 940 CYS A O 1
ATOM 7188 N N . LEU A 1 941 ? 4.787 -31.582 -16.442 1.00 84.69 941 LEU A N 1
ATOM 7189 C CA . LEU A 1 941 ? 4.950 -30.653 -15.311 1.00 84.69 941 LEU A CA 1
ATOM 7190 C C . LEU A 1 941 ? 4.222 -31.093 -14.025 1.00 84.69 941 LEU A C 1
ATOM 7192 O O . LEU A 1 941 ? 4.244 -30.363 -13.038 1.00 84.69 941 LEU A O 1
ATOM 7196 N N . GLY A 1 942 ? 3.546 -32.247 -14.028 1.00 81.75 942 GLY A N 1
ATOM 7197 C CA . GLY A 1 942 ? 2.851 -32.803 -12.856 1.00 81.75 942 GLY A CA 1
ATOM 7198 C C . GLY A 1 942 ? 1.682 -31.961 -12.318 1.00 81.75 942 GLY A C 1
ATOM 7199 O O . GLY A 1 942 ? 1.265 -32.159 -11.178 1.00 81.75 942 GLY A O 1
ATOM 7200 N N . ARG A 1 943 ? 1.162 -31.005 -13.100 1.00 86.81 943 ARG A N 1
ATOM 7201 C CA . ARG A 1 943 ? 0.150 -30.018 -12.677 1.00 86.81 943 ARG A CA 1
ATOM 7202 C C . ARG A 1 943 ? -0.771 -29.628 -13.828 1.00 86.81 943 ARG A C 1
ATOM 7204 O O . ARG A 1 943 ? -0.320 -29.563 -14.965 1.00 86.81 943 ARG A O 1
ATOM 7211 N N . GLN A 1 944 ? -2.028 -29.286 -13.542 1.00 87.25 944 GLN A N 1
ATOM 7212 C CA . GLN A 1 944 ? -2.969 -28.840 -14.578 1.00 87.25 944 GLN A CA 1
ATOM 7213 C C . GLN A 1 944 ? -2.551 -27.486 -15.173 1.00 87.25 944 GLN A C 1
ATOM 7215 O O . GLN A 1 944 ? -2.689 -26.431 -14.550 1.00 87.25 944 GLN A O 1
ATOM 7220 N N . CYS A 1 945 ? -2.047 -27.519 -16.402 1.00 89.50 945 CYS A N 1
ATOM 7221 C CA . CYS A 1 945 ? -1.594 -26.352 -17.145 1.00 89.50 945 CYS A CA 1
ATOM 7222 C C . CYS A 1 945 ? -1.974 -26.454 -18.630 1.00 89.50 945 CYS A C 1
ATOM 7224 O O . CYS A 1 945 ? -2.245 -27.537 -19.144 1.00 89.50 945 CYS A O 1
ATOM 7226 N N . GLY A 1 946 ? -2.012 -25.317 -19.323 1.00 87.25 946 GLY A N 1
ATOM 7227 C CA . GLY A 1 946 ? -2.295 -25.263 -20.756 1.00 87.25 946 GLY A CA 1
ATOM 7228 C C . GLY A 1 946 ? -1.447 -24.236 -21.491 1.00 87.25 946 GLY A C 1
ATOM 7229 O O . GLY A 1 946 ? -0.944 -23.287 -20.885 1.00 87.25 946 GLY A O 1
ATOM 7230 N N . LEU A 1 947 ? -1.275 -24.436 -22.798 1.00 88.81 947 LEU A N 1
ATOM 7231 C CA . LEU A 1 947 ? -0.520 -23.526 -23.659 1.00 88.81 947 LEU A CA 1
ATOM 7232 C C . LEU A 1 947 ? -1.460 -22.484 -24.272 1.00 88.81 947 LEU A C 1
ATOM 7234 O O . LEU A 1 947 ? -2.456 -22.829 -24.901 1.00 88.81 947 LEU A O 1
ATOM 7238 N N . VAL A 1 948 ? -1.126 -21.205 -24.119 1.00 84.31 948 VAL A N 1
ATOM 7239 C CA . VAL A 1 948 ? -1.918 -20.076 -24.621 1.00 84.31 948 VAL A CA 1
ATOM 7240 C C . VAL A 1 948 ? -1.056 -19.221 -25.550 1.00 84.31 948 VAL A C 1
ATOM 7242 O O . VAL A 1 948 ? 0.078 -18.868 -25.217 1.00 84.31 948 VAL A O 1
ATOM 7245 N N . ARG A 1 949 ? -1.608 -18.865 -26.715 1.00 83.38 949 ARG A N 1
ATOM 7246 C CA . ARG A 1 949 ? -1.013 -17.931 -27.683 1.00 83.38 949 ARG A CA 1
ATOM 7247 C C . ARG A 1 949 ? -1.682 -16.564 -27.548 1.00 83.38 949 ARG A C 1
ATOM 7249 O O . ARG A 1 949 ? -2.912 -16.467 -27.511 1.00 83.38 949 ARG A O 1
ATOM 7256 N N . VAL A 1 950 ? -0.890 -15.498 -27.466 1.00 69.56 950 VAL A N 1
ATOM 7257 C CA . VAL A 1 950 ? -1.417 -14.137 -27.262 1.00 69.56 950 VAL A CA 1
ATOM 7258 C C . VAL A 1 950 ? -1.961 -13.566 -28.576 1.00 69.56 950 VAL A C 1
ATOM 7260 O O . VAL A 1 950 ? -1.321 -13.675 -29.621 1.00 69.56 950 VAL A O 1
ATOM 7263 N N . SER A 1 951 ? -3.139 -12.932 -28.526 1.00 57.88 951 SER A N 1
ATOM 7264 C CA . SER A 1 951 ? -3.758 -12.308 -29.705 1.00 57.88 951 SER A CA 1
ATOM 7265 C C . SER A 1 951 ? -2.879 -11.198 -30.299 1.00 57.88 951 SER A C 1
ATOM 7267 O O . SER A 1 951 ? -2.276 -10.410 -29.570 1.00 57.88 951 SER A O 1
ATOM 7269 N N . SER A 1 952 ? -2.850 -11.089 -31.632 1.00 47.81 952 SER A N 1
ATOM 7270 C CA . SER A 1 952 ? -2.134 -10.036 -32.372 1.00 47.81 952 SER A CA 1
ATOM 7271 C C . SER A 1 952 ? -2.551 -8.615 -31.984 1.00 47.81 952 SER A C 1
ATOM 7273 O O . SER A 1 952 ? -1.766 -7.686 -32.148 1.00 47.81 952 SER A O 1
ATOM 7275 N N . ASN A 1 953 ? -3.769 -8.454 -31.461 1.00 41.38 953 ASN A N 1
ATOM 7276 C CA . ASN A 1 953 ? -4.405 -7.155 -31.243 1.00 41.38 953 ASN A CA 1
ATOM 7277 C C . ASN A 1 953 ? -4.225 -6.621 -29.806 1.00 41.38 953 ASN A C 1
ATOM 7279 O O . ASN A 1 953 ? -4.761 -5.565 -29.476 1.00 41.38 953 ASN A O 1
ATOM 7283 N N . HIS A 1 954 ? -3.482 -7.327 -28.944 1.00 47.88 954 HIS A N 1
ATOM 7284 C CA . HIS A 1 954 ? -3.067 -6.817 -27.636 1.00 47.88 954 HIS A CA 1
ATOM 7285 C C . HIS A 1 954 ? -1.617 -6.326 -27.678 1.00 47.88 954 HIS A C 1
ATOM 7287 O O . HIS A 1 954 ? -0.689 -7.095 -27.919 1.00 47.88 954 HIS A O 1
ATOM 7293 N N . LEU A 1 955 ? -1.438 -5.039 -27.381 1.00 48.97 955 LEU A N 1
ATOM 7294 C CA . LEU A 1 955 ? -0.151 -4.365 -27.242 1.00 48.97 955 LEU A CA 1
ATOM 7295 C C . LEU A 1 955 ? -0.116 -3.671 -25.877 1.00 48.97 955 LEU A C 1
ATOM 7297 O O . LEU A 1 955 ? -1.092 -3.020 -25.502 1.00 48.97 955 LEU A O 1
ATOM 7301 N N . ARG A 1 956 ? 0.995 -3.782 -25.140 1.00 49.81 956 ARG A N 1
ATOM 7302 C CA . ARG A 1 956 ? 1.225 -2.994 -23.917 1.00 49.81 956 ARG A CA 1
ATOM 7303 C C . ARG A 1 956 ? 2.085 -1.777 -24.257 1.00 49.81 956 ARG A C 1
ATOM 7305 O O . ARG A 1 956 ? 3.015 -1.872 -25.061 1.00 49.81 956 ARG A O 1
ATOM 7312 N N . ALA A 1 957 ? 1.790 -0.639 -23.634 1.00 44.12 957 ALA A N 1
ATOM 7313 C CA . ALA A 1 957 ? 2.660 0.532 -23.695 1.00 44.12 957 ALA A CA 1
ATOM 7314 C C . ALA A 1 957 ? 3.918 0.284 -22.845 1.00 44.12 957 ALA A C 1
ATOM 7316 O O . ALA A 1 957 ? 3.818 -0.185 -21.710 1.00 44.12 957 ALA A O 1
ATOM 7317 N N . ALA A 1 958 ? 5.101 0.596 -23.376 1.00 42.56 958 ALA A N 1
ATOM 7318 C CA . ALA A 1 958 ? 6.341 0.489 -22.615 1.00 42.56 958 ALA A CA 1
ATOM 7319 C C . ALA A 1 958 ? 6.399 1.538 -21.488 1.00 42.56 958 ALA A C 1
ATOM 7321 O O . ALA A 1 958 ? 6.209 2.732 -21.726 1.00 42.56 958 ALA A O 1
ATOM 7322 N N . GLN A 1 959 ? 6.722 1.106 -20.265 1.00 39.97 959 GLN A N 1
ATOM 7323 C CA . GLN A 1 959 ? 7.052 2.009 -19.158 1.00 39.97 959 GLN A CA 1
ATOM 7324 C C . GLN A 1 959 ? 8.452 2.600 -19.386 1.00 39.97 959 GLN A C 1
ATOM 7326 O O . GLN A 1 959 ? 9.459 1.974 -19.060 1.00 39.97 959 GLN A O 1
ATOM 7331 N N . VAL A 1 960 ? 8.518 3.799 -19.972 1.00 37.06 960 VAL A N 1
ATOM 7332 C CA . VAL A 1 960 ? 9.780 4.495 -20.270 1.00 37.06 960 VAL A CA 1
ATOM 7333 C C . VAL A 1 960 ? 10.038 5.604 -19.248 1.00 37.06 960 VAL A C 1
ATOM 7335 O O . VAL A 1 960 ? 9.612 6.745 -19.419 1.00 37.06 960 VAL A O 1
ATOM 7338 N N . THR A 1 961 ? 10.795 5.288 -18.200 1.00 29.77 961 THR A N 1
ATOM 7339 C CA . THR A 1 961 ? 11.364 6.280 -17.276 1.00 29.77 961 THR A CA 1
ATOM 7340 C C . THR A 1 961 ? 12.561 6.981 -17.927 1.00 29.77 961 THR A C 1
ATOM 7342 O O . THR A 1 961 ? 13.638 6.394 -18.039 1.00 29.77 961 THR A O 1
ATOM 7345 N N . ARG A 1 962 ? 12.398 8.239 -18.362 1.00 26.59 962 ARG A N 1
ATOM 7346 C CA . ARG A 1 962 ? 13.511 9.088 -18.832 1.00 26.59 962 ARG A CA 1
ATOM 7347 C C . ARG A 1 962 ? 14.020 9.996 -17.702 1.00 26.59 962 ARG A C 1
ATOM 7349 O O . ARG A 1 962 ? 13.234 10.816 -17.230 1.00 26.59 962 ARG A O 1
ATOM 7356 N N . PRO A 1 963 ? 15.313 9.956 -17.331 1.00 27.41 963 PRO A N 1
ATOM 7357 C CA . PRO A 1 963 ? 15.896 10.998 -16.491 1.00 27.41 963 PRO A CA 1
ATOM 7358 C C . PRO A 1 963 ? 15.985 12.319 -17.273 1.00 27.41 963 PRO A C 1
ATOM 7360 O O . PRO A 1 963 ? 16.404 12.339 -18.434 1.00 27.41 963 PRO A O 1
ATOM 7363 N N . LYS A 1 964 ? 15.602 13.436 -16.644 1.00 28.14 964 LYS A N 1
ATOM 7364 C CA . LYS A 1 964 ? 15.825 14.785 -17.192 1.00 28.14 964 LYS A CA 1
ATOM 7365 C C . LYS A 1 964 ? 17.254 15.248 -16.885 1.00 28.14 964 LYS A C 1
ATOM 7367 O O . LYS A 1 964 ? 17.787 14.958 -15.819 1.00 28.14 964 LYS A O 1
ATOM 7372 N N . LYS A 1 965 ? 17.860 15.992 -17.814 1.00 26.27 965 LYS A N 1
ATOM 7373 C CA . LYS A 1 965 ? 19.096 16.750 -17.560 1.00 26.27 965 LYS A CA 1
ATOM 7374 C C . LYS A 1 965 ? 18.793 18.012 -16.729 1.00 26.27 965 LYS A C 1
ATOM 7376 O O . LYS A 1 965 ? 17.708 18.567 -16.905 1.00 26.27 965 LYS A O 1
ATOM 7381 N N . PRO A 1 966 ? 19.750 18.511 -15.925 1.00 30.22 966 PRO A N 1
ATOM 7382 C CA . PRO A 1 966 ? 19.744 19.898 -15.471 1.00 30.22 966 PRO A CA 1
ATOM 7383 C C . PRO A 1 966 ? 20.093 20.851 -16.629 1.00 30.22 966 PRO A C 1
ATOM 7385 O O . PRO A 1 966 ? 20.757 20.455 -17.593 1.00 30.22 966 PRO A O 1
ATOM 7388 N N . SER A 1 967 ? 19.669 22.107 -16.513 1.00 28.86 967 SER A N 1
ATOM 7389 C CA . SER A 1 967 ? 20.036 23.203 -17.415 1.00 28.86 967 SER A CA 1
ATOM 7390 C C . SER A 1 967 ? 20.062 24.514 -16.633 1.00 28.86 967 SER A C 1
ATOM 7392 O O . SER A 1 967 ? 19.031 24.901 -16.081 1.00 28.86 967 SER A O 1
ATOM 7394 N N . ASP A 1 968 ? 21.220 25.170 -16.594 1.00 24.94 968 ASP A N 1
ATOM 7395 C CA . ASP A 1 968 ? 21.389 26.484 -15.971 1.00 24.94 968 ASP A CA 1
ATOM 7396 C C . ASP A 1 968 ? 20.672 27.602 -16.736 1.00 24.94 968 ASP A C 1
ATOM 7398 O O . ASP A 1 968 ? 20.334 27.481 -17.916 1.00 24.94 968 ASP A O 1
ATOM 7402 N N . SER A 1 969 ? 20.448 28.707 -16.029 1.00 27.31 969 SER A N 1
ATOM 7403 C CA . SER A 1 969 ? 19.753 29.894 -16.514 1.00 27.31 969 SER A CA 1
ATOM 7404 C C . SER A 1 969 ? 20.682 30.899 -17.198 1.00 27.31 969 SER A C 1
ATOM 7406 O O . SER A 1 969 ? 21.607 31.415 -16.568 1.00 27.31 969 SER A O 1
ATOM 7408 N N . SER A 1 970 ? 20.326 31.315 -18.411 1.00 25.47 970 SER A N 1
ATOM 7409 C CA . SER A 1 970 ? 20.519 32.701 -18.847 1.00 25.47 970 SER A CA 1
ATOM 7410 C C . SER A 1 970 ? 19.435 33.110 -19.848 1.00 25.47 970 SER A C 1
ATOM 7412 O O . SER A 1 970 ? 19.150 32.415 -20.821 1.00 25.47 970 SER A O 1
ATOM 7414 N N . GLU A 1 971 ? 18.800 34.245 -19.575 1.00 29.42 971 GLU A N 1
ATOM 7415 C CA . GLU A 1 971 ? 17.885 34.942 -20.483 1.00 29.42 971 GLU A CA 1
ATOM 7416 C C . GLU A 1 971 ? 18.730 35.886 -21.378 1.00 29.42 971 GLU A C 1
ATOM 7418 O O . GLU A 1 971 ? 19.852 36.235 -21.020 1.00 29.42 971 GLU A O 1
ATOM 7423 N N . THR A 1 972 ? 18.333 36.352 -22.563 1.00 24.83 972 THR A N 1
ATOM 7424 C CA . THR A 1 972 ? 17.025 36.867 -23.000 1.00 24.83 972 THR A CA 1
ATOM 7425 C C . THR A 1 972 ? 16.960 36.912 -24.538 1.00 24.83 972 THR A C 1
ATOM 7427 O O . THR A 1 972 ? 17.951 37.279 -25.164 1.00 24.83 972 THR A O 1
ATOM 7430 N N . GLN A 1 973 ? 15.789 36.648 -25.140 1.00 26.52 973 GLN A N 1
ATOM 7431 C CA . GLN A 1 973 ? 15.223 37.400 -26.287 1.00 26.52 973 GLN A CA 1
ATOM 7432 C C . GLN A 1 973 ? 13.875 36.811 -26.755 1.00 26.52 973 GLN A C 1
ATOM 7434 O O . GLN A 1 973 ? 13.758 35.603 -26.904 1.00 26.52 973 GLN A O 1
ATOM 7439 N N . GLY A 1 974 ? 12.897 37.686 -27.039 1.00 24.06 974 GLY A N 1
ATOM 7440 C CA . GLY A 1 974 ? 11.780 37.466 -27.981 1.00 24.06 974 GLY A CA 1
ATOM 7441 C C . GLY A 1 974 ? 10.794 36.304 -27.726 1.00 24.06 974 GLY A C 1
ATOM 7442 O O . GLY A 1 974 ? 11.098 35.168 -28.077 1.00 24.06 974 GLY A O 1
ATOM 7443 N N . PRO A 1 975 ? 9.555 36.558 -27.252 1.00 26.86 975 PRO A N 1
ATOM 7444 C CA . PRO A 1 975 ? 8.530 35.520 -27.129 1.00 26.86 975 PRO A CA 1
ATOM 7445 C C . PRO A 1 975 ? 7.880 35.185 -28.487 1.00 26.86 975 PRO A C 1
ATOM 7447 O O . PRO A 1 975 ? 6.750 35.589 -28.775 1.00 26.86 975 PRO A O 1
ATOM 7450 N N . GLU A 1 976 ? 8.574 34.416 -29.329 1.00 24.78 976 GLU A N 1
ATOM 7451 C CA . GLU A 1 976 ? 7.926 33.741 -30.458 1.00 24.78 976 GLU A CA 1
ATOM 7452 C C . GLU A 1 976 ? 6.861 32.763 -29.941 1.00 24.78 976 GLU A C 1
ATOM 7454 O O . GLU A 1 976 ? 7.097 31.970 -29.027 1.00 24.78 976 GLU A O 1
ATOM 7459 N N . THR A 1 977 ? 5.662 32.805 -30.526 1.00 26.05 977 THR A N 1
ATOM 7460 C CA . THR A 1 977 ? 4.513 32.003 -30.067 1.00 26.05 977 THR A CA 1
ATOM 7461 C C . THR A 1 977 ? 4.565 30.566 -30.590 1.00 26.05 977 THR A C 1
ATOM 7463 O O . THR A 1 977 ? 3.673 30.103 -31.301 1.00 26.05 977 THR A O 1
ATOM 7466 N N . ALA A 1 978 ? 5.615 29.839 -30.205 1.00 23.12 978 ALA A N 1
ATOM 7467 C CA . ALA A 1 978 ? 5.753 28.412 -30.450 1.00 23.12 978 ALA A CA 1
ATOM 7468 C C . ALA A 1 978 ? 4.660 27.629 -29.697 1.00 23.12 978 ALA A C 1
ATOM 7470 O O . ALA A 1 978 ? 4.775 27.318 -28.510 1.00 23.12 978 ALA A O 1
ATOM 7471 N N . THR A 1 979 ? 3.575 27.298 -30.398 1.00 25.08 979 THR A N 1
ATOM 7472 C CA . THR A 1 979 ? 2.606 26.299 -29.936 1.00 25.08 979 THR A CA 1
ATOM 7473 C C . THR A 1 979 ? 3.317 24.964 -29.700 1.00 25.08 979 THR A C 1
ATOM 7475 O O . THR A 1 979 ? 4.087 24.562 -30.575 1.00 25.08 979 THR A O 1
ATOM 7478 N N . PRO A 1 980 ? 3.045 24.236 -28.599 1.00 23.98 980 PRO A N 1
ATOM 7479 C CA . PRO A 1 980 ? 3.577 22.890 -28.417 1.00 23.98 980 PRO A CA 1
ATOM 7480 C C . PRO A 1 980 ? 3.140 21.991 -29.575 1.00 23.98 980 PRO A C 1
ATOM 7482 O O . PRO A 1 980 ? 1.948 21.758 -29.770 1.00 23.98 980 PRO A O 1
ATOM 7485 N N . ASP A 1 981 ? 4.104 21.511 -30.355 1.00 23.91 981 ASP A N 1
ATOM 7486 C CA . ASP A 1 981 ? 3.843 20.621 -31.480 1.00 23.91 981 ASP A CA 1
ATOM 7487 C C . ASP A 1 981 ? 3.489 19.218 -30.955 1.00 23.91 981 ASP A C 1
ATOM 7489 O O . ASP A 1 981 ? 4.335 18.506 -30.406 1.00 23.91 981 ASP A O 1
ATOM 7493 N N . GLU A 1 982 ? 2.225 18.804 -31.102 1.00 26.16 982 GLU A N 1
ATOM 7494 C CA . GLU A 1 982 ? 1.721 17.496 -30.642 1.00 26.16 982 GLU A CA 1
ATOM 7495 C C . GLU A 1 982 ? 2.205 16.307 -31.512 1.00 26.16 982 GLU A C 1
ATOM 7497 O O . GLU A 1 982 ? 1.633 15.216 -31.480 1.00 26.16 982 GLU A O 1
ATOM 7502 N N . SER A 1 983 ? 3.296 16.479 -32.262 1.00 25.36 983 SER A N 1
ATOM 7503 C CA . SER A 1 983 ? 3.883 15.499 -33.187 1.00 25.36 983 SER A CA 1
ATOM 7504 C C . SER A 1 983 ? 4.621 14.323 -32.526 1.00 25.36 983 SER A C 1
ATOM 7506 O O . SER A 1 983 ? 5.061 13.410 -33.222 1.00 25.36 983 SER A O 1
ATOM 7508 N N . THR A 1 984 ? 4.764 14.306 -31.194 1.00 26.12 984 THR A N 1
ATOM 7509 C CA . THR A 1 984 ? 5.672 13.385 -30.472 1.00 26.12 984 THR A CA 1
ATOM 7510 C C . THR A 1 984 ? 4.995 12.367 -29.540 1.00 26.12 984 THR A C 1
ATOM 7512 O O . THR A 1 984 ? 5.667 11.741 -28.717 1.00 26.12 984 THR A O 1
ATOM 7515 N N . LYS A 1 985 ? 3.681 12.129 -29.687 1.00 27.97 985 LYS A N 1
ATOM 7516 C CA . LYS A 1 985 ? 3.013 10.942 -29.099 1.00 27.97 985 LYS A CA 1
ATOM 7517 C C . LYS A 1 985 ? 3.022 9.701 -30.004 1.00 27.97 985 LYS A C 1
ATOM 7519 O O . LYS A 1 985 ? 2.844 8.596 -29.493 1.00 27.97 985 LYS A O 1
ATOM 7524 N N . ASP A 1 986 ? 3.324 9.852 -31.293 1.00 30.50 986 ASP A N 1
ATOM 7525 C CA . ASP A 1 986 ? 3.722 8.735 -32.157 1.00 30.50 986 ASP A CA 1
ATOM 7526 C C . ASP A 1 986 ? 5.183 8.358 -31.844 1.00 30.50 986 ASP A C 1
ATOM 7528 O O . ASP A 1 986 ? 6.103 9.107 -32.169 1.00 30.50 986 ASP A O 1
ATOM 7532 N N . GLY A 1 987 ? 5.422 7.200 -31.211 1.00 33.78 987 GLY A N 1
ATOM 7533 C CA . GLY A 1 987 ? 6.794 6.696 -31.013 1.00 33.78 987 GLY A CA 1
ATOM 7534 C C . GLY A 1 987 ? 7.078 5.823 -29.786 1.00 33.78 987 GLY A C 1
ATOM 7535 O O . GLY A 1 987 ? 8.200 5.336 -29.657 1.00 33.78 987 GLY A O 1
ATOM 7536 N N . ALA A 1 988 ? 6.117 5.591 -28.885 1.00 36.84 988 ALA A N 1
ATOM 7537 C CA . ALA A 1 988 ? 6.312 4.622 -27.802 1.00 36.84 988 ALA A CA 1
ATOM 7538 C C . ALA A 1 988 ? 6.376 3.186 -28.376 1.00 36.84 988 ALA A C 1
ATOM 7540 O O . ALA A 1 988 ? 5.427 2.775 -29.049 1.00 36.84 988 ALA A O 1
ATOM 7541 N N . PRO A 1 989 ? 7.449 2.402 -28.137 1.00 44.66 989 PRO A N 1
ATOM 7542 C CA . PRO A 1 989 ? 7.551 1.051 -28.676 1.00 44.66 989 PRO A CA 1
ATOM 7543 C C . PRO A 1 989 ? 6.505 0.139 -28.024 1.00 44.66 989 PRO A C 1
ATOM 7545 O O . PRO A 1 989 ? 6.472 -0.025 -26.803 1.00 44.66 989 PRO A O 1
ATOM 7548 N N . ALA A 1 990 ? 5.649 -0.461 -28.849 1.00 47.25 990 ALA A N 1
ATOM 7549 C CA . ALA A 1 990 ? 4.653 -1.425 -28.407 1.00 47.25 990 ALA A CA 1
ATOM 7550 C C . ALA A 1 990 ? 5.334 -2.752 -28.042 1.00 47.25 990 ALA A C 1
ATOM 7552 O O . ALA A 1 990 ? 5.984 -3.364 -28.888 1.00 47.25 990 ALA A O 1
ATOM 7553 N N . ILE A 1 991 ? 5.181 -3.202 -26.794 1.00 54.31 991 ILE A N 1
ATOM 7554 C CA . ILE A 1 991 ? 5.793 -4.449 -26.315 1.00 54.31 991 ILE A CA 1
ATOM 7555 C C . ILE A 1 991 ? 4.781 -5.599 -26.288 1.00 54.31 991 ILE A C 1
ATOM 7557 O O . ILE A 1 991 ? 3.608 -5.418 -25.948 1.00 54.31 991 ILE A O 1
ATOM 7561 N N . GLY A 1 992 ? 5.261 -6.792 -26.653 1.00 56.62 992 GLY A N 1
ATOM 7562 C CA . GLY A 1 992 ? 4.534 -8.055 -26.517 1.00 56.62 992 GLY A CA 1
ATOM 7563 C C . GLY A 1 992 ? 4.588 -8.608 -25.088 1.00 56.62 992 GLY A C 1
ATOM 7564 O O . GLY A 1 992 ? 4.522 -7.871 -24.107 1.00 56.62 992 GLY A O 1
ATOM 7565 N N . PHE A 1 993 ? 4.766 -9.924 -24.950 1.00 51.59 993 PHE A N 1
ATOM 7566 C CA . PHE A 1 993 ? 4.797 -10.611 -23.647 1.00 51.59 993 PHE A CA 1
ATOM 7567 C C . PHE A 1 993 ? 6.121 -10.456 -22.864 1.00 51.59 993 PHE A C 1
ATOM 7569 O O . PHE A 1 993 ? 6.328 -11.091 -21.820 1.00 51.59 993 PHE A O 1
ATOM 7576 N N . ALA A 1 994 ? 7.035 -9.625 -23.372 1.00 53.88 994 ALA A N 1
ATOM 7577 C CA . ALA A 1 994 ? 8.261 -9.232 -22.693 1.00 53.88 994 ALA A CA 1
ATOM 7578 C C . ALA A 1 994 ? 7.958 -8.301 -21.503 1.00 53.88 994 ALA A C 1
ATOM 7580 O O . ALA A 1 994 ? 6.977 -7.559 -21.496 1.00 53.88 994 ALA A O 1
ATOM 7581 N N . ASN A 1 995 ? 8.790 -8.353 -20.460 1.00 55.81 995 ASN A N 1
ATOM 7582 C CA . ASN A 1 995 ? 8.442 -7.730 -19.178 1.00 55.81 995 ASN A CA 1
ATOM 7583 C C . ASN A 1 995 ? 8.533 -6.193 -19.190 1.00 55.81 995 ASN A C 1
ATOM 7585 O O . ASN A 1 995 ? 7.706 -5.548 -18.549 1.00 55.81 995 ASN A O 1
ATOM 7589 N N . GLN A 1 996 ? 9.553 -5.629 -19.854 1.00 56.91 996 GLN A N 1
ATOM 7590 C CA . GLN A 1 996 ? 9.897 -4.193 -19.809 1.00 56.91 996 GLN A CA 1
ATOM 7591 C C . GLN A 1 996 ? 10.525 -3.656 -21.113 1.00 56.91 996 GLN A C 1
ATOM 7593 O O . GLN A 1 996 ? 10.326 -2.489 -21.433 1.00 56.91 996 GLN A O 1
ATOM 7598 N N . ALA A 1 997 ? 11.265 -4.475 -21.869 1.00 66.31 997 ALA A N 1
ATOM 7599 C CA . ALA A 1 997 ? 11.874 -4.097 -23.148 1.00 66.31 997 ALA A CA 1
ATOM 7600 C C . ALA A 1 997 ? 11.852 -5.258 -24.147 1.00 66.31 997 ALA A C 1
ATOM 7602 O O . ALA A 1 997 ? 11.659 -6.408 -23.750 1.00 66.31 997 ALA A O 1
ATOM 7603 N N . GLN A 1 998 ? 12.040 -4.946 -25.432 1.00 73.00 998 GLN A N 1
ATOM 7604 C CA . GLN A 1 998 ? 11.934 -5.918 -26.523 1.00 73.00 998 GLN A CA 1
ATOM 7605 C C . GLN A 1 998 ? 13.121 -6.893 -26.581 1.00 73.00 998 GLN A C 1
ATOM 7607 O O . GLN A 1 998 ? 12.927 -8.070 -26.888 1.00 73.00 998 GLN A O 1
ATOM 7612 N N . TYR A 1 999 ? 14.327 -6.417 -26.260 1.00 83.81 999 TYR A N 1
ATOM 7613 C CA . TYR A 1 999 ? 15.543 -7.223 -26.193 1.00 83.81 999 TYR A CA 1
ATOM 7614 C C . TYR A 1 999 ? 16.330 -6.928 -24.913 1.00 83.81 999 TYR A C 1
ATOM 7616 O O . TYR A 1 999 ? 16.336 -5.801 -24.409 1.00 83.81 999 TYR A O 1
ATOM 7624 N N . LEU A 1 1000 ? 17.048 -7.945 -24.437 1.00 86.06 1000 LEU A N 1
ATOM 7625 C CA . LEU A 1 1000 ? 18.142 -7.802 -23.478 1.00 86.06 1000 LEU A CA 1
ATOM 7626 C C . LEU A 1 1000 ? 19.463 -8.084 -24.194 1.00 86.06 1000 LEU A C 1
ATOM 7628 O O . LEU A 1 1000 ? 19.562 -9.085 -24.912 1.00 86.06 1000 LEU A O 1
ATOM 7632 N N . LEU A 1 1001 ? 20.443 -7.210 -23.986 1.00 86.75 1001 LEU A N 1
ATOM 7633 C CA . LEU A 1 1001 ? 21.806 -7.323 -24.499 1.00 86.75 1001 LEU A CA 1
ATOM 7634 C C . LEU A 1 1001 ? 22.796 -7.392 -23.331 1.00 86.75 1001 LEU A C 1
ATOM 7636 O O . LEU A 1 1001 ? 22.564 -6.769 -22.296 1.00 86.75 1001 LEU A O 1
ATOM 7640 N N . LEU A 1 1002 ? 23.879 -8.153 -23.500 1.00 86.50 1002 LEU A N 1
ATOM 7641 C CA . LEU A 1 1002 ? 24.947 -8.289 -22.508 1.00 86.50 1002 LEU A CA 1
ATOM 7642 C C . LEU A 1 1002 ? 26.295 -8.575 -23.197 1.00 86.50 1002 LEU A C 1
ATOM 7644 O O . LEU A 1 1002 ? 26.335 -9.320 -24.179 1.00 86.50 1002 LEU A O 1
ATOM 7648 N N . SER A 1 1003 ? 27.389 -7.999 -22.700 1.00 86.19 1003 SER A N 1
ATOM 7649 C CA . SER A 1 1003 ? 28.749 -8.269 -23.181 1.00 86.19 1003 SER A CA 1
ATOM 7650 C C . SER A 1 1003 ? 29.346 -9.524 -22.542 1.00 86.19 1003 SER A C 1
ATOM 7652 O O . SER A 1 1003 ? 29.194 -9.764 -21.341 1.00 86.19 1003 SER A O 1
ATOM 7654 N N . ARG A 1 1004 ? 30.103 -10.307 -23.320 1.00 85.19 1004 ARG A N 1
ATOM 7655 C CA . ARG A 1 1004 ? 30.916 -11.410 -22.793 1.00 85.19 1004 ARG A CA 1
ATOM 7656 C C . ARG A 1 1004 ? 31.999 -10.903 -21.842 1.00 85.19 1004 ARG A C 1
ATOM 7658 O O . ARG A 1 1004 ? 32.296 -11.597 -20.877 1.00 85.19 1004 ARG A O 1
ATOM 7665 N N . GLN A 1 1005 ? 32.543 -9.704 -22.046 1.00 80.00 1005 GLN A N 1
ATOM 7666 C CA . GLN A 1 1005 ? 33.493 -9.104 -21.105 1.00 80.00 1005 GLN A CA 1
ATOM 7667 C C . GLN A 1 1005 ? 32.825 -8.767 -19.763 1.00 80.00 1005 GLN A C 1
ATOM 7669 O O . GLN A 1 1005 ? 33.433 -9.008 -18.723 1.00 80.00 1005 GLN A O 1
ATOM 7674 N N . SER A 1 1006 ? 31.561 -8.329 -19.758 1.00 77.31 1006 SER A N 1
ATOM 7675 C CA . SER A 1 1006 ? 30.769 -8.183 -18.525 1.00 77.31 1006 SER A CA 1
ATOM 7676 C C . SER A 1 1006 ? 30.539 -9.538 -17.846 1.00 77.31 1006 SER A C 1
ATOM 7678 O O . SER A 1 1006 ? 30.788 -9.674 -16.653 1.00 77.31 1006 SER A O 1
ATOM 7680 N N . ILE A 1 1007 ? 30.163 -10.578 -18.604 1.00 77.94 1007 ILE A N 1
ATOM 7681 C CA . ILE A 1 1007 ? 29.997 -11.950 -18.080 1.00 77.94 1007 ILE A CA 1
ATOM 7682 C C . ILE A 1 1007 ? 31.310 -12.495 -17.493 1.00 77.94 1007 ILE A C 1
ATOM 7684 O O . ILE A 1 1007 ? 31.290 -13.081 -16.416 1.00 77.94 1007 ILE A O 1
ATOM 7688 N N . ALA A 1 1008 ? 32.447 -12.280 -18.157 1.00 75.62 1008 ALA A N 1
ATOM 7689 C CA . ALA A 1 1008 ? 33.761 -12.711 -17.681 1.00 75.62 1008 ALA A CA 1
ATOM 7690 C C . ALA A 1 1008 ? 34.212 -11.935 -16.432 1.00 75.62 1008 ALA A C 1
ATOM 7692 O O . ALA A 1 1008 ? 34.785 -12.527 -15.520 1.00 75.62 1008 ALA A O 1
ATOM 7693 N N . HIS A 1 1009 ? 33.908 -10.636 -16.352 1.00 69.31 1009 HIS A N 1
ATOM 7694 C CA . HIS A 1 1009 ? 34.136 -9.843 -15.146 1.00 69.31 1009 HIS A CA 1
ATOM 7695 C C . HIS A 1 1009 ? 33.263 -10.341 -13.982 1.00 69.31 1009 HIS A C 1
ATOM 7697 O O . HIS A 1 1009 ? 33.774 -10.507 -12.879 1.00 69.31 1009 HIS A O 1
ATOM 7703 N N . PHE A 1 1010 ? 31.987 -10.675 -14.220 1.00 67.00 1010 PHE A N 1
ATOM 7704 C CA . PHE A 1 1010 ? 31.130 -11.300 -13.205 1.00 67.00 1010 PHE A CA 1
ATOM 7705 C C . PHE A 1 1010 ? 31.632 -12.687 -12.777 1.00 67.00 1010 PHE A C 1
ATOM 7707 O O . PHE A 1 1010 ? 31.634 -12.974 -11.587 1.00 67.00 1010 PHE A O 1
ATOM 7714 N N . ASP A 1 1011 ? 32.085 -13.536 -13.704 1.00 70.06 1011 ASP A N 1
ATOM 7715 C CA . ASP A 1 1011 ? 32.656 -14.856 -13.391 1.00 70.06 1011 ASP A CA 1
ATOM 7716 C C . ASP A 1 1011 ? 33.950 -14.722 -12.563 1.00 70.06 1011 ASP A C 1
ATOM 7718 O O . ASP A 1 1011 ? 34.149 -15.464 -11.605 1.00 70.06 1011 ASP A O 1
ATOM 7722 N N . SER A 1 1012 ? 34.787 -13.719 -12.854 1.00 65.38 1012 SER A N 1
ATOM 7723 C CA . SER A 1 1012 ? 35.988 -13.403 -12.067 1.00 65.38 1012 SER A CA 1
ATOM 7724 C C . SER A 1 1012 ? 35.661 -12.839 -10.678 1.00 65.38 1012 SER A C 1
ATOM 7726 O O . SER A 1 1012 ? 36.256 -13.267 -9.692 1.00 65.38 1012 SER A O 1
ATOM 7728 N N . ALA A 1 1013 ? 34.704 -11.911 -10.579 1.00 57.56 1013 ALA A N 1
ATOM 7729 C CA . ALA A 1 1013 ? 34.255 -11.342 -9.308 1.00 57.56 1013 ALA A CA 1
ATOM 7730 C C . ALA A 1 1013 ? 33.581 -12.400 -8.418 1.00 57.56 1013 ALA A C 1
ATOM 7732 O O . ALA A 1 1013 ? 33.785 -12.419 -7.207 1.00 57.56 1013 ALA A O 1
ATOM 7733 N N . LEU A 1 1014 ? 32.836 -13.331 -9.019 1.00 60.53 1014 LEU A N 1
ATOM 7734 C CA . LEU A 1 1014 ? 32.244 -14.465 -8.320 1.00 60.53 1014 LEU A CA 1
ATOM 7735 C C . LEU A 1 1014 ? 33.319 -15.415 -7.776 1.00 60.53 1014 LEU A C 1
ATOM 7737 O O . LEU A 1 1014 ? 33.246 -15.795 -6.612 1.00 60.53 1014 LEU A O 1
ATOM 7741 N N . ARG A 1 1015 ? 34.356 -15.727 -8.569 1.00 62.69 1015 ARG A N 1
ATOM 7742 C CA . ARG A 1 1015 ? 35.503 -16.556 -8.142 1.00 62.69 1015 ARG A CA 1
ATOM 7743 C C . ARG A 1 1015 ? 36.306 -15.962 -6.983 1.00 62.69 1015 ARG A C 1
ATOM 7745 O O . ARG A 1 1015 ? 36.965 -16.716 -6.272 1.00 62.69 1015 ARG A O 1
ATOM 7752 N N . ALA A 1 1016 ? 36.252 -14.644 -6.783 1.00 54.59 1016 ALA A N 1
ATOM 7753 C CA . ALA A 1 1016 ? 36.849 -13.978 -5.625 1.00 54.59 1016 ALA A CA 1
ATOM 7754 C C . ALA A 1 1016 ? 36.040 -14.176 -4.323 1.00 54.59 1016 ALA A C 1
ATOM 7756 O O . ALA A 1 1016 ? 36.579 -13.969 -3.238 1.00 54.59 1016 ALA A O 1
ATOM 7757 N N . VAL A 1 1017 ? 34.770 -14.595 -4.418 1.00 50.19 1017 VAL A N 1
ATOM 7758 C CA . VAL A 1 1017 ? 33.888 -14.898 -3.273 1.00 50.19 1017 VAL A CA 1
ATOM 7759 C C . VAL A 1 1017 ? 33.721 -16.414 -3.072 1.00 50.19 1017 VAL A C 1
ATOM 7761 O O . VAL A 1 1017 ? 33.724 -16.885 -1.938 1.00 50.19 1017 VAL A O 1
ATOM 7764 N N . ASP A 1 1018 ? 33.617 -17.180 -4.161 1.00 56.59 1018 ASP A N 1
ATOM 7765 C CA . ASP A 1 1018 ? 33.587 -18.647 -4.198 1.00 56.59 1018 ASP A CA 1
ATOM 7766 C C . ASP A 1 1018 ? 34.399 -19.140 -5.406 1.00 56.59 1018 ASP A C 1
ATOM 7768 O O . ASP A 1 1018 ? 33.949 -19.083 -6.552 1.00 56.59 1018 ASP A O 1
ATOM 7772 N N . SER A 1 1019 ? 35.599 -19.665 -5.149 1.00 57.72 1019 SER A N 1
ATOM 7773 C CA . SER A 1 1019 ? 36.539 -20.113 -6.185 1.00 57.72 1019 SER A CA 1
ATOM 7774 C C . SER A 1 1019 ? 36.050 -21.308 -7.018 1.00 57.72 1019 SER A C 1
ATOM 7776 O O . SER A 1 1019 ? 36.616 -21.576 -8.083 1.00 57.72 1019 SER A O 1
ATOM 7778 N N . SER A 1 1020 ? 35.000 -22.008 -6.572 1.00 56.25 1020 SER A N 1
ATOM 7779 C CA . SER A 1 1020 ? 34.372 -23.119 -7.295 1.00 56.25 1020 SER A CA 1
ATOM 7780 C C . SER A 1 1020 ? 33.267 -22.673 -8.261 1.00 56.25 1020 SER A C 1
ATOM 7782 O O . SER A 1 1020 ? 32.923 -23.404 -9.195 1.00 56.25 1020 SER A O 1
ATOM 7784 N N . ALA A 1 1021 ? 32.719 -21.471 -8.069 1.00 63.03 1021 ALA A N 1
ATOM 7785 C CA . ALA A 1 1021 ? 31.554 -20.999 -8.798 1.00 63.03 1021 ALA A CA 1
ATOM 7786 C C . ALA A 1 1021 ? 31.889 -20.515 -10.223 1.00 63.03 1021 ALA A C 1
ATOM 7788 O O . ALA A 1 1021 ? 32.959 -19.973 -10.499 1.00 63.03 1021 ALA A O 1
ATOM 7789 N N . SER A 1 1022 ? 30.944 -20.701 -11.154 1.00 67.31 1022 SER A N 1
ATOM 7790 C CA . SER A 1 1022 ? 31.047 -20.164 -12.517 1.00 67.31 1022 SER A CA 1
ATOM 7791 C C . SER A 1 1022 ? 29.681 -19.979 -13.185 1.00 67.31 1022 SER A C 1
ATOM 7793 O O . SER A 1 1022 ? 28.753 -20.772 -12.982 1.00 67.31 1022 SER A O 1
ATOM 7795 N N . ILE A 1 1023 ? 29.541 -18.923 -13.989 1.00 69.38 1023 ILE A N 1
ATOM 7796 C CA . ILE A 1 1023 ? 28.278 -18.474 -14.586 1.00 69.38 1023 ILE A CA 1
ATOM 7797 C C . ILE A 1 1023 ? 28.174 -18.908 -16.050 1.00 69.38 1023 ILE A C 1
ATOM 7799 O O . ILE A 1 1023 ? 29.049 -18.642 -16.868 1.00 69.38 1023 ILE A O 1
ATOM 7803 N N . SER A 1 1024 ? 27.050 -19.526 -16.417 1.00 73.31 1024 SER A N 1
ATOM 7804 C CA . SER A 1 1024 ? 26.719 -19.734 -17.829 1.00 73.31 1024 SER A CA 1
ATOM 7805 C C . SER A 1 1024 ? 26.135 -18.457 -18.435 1.00 73.31 1024 SER A C 1
ATOM 7807 O O . SER A 1 1024 ? 25.218 -17.874 -17.857 1.00 73.31 1024 SER A O 1
ATOM 7809 N N . GLU A 1 1025 ? 26.575 -18.089 -19.644 1.00 76.25 1025 GLU A N 1
ATOM 7810 C CA . GLU A 1 1025 ? 25.945 -17.044 -20.473 1.00 76.25 1025 GLU A CA 1
ATOM 7811 C C . GLU A 1 1025 ? 24.410 -17.178 -20.546 1.00 76.25 1025 GLU A C 1
ATOM 7813 O O . GLU A 1 1025 ? 23.684 -16.186 -20.617 1.00 76.25 1025 GLU A O 1
ATOM 7818 N N . ASP A 1 1026 ? 23.909 -18.418 -20.533 1.00 74.62 1026 ASP A N 1
ATOM 7819 C CA . ASP A 1 1026 ? 22.491 -18.736 -20.702 1.00 74.62 1026 ASP A CA 1
ATOM 7820 C C . ASP A 1 1026 ? 21.637 -18.270 -19.503 1.00 74.62 1026 ASP A C 1
ATOM 7822 O O . ASP A 1 1026 ? 20.446 -17.990 -19.664 1.00 74.62 1026 ASP A O 1
ATOM 7826 N N . ALA A 1 1027 ? 22.234 -18.142 -18.308 1.00 72.94 1027 ALA A N 1
ATOM 7827 C CA . ALA A 1 1027 ? 21.538 -17.793 -17.062 1.00 72.94 1027 ALA A CA 1
ATOM 7828 C C . ALA A 1 1027 ? 20.968 -16.360 -17.077 1.00 72.94 1027 ALA A C 1
ATOM 7830 O O . ALA A 1 1027 ? 19.933 -16.081 -16.468 1.00 72.94 1027 ALA A O 1
ATOM 7831 N N . PHE A 1 1028 ? 21.594 -15.460 -17.841 1.00 76.12 1028 PHE A N 1
ATOM 7832 C CA . PHE A 1 1028 ? 21.135 -14.082 -18.043 1.00 76.12 1028 PHE A CA 1
ATOM 7833 C C . PHE A 1 1028 ? 19.934 -13.971 -18.988 1.00 76.12 1028 PHE A C 1
ATOM 7835 O O . PHE A 1 1028 ? 19.244 -12.952 -18.996 1.00 76.12 1028 PHE A O 1
ATOM 7842 N N . ARG A 1 1029 ? 19.682 -15.006 -19.804 1.00 81.62 1029 ARG A N 1
ATOM 7843 C CA . ARG A 1 1029 ? 18.628 -15.039 -20.834 1.00 81.62 1029 ARG A CA 1
ATOM 7844 C C . ARG A 1 1029 ? 18.610 -13.806 -21.754 1.00 81.62 1029 ARG A C 1
ATOM 7846 O O . ARG A 1 1029 ? 17.541 -13.355 -22.183 1.00 81.62 1029 ARG A O 1
ATOM 7853 N N . ALA A 1 1030 ? 19.792 -13.276 -22.068 1.00 85.94 1030 ALA A N 1
ATOM 7854 C CA . ALA A 1 1030 ? 19.960 -12.231 -23.069 1.00 85.94 1030 ALA A CA 1
ATOM 7855 C C . ALA A 1 1030 ? 19.466 -12.724 -24.441 1.00 85.94 1030 ALA A C 1
ATOM 7857 O O . ALA A 1 1030 ? 19.639 -13.891 -24.792 1.00 85.94 1030 ALA A O 1
ATOM 7858 N N . ASN A 1 1031 ? 18.846 -11.841 -25.227 1.00 89.12 1031 ASN A N 1
ATOM 7859 C CA . ASN A 1 1031 ? 18.509 -12.145 -26.622 1.00 89.12 1031 ASN A CA 1
ATOM 7860 C C . ASN A 1 1031 ? 19.723 -11.952 -27.545 1.00 89.12 1031 ASN A C 1
ATOM 7862 O O . ASN A 1 1031 ? 19.778 -12.574 -28.603 1.00 89.12 1031 ASN A O 1
ATOM 7866 N N . LEU A 1 1032 ? 20.673 -11.097 -27.149 1.00 89.44 1032 LEU A N 1
ATOM 7867 C CA . LEU A 1 1032 ? 21.876 -10.738 -27.900 1.00 89.44 1032 LEU A CA 1
ATOM 7868 C C . LEU A 1 1032 ? 23.092 -10.790 -26.962 1.00 89.44 1032 LEU A C 1
ATOM 7870 O O . LEU A 1 1032 ? 23.066 -10.143 -25.914 1.00 89.44 1032 LEU A O 1
ATOM 7874 N N . ILE A 1 1033 ? 24.151 -11.511 -27.338 1.00 88.38 1033 ILE A N 1
ATOM 7875 C CA . ILE A 1 1033 ? 25.452 -11.452 -26.645 1.00 88.38 1033 ILE A CA 1
ATOM 7876 C C . ILE A 1 1033 ? 26.509 -10.897 -27.592 1.00 88.38 1033 ILE A C 1
ATOM 7878 O O . ILE A 1 1033 ? 26.590 -11.300 -28.757 1.00 88.38 1033 ILE A O 1
ATOM 7882 N N . VAL A 1 1034 ? 27.300 -9.961 -27.079 1.00 88.00 1034 VAL A N 1
ATOM 7883 C CA . VAL A 1 1034 ? 28.308 -9.191 -27.819 1.00 88.00 1034 VAL A CA 1
ATOM 7884 C C . VAL A 1 1034 ? 29.691 -9.392 -27.205 1.00 88.00 1034 VAL A C 1
ATOM 7886 O O . VAL A 1 1034 ? 29.807 -9.825 -26.062 1.00 88.00 1034 VAL A O 1
ATOM 7889 N N . ASP A 1 1035 ? 30.736 -9.113 -27.969 1.00 84.50 1035 ASP A N 1
ATOM 7890 C CA . ASP A 1 1035 ? 32.137 -9.297 -27.574 1.00 84.50 1035 ASP A CA 1
ATOM 7891 C C . ASP A 1 1035 ? 32.982 -8.194 -28.244 1.00 84.50 1035 ASP A C 1
ATOM 7893 O O . ASP A 1 1035 ? 32.506 -7.530 -29.168 1.00 84.50 1035 ASP A O 1
ATOM 7897 N N . GLY A 1 1036 ? 34.215 -7.959 -27.795 1.00 79.75 1036 GLY A N 1
ATOM 7898 C CA . GLY A 1 1036 ? 35.105 -6.929 -28.347 1.00 79.75 1036 GLY A CA 1
ATOM 7899 C C . GLY A 1 1036 ? 34.865 -5.500 -27.834 1.00 79.75 1036 GLY A C 1
ATOM 7900 O O . GLY A 1 1036 ? 35.321 -4.550 -28.470 1.00 79.75 1036 GLY A O 1
ATOM 7901 N N . CYS A 1 1037 ? 34.176 -5.341 -26.701 1.00 78.50 1037 CYS A N 1
ATOM 7902 C CA . CYS A 1 1037 ? 34.067 -4.088 -25.940 1.00 78.50 1037 CYS A CA 1
ATOM 7903 C C . CYS A 1 1037 ? 34.549 -4.280 -24.492 1.00 78.50 1037 CYS A C 1
ATOM 7905 O O . CYS A 1 1037 ? 34.833 -5.403 -24.073 1.00 78.50 1037 CYS A O 1
ATOM 7907 N N . GLY A 1 1038 ? 34.641 -3.197 -23.717 1.00 74.94 1038 GLY A N 1
ATOM 7908 C CA . GLY A 1 1038 ? 34.896 -3.287 -22.277 1.00 74.94 1038 GLY A CA 1
ATOM 7909 C C . GLY A 1 1038 ? 33.755 -3.970 -21.508 1.00 74.94 1038 GLY A C 1
ATOM 7910 O O . GLY A 1 1038 ? 32.638 -4.109 -22.012 1.00 74.94 1038 GLY A O 1
ATOM 7911 N N . ALA A 1 1039 ? 34.029 -4.370 -20.263 1.00 74.31 1039 ALA A N 1
ATOM 7912 C CA . ALA A 1 1039 ? 32.983 -4.752 -19.315 1.00 74.31 1039 ALA A CA 1
ATOM 7913 C C . ALA A 1 1039 ? 32.162 -3.513 -18.908 1.00 74.31 1039 ALA A C 1
ATOM 7915 O O . ALA A 1 1039 ? 32.725 -2.435 -18.692 1.00 74.31 1039 ALA A O 1
ATOM 7916 N N . PHE A 1 1040 ? 30.840 -3.664 -18.800 1.00 73.62 1040 PHE A N 1
ATOM 7917 C CA . PHE A 1 1040 ? 29.880 -2.585 -18.516 1.00 73.62 1040 PHE A CA 1
ATOM 7918 C C . PHE A 1 1040 ? 29.981 -1.385 -19.479 1.00 73.62 1040 PHE A C 1
ATOM 7920 O O . PHE A 1 1040 ? 29.666 -0.242 -19.121 1.00 73.62 1040 PHE A O 1
ATOM 7927 N N . GLU A 1 1041 ? 30.469 -1.606 -20.699 1.00 77.12 1041 GLU A N 1
ATOM 7928 C CA . GLU A 1 1041 ? 30.477 -0.567 -21.727 1.00 77.12 1041 GLU A CA 1
ATOM 7929 C C . GLU A 1 1041 ? 29.067 -0.392 -22.310 1.00 77.12 1041 GLU A C 1
ATOM 7931 O O . GLU A 1 1041 ? 28.638 0.731 -22.581 1.00 77.12 1041 GLU A O 1
ATOM 7936 N N . GLU A 1 1042 ? 28.316 -1.493 -22.401 1.00 78.50 1042 GLU A N 1
ATOM 7937 C CA . GLU A 1 1042 ? 26.979 -1.576 -22.982 1.00 78.50 1042 GLU A CA 1
ATOM 7938 C C . GLU A 1 1042 ? 25.948 -0.660 -22.306 1.00 78.50 1042 GLU A C 1
ATOM 7940 O O . GLU A 1 1042 ? 25.168 0.004 -22.993 1.00 78.50 1042 GLU A O 1
ATOM 7945 N N . ASP A 1 1043 ? 26.003 -0.505 -20.980 1.00 73.62 1043 ASP A N 1
ATOM 7946 C CA . ASP A 1 1043 ? 25.084 0.365 -20.233 1.00 73.62 1043 ASP A CA 1
ATOM 7947 C C . ASP A 1 1043 ? 25.350 1.866 -20.444 1.00 73.62 1043 ASP A C 1
ATOM 7949 O O . ASP A 1 1043 ? 24.510 2.709 -20.113 1.00 73.62 1043 ASP A O 1
ATOM 7953 N N . LYS A 1 1044 ? 26.500 2.223 -21.033 1.00 75.06 1044 LYS A N 1
ATOM 7954 C CA . LYS A 1 1044 ? 26.850 3.602 -21.416 1.00 75.06 1044 LYS A CA 1
ATOM 7955 C C . LYS A 1 1044 ? 26.443 3.917 -22.860 1.00 75.06 1044 LYS A C 1
ATOM 7957 O O . LYS A 1 1044 ? 26.433 5.091 -23.248 1.00 75.06 1044 LYS A O 1
ATOM 7962 N N . TRP A 1 1045 ? 26.098 2.906 -23.663 1.00 81.31 1045 TRP A N 1
ATOM 7963 C CA . TRP A 1 1045 ? 25.657 3.086 -25.044 1.00 81.31 1045 TRP A CA 1
ATOM 7964 C C . TRP A 1 1045 ? 24.284 3.778 -25.096 1.00 81.31 1045 TRP A C 1
ATOM 7966 O O . TRP A 1 1045 ? 23.422 3.575 -24.247 1.00 81.31 1045 TRP A O 1
ATOM 7976 N N . GLN A 1 1046 ? 24.059 4.615 -26.114 1.00 78.56 1046 GLN A N 1
ATOM 7977 C CA . GLN A 1 1046 ? 22.758 5.276 -26.338 1.00 78.56 1046 GLN A CA 1
ATOM 7978 C C . GLN A 1 1046 ? 22.086 4.850 -27.645 1.00 78.56 1046 GLN A C 1
ATOM 7980 O O . GLN A 1 1046 ? 20.860 4.844 -27.754 1.00 78.56 1046 GLN A O 1
ATOM 7985 N N . ARG A 1 1047 ? 22.890 4.496 -28.648 1.00 80.56 1047 ARG A N 1
ATOM 7986 C CA . ARG A 1 1047 ? 22.455 3.988 -29.948 1.00 80.56 1047 ARG A CA 1
ATOM 7987 C C . ARG A 1 1047 ? 23.413 2.905 -30.397 1.00 80.56 1047 ARG A C 1
ATOM 7989 O O . ARG A 1 1047 ? 24.626 3.057 -30.247 1.00 80.56 1047 ARG A O 1
ATOM 7996 N N . LEU A 1 1048 ? 22.837 1.858 -30.963 1.00 82.88 1048 LEU A N 1
ATOM 7997 C CA . LEU A 1 1048 ? 23.527 0.657 -31.383 1.00 82.88 1048 LEU A CA 1
ATOM 7998 C C . LEU A 1 1048 ? 23.122 0.321 -32.817 1.00 82.88 1048 LEU A C 1
ATOM 8000 O O . LEU A 1 1048 ? 21.950 0.442 -33.176 1.00 82.88 1048 LEU A O 1
ATOM 8004 N N . GLN A 1 1049 ? 24.072 -0.111 -33.636 1.00 79.31 1049 GLN A N 1
ATOM 8005 C CA . GLN A 1 1049 ? 23.792 -0.621 -34.974 1.00 79.31 1049 GLN A CA 1
ATOM 8006 C C . GLN A 1 1049 ? 24.346 -2.037 -35.102 1.00 79.31 1049 GLN A C 1
ATOM 8008 O O . GLN A 1 1049 ? 25.524 -2.247 -34.844 1.00 79.31 1049 GLN A O 1
ATOM 8013 N N . ILE A 1 1050 ? 23.500 -2.999 -35.475 1.00 78.69 1050 ILE A N 1
ATOM 8014 C CA . ILE A 1 1050 ? 23.865 -4.411 -35.649 1.00 78.69 1050 ILE A CA 1
ATOM 8015 C C . ILE A 1 1050 ? 23.535 -4.783 -37.096 1.00 78.69 1050 ILE A C 1
ATOM 8017 O O . ILE A 1 1050 ? 22.365 -4.922 -37.463 1.00 78.69 1050 ILE A O 1
ATOM 8021 N N . GLY A 1 1051 ? 24.564 -4.872 -37.942 1.00 71.62 1051 GLY A N 1
ATOM 8022 C CA . GLY A 1 1051 ? 24.385 -4.978 -39.393 1.00 71.62 1051 GLY A CA 1
ATOM 8023 C C . GLY A 1 1051 ? 23.561 -3.806 -39.953 1.00 71.62 1051 GLY A C 1
ATOM 8024 O O . GLY A 1 1051 ? 23.860 -2.638 -39.696 1.00 71.62 1051 GLY A O 1
ATOM 8025 N N . GLY A 1 1052 ? 22.497 -4.115 -40.701 1.00 66.44 1052 GLY A N 1
ATOM 8026 C CA . GLY A 1 1052 ? 21.538 -3.119 -41.202 1.00 66.44 1052 GLY A CA 1
ATOM 8027 C C . GLY A 1 1052 ? 20.500 -2.639 -40.173 1.00 66.44 1052 GLY A C 1
ATOM 8028 O O . GLY A 1 1052 ? 19.728 -1.728 -40.466 1.00 66.44 1052 GLY A O 1
ATOM 8029 N N . GLY A 1 1053 ? 20.441 -3.240 -38.980 1.00 70.62 1053 GLY A N 1
ATOM 8030 C CA . GLY A 1 1053 ? 19.476 -2.879 -37.942 1.00 70.62 1053 GLY A CA 1
ATOM 8031 C C . GLY A 1 1053 ? 19.975 -1.739 -37.055 1.00 70.62 1053 GLY A C 1
ATOM 8032 O O . GLY A 1 1053 ? 21.035 -1.850 -36.443 1.00 70.62 1053 GLY A O 1
ATOM 8033 N N . ALA A 1 1054 ? 19.189 -0.668 -36.932 1.00 77.69 1054 ALA A N 1
ATOM 8034 C CA . ALA A 1 1054 ? 19.406 0.384 -35.941 1.00 77.69 1054 ALA A CA 1
ATOM 8035 C C . ALA A 1 1054 ? 18.579 0.119 -34.671 1.00 77.69 1054 ALA A C 1
ATOM 8037 O O . ALA A 1 1054 ? 17.416 -0.283 -34.740 1.00 77.69 1054 ALA A O 1
ATOM 8038 N N . PHE A 1 1055 ? 19.167 0.390 -33.510 1.00 83.06 1055 PHE A N 1
ATOM 8039 C CA . PHE A 1 1055 ? 18.585 0.143 -32.196 1.00 83.06 1055 PHE A CA 1
ATOM 8040 C C . PHE A 1 1055 ? 18.839 1.344 -31.273 1.00 83.06 1055 PHE A C 1
ATOM 8042 O O . PHE A 1 1055 ? 19.937 1.905 -31.251 1.00 83.06 1055 PHE A O 1
ATOM 8049 N N . ASP A 1 1056 ? 17.826 1.748 -30.508 1.00 80.31 1056 ASP A N 1
ATOM 8050 C CA . ASP A 1 1056 ? 17.974 2.764 -29.463 1.00 80.31 1056 ASP A CA 1
ATOM 8051 C C . ASP A 1 1056 ? 18.123 2.044 -28.107 1.00 80.31 1056 ASP A C 1
ATOM 8053 O O . ASP A 1 1056 ? 17.373 1.116 -27.778 1.00 80.31 1056 ASP A O 1
ATOM 8057 N N . VAL A 1 1057 ? 19.115 2.459 -27.316 1.00 80.56 1057 VAL A N 1
ATOM 8058 C CA . VAL A 1 1057 ? 19.382 1.893 -25.989 1.00 80.56 1057 VAL A CA 1
ATOM 8059 C C . VAL A 1 1057 ? 18.592 2.683 -24.952 1.00 80.56 1057 VAL A C 1
ATOM 8061 O O . VAL A 1 1057 ? 18.753 3.894 -24.815 1.00 80.56 1057 VAL A O 1
ATOM 8064 N N . SER A 1 1058 ? 17.727 1.990 -24.210 1.00 70.75 1058 SER A N 1
ATOM 8065 C CA . SER A 1 1058 ? 16.917 2.595 -23.141 1.00 70.75 1058 SER A CA 1
ATOM 8066 C C . SER A 1 1058 ? 17.593 2.573 -21.765 1.00 70.75 1058 SER A C 1
ATOM 8068 O O . SER A 1 1058 ? 17.077 3.178 -20.827 1.00 70.75 1058 SER A O 1
ATOM 8070 N N . GLY A 1 1059 ? 18.756 1.922 -21.660 1.00 71.25 1059 GLY A N 1
ATOM 8071 C CA . GLY A 1 1059 ? 19.577 1.860 -20.452 1.00 71.25 1059 GLY A CA 1
ATOM 8072 C C . GLY A 1 1059 ? 19.324 0.610 -19.590 1.00 71.25 1059 GLY A C 1
ATOM 8073 O O . GLY A 1 1059 ? 18.889 -0.419 -20.116 1.00 71.25 1059 GLY A O 1
ATOM 8074 N N . PRO A 1 1060 ? 19.618 0.670 -18.281 1.00 68.81 1060 PRO A N 1
ATOM 8075 C CA . PRO A 1 1060 ? 19.735 -0.506 -17.416 1.00 68.81 1060 PRO A CA 1
ATOM 8076 C C . PRO A 1 1060 ? 18.433 -1.319 -17.212 1.00 68.81 1060 PRO A C 1
ATOM 8078 O O . PRO A 1 1060 ? 17.355 -0.762 -16.984 1.00 68.81 1060 PRO A O 1
ATOM 8081 N N . CYS A 1 1061 ? 18.522 -2.660 -17.227 1.00 66.69 1061 CYS A N 1
ATOM 8082 C CA . CYS A 1 1061 ? 17.437 -3.577 -16.855 1.00 66.69 1061 CYS A CA 1
ATOM 8083 C C . CYS A 1 1061 ? 17.455 -4.028 -15.383 1.00 66.69 1061 CYS A C 1
ATOM 8085 O O . CYS A 1 1061 ? 18.096 -5.011 -15.019 1.00 66.69 1061 CYS A O 1
ATOM 8087 N N . SER A 1 1062 ? 16.611 -3.402 -14.563 1.00 53.38 1062 SER A N 1
ATOM 8088 C CA . SER A 1 1062 ? 16.394 -3.705 -13.136 1.00 53.38 1062 SER A CA 1
ATOM 8089 C C . SER A 1 1062 ? 15.668 -5.036 -12.818 1.00 53.38 1062 SER A C 1
ATOM 8091 O O . SER A 1 1062 ? 15.040 -5.159 -11.766 1.00 53.38 1062 SER A O 1
ATOM 8093 N N . ARG A 1 1063 ? 15.681 -6.040 -13.715 1.00 53.41 1063 ARG A N 1
ATOM 8094 C CA . ARG A 1 1063 ? 14.964 -7.326 -13.531 1.00 53.41 1063 ARG A CA 1
ATOM 8095 C C . ARG A 1 1063 ? 15.675 -8.540 -14.156 1.00 53.41 1063 ARG A C 1
ATOM 8097 O O . ARG A 1 1063 ? 15.229 -9.038 -15.187 1.00 53.41 1063 ARG A O 1
ATOM 8104 N N . CYS A 1 1064 ? 16.694 -9.083 -13.480 1.00 52.19 1064 CYS A N 1
ATOM 8105 C CA . CYS A 1 1064 ? 17.354 -10.351 -13.856 1.00 52.19 1064 CYS A CA 1
ATOM 8106 C C . CYS A 1 1064 ? 17.430 -11.404 -12.723 1.00 52.19 1064 CYS A C 1
ATOM 8108 O O . CYS A 1 1064 ? 18.357 -12.205 -12.678 1.00 52.19 1064 CYS A O 1
ATOM 8110 N N . ALA A 1 1065 ? 16.426 -11.478 -11.838 1.00 46.91 1065 ALA A N 1
ATOM 8111 C CA . ALA A 1 1065 ? 16.319 -12.501 -10.777 1.00 46.91 1065 ALA A CA 1
ATOM 8112 C C . ALA A 1 1065 ? 15.965 -13.920 -11.306 1.00 46.91 1065 ALA A C 1
ATOM 8114 O O . ALA A 1 1065 ? 15.005 -14.545 -10.854 1.00 46.91 1065 ALA A O 1
ATOM 8115 N N . VAL A 1 1066 ? 16.702 -14.380 -12.322 1.00 53.34 1066 VAL A N 1
ATOM 8116 C CA . VAL A 1 1066 ? 16.652 -15.711 -12.960 1.00 53.34 1066 VAL A CA 1
ATOM 8117 C C . VAL A 1 1066 ? 18.052 -16.348 -13.009 1.00 53.34 1066 VAL A C 1
ATOM 8119 O O . VAL A 1 1066 ? 18.157 -17.558 -13.147 1.00 53.34 1066 VAL A O 1
ATOM 8122 N N . ILE A 1 1067 ? 19.121 -15.563 -12.813 1.00 56.75 1067 ILE A N 1
ATOM 8123 C CA . ILE A 1 1067 ? 20.520 -16.031 -12.843 1.00 56.75 1067 ILE A CA 1
ATOM 8124 C C . ILE A 1 1067 ? 20.803 -17.035 -11.706 1.00 56.75 1067 ILE A C 1
ATOM 8126 O O . ILE A 1 1067 ? 21.613 -17.946 -11.862 1.00 56.75 1067 ILE A O 1
ATOM 8130 N N . ASN A 1 1068 ? 20.055 -16.935 -10.601 1.00 57.78 1068 ASN A N 1
ATOM 8131 C CA . ASN A 1 1068 ? 20.055 -17.872 -9.469 1.00 57.78 1068 ASN A CA 1
ATOM 8132 C C . ASN A 1 1068 ? 19.395 -19.228 -9.808 1.00 57.78 1068 ASN A C 1
ATOM 8134 O O . ASN A 1 1068 ? 18.990 -19.961 -8.912 1.00 57.78 1068 ASN A O 1
ATOM 8138 N N . LEU A 1 1069 ? 19.232 -19.578 -11.084 1.00 66.00 1069 LEU A N 1
ATOM 8139 C CA . LEU A 1 1069 ? 18.694 -20.861 -11.522 1.00 66.00 1069 LEU A CA 1
ATOM 8140 C C . LEU A 1 1069 ? 19.446 -21.331 -12.766 1.00 66.00 1069 LEU A C 1
ATOM 8142 O O . LEU A 1 1069 ? 19.593 -20.596 -13.742 1.00 66.00 1069 LEU A O 1
ATOM 8146 N N . ASP A 1 1070 ? 19.940 -22.564 -12.724 1.00 67.75 1070 ASP A N 1
ATOM 8147 C CA . ASP A 1 1070 ? 20.665 -23.158 -13.836 1.00 67.75 1070 ASP A CA 1
ATOM 8148 C C . ASP A 1 1070 ? 19.699 -23.479 -14.995 1.00 67.75 1070 ASP A C 1
ATOM 8150 O O . ASP A 1 1070 ? 18.791 -24.300 -14.828 1.00 67.75 1070 ASP A O 1
ATOM 8154 N N . PRO A 1 1071 ? 19.862 -22.877 -16.187 1.00 64.75 1071 PRO A N 1
ATOM 8155 C CA . PRO A 1 1071 ? 18.922 -23.063 -17.290 1.00 64.75 1071 PRO A CA 1
ATOM 8156 C C . PRO A 1 1071 ? 19.016 -24.447 -17.954 1.00 64.75 1071 PRO A C 1
ATOM 8158 O O . PRO A 1 1071 ? 18.239 -24.725 -18.864 1.00 64.75 1071 PRO A O 1
ATOM 8161 N N . ARG A 1 1072 ? 19.963 -25.300 -17.537 1.00 65.75 1072 ARG A N 1
ATOM 8162 C CA . ARG A 1 1072 ? 20.211 -26.639 -18.090 1.00 65.75 1072 ARG A CA 1
ATOM 8163 C C . ARG A 1 1072 ? 19.821 -27.743 -17.106 1.00 65.75 1072 ARG A C 1
ATOM 8165 O O . ARG A 1 1072 ? 19.295 -28.765 -17.534 1.00 65.75 1072 ARG A O 1
ATOM 8172 N N . THR A 1 1073 ? 20.058 -27.548 -15.806 1.00 65.69 1073 THR A N 1
ATOM 8173 C CA . THR A 1 1073 ? 19.703 -28.532 -14.761 1.00 65.69 1073 THR A CA 1
ATOM 8174 C C . THR A 1 1073 ? 18.438 -28.183 -13.980 1.00 65.69 1073 THR A C 1
ATOM 8176 O O . THR A 1 1073 ? 17.931 -29.031 -13.254 1.00 65.69 1073 THR A O 1
ATOM 8179 N N . GLY A 1 1074 ? 17.919 -26.957 -14.095 1.00 62.41 1074 GLY A N 1
ATOM 8180 C CA . GLY A 1 1074 ? 16.775 -26.477 -13.312 1.00 62.41 1074 GLY A CA 1
ATOM 8181 C C . GLY A 1 1074 ? 17.085 -26.234 -11.828 1.00 62.41 1074 GLY A C 1
ATOM 8182 O O . GLY A 1 1074 ? 16.225 -25.735 -11.107 1.00 62.41 1074 GLY A O 1
ATOM 8183 N N . HIS A 1 1075 ? 18.297 -26.553 -11.358 1.00 66.06 1075 HIS A N 1
ATOM 8184 C CA . HIS A 1 1075 ? 18.688 -26.350 -9.965 1.00 66.06 1075 HIS A CA 1
ATOM 8185 C C . HIS A 1 1075 ? 18.757 -24.857 -9.639 1.00 66.06 1075 HIS A C 1
ATOM 8187 O O . HIS A 1 1075 ? 19.397 -24.078 -10.352 1.00 66.06 1075 HIS A O 1
ATOM 8193 N N . GLN A 1 1076 ? 18.153 -24.466 -8.517 1.00 58.12 1076 GLN A N 1
ATOM 8194 C CA . GLN A 1 1076 ? 18.359 -23.144 -7.942 1.00 58.12 1076 GLN A CA 1
ATOM 8195 C C . GLN A 1 1076 ? 19.815 -23.038 -7.464 1.00 58.12 1076 GLN A C 1
ATOM 8197 O O . GLN A 1 1076 ? 20.259 -23.788 -6.597 1.00 58.12 1076 GLN A O 1
ATOM 8202 N N . ARG A 1 1077 ? 20.565 -22.123 -8.075 1.00 58.25 1077 ARG A N 1
ATOM 8203 C CA . ARG A 1 1077 ? 21.942 -21.785 -7.715 1.00 58.25 1077 ARG A CA 1
ATOM 8204 C C . ARG A 1 1077 ? 21.909 -20.739 -6.605 1.00 58.25 1077 ARG A C 1
ATOM 8206 O O . ARG A 1 1077 ? 21.138 -19.783 -6.686 1.00 58.25 1077 ARG A O 1
ATOM 8213 N N . CYS A 1 1078 ? 22.776 -20.870 -5.609 1.00 47.91 1078 CYS A N 1
ATOM 8214 C CA . CYS A 1 1078 ? 22.908 -19.858 -4.568 1.00 47.91 1078 CYS A CA 1
ATOM 8215 C C . CYS A 1 1078 ? 23.378 -18.520 -5.172 1.00 47.91 1078 CYS A C 1
ATOM 8217 O O . CYS A 1 1078 ? 24.499 -18.406 -5.655 1.00 47.91 1078 CYS A O 1
ATOM 8219 N N . ASN A 1 1079 ? 22.522 -17.503 -5.079 1.00 55.09 1079 ASN A N 1
ATOM 8220 C CA . ASN A 1 1079 ? 22.917 -16.114 -4.828 1.00 55.09 1079 ASN A CA 1
ATOM 8221 C C . ASN A 1 1079 ? 23.800 -15.403 -5.870 1.00 55.09 1079 ASN A C 1
ATOM 8223 O O . ASN A 1 1079 ? 24.548 -14.484 -5.532 1.00 55.09 1079 ASN A O 1
ATOM 8227 N N . LEU A 1 1080 ? 23.687 -15.769 -7.145 1.00 50.25 1080 LEU A N 1
ATOM 8228 C CA . LEU A 1 1080 ? 24.426 -15.135 -8.243 1.00 50.25 1080 LEU A CA 1
ATOM 8229 C C . LEU A 1 1080 ? 24.092 -13.650 -8.450 1.00 50.25 1080 LEU A C 1
ATOM 8231 O O . LEU A 1 1080 ? 24.978 -12.876 -8.795 1.00 50.25 1080 LEU A O 1
ATOM 8235 N N . SER A 1 1081 ? 22.846 -13.229 -8.221 1.00 45.97 1081 SER A N 1
ATOM 8236 C CA . SER A 1 1081 ? 22.488 -11.802 -8.197 1.00 45.97 1081 SER A CA 1
ATOM 8237 C C . SER A 1 1081 ? 23.075 -11.049 -7.001 1.00 45.97 1081 SER A C 1
ATOM 8239 O O . SER A 1 1081 ? 23.206 -9.829 -7.060 1.00 45.97 1081 SER A O 1
ATOM 8241 N N . ASP A 1 1082 ? 23.425 -11.760 -5.932 1.00 45.66 1082 ASP A N 1
ATOM 8242 C CA . ASP A 1 1082 ? 23.620 -11.169 -4.610 1.00 45.66 1082 ASP A CA 1
ATOM 8243 C C . ASP A 1 1082 ? 25.123 -11.027 -4.318 1.00 45.66 1082 ASP A C 1
ATOM 8245 O O . ASP A 1 1082 ? 25.578 -9.953 -3.934 1.00 45.66 1082 ASP A O 1
ATOM 8249 N N . MET A 1 1083 ? 25.918 -12.061 -4.637 1.00 42.97 1083 MET A N 1
ATOM 8250 C CA . MET A 1 1083 ? 27.388 -12.000 -4.603 1.00 42.97 1083 MET A CA 1
ATOM 8251 C C . MET A 1 1083 ? 27.951 -10.900 -5.514 1.00 42.97 1083 MET A C 1
ATOM 8253 O O . MET A 1 1083 ? 28.964 -10.291 -5.180 1.00 42.97 1083 MET A O 1
ATOM 8257 N N . VAL A 1 1084 ? 27.292 -10.602 -6.641 1.00 45.22 1084 VAL A N 1
ATOM 8258 C CA . VAL A 1 1084 ? 27.737 -9.522 -7.536 1.00 45.22 1084 VAL A CA 1
ATOM 8259 C C . VAL A 1 1084 ? 27.454 -8.132 -6.947 1.00 45.22 1084 VAL A C 1
ATOM 8261 O O . VAL A 1 1084 ? 28.290 -7.244 -7.106 1.00 45.22 1084 VAL A O 1
ATOM 8264 N N . SER A 1 1085 ? 26.358 -7.954 -6.193 1.00 43.91 1085 SER A N 1
ATOM 8265 C CA . SER A 1 1085 ? 26.109 -6.704 -5.450 1.00 43.91 1085 SER A CA 1
ATOM 8266 C C . SER A 1 1085 ? 27.170 -6.505 -4.353 1.00 43.91 1085 SER A C 1
ATOM 8268 O O . SER A 1 1085 ? 27.737 -5.419 -4.227 1.00 43.91 1085 SER A O 1
ATOM 8270 N N . CYS A 1 1086 ? 27.562 -7.578 -3.648 1.00 37.22 1086 CYS A N 1
ATOM 8271 C CA . CYS A 1 1086 ? 28.677 -7.548 -2.689 1.00 37.22 1086 CYS A CA 1
ATOM 8272 C C . CYS A 1 1086 ? 30.037 -7.210 -3.324 1.00 37.22 1086 CYS A C 1
ATOM 8274 O O . CYS A 1 1086 ? 30.878 -6.610 -2.660 1.00 37.22 1086 CYS A O 1
ATOM 8276 N N . ALA A 1 1087 ? 30.254 -7.566 -4.594 1.00 36.44 1087 ALA A N 1
ATOM 8277 C CA . ALA A 1 1087 ? 31.461 -7.235 -5.354 1.00 36.44 1087 ALA A CA 1
ATOM 8278 C C . ALA A 1 1087 ? 31.450 -5.808 -5.954 1.00 36.44 1087 ALA A C 1
ATOM 8280 O O . ALA A 1 1087 ? 32.307 -5.474 -6.769 1.00 36.44 1087 ALA A O 1
ATOM 8281 N N . GLY A 1 1088 ? 30.468 -4.967 -5.601 1.00 35.12 1088 GLY A N 1
ATOM 8282 C CA . GLY A 1 1088 ? 30.332 -3.597 -6.113 1.00 35.12 1088 GLY A CA 1
ATOM 8283 C C . GLY A 1 1088 ? 29.797 -3.499 -7.547 1.00 35.12 1088 GLY A C 1
ATOM 8284 O O . GLY A 1 1088 ? 29.675 -2.400 -8.089 1.00 35.12 1088 GLY A O 1
ATOM 8285 N N . GLY A 1 1089 ? 29.446 -4.627 -8.170 1.00 42.28 1089 GLY A N 1
ATOM 8286 C CA . GLY A 1 1089 ? 28.876 -4.672 -9.509 1.00 42.28 1089 GLY A CA 1
ATOM 8287 C C . GLY A 1 1089 ? 27.363 -4.472 -9.483 1.00 42.28 1089 GLY A C 1
ATOM 8288 O O . GLY A 1 1089 ? 26.619 -5.327 -9.008 1.00 42.28 1089 GLY A O 1
ATOM 8289 N N . ALA A 1 1090 ? 26.868 -3.393 -10.088 1.00 45.97 1090 ALA A N 1
ATOM 8290 C CA . ALA A 1 1090 ? 25.455 -3.320 -10.448 1.00 45.97 1090 ALA A CA 1
ATOM 8291 C C . ALA A 1 1090 ? 25.198 -4.303 -11.604 1.00 45.97 1090 ALA A C 1
ATOM 8293 O O . ALA A 1 1090 ? 25.452 -3.975 -12.764 1.00 45.97 1090 ALA A O 1
ATOM 8294 N N . LEU A 1 1091 ? 24.739 -5.526 -11.308 1.00 51.94 1091 LEU A N 1
ATOM 8295 C CA . LEU A 1 1091 ? 24.507 -6.515 -12.360 1.00 51.94 1091 LEU A CA 1
ATOM 8296 C C . LEU A 1 1091 ? 23.293 -6.136 -13.199 1.00 51.94 1091 LEU A C 1
ATOM 8298 O O . LEU A 1 1091 ? 22.142 -6.273 -12.773 1.00 51.94 1091 LEU A O 1
ATOM 8302 N N . VAL A 1 1092 ? 23.561 -5.694 -14.423 1.00 58.31 1092 VAL A N 1
ATOM 8303 C CA . VAL A 1 1092 ? 22.530 -5.213 -15.324 1.00 58.31 1092 VAL A CA 1
ATOM 8304 C C . VAL A 1 1092 ? 22.782 -5.676 -16.757 1.00 58.31 1092 VAL A C 1
ATOM 8306 O O . VAL A 1 1092 ? 23.889 -5.611 -17.272 1.00 58.31 1092 VAL A O 1
ATOM 8309 N N . ALA A 1 1093 ? 21.716 -6.148 -17.407 1.00 66.94 1093 ALA A N 1
ATOM 8310 C CA . ALA A 1 1093 ? 21.668 -6.303 -18.856 1.00 66.94 1093 ALA A CA 1
ATOM 8311 C C . ALA A 1 1093 ? 21.072 -5.036 -19.482 1.00 66.94 1093 ALA A C 1
ATOM 8313 O O . ALA A 1 1093 ? 20.061 -4.512 -19.001 1.00 66.94 1093 ALA A O 1
ATOM 8314 N N . THR A 1 1094 ? 21.636 -4.568 -20.586 1.00 72.75 1094 THR A N 1
ATOM 8315 C CA . THR A 1 1094 ? 21.176 -3.357 -21.264 1.00 72.75 1094 THR A CA 1
ATOM 8316 C C . THR A 1 1094 ? 19.843 -3.606 -21.986 1.00 72.75 1094 THR A C 1
ATOM 8318 O O . THR A 1 1094 ? 19.703 -4.547 -22.775 1.00 72.75 1094 THR A O 1
ATOM 8321 N N . ARG A 1 1095 ? 18.832 -2.756 -21.743 1.00 78.19 1095 ARG A N 1
ATOM 8322 C CA . ARG A 1 1095 ? 17.522 -2.812 -22.419 1.00 78.19 1095 ARG A CA 1
ATOM 8323 C C . ARG A 1 1095 ? 17.594 -2.156 -23.795 1.00 78.19 1095 ARG A C 1
ATOM 8325 O O . ARG A 1 1095 ? 17.695 -0.927 -23.905 1.00 78.19 1095 ARG A O 1
ATOM 8332 N N . VAL A 1 1096 ? 17.444 -2.961 -24.842 1.00 75.56 1096 VAL A N 1
ATOM 8333 C CA . VAL A 1 1096 ? 17.531 -2.510 -26.235 1.00 75.56 1096 VAL A CA 1
ATOM 8334 C C . VAL A 1 1096 ? 16.161 -2.590 -26.909 1.00 75.56 1096 VAL A C 1
ATOM 8336 O O . VAL A 1 1096 ? 15.451 -3.593 -26.801 1.00 75.56 1096 VAL A O 1
ATOM 8339 N N . PHE A 1 1097 ? 15.798 -1.534 -27.634 1.00 73.38 1097 PHE A N 1
ATOM 8340 C CA . PHE A 1 1097 ? 14.645 -1.515 -28.532 1.00 73.38 1097 PHE A CA 1
ATOM 8341 C C . PHE A 1 1097 ? 15.125 -1.407 -29.983 1.00 73.38 1097 PHE A C 1
ATOM 8343 O O . PHE A 1 1097 ? 16.123 -0.727 -30.239 1.00 73.38 1097 PHE A O 1
ATOM 8350 N N . PRO A 1 1098 ? 14.430 -2.024 -30.959 1.00 66.94 1098 PRO A N 1
ATOM 8351 C CA . PRO A 1 1098 ? 14.643 -1.654 -32.350 1.00 66.94 1098 PRO A CA 1
ATOM 8352 C C . PRO A 1 1098 ? 14.298 -0.171 -32.478 1.00 66.94 1098 PRO A C 1
ATOM 8354 O O . PRO A 1 1098 ? 13.239 0.269 -32.022 1.00 66.94 1098 PRO A O 1
ATOM 8357 N N . LYS A 1 1099 ? 15.205 0.612 -33.059 1.00 57.94 1099 LYS A N 1
ATOM 8358 C CA . LYS A 1 1099 ? 14.934 2.020 -33.317 1.00 57.94 1099 LYS A CA 1
ATOM 8359 C C . LYS A 1 1099 ? 13.749 2.076 -34.280 1.00 57.94 1099 LYS A C 1
ATOM 8361 O O . LYS A 1 1099 ? 13.799 1.359 -35.283 1.00 57.94 1099 LYS A O 1
ATOM 8366 N N . PRO A 1 1100 ? 12.711 2.903 -34.045 1.00 49.66 1100 PRO A N 1
ATOM 8367 C CA . PRO A 1 1100 ? 11.739 3.187 -35.091 1.00 49.66 1100 PRO A CA 1
ATOM 8368 C C . PRO A 1 1100 ? 12.517 3.749 -36.280 1.00 49.66 1100 PRO A C 1
ATOM 8370 O O . PRO A 1 1100 ? 13.067 4.851 -36.205 1.00 49.66 1100 PRO A O 1
ATOM 8373 N N . GLN A 1 1101 ? 12.652 2.943 -37.337 1.00 36.62 1101 GLN A N 1
ATOM 8374 C CA . GLN A 1 1101 ? 13.453 3.312 -38.494 1.00 36.62 1101 GLN A CA 1
ATOM 8375 C C . GLN A 1 1101 ? 12.930 4.650 -39.020 1.00 36.62 1101 GLN A C 1
ATOM 8377 O O . GLN A 1 1101 ? 11.726 4.800 -39.255 1.00 36.62 1101 GLN A O 1
ATOM 8382 N N . ALA A 1 1102 ? 13.832 5.615 -39.225 1.00 34.12 1102 ALA A N 1
ATOM 8383 C CA . ALA A 1 1102 ? 13.542 6.696 -40.156 1.00 34.12 1102 ALA A CA 1
ATOM 8384 C C . ALA A 1 1102 ? 13.144 5.997 -41.459 1.00 34.12 1102 ALA A C 1
ATOM 8386 O O . ALA A 1 1102 ? 13.925 5.178 -41.947 1.00 34.12 1102 ALA A O 1
ATOM 8387 N N . ARG A 1 1103 ? 11.886 6.190 -41.890 1.00 25.83 1103 ARG A N 1
ATOM 8388 C CA . ARG A 1 1103 ? 11.230 5.277 -42.841 1.00 25.83 1103 ARG A CA 1
ATOM 8389 C C . ARG A 1 1103 ? 12.171 5.049 -44.027 1.00 25.83 1103 ARG A C 1
ATOM 8391 O O . ARG A 1 1103 ? 12.625 6.055 -44.580 1.00 25.83 1103 ARG A O 1
ATOM 8398 N N . PRO A 1 1104 ? 12.465 3.796 -44.427 1.00 22.16 1104 PRO A N 1
ATOM 8399 C CA . PRO A 1 1104 ? 13.170 3.584 -45.682 1.00 22.16 1104 PRO A CA 1
ATOM 8400 C C . PRO A 1 1104 ? 12.409 4.313 -46.794 1.00 22.16 1104 PRO A C 1
ATOM 8402 O O . PRO A 1 1104 ? 11.176 4.425 -46.732 1.00 22.16 1104 PRO A O 1
ATOM 8405 N N . HIS A 1 1105 ? 13.135 4.835 -47.788 1.00 26.39 1105 HIS A N 1
ATOM 8406 C CA . HIS A 1 1105 ? 12.489 5.393 -48.976 1.00 26.39 1105 HIS A CA 1
ATOM 8407 C C . HIS A 1 1105 ? 11.490 4.360 -49.526 1.00 26.39 1105 HIS A C 1
ATOM 8409 O O . HIS A 1 1105 ? 11.789 3.166 -49.498 1.00 26.39 1105 HIS A O 1
ATOM 8415 N N . PRO A 1 1106 ? 10.278 4.785 -49.921 1.00 30.52 1106 PRO A N 1
ATOM 8416 C CA . PRO A 1 1106 ? 9.142 3.880 -50.051 1.00 30.52 1106 PRO A CA 1
ATOM 8417 C C . PRO A 1 1106 ? 9.373 2.835 -51.148 1.00 30.52 1106 PRO A C 1
ATOM 8419 O O . PRO A 1 1106 ? 9.317 3.154 -52.332 1.00 30.52 1106 PRO A O 1
ATOM 8422 N N . SER A 1 1107 ? 9.613 1.593 -50.725 1.00 36.69 1107 SER A N 1
ATOM 8423 C CA . SER A 1 1107 ? 9.788 0.432 -51.606 1.00 36.69 1107 SER A CA 1
ATOM 8424 C C . SER A 1 1107 ? 9.124 -0.854 -51.092 1.00 36.69 1107 SER A C 1
ATOM 8426 O O . SER A 1 1107 ? 8.703 -1.651 -51.916 1.00 36.69 1107 SER A O 1
ATOM 8428 N N . ASP A 1 1108 ? 8.967 -1.035 -49.769 1.00 38.62 1108 ASP A N 1
ATOM 8429 C CA . ASP A 1 1108 ? 8.327 -2.231 -49.166 1.00 38.62 1108 ASP A CA 1
ATOM 8430 C C . ASP A 1 1108 ? 7.266 -1.923 -48.082 1.00 38.62 1108 ASP A C 1
ATOM 8432 O O . ASP A 1 1108 ? 6.858 -2.772 -47.288 1.00 38.62 1108 ASP A O 1
ATOM 8436 N N . LYS A 1 1109 ? 6.719 -0.702 -48.089 1.00 38.44 1109 LYS A N 1
ATOM 8437 C CA . LYS A 1 1109 ? 5.268 -0.598 -47.881 1.00 38.44 1109 LYS A CA 1
ATOM 8438 C C . LYS A 1 1109 ? 4.642 -0.870 -49.243 1.00 38.44 1109 LYS A C 1
ATOM 8440 O O . LYS A 1 1109 ? 5.014 -0.179 -50.190 1.00 38.44 1109 LYS A O 1
ATOM 8445 N N . MET A 1 1110 ? 3.651 -1.765 -49.328 1.00 50.25 1110 MET A N 1
ATOM 8446 C CA . MET A 1 1110 ? 2.707 -1.691 -50.451 1.00 50.25 1110 MET A CA 1
ATOM 8447 C C . MET A 1 1110 ? 2.189 -0.244 -50.506 1.00 50.25 1110 MET A C 1
ATOM 8449 O O . MET A 1 1110 ? 1.808 0.282 -49.449 1.00 50.25 1110 MET A O 1
ATOM 8453 N N . PRO A 1 1111 ? 2.259 0.438 -51.663 1.00 72.94 1111 PRO A N 1
ATOM 8454 C CA . PRO A 1 1111 ? 1.852 1.831 -51.752 1.00 72.94 1111 PRO A CA 1
ATOM 8455 C C . PRO A 1 1111 ? 0.389 1.967 -51.325 1.00 72.94 1111 PRO A C 1
ATOM 8457 O O . PRO A 1 1111 ? -0.419 1.068 -51.555 1.00 72.94 1111 PRO A O 1
ATOM 8460 N N . ASN A 1 1112 ? 0.054 3.092 -50.686 1.00 84.81 1112 ASN A N 1
ATOM 8461 C CA . ASN A 1 1112 ? -1.336 3.441 -50.392 1.00 84.81 1112 ASN A CA 1
ATOM 8462 C C . ASN A 1 1112 ? -2.131 3.356 -51.714 1.00 84.81 1112 ASN A C 1
ATOM 8464 O O . ASN A 1 1112 ? -1.757 4.079 -52.644 1.00 84.81 1112 ASN A O 1
ATOM 8468 N N . PRO A 1 1113 ? -3.136 2.458 -51.841 1.00 91.75 1113 PRO A N 1
ATOM 8469 C CA . PRO A 1 1113 ? -3.682 2.074 -53.138 1.00 91.75 1113 PRO A CA 1
ATOM 8470 C C . PRO A 1 1113 ? -4.124 3.278 -53.957 1.00 91.75 1113 PRO A C 1
ATOM 8472 O O . PRO A 1 1113 ? -4.839 4.148 -53.447 1.00 91.75 1113 PRO A O 1
ATOM 8475 N N . GLN A 1 1114 ? -3.694 3.326 -55.217 1.00 95.12 1114 GLN A N 1
ATOM 8476 C CA . GLN A 1 1114 ? -4.127 4.362 -56.139 1.00 95.12 1114 GLN A CA 1
ATOM 8477 C C . GLN A 1 1114 ? -5.296 3.862 -56.975 1.00 95.12 1114 GLN A C 1
ATOM 8479 O O . GLN A 1 1114 ? -5.276 2.764 -57.523 1.00 95.12 1114 GLN A O 1
ATOM 8484 N N . VAL A 1 1115 ? -6.339 4.679 -57.053 1.00 96.06 1115 VAL A N 1
ATOM 8485 C CA . VAL A 1 1115 ? -7.549 4.383 -57.822 1.00 96.06 1115 VAL A CA 1
ATOM 8486 C C . VAL A 1 1115 ? -7.927 5.582 -58.670 1.00 96.06 1115 VAL A C 1
ATOM 8488 O O . VAL A 1 1115 ? -7.619 6.719 -58.315 1.00 96.06 1115 VAL A O 1
ATOM 8491 N N . PHE A 1 1116 ? -8.611 5.345 -59.783 1.00 97.38 1116 PHE A N 1
ATOM 8492 C CA . PHE A 1 1116 ? -8.959 6.399 -60.731 1.00 97.38 1116 PHE A CA 1
ATOM 8493 C C . PHE A 1 1116 ? -10.448 6.427 -61.072 1.00 97.38 1116 PHE A C 1
ATOM 8495 O O . PHE A 1 1116 ? -11.117 5.391 -61.090 1.00 97.38 1116 PHE A O 1
ATOM 8502 N N . PHE A 1 1117 ? -10.936 7.618 -61.423 1.00 97.81 1117 PHE A N 1
ATOM 8503 C CA . PHE A 1 1117 ? -12.203 7.842 -62.116 1.00 97.81 1117 PHE A CA 1
ATOM 8504 C C . PHE A 1 1117 ? -11.943 8.563 -63.444 1.00 97.81 1117 PHE A C 1
ATOM 8506 O O . PHE A 1 1117 ? -11.423 9.677 -63.453 1.00 97.81 1117 PHE A O 1
ATOM 8513 N N . ASP A 1 1118 ? -12.354 7.963 -64.561 1.00 95.25 1118 ASP A N 1
ATOM 8514 C CA . ASP A 1 1118 ? -12.481 8.661 -65.843 1.00 95.25 1118 ASP A CA 1
ATOM 8515 C C . ASP A 1 1118 ? -13.840 9.374 -65.866 1.00 95.25 1118 ASP A C 1
ATOM 8517 O O . ASP A 1 1118 ? -14.895 8.732 -65.807 1.00 95.25 1118 ASP A O 1
ATOM 8521 N N . MET A 1 1119 ? -13.827 10.704 -65.918 1.00 96.75 1119 MET A N 1
ATOM 8522 C CA . MET A 1 1119 ? -15.008 11.539 -65.704 1.00 96.75 1119 MET A CA 1
ATOM 8523 C C . MET A 1 1119 ? -15.612 12.063 -67.004 1.00 96.75 1119 MET A C 1
ATOM 8525 O O . MET A 1 1119 ? -14.906 12.474 -67.926 1.00 96.75 1119 MET A O 1
ATOM 8529 N N . THR A 1 1120 ? -16.944 12.126 -67.035 1.00 93.31 1120 THR A N 1
ATOM 8530 C CA . THR A 1 1120 ? -17.711 12.815 -68.082 1.00 93.31 1120 THR A CA 1
ATOM 8531 C C . THR A 1 1120 ? -18.625 13.881 -67.487 1.00 93.31 1120 THR A C 1
ATOM 8533 O O . THR A 1 1120 ? -19.244 13.669 -66.441 1.00 93.31 1120 THR A O 1
ATOM 8536 N N . VAL A 1 1121 ? -18.737 15.025 -68.169 1.00 93.19 1121 VAL A N 1
ATOM 8537 C CA . VAL A 1 1121 ? -19.614 16.145 -67.791 1.00 93.19 1121 VAL A CA 1
ATOM 8538 C C . VAL A 1 1121 ? -20.497 16.518 -68.982 1.00 93.19 1121 VAL A C 1
ATOM 8540 O O . VAL A 1 1121 ? -20.036 17.033 -69.998 1.00 93.19 1121 VAL A O 1
ATOM 8543 N N . GLY A 1 1122 ? -21.798 16.249 -68.870 1.00 88.12 1122 GLY A N 1
ATOM 8544 C CA . GLY A 1 1122 ? -22.747 16.382 -69.979 1.00 88.12 1122 GLY A CA 1
ATOM 8545 C C . GLY A 1 1122 ? -22.517 15.374 -71.110 1.00 88.12 1122 GLY A C 1
ATOM 8546 O O . GLY A 1 1122 ? -22.863 15.666 -72.248 1.00 88.12 1122 GLY A O 1
ATOM 8547 N N . GLY A 1 1123 ? -21.900 14.225 -70.811 1.00 85.12 1123 GLY A N 1
ATOM 8548 C CA . GLY A 1 1123 ? -21.546 13.183 -71.784 1.00 85.12 1123 GLY A CA 1
ATOM 8549 C C . GLY A 1 1123 ? -20.205 13.390 -72.501 1.00 85.12 1123 GLY A C 1
ATOM 8550 O O . GLY A 1 1123 ? -19.685 12.441 -73.077 1.00 85.12 1123 GLY A O 1
ATOM 8551 N N . ALA A 1 1124 ? -19.606 14.582 -72.429 1.00 87.50 1124 ALA A N 1
ATOM 8552 C CA . ALA A 1 1124 ? -18.254 14.818 -72.932 1.00 87.50 1124 ALA A CA 1
ATOM 8553 C C . ALA A 1 1124 ? -17.204 14.292 -71.930 1.00 87.50 1124 ALA A C 1
ATOM 8555 O O . ALA A 1 1124 ? -17.364 14.550 -70.733 1.00 87.50 1124 ALA A O 1
ATOM 8556 N N . PRO A 1 1125 ? -16.140 13.591 -72.373 1.00 92.50 1125 PRO A N 1
ATOM 8557 C CA . PRO A 1 1125 ? -14.984 13.279 -71.532 1.00 92.50 1125 PRO A CA 1
ATOM 8558 C C . PRO A 1 1125 ? -14.338 14.558 -70.991 1.00 92.50 1125 PRO A C 1
ATOM 8560 O O . PRO A 1 1125 ? -14.076 15.489 -71.751 1.00 92.50 1125 PRO A O 1
ATOM 8563 N N . THR A 1 1126 ? -14.089 14.594 -69.684 1.00 91.00 1126 THR A N 1
ATOM 8564 C CA . THR A 1 1126 ? -13.568 15.780 -68.978 1.00 91.00 1126 THR A CA 1
ATOM 8565 C C . THR A 1 1126 ? -12.144 15.571 -68.467 1.00 91.00 1126 THR A C 1
ATOM 8567 O O . THR A 1 1126 ? -11.409 16.539 -68.322 1.00 91.00 1126 THR A O 1
ATOM 8570 N N . GLY A 1 1127 ? -11.746 14.321 -68.218 1.00 91.31 1127 GLY A N 1
ATOM 8571 C CA . GLY A 1 1127 ? -10.404 13.947 -67.770 1.00 91.31 1127 GLY A CA 1
ATOM 8572 C C . GLY A 1 1127 ? -10.433 12.806 -66.754 1.00 91.31 1127 GLY A C 1
ATOM 8573 O O . GLY A 1 1127 ? -11.496 12.250 -66.462 1.00 91.31 1127 GLY A O 1
ATOM 8574 N N . ARG A 1 1128 ? -9.263 12.459 -66.215 1.00 96.94 1128 ARG A N 1
ATOM 8575 C CA . ARG A 1 1128 ? -9.098 11.472 -65.142 1.00 96.94 1128 ARG A CA 1
ATOM 8576 C C . ARG A 1 1128 ? -8.879 12.183 -63.811 1.00 96.94 1128 ARG A C 1
ATOM 8578 O O . ARG A 1 1128 ? -8.173 13.181 -63.768 1.00 96.94 1128 ARG A O 1
ATOM 8585 N N . ILE A 1 1129 ? -9.452 11.645 -62.739 1.00 97.06 1129 ILE A N 1
ATOM 8586 C CA . ILE A 1 1129 ? -9.085 11.972 -61.357 1.00 97.06 1129 ILE A CA 1
ATOM 8587 C C . ILE A 1 1129 ? -8.413 10.736 -60.765 1.00 97.06 1129 ILE A C 1
ATOM 8589 O O . ILE A 1 1129 ? -8.980 9.646 -60.852 1.00 97.06 1129 ILE A O 1
ATOM 8593 N N . THR A 1 1130 ? -7.244 10.903 -60.153 1.00 96.25 1130 THR A N 1
ATOM 8594 C CA . THR A 1 1130 ? -6.512 9.832 -59.460 1.00 96.25 1130 THR A CA 1
ATOM 8595 C C . THR A 1 1130 ? -6.470 10.127 -57.966 1.00 96.25 1130 THR A C 1
ATOM 8597 O O . THR A 1 1130 ? -6.168 11.250 -57.561 1.00 96.25 1130 THR A O 1
ATOM 8600 N N . PHE A 1 1131 ? -6.752 9.122 -57.140 1.00 97.00 1131 PHE A N 1
ATOM 8601 C CA . PHE A 1 1131 ? -6.805 9.222 -55.684 1.00 97.00 1131 PHE A CA 1
ATOM 8602 C C . PHE A 1 1131 ? -5.771 8.301 -55.034 1.00 97.00 1131 PHE A C 1
ATOM 8604 O O . PHE A 1 1131 ? -5.693 7.132 -55.395 1.00 97.00 1131 PHE A O 1
ATOM 8611 N N . GLU A 1 1132 ? -5.048 8.794 -54.028 1.00 96.38 1132 GLU A N 1
ATOM 8612 C CA . GLU A 1 1132 ? -4.333 7.962 -53.053 1.00 96.38 1132 GLU A CA 1
ATOM 8613 C C . GLU A 1 1132 ? -5.293 7.623 -51.905 1.00 96.38 1132 GLU A C 1
ATOM 8615 O O . GLU A 1 1132 ? -5.851 8.528 -51.276 1.00 96.38 1132 GLU A O 1
ATOM 8620 N N . LEU A 1 1133 ? -5.465 6.334 -51.605 1.00 96.19 1133 LEU A N 1
ATOM 8621 C CA . LEU A 1 1133 ? -6.271 5.856 -50.482 1.00 96.19 1133 LEU A CA 1
ATOM 8622 C C . LEU A 1 1133 ? -5.378 5.527 -49.284 1.00 96.19 1133 LEU A C 1
ATOM 8624 O O . LEU A 1 1133 ? -4.472 4.703 -49.380 1.00 96.19 1133 LEU A O 1
ATOM 8628 N N . PHE A 1 1134 ? -5.658 6.126 -48.127 1.00 95.00 1134 PHE A N 1
ATOM 8629 C CA . PHE A 1 1134 ? -4.859 6.004 -46.905 1.00 95.00 1134 PHE A CA 1
ATOM 8630 C C . PHE A 1 1134 ? -5.100 4.673 -46.174 1.00 95.00 1134 PHE A C 1
ATOM 8632 O O . PHE A 1 1134 ? -5.496 4.642 -45.005 1.00 95.00 1134 PHE A O 1
ATOM 8639 N N . ALA A 1 1135 ? -4.844 3.553 -46.852 1.00 87.50 1135 ALA A N 1
ATOM 8640 C CA . ALA A 1 1135 ? -4.937 2.213 -46.280 1.00 87.50 1135 ALA A CA 1
ATOM 8641 C C . ALA A 1 1135 ? -3.992 2.022 -45.078 1.00 87.50 1135 ALA A C 1
ATOM 8643 O O . ALA A 1 1135 ? -4.303 1.255 -44.171 1.00 87.50 1135 ALA A O 1
ATOM 8644 N N . ASP A 1 1136 ? -2.890 2.780 -44.997 1.00 77.00 1136 ASP A N 1
ATOM 8645 C CA . ASP A 1 1136 ? -2.014 2.805 -43.818 1.00 77.00 1136 ASP A CA 1
ATOM 8646 C C . ASP A 1 1136 ? -2.579 3.571 -42.598 1.00 77.00 1136 ASP A C 1
ATOM 8648 O O . ASP A 1 1136 ? -1.923 3.617 -41.553 1.00 77.00 1136 ASP A O 1
ATOM 8652 N N . LYS A 1 1137 ? -3.783 4.157 -42.711 1.00 84.06 1137 LYS A N 1
ATOM 8653 C CA . LYS A 1 1137 ? -4.496 4.886 -41.640 1.00 84.06 1137 LYS A CA 1
ATOM 8654 C C . LYS A 1 1137 ? -5.917 4.390 -41.390 1.00 84.06 1137 LYS A C 1
ATOM 8656 O O . LYS A 1 1137 ? -6.326 4.330 -40.233 1.00 84.06 1137 LYS A O 1
ATOM 8661 N N . VAL A 1 1138 ? -6.661 4.063 -42.442 1.00 91.06 1138 VAL A N 1
ATOM 8662 C CA . VAL A 1 1138 ? -8.058 3.599 -42.392 1.00 91.06 1138 VAL A CA 1
ATOM 8663 C C . VAL A 1 1138 ? -8.259 2.433 -43.375 1.00 91.06 1138 VAL A C 1
ATOM 8665 O O . VAL A 1 1138 ? -8.920 2.589 -44.405 1.00 91.06 1138 VAL A O 1
ATOM 8668 N N . PRO A 1 1139 ? -7.635 1.265 -43.115 1.00 92.00 1139 PRO A N 1
ATOM 8669 C CA . PRO A 1 1139 ? -7.595 0.148 -44.058 1.00 92.00 1139 PRO A CA 1
ATOM 8670 C C . PRO A 1 1139 ? -8.974 -0.370 -44.475 1.00 92.00 1139 PRO A C 1
ATOM 8672 O O . PRO A 1 1139 ? -9.159 -0.671 -45.651 1.00 92.00 1139 PRO A O 1
ATOM 8675 N N . LYS A 1 1140 ? -9.965 -0.448 -43.574 1.00 92.12 1140 LYS A N 1
ATOM 8676 C CA . LYS A 1 1140 ? -11.311 -0.932 -43.936 1.00 92.12 1140 LYS A CA 1
ATOM 8677 C C . LYS A 1 1140 ? -12.058 0.062 -44.815 1.00 92.12 1140 LYS A C 1
ATOM 8679 O O . LYS A 1 1140 ? -12.763 -0.355 -45.735 1.00 92.12 1140 LYS A O 1
ATOM 8684 N N . THR A 1 1141 ? -11.906 1.353 -44.528 1.00 94.00 1141 THR A N 1
ATOM 8685 C CA . THR A 1 1141 ? -12.541 2.448 -45.270 1.00 94.00 1141 THR A CA 1
ATOM 8686 C C . THR A 1 1141 ? -11.915 2.592 -46.660 1.00 94.00 1141 THR A C 1
ATOM 8688 O O . THR A 1 1141 ? -12.637 2.713 -47.650 1.00 94.00 1141 THR A O 1
ATOM 8691 N N . ALA A 1 1142 ? -10.585 2.481 -46.745 1.00 95.00 1142 ALA A N 1
ATOM 8692 C CA . ALA A 1 1142 ? -9.833 2.466 -47.996 1.00 95.00 1142 ALA A CA 1
ATOM 8693 C C . ALA A 1 1142 ? -10.165 1.239 -48.866 1.00 95.00 1142 ALA A C 1
ATOM 8695 O O . ALA A 1 1142 ? -10.507 1.417 -50.031 1.00 95.00 1142 ALA A O 1
ATOM 8696 N N . GLU A 1 1143 ? -10.149 0.017 -48.317 1.00 96.44 1143 GLU A N 1
ATOM 8697 C CA . GLU A 1 1143 ? -10.505 -1.214 -49.054 1.00 96.44 1143 GLU A CA 1
ATOM 8698 C C . GLU A 1 1143 ? -11.960 -1.191 -49.549 1.00 96.44 1143 GLU A C 1
ATOM 8700 O O . GLU A 1 1143 ? -12.232 -1.618 -50.669 1.00 96.44 1143 GLU A O 1
ATOM 8705 N N . ASN A 1 1144 ? -12.896 -0.620 -48.778 1.00 96.81 1144 ASN A N 1
ATOM 8706 C CA . ASN A 1 1144 ? -14.270 -0.418 -49.248 1.00 96.81 1144 ASN A CA 1
ATOM 8707 C C . ASN A 1 1144 ? -14.328 0.469 -50.498 1.00 96.81 1144 ASN A C 1
ATOM 8709 O O . ASN A 1 1144 ? -14.993 0.105 -51.463 1.00 96.81 1144 ASN A O 1
ATOM 8713 N N . PHE A 1 1145 ? -13.621 1.601 -50.518 1.00 97.44 1145 PHE A N 1
ATOM 8714 C CA . PHE A 1 1145 ? -13.598 2.463 -51.701 1.00 97.44 1145 PHE A CA 1
ATOM 8715 C C . PHE A 1 1145 ? -12.832 1.822 -52.869 1.00 97.44 1145 PHE A C 1
ATOM 8717 O O . PHE A 1 1145 ? -13.331 1.816 -53.992 1.00 97.44 1145 PHE A O 1
ATOM 8724 N N . ARG A 1 1146 ? -11.667 1.215 -52.604 1.00 97.50 1146 ARG A N 1
ATOM 8725 C CA . ARG A 1 1146 ? -10.840 0.496 -53.588 1.00 97.50 1146 ARG A CA 1
ATOM 8726 C C . ARG A 1 1146 ? -11.642 -0.577 -54.320 1.00 97.50 1146 ARG A C 1
ATOM 8728 O O . ARG A 1 1146 ? -11.719 -0.566 -55.546 1.00 97.50 1146 ARG A O 1
ATOM 8735 N N . ALA A 1 1147 ? -12.280 -1.474 -53.578 1.00 94.69 1147 ALA A N 1
ATOM 8736 C CA . ALA A 1 1147 ? -13.023 -2.579 -54.161 1.00 94.69 1147 ALA A CA 1
ATOM 8737 C C . ALA A 1 1147 ? -14.318 -2.129 -54.870 1.00 94.69 1147 ALA A C 1
ATOM 8739 O O . ALA A 1 1147 ? -14.775 -2.804 -55.791 1.00 94.69 1147 ALA A O 1
ATOM 8740 N N . LEU A 1 1148 ? -14.877 -0.966 -54.505 1.00 95.94 1148 LEU A N 1
ATOM 8741 C CA . LEU A 1 1148 ? -15.940 -0.299 -55.268 1.00 95.94 1148 LEU A CA 1
ATOM 8742 C C . LEU A 1 1148 ? -15.417 0.413 -56.533 1.00 95.94 1148 LEU A C 1
ATOM 8744 O O . LEU A 1 1148 ? -16.195 0.628 -57.462 1.00 95.94 1148 LEU A O 1
ATOM 8748 N N . CYS A 1 1149 ? -14.121 0.729 -56.632 1.00 95.25 1149 CYS A N 1
ATOM 8749 C CA . CYS A 1 1149 ? -13.484 1.137 -57.890 1.00 95.25 1149 CYS A CA 1
ATOM 8750 C C . CYS A 1 1149 ? -13.219 -0.064 -58.816 1.00 95.25 1149 CYS A C 1
ATOM 8752 O O . CYS A 1 1149 ? -13.456 0.046 -60.019 1.00 95.25 1149 CYS A O 1
ATOM 8754 N N . THR A 1 1150 ? -12.764 -1.211 -58.295 1.00 94.12 1150 THR A N 1
ATOM 8755 C CA . THR A 1 1150 ? -12.478 -2.410 -59.116 1.00 94.12 1150 THR A CA 1
ATOM 8756 C C . THR A 1 1150 ? -13.731 -3.206 -59.493 1.00 94.12 1150 THR A C 1
ATOM 8758 O O . THR A 1 1150 ? -13.785 -3.772 -60.583 1.00 94.12 1150 THR A O 1
ATOM 8761 N N . GLY A 1 1151 ? -14.753 -3.241 -58.629 1.00 90.75 1151 GLY A N 1
ATOM 8762 C CA . GLY A 1 1151 ? -15.976 -4.034 -58.818 1.00 90.75 1151 GLY A CA 1
ATOM 8763 C C . GLY A 1 1151 ? -15.828 -5.517 -58.448 1.00 90.75 1151 GLY A C 1
ATOM 8764 O O . GLY A 1 1151 ? -16.759 -6.303 -58.623 1.00 90.75 1151 GLY A O 1
ATOM 8765 N N . GLU A 1 1152 ? -14.671 -5.915 -57.912 1.00 88.50 1152 GLU A N 1
ATOM 8766 C CA . GLU A 1 1152 ? -14.274 -7.317 -57.699 1.00 88.50 1152 GLU A CA 1
ATOM 8767 C C . GLU A 1 1152 ? -15.175 -8.108 -56.731 1.00 88.50 1152 GLU A C 1
ATOM 8769 O O . GLU A 1 1152 ? -15.181 -9.336 -56.755 1.00 88.50 1152 GLU A O 1
ATOM 8774 N N . LYS A 1 1153 ? -15.946 -7.420 -55.876 1.00 89.81 1153 LYS A N 1
ATOM 8775 C CA . LYS A 1 1153 ? -16.849 -8.049 -54.894 1.00 89.81 1153 LYS A CA 1
ATOM 8776 C C . LYS A 1 1153 ? -18.217 -8.435 -55.489 1.00 89.81 1153 LYS A C 1
ATOM 8778 O O . LYS A 1 1153 ? -19.058 -8.977 -54.778 1.00 89.81 1153 LYS A O 1
ATOM 8783 N N . GLY A 1 1154 ? -18.451 -8.185 -56.781 1.00 91.44 1154 GLY A N 1
ATOM 8784 C CA . GLY A 1 1154 ? -19.628 -8.672 -57.505 1.00 91.44 1154 GLY A CA 1
ATOM 8785 C C . GLY A 1 1154 ? -20.913 -7.886 -57.223 1.00 91.44 1154 GLY A C 1
ATOM 8786 O O . GLY A 1 1154 ? -20.962 -6.673 -57.415 1.00 91.44 1154 GLY A O 1
ATOM 8787 N N . VAL A 1 1155 ? -21.988 -8.584 -56.842 1.00 91.25 1155 VAL A N 1
ATOM 8788 C CA . VAL A 1 1155 ? -23.343 -8.020 -56.684 1.00 91.25 1155 VAL A CA 1
ATOM 8789 C C . VAL A 1 1155 ? -23.717 -7.928 -55.203 1.00 91.25 1155 VAL A C 1
ATOM 8791 O O . VAL A 1 1155 ? -23.625 -8.912 -54.472 1.00 91.25 1155 VAL A O 1
ATOM 8794 N N . GLY A 1 1156 ? -24.154 -6.744 -54.771 1.00 86.44 1156 GLY A N 1
ATOM 8795 C CA . GLY A 1 1156 ? -24.572 -6.458 -53.397 1.00 86.44 1156 GLY A CA 1
ATOM 8796 C C . GLY A 1 1156 ? -25.967 -6.987 -53.062 1.00 86.44 1156 GLY A C 1
ATOM 8797 O O . GLY A 1 1156 ? -26.722 -7.427 -53.933 1.00 86.44 1156 GLY A O 1
ATOM 8798 N N . ARG A 1 1157 ? -26.359 -6.893 -51.787 1.00 86.31 1157 ARG A N 1
ATOM 8799 C CA . ARG A 1 1157 ? -27.680 -7.322 -51.291 1.00 86.31 1157 ARG A CA 1
ATOM 8800 C C . ARG A 1 1157 ? -28.820 -6.501 -51.897 1.00 86.31 1157 ARG A C 1
ATOM 8802 O O . ARG A 1 1157 ? -29.945 -6.985 -51.967 1.00 86.31 1157 ARG A O 1
ATOM 8809 N N . SER A 1 1158 ? -28.532 -5.291 -52.376 1.00 82.06 1158 SER A N 1
ATOM 8810 C CA . SER A 1 1158 ? -29.447 -4.462 -53.172 1.00 82.06 1158 SER A CA 1
ATOM 8811 C C . SER A 1 1158 ? -29.723 -4.988 -54.594 1.00 82.06 1158 SER A C 1
ATOM 8813 O O . SER A 1 1158 ? -30.516 -4.384 -55.317 1.00 82.06 1158 SER A O 1
ATOM 8815 N N . GLY A 1 1159 ? -29.079 -6.081 -55.025 1.00 86.38 1159 GLY A N 1
ATOM 8816 C CA . GLY A 1 1159 ? -29.199 -6.620 -56.386 1.00 86.38 1159 GLY A CA 1
ATOM 8817 C C . GLY A 1 1159 ? -28.493 -5.769 -57.449 1.00 86.38 1159 GLY A C 1
ATOM 8818 O O . GLY A 1 1159 ? -28.775 -5.900 -58.640 1.00 86.38 1159 GLY A O 1
ATOM 8819 N N . LYS A 1 1160 ? -27.596 -4.869 -57.029 1.00 89.38 1160 LYS A N 1
ATOM 8820 C CA . LYS A 1 1160 ? -26.789 -3.997 -57.893 1.00 89.38 1160 LYS A CA 1
ATOM 8821 C C . LYS A 1 1160 ? -25.311 -4.399 -57.827 1.00 89.38 1160 LYS A C 1
ATOM 8823 O O . LYS A 1 1160 ? -24.870 -4.843 -56.767 1.00 89.38 1160 LYS A O 1
ATOM 8828 N N . PRO A 1 1161 ? -24.530 -4.240 -58.912 1.00 91.38 1161 PRO A N 1
ATOM 8829 C CA . PRO A 1 1161 ? -23.078 -4.376 -58.845 1.00 91.38 1161 PRO A CA 1
ATOM 8830 C C . PRO A 1 1161 ? -22.488 -3.425 -57.798 1.00 91.38 1161 PRO A C 1
ATOM 8832 O O . PRO A 1 1161 ? -22.874 -2.257 -57.740 1.00 91.38 1161 PRO A O 1
ATOM 8835 N N . LEU A 1 1162 ? -21.547 -3.916 -56.995 1.00 93.81 1162 LEU A N 1
ATOM 8836 C CA . LEU A 1 1162 ? -20.772 -3.130 -56.034 1.00 93.81 1162 LEU A CA 1
ATOM 8837 C C . LEU A 1 1162 ? -19.654 -2.385 -56.782 1.00 93.81 1162 LEU A C 1
ATOM 8839 O O . LEU A 1 1162 ? -18.479 -2.719 -56.654 1.00 93.81 1162 LEU A O 1
ATOM 8843 N N . HIS A 1 1163 ? -20.028 -1.424 -57.633 1.00 95.88 1163 HIS A N 1
ATOM 8844 C CA . HIS A 1 1163 ? -19.098 -0.759 -58.551 1.00 95.88 1163 HIS A CA 1
ATOM 8845 C C . HIS A 1 1163 ? -19.477 0.705 -58.807 1.00 95.88 1163 HIS A C 1
ATOM 8847 O O . HIS A 1 1163 ? -20.645 1.026 -59.018 1.00 95.88 1163 HIS A O 1
ATOM 8853 N N . TYR A 1 1164 ? -18.488 1.603 -58.830 1.00 97.19 1164 TYR A N 1
ATOM 8854 C CA . TYR A 1 1164 ? -18.696 3.026 -59.124 1.00 97.19 1164 TYR A CA 1
ATOM 8855 C C . TYR A 1 1164 ? -18.853 3.341 -60.621 1.00 97.19 1164 TYR A C 1
ATOM 8857 O O . TYR A 1 1164 ? -19.260 4.453 -60.960 1.00 97.19 1164 TYR A O 1
ATOM 8865 N N . LYS A 1 1165 ? -18.577 2.401 -61.534 1.00 95.25 1165 LYS A N 1
ATOM 8866 C CA . LYS A 1 1165 ? -18.700 2.634 -62.981 1.00 95.25 1165 LYS A CA 1
ATOM 8867 C C . LYS A 1 1165 ? -20.161 2.871 -63.378 1.00 95.25 1165 LYS A C 1
ATOM 8869 O O . LYS A 1 1165 ? -21.031 2.044 -63.126 1.00 95.25 1165 LYS A O 1
ATOM 8874 N N . GLY A 1 1166 ? -20.430 4.017 -63.999 1.00 91.19 1166 GLY A N 1
ATOM 8875 C CA . GLY A 1 1166 ? -21.780 4.512 -64.285 1.00 91.19 1166 GLY A CA 1
ATOM 8876 C C . GLY A 1 1166 ? -22.451 5.249 -63.116 1.00 91.19 1166 GLY A C 1
ATOM 8877 O O . GLY A 1 1166 ? -23.562 5.748 -63.283 1.00 91.19 1166 GLY A O 1
ATOM 8878 N N . SER A 1 1167 ? -21.803 5.363 -61.951 1.00 93.88 1167 SER A N 1
ATOM 8879 C CA . SER A 1 1167 ? -22.303 6.166 -60.829 1.00 93.88 1167 SER A CA 1
ATOM 8880 C C . SER A 1 1167 ? -22.163 7.664 -61.116 1.00 93.88 1167 SER A C 1
ATOM 8882 O O . SER A 1 1167 ? -21.178 8.119 -61.705 1.00 93.88 1167 SER A O 1
ATOM 8884 N N . SER A 1 1168 ? -23.147 8.449 -60.676 1.00 92.75 1168 SER A N 1
ATOM 8885 C CA . SER A 1 1168 ? -23.174 9.902 -60.845 1.00 92.75 1168 SER A CA 1
ATOM 8886 C C . SER A 1 1168 ? -22.819 10.663 -59.567 1.00 92.75 1168 SER A C 1
ATOM 8888 O O . SER A 1 1168 ? -23.223 10.290 -58.459 1.00 92.75 1168 SER A O 1
ATOM 8890 N N . PHE A 1 1169 ? -22.152 11.807 -59.733 1.00 95.31 1169 PHE A N 1
ATOM 8891 C CA . PHE A 1 1169 ? -22.051 12.826 -58.688 1.00 95.31 1169 PHE A CA 1
ATOM 8892 C C . PHE A 1 1169 ? -23.398 13.548 -58.591 1.00 95.31 1169 PHE A C 1
ATOM 8894 O O . PHE A 1 1169 ? -23.719 14.441 -59.376 1.00 95.31 1169 PHE A O 1
ATOM 8901 N N . HIS A 1 1170 ? -24.220 13.091 -57.649 1.00 93.00 1170 HIS A N 1
ATOM 8902 C CA . HIS A 1 1170 ? -25.610 13.514 -57.476 1.00 93.00 1170 HIS A CA 1
ATOM 8903 C C . HIS A 1 1170 ? -25.743 14.828 -56.688 1.00 93.00 1170 HIS A C 1
ATOM 8905 O O . HIS A 1 1170 ? -26.828 15.409 -56.654 1.00 93.00 1170 HIS A O 1
ATOM 8911 N N . ARG A 1 1171 ? -24.664 15.298 -56.042 1.00 95.00 1171 ARG A N 1
ATOM 8912 C CA . ARG A 1 1171 ? -24.658 16.549 -55.277 1.00 95.00 1171 ARG A CA 1
ATOM 8913 C C . ARG A 1 1171 ? -23.298 17.251 -55.345 1.00 95.00 1171 ARG A C 1
ATOM 8915 O O . ARG A 1 1171 ? -22.318 16.738 -54.826 1.00 95.00 1171 ARG A O 1
ATOM 8922 N N . VAL A 1 1172 ? -23.239 18.442 -55.939 1.00 96.06 1172 VAL A N 1
ATOM 8923 C CA . VAL A 1 1172 ? -22.017 19.256 -56.070 1.00 96.06 1172 VAL A CA 1
ATOM 8924 C C . VAL A 1 1172 ? -22.303 20.697 -55.645 1.00 96.06 1172 VAL A C 1
ATOM 8926 O O . VAL A 1 1172 ? -23.131 21.373 -56.261 1.00 96.06 1172 VAL A O 1
ATOM 8929 N N . ILE A 1 1173 ? -21.621 21.159 -54.593 1.00 95.62 1173 ILE A N 1
ATOM 8930 C CA . ILE A 1 1173 ? -21.780 22.497 -54.006 1.00 95.62 1173 ILE A CA 1
ATOM 8931 C C . ILE A 1 1173 ? -20.446 23.255 -54.114 1.00 95.62 1173 ILE A C 1
ATOM 8933 O O . ILE A 1 1173 ? -19.485 22.850 -53.457 1.00 95.62 1173 ILE A O 1
ATOM 8937 N N . PRO A 1 1174 ? -20.385 24.355 -54.894 1.00 92.94 1174 PRO A N 1
ATOM 8938 C CA . PRO A 1 1174 ? -19.176 25.162 -55.041 1.00 92.94 1174 PRO A CA 1
ATOM 8939 C C . PRO A 1 1174 ? -18.710 25.822 -53.739 1.00 92.94 1174 PRO A C 1
ATOM 8941 O O . PRO A 1 1174 ? -19.532 26.346 -52.981 1.00 92.94 1174 PRO A O 1
ATOM 8944 N N . ASN A 1 1175 ? -17.392 25.852 -53.539 1.00 91.25 1175 ASN A N 1
ATOM 8945 C CA . ASN A 1 1175 ? -16.693 26.195 -52.298 1.00 91.25 1175 ASN A CA 1
ATOM 8946 C C . ASN A 1 1175 ? -17.105 25.306 -51.109 1.00 91.25 1175 ASN A C 1
ATOM 8948 O O . ASN A 1 1175 ? -17.221 25.778 -49.977 1.00 91.25 1175 ASN A O 1
ATOM 8952 N N . PHE A 1 1176 ? -17.364 24.021 -51.368 1.00 92.06 1176 PHE A N 1
ATOM 8953 C CA . PHE A 1 1176 ? -17.625 23.032 -50.327 1.00 92.06 1176 PHE A CA 1
ATOM 8954 C C . PHE A 1 1176 ? -17.144 21.636 -50.742 1.00 92.06 1176 PHE A C 1
ATOM 8956 O O . PHE A 1 1176 ? -16.103 21.188 -50.257 1.00 92.06 1176 PHE A O 1
ATOM 8963 N N . MET A 1 1177 ? -17.897 20.928 -51.596 1.00 95.12 1177 MET A N 1
ATOM 8964 C CA . MET A 1 1177 ? -17.586 19.541 -51.963 1.00 95.12 1177 MET A CA 1
ATOM 8965 C C . MET A 1 1177 ? -18.341 19.010 -53.197 1.00 95.12 1177 MET A C 1
ATOM 8967 O O . MET A 1 1177 ? -19.400 19.516 -53.586 1.00 95.12 1177 MET A O 1
ATOM 8971 N N . CYS A 1 1178 ? -17.813 17.917 -53.755 1.00 96.31 1178 CYS A N 1
ATOM 8972 C CA . CYS A 1 1178 ? -18.433 17.079 -54.784 1.00 96.31 1178 CYS A CA 1
ATOM 8973 C C . CYS A 1 1178 ? -18.761 15.686 -54.205 1.00 96.31 1178 CYS A C 1
ATOM 8975 O O . CYS A 1 1178 ? -17.843 14.919 -53.920 1.00 96.31 1178 CYS A O 1
ATOM 8977 N N . GLN A 1 1179 ? -20.043 15.338 -54.046 1.00 96.81 1179 GLN A N 1
ATOM 8978 C CA . GLN A 1 1179 ? -20.532 14.083 -53.450 1.00 96.81 1179 GLN A CA 1
ATOM 8979 C C . GLN A 1 1179 ? -21.055 13.094 -54.510 1.00 96.81 1179 GLN A C 1
ATOM 8981 O O . GLN A 1 1179 ? -21.805 13.457 -55.424 1.00 96.81 1179 GLN A O 1
ATOM 8986 N N . GLY A 1 1180 ? -20.678 11.821 -54.359 1.00 93.56 1180 GLY A N 1
ATOM 8987 C CA . GLY A 1 1180 ? -20.998 10.721 -55.272 1.00 93.56 1180 GLY A CA 1
ATOM 8988 C C . GLY A 1 1180 ? -21.162 9.375 -54.554 1.00 93.56 1180 GLY A C 1
ATOM 8989 O O . GLY A 1 1180 ? -21.337 9.321 -53.337 1.00 93.56 1180 GLY A O 1
ATOM 8990 N N . GLY A 1 1181 ? -21.142 8.278 -55.316 1.00 92.44 1181 GLY A N 1
ATOM 8991 C CA . GLY A 1 1181 ? -21.083 6.910 -54.780 1.00 92.44 1181 GLY A CA 1
ATOM 8992 C C . GLY A 1 1181 ? -22.419 6.216 -54.483 1.00 92.44 1181 GLY A C 1
ATOM 8993 O O . GLY A 1 1181 ? -22.419 5.070 -54.036 1.00 92.44 1181 GLY A O 1
ATOM 8994 N N . ASP A 1 1182 ? -23.566 6.841 -54.766 1.00 93.38 1182 ASP A N 1
ATOM 8995 C CA . ASP A 1 1182 ? -24.869 6.154 -54.769 1.00 93.38 1182 ASP A CA 1
ATOM 8996 C C . ASP A 1 1182 ? -25.110 5.463 -56.123 1.00 93.38 1182 ASP A C 1
ATOM 8998 O O . ASP A 1 1182 ? -25.830 5.967 -56.982 1.00 93.38 1182 ASP A O 1
ATOM 9002 N N . PHE A 1 1183 ? -24.506 4.290 -56.322 1.00 91.25 1183 PHE A N 1
ATOM 9003 C CA . PHE A 1 1183 ? -24.762 3.434 -57.490 1.00 91.25 1183 PHE A CA 1
ATOM 9004 C C . PHE A 1 1183 ? -26.082 2.639 -57.398 1.00 91.25 1183 PHE A C 1
ATOM 9006 O O . PHE A 1 1183 ? -26.487 2.000 -58.367 1.00 91.25 1183 PHE A O 1
ATOM 9013 N N . THR A 1 1184 ? -26.781 2.668 -56.255 1.00 90.00 1184 THR A N 1
ATOM 9014 C CA . THR A 1 1184 ? -28.007 1.867 -56.061 1.00 90.00 1184 THR A CA 1
ATOM 9015 C C . THR A 1 1184 ? -29.282 2.605 -56.477 1.00 90.00 1184 THR A C 1
ATOM 9017 O O . THR A 1 1184 ? -30.209 1.979 -56.995 1.00 90.00 1184 THR A O 1
ATOM 9020 N N . ARG A 1 1185 ? -29.327 3.930 -56.266 1.00 87.44 1185 ARG A N 1
ATOM 9021 C CA . ARG A 1 1185 ? -30.474 4.811 -56.550 1.00 87.44 1185 ARG A CA 1
ATOM 9022 C C . ARG A 1 1185 ? -30.109 6.079 -57.329 1.00 87.44 1185 ARG A C 1
ATOM 9024 O O . ARG A 1 1185 ? -31.015 6.736 -57.833 1.00 87.44 1185 ARG A O 1
ATOM 9031 N N . GLY A 1 1186 ? -28.825 6.434 -57.433 1.00 84.19 1186 GLY A N 1
ATOM 9032 C CA . GLY A 1 1186 ? -28.345 7.577 -58.222 1.00 84.19 1186 GLY A CA 1
ATOM 9033 C C . GLY A 1 1186 ? -28.718 8.965 -57.688 1.00 84.19 1186 GLY A C 1
ATOM 9034 O O . GLY A 1 1186 ? -28.444 9.956 -58.358 1.00 84.19 1186 GLY A O 1
ATOM 9035 N N . ASN A 1 1187 ? -29.347 9.068 -56.510 1.00 84.06 1187 ASN A N 1
ATOM 9036 C CA . ASN A 1 1187 ? -29.969 10.308 -56.024 1.00 84.06 1187 ASN A CA 1
ATOM 9037 C C . ASN A 1 1187 ? -29.507 10.751 -54.624 1.00 84.06 1187 ASN A C 1
ATOM 9039 O O . ASN A 1 1187 ? -30.038 11.719 -54.082 1.00 84.06 1187 ASN A O 1
ATOM 9043 N N . GLY A 1 1188 ? -28.541 10.047 -54.030 1.00 83.44 1188 GLY A N 1
ATOM 9044 C CA . GLY A 1 1188 ? -28.000 10.335 -52.700 1.00 83.44 1188 GLY A CA 1
ATOM 9045 C C . GLY A 1 1188 ? -28.799 9.719 -51.549 1.00 83.44 1188 GLY A C 1
ATOM 9046 O O . GLY A 1 1188 ? -28.453 9.936 -50.389 1.00 83.44 1188 GLY A O 1
ATOM 9047 N N . THR A 1 1189 ? -29.842 8.929 -51.834 1.00 86.31 1189 THR A N 1
ATOM 9048 C CA . THR A 1 1189 ? -30.615 8.194 -50.808 1.00 86.31 1189 THR A CA 1
ATOM 9049 C C . THR A 1 1189 ? -30.256 6.711 -50.711 1.00 86.31 1189 THR A C 1
ATOM 9051 O O . THR A 1 1189 ? -30.835 6.004 -49.885 1.00 86.31 1189 THR A O 1
ATOM 9054 N N . GLY A 1 1190 ? -29.353 6.224 -51.566 1.00 85.38 1190 GLY A N 1
ATOM 9055 C CA . GLY A 1 1190 ? -28.870 4.845 -51.576 1.00 85.38 1190 GLY A CA 1
ATOM 9056 C C . GLY A 1 1190 ? -27.367 4.714 -51.306 1.00 85.38 1190 GLY A C 1
ATOM 9057 O O . GLY A 1 1190 ? -26.744 5.589 -50.706 1.00 85.38 1190 GLY A O 1
ATOM 9058 N N . GLY A 1 1191 ? -26.796 3.602 -51.760 1.00 87.50 1191 GLY A N 1
ATOM 9059 C CA . GLY A 1 1191 ? -25.418 3.180 -51.529 1.00 87.50 1191 GLY A CA 1
ATOM 9060 C C . GLY A 1 1191 ? -25.346 1.933 -50.644 1.00 87.50 1191 GLY A C 1
ATOM 9061 O O . GLY A 1 1191 ? -26.199 1.732 -49.783 1.00 87.50 1191 GLY A O 1
ATOM 9062 N N . GLU A 1 1192 ? -24.338 1.093 -50.868 1.00 91.88 1192 GLU A N 1
ATOM 9063 C CA . GLU A 1 1192 ? -24.105 -0.165 -50.144 1.00 91.88 1192 GLU A CA 1
ATOM 9064 C C . GLU A 1 1192 ? -22.589 -0.411 -50.050 1.00 91.88 1192 GLU A C 1
ATOM 9066 O O . GLU A 1 1192 ? -21.882 -0.248 -51.040 1.00 91.88 1192 GLU A O 1
ATOM 9071 N N . SER A 1 1193 ? -22.069 -0.764 -48.873 1.00 94.81 1193 SER A N 1
ATOM 9072 C CA . SER A 1 1193 ? -20.641 -1.071 -48.695 1.00 94.81 1193 SER A CA 1
ATOM 9073 C C . SER A 1 1193 ? -20.308 -2.509 -49.104 1.00 94.81 1193 SER A C 1
ATOM 9075 O O . SER A 1 1193 ? -21.175 -3.384 -49.110 1.00 94.81 1193 SER A O 1
ATOM 9077 N N . ILE A 1 1194 ? -19.027 -2.809 -49.329 1.00 94.56 1194 ILE A N 1
ATOM 9078 C CA . ILE A 1 1194 ? -18.584 -4.194 -49.584 1.00 94.56 1194 ILE A CA 1
ATOM 9079 C C . ILE A 1 1194 ? -18.805 -5.145 -48.392 1.00 94.56 1194 ILE A C 1
ATOM 9081 O O . ILE A 1 1194 ? -18.729 -6.361 -48.546 1.00 94.56 1194 ILE A O 1
ATOM 9085 N N . TYR A 1 1195 ? -19.088 -4.601 -47.204 1.00 92.81 1195 TYR A N 1
ATOM 9086 C CA . TYR A 1 1195 ? -19.357 -5.349 -45.974 1.00 92.81 1195 TYR A CA 1
ATOM 9087 C C . TYR A 1 1195 ? -20.869 -5.532 -45.698 1.00 92.81 1195 TYR A C 1
ATOM 9089 O O . TYR A 1 1195 ? -21.246 -6.135 -44.693 1.00 92.81 1195 TYR A O 1
ATOM 9097 N N . GLY A 1 1196 ? -21.746 -5.025 -46.577 1.00 88.19 1196 GLY A N 1
ATOM 9098 C CA . GLY A 1 1196 ? -23.203 -4.957 -46.401 1.00 88.19 1196 GLY A CA 1
ATOM 9099 C C . GLY A 1 1196 ? -23.718 -3.515 -46.447 1.00 88.19 1196 GLY A C 1
ATOM 9100 O O . GLY A 1 1196 ? -23.026 -2.621 -46.919 1.00 88.19 1196 GLY A O 1
ATOM 9101 N N . GLU A 1 1197 ? -24.924 -3.245 -45.937 1.00 83.56 1197 GLU A N 1
ATOM 9102 C CA . GLU A 1 1197 ? -25.543 -1.913 -46.075 1.00 83.56 1197 GLU A CA 1
ATOM 9103 C C . GLU A 1 1197 ? -24.655 -0.776 -45.530 1.00 83.56 1197 GLU A C 1
ATOM 9105 O O . GLU A 1 1197 ? -24.452 0.226 -46.217 1.00 83.56 1197 GLU A O 1
ATOM 9110 N N . LYS A 1 1198 ? -24.110 -0.938 -44.313 1.00 91.94 1198 LYS A N 1
ATOM 9111 C CA . LYS A 1 1198 ? -23.318 0.077 -43.599 1.00 91.94 1198 LYS A CA 1
ATOM 9112 C C . LYS A 1 1198 ? -22.213 -0.537 -42.732 1.00 91.94 1198 LYS A C 1
ATOM 9114 O O . LYS A 1 1198 ? -22.366 -1.662 -42.258 1.00 91.94 1198 LYS A O 1
ATOM 9119 N N . PHE A 1 1199 ? -21.157 0.232 -42.452 1.00 93.12 1199 PHE A N 1
ATOM 9120 C CA . PHE A 1 1199 ? -20.078 -0.114 -41.516 1.00 93.12 1199 PHE A CA 1
ATOM 9121 C C . PHE A 1 1199 ? -19.703 1.047 -40.556 1.00 93.12 1199 PHE A C 1
ATOM 9123 O O . PHE A 1 1199 ? -20.051 2.203 -40.824 1.00 93.12 1199 PHE A O 1
ATOM 9130 N N . PRO A 1 1200 ? -19.020 0.757 -39.423 1.00 92.31 1200 PRO A N 1
ATOM 9131 C CA . PRO A 1 1200 ? -18.621 1.760 -38.424 1.00 92.31 1200 PRO A CA 1
ATOM 9132 C C . PRO A 1 1200 ? -17.626 2.825 -38.916 1.00 92.31 1200 PRO A C 1
ATOM 9134 O O . PRO A 1 1200 ? -17.046 2.702 -39.994 1.00 92.31 1200 PRO A O 1
ATOM 9137 N N . ASP A 1 1201 ? -17.396 3.859 -38.103 1.00 90.50 1201 ASP A N 1
ATOM 9138 C CA . ASP A 1 1201 ? -16.294 4.810 -38.299 1.00 90.50 1201 ASP A CA 1
ATOM 9139 C C . ASP A 1 1201 ? -14.977 4.190 -37.811 1.00 90.50 1201 ASP A C 1
ATOM 9141 O O . ASP A 1 1201 ? -14.920 3.600 -36.732 1.00 90.50 1201 ASP A O 1
ATOM 9145 N N . GLU A 1 1202 ? -13.912 4.301 -38.607 1.00 88.12 1202 GLU A N 1
ATOM 9146 C CA . GLU A 1 1202 ? -12.652 3.595 -38.342 1.00 88.12 1202 GLU A CA 1
ATOM 9147 C C . GLU A 1 1202 ? -11.697 4.398 -37.447 1.00 88.12 1202 GLU A C 1
ATOM 9149 O O . GLU A 1 1202 ? -11.244 3.896 -36.421 1.00 88.12 1202 GLU A O 1
ATOM 9154 N N . ASN A 1 1203 ? -11.417 5.657 -37.800 1.00 89.25 1203 ASN A N 1
ATOM 9155 C CA . ASN A 1 1203 ? -10.867 6.675 -36.901 1.00 89.25 1203 ASN A CA 1
ATOM 9156 C C . ASN A 1 1203 ? -11.025 8.083 -37.504 1.00 89.25 1203 ASN A C 1
ATOM 9158 O O . ASN A 1 1203 ? -11.387 8.245 -38.667 1.00 89.25 1203 ASN A O 1
ATOM 9162 N N . PHE A 1 1204 ? -10.715 9.105 -36.704 1.00 92.00 1204 PHE A N 1
ATOM 9163 C CA . PHE A 1 1204 ? -10.731 10.516 -37.109 1.00 92.00 1204 PHE A CA 1
ATOM 9164 C C . PHE A 1 1204 ? -9.349 11.175 -36.953 1.00 92.00 1204 PHE A C 1
ATOM 9166 O O . PHE A 1 1204 ? -9.260 12.337 -36.546 1.00 92.00 1204 PHE A O 1
ATOM 9173 N N . LEU A 1 1205 ? -8.262 10.429 -37.202 1.00 80.06 1205 LEU A N 1
ATOM 9174 C CA . LEU A 1 1205 ? -6.889 10.953 -37.121 1.00 80.06 1205 LEU A CA 1
ATOM 9175 C C . LEU A 1 1205 ? -6.653 12.033 -38.185 1.00 80.06 1205 LEU A C 1
ATOM 9177 O O . LEU A 1 1205 ? -6.145 13.114 -37.888 1.00 80.06 1205 LEU A O 1
ATOM 9181 N N . LEU A 1 1206 ? -7.078 11.742 -39.414 1.00 89.50 1206 LEU A N 1
ATOM 9182 C CA . LEU A 1 1206 ? -7.014 12.655 -40.549 1.00 89.50 1206 LEU A CA 1
ATOM 9183 C C . LEU A 1 1206 ? -8.124 13.717 -40.475 1.00 89.50 1206 LEU A C 1
ATOM 9185 O O . LEU A 1 1206 ? -9.168 13.509 -39.853 1.00 89.50 1206 LEU A O 1
ATOM 9189 N N . LYS A 1 1207 ? -7.860 14.877 -41.084 1.00 91.94 1207 LYS A N 1
ATOM 9190 C CA . LYS A 1 1207 ? -8.668 16.105 -41.008 1.00 91.94 1207 LYS A CA 1
ATOM 9191 C C . LYS A 1 1207 ? -8.921 16.657 -42.409 1.00 91.94 1207 LYS A C 1
ATOM 9193 O O . LYS A 1 1207 ? -8.098 16.441 -43.297 1.00 91.94 1207 LYS A O 1
ATOM 9198 N N . HIS A 1 1208 ? -10.005 17.402 -42.603 1.00 94.62 1208 HIS A N 1
ATOM 9199 C CA . HIS A 1 1208 ? -10.433 17.930 -43.909 1.00 94.62 1208 HIS A CA 1
ATOM 9200 C C . HIS A 1 1208 ? -9.639 19.182 -44.348 1.00 94.62 1208 HIS A C 1
ATOM 9202 O O . HIS A 1 1208 ? -10.218 20.204 -44.722 1.00 94.62 1208 HIS A O 1
ATOM 9208 N N . LYS A 1 1209 ? -8.303 19.107 -44.264 1.00 83.00 1209 LYS A N 1
ATOM 9209 C CA . LYS A 1 1209 ? -7.347 20.204 -44.481 1.00 83.00 1209 LYS A CA 1
ATOM 9210 C C . LYS A 1 1209 ? -7.075 20.460 -45.970 1.00 83.00 1209 LYS A C 1
ATOM 9212 O O . LYS A 1 1209 ? -6.011 20.114 -46.478 1.00 83.00 1209 LYS A O 1
ATOM 9217 N N . GLY A 1 1210 ? -8.031 21.099 -46.639 1.00 80.81 1210 GLY A N 1
ATOM 9218 C CA . GLY A 1 1210 ? -7.863 21.679 -47.976 1.00 80.81 1210 GLY A CA 1
ATOM 9219 C C . GLY A 1 1210 ? -8.601 20.957 -49.106 1.00 80.81 1210 GLY A C 1
ATOM 9220 O O . GLY A 1 1210 ? -9.363 20.014 -48.889 1.00 80.81 1210 GLY A O 1
ATOM 9221 N N . GLU A 1 1211 ? -8.381 21.445 -50.328 1.00 91.75 1211 GLU A N 1
ATOM 9222 C CA . GLU A 1 1211 ? -8.970 20.882 -51.545 1.00 91.75 1211 GLU A CA 1
ATOM 9223 C C . GLU A 1 1211 ? -8.409 19.489 -51.884 1.00 91.75 1211 GLU A C 1
ATOM 9225 O O . GLU A 1 1211 ? -7.279 19.146 -51.541 1.00 91.75 1211 GLU A O 1
ATOM 9230 N N . GLY A 1 1212 ? -9.222 18.663 -52.544 1.00 89.50 1212 GLY A N 1
ATOM 9231 C CA . GLY A 1 1212 ? -8.861 17.308 -52.963 1.00 89.50 1212 GLY A CA 1
ATOM 9232 C C . GLY A 1 1212 ? -8.969 16.233 -51.875 1.00 89.50 1212 GLY A C 1
ATOM 9233 O O . GLY A 1 1212 ? -8.813 15.055 -52.189 1.00 89.50 1212 GLY A O 1
ATOM 9234 N N . ILE A 1 1213 ? -9.264 16.572 -50.616 1.00 97.38 1213 ILE A N 1
ATOM 9235 C CA . ILE A 1 1213 ? -9.456 15.572 -49.550 1.00 97.38 1213 ILE A CA 1
ATOM 9236 C C . ILE A 1 1213 ? -10.696 14.703 -49.827 1.00 97.38 1213 ILE A C 1
ATOM 9238 O O . ILE A 1 1213 ? -11.765 15.224 -50.141 1.00 97.38 1213 ILE A O 1
ATOM 9242 N N . LEU A 1 1214 ? -10.559 13.381 -49.680 1.00 96.81 1214 LEU A N 1
ATOM 9243 C CA . LEU A 1 1214 ? -11.604 12.382 -49.930 1.00 96.81 1214 LEU A CA 1
ATOM 9244 C C . LEU A 1 1214 ? -12.114 11.788 -48.602 1.00 96.81 1214 LEU A C 1
ATOM 9246 O O . LEU A 1 1214 ? -11.327 11.291 -47.789 1.00 96.81 1214 LEU A O 1
ATOM 9250 N N . SER A 1 1215 ? -13.430 11.852 -48.372 1.00 97.12 1215 SER A N 1
ATOM 9251 C CA . SER A 1 1215 ? -14.052 11.547 -47.073 1.00 97.12 1215 SER A CA 1
ATOM 9252 C C . SER A 1 1215 ? -15.428 10.874 -47.196 1.00 97.12 1215 SER A C 1
ATOM 9254 O O . SER A 1 1215 ? -16.126 11.031 -48.201 1.00 97.12 1215 SER A O 1
ATOM 9256 N N . MET A 1 1216 ? -15.819 10.082 -46.191 1.00 97.00 1216 MET A N 1
ATOM 9257 C CA . MET A 1 1216 ? -17.063 9.296 -46.207 1.00 97.00 1216 MET A CA 1
ATOM 9258 C C . MET A 1 1216 ? -18.314 10.150 -45.964 1.00 97.00 1216 MET A C 1
ATOM 9260 O O . MET A 1 1216 ? -18.465 10.792 -44.919 1.00 97.00 1216 MET A O 1
ATOM 9264 N N . ALA A 1 1217 ? -19.286 10.064 -46.875 1.00 93.44 1217 ALA A N 1
ATOM 9265 C CA . ALA A 1 1217 ? -20.629 10.582 -46.643 1.00 93.44 1217 ALA A CA 1
ATOM 9266 C C . ALA A 1 1217 ? -21.440 9.541 -45.850 1.00 93.44 1217 ALA A C 1
ATOM 9268 O O . ALA A 1 1217 ? -21.827 8.498 -46.378 1.00 93.44 1217 ALA A O 1
ATOM 9269 N N . ASN A 1 1218 ? -21.697 9.833 -44.574 1.00 90.25 1218 ASN A N 1
ATOM 9270 C CA . ASN A 1 1218 ? -22.492 8.997 -43.675 1.00 90.25 1218 ASN A CA 1
ATOM 9271 C C . ASN A 1 1218 ? -23.788 9.717 -43.251 1.00 90.25 1218 ASN A C 1
ATOM 9273 O O . ASN A 1 1218 ? -23.955 10.920 -43.459 1.00 90.25 1218 ASN A O 1
ATOM 9277 N N . ALA A 1 1219 ? -24.721 8.973 -42.656 1.00 83.75 1219 ALA A N 1
ATOM 9278 C CA . ALA A 1 1219 ? -25.983 9.490 -42.120 1.00 83.75 1219 ALA A CA 1
ATOM 9279 C C . ALA A 1 1219 ? -25.892 9.844 -40.616 1.00 83.75 1219 ALA A C 1
ATOM 9281 O O . ALA A 1 1219 ? -26.913 9.926 -39.928 1.00 83.75 1219 ALA A O 1
ATOM 9282 N N . GLY A 1 1220 ? -24.672 10.028 -40.099 1.00 81.25 1220 GLY A N 1
ATOM 9283 C CA . GLY A 1 1220 ? -24.341 10.094 -38.676 1.00 81.25 1220 GLY A CA 1
ATOM 9284 C C . GLY A 1 1220 ? -23.292 9.044 -38.273 1.00 81.25 1220 GLY A C 1
ATOM 9285 O O . GLY A 1 1220 ? -22.908 8.210 -39.099 1.00 81.25 1220 GLY A O 1
ATOM 9286 N N . PRO A 1 1221 ? -22.834 9.053 -37.008 1.00 85.94 1221 PRO A N 1
ATOM 9287 C CA . PRO A 1 1221 ? -21.746 8.188 -36.557 1.00 85.94 1221 PRO A CA 1
ATOM 9288 C C . PRO A 1 1221 ? -22.013 6.701 -36.811 1.00 85.94 1221 PRO A C 1
ATOM 9290 O O . PRO A 1 1221 ? -23.107 6.206 -36.541 1.00 85.94 1221 PRO A O 1
ATOM 9293 N N . ASN A 1 1222 ? -20.988 5.993 -37.278 1.00 88.38 1222 ASN A N 1
ATOM 9294 C CA . ASN A 1 1222 ? -20.977 4.564 -37.589 1.00 88.38 1222 ASN A CA 1
ATOM 9295 C C . ASN A 1 1222 ? -21.956 4.126 -38.697 1.00 88.38 1222 ASN A C 1
ATOM 9297 O O . ASN A 1 1222 ? -22.503 3.024 -38.643 1.00 88.38 1222 ASN A O 1
ATOM 9301 N N . THR A 1 1223 ? -22.193 4.979 -39.703 1.00 90.19 1223 THR A N 1
ATOM 9302 C CA . THR A 1 1223 ? -23.109 4.682 -40.828 1.00 90.19 1223 THR A CA 1
ATOM 9303 C C . THR A 1 1223 ? -22.476 4.852 -42.216 1.00 90.19 1223 THR A C 1
ATOM 9305 O O . THR A 1 1223 ? -23.138 5.293 -43.157 1.00 90.19 1223 THR A O 1
ATOM 9308 N N . ASN A 1 1224 ? -21.195 4.502 -42.358 1.00 94.06 1224 ASN A N 1
ATOM 9309 C CA . ASN A 1 1224 ? -20.468 4.578 -43.629 1.00 94.06 1224 ASN A CA 1
ATOM 9310 C C . ASN A 1 1224 ? -21.004 3.546 -44.634 1.00 94.06 1224 ASN A C 1
ATOM 9312 O O . ASN A 1 1224 ? -21.299 2.418 -44.254 1.00 94.06 1224 ASN A O 1
ATOM 9316 N N . GLY A 1 1225 ? -21.134 3.928 -45.907 1.00 93.19 1225 GLY A N 1
ATOM 9317 C CA . GLY A 1 1225 ? -21.643 3.073 -46.990 1.00 93.19 1225 GLY A CA 1
ATOM 9318 C C . GLY A 1 1225 ? -20.721 3.108 -48.211 1.00 93.19 1225 GLY A C 1
ATOM 9319 O O . GLY A 1 1225 ? -19.507 2.989 -48.079 1.00 93.19 1225 GLY A O 1
ATOM 9320 N N . SER A 1 1226 ? -21.282 3.329 -49.401 1.00 95.12 1226 SER A N 1
ATOM 9321 C CA . SER A 1 1226 ? -20.509 3.640 -50.616 1.00 95.12 1226 SER A CA 1
ATOM 9322 C C . SER A 1 1226 ? -20.427 5.129 -50.954 1.00 95.12 1226 SER A C 1
ATOM 9324 O O . SER A 1 1226 ? -19.666 5.496 -51.849 1.00 95.12 1226 SER A O 1
ATOM 9326 N N . GLN A 1 1227 ? -21.217 5.989 -50.301 1.00 97.19 1227 GLN A N 1
ATOM 9327 C CA . GLN A 1 1227 ? -21.210 7.419 -50.602 1.00 97.19 1227 GLN A CA 1
ATOM 9328 C C . GLN A 1 1227 ? -19.974 8.117 -50.024 1.00 97.19 1227 GLN A C 1
ATOM 9330 O O . GLN A 1 1227 ? -19.559 7.873 -48.890 1.00 97.19 1227 GLN A O 1
ATOM 9335 N N . PHE A 1 1228 ? -19.425 9.043 -50.800 1.00 97.56 1228 PHE A N 1
ATOM 9336 C CA . PHE A 1 1228 ? -18.213 9.795 -50.485 1.00 97.56 1228 PHE A CA 1
ATOM 9337 C C . PHE A 1 1228 ? -18.354 11.240 -50.964 1.00 97.56 1228 PHE A C 1
ATOM 9339 O O . PHE A 1 1228 ? -19.210 11.541 -51.801 1.00 97.56 1228 PHE A O 1
ATOM 9346 N N . PHE A 1 1229 ? -17.483 12.122 -50.482 1.00 96.88 1229 PHE A N 1
ATOM 9347 C CA . PHE A 1 1229 ? -17.310 13.458 -51.038 1.00 96.88 1229 PHE A CA 1
ATOM 9348 C C . PHE A 1 1229 ? -15.834 13.842 -51.175 1.00 96.88 1229 PHE A C 1
ATOM 9350 O O . PHE A 1 1229 ? -14.986 13.417 -50.390 1.00 96.88 1229 PHE A O 1
ATOM 9357 N N . ILE A 1 1230 ? -15.553 14.654 -52.195 1.00 97.44 1230 ILE A N 1
ATOM 9358 C CA . ILE A 1 1230 ? -14.266 15.311 -52.441 1.00 97.44 1230 ILE A CA 1
ATOM 9359 C C . ILE A 1 1230 ? -14.412 16.765 -51.983 1.00 97.44 1230 ILE A C 1
ATOM 9361 O O . ILE A 1 1230 ? -15.264 17.479 -52.514 1.00 97.44 1230 ILE A O 1
ATOM 9365 N N . CYS A 1 1231 ? -13.620 17.208 -51.010 1.00 96.06 1231 CYS A N 1
ATOM 9366 C CA . CYS A 1 1231 ? -13.593 18.603 -50.563 1.00 96.06 1231 CYS A CA 1
ATOM 9367 C C . CYS A 1 1231 ? -12.995 19.513 -51.645 1.00 96.06 1231 CYS A C 1
ATOM 9369 O O . CYS A 1 1231 ? -11.974 19.176 -52.245 1.00 96.06 1231 CYS A O 1
ATOM 9371 N N . THR A 1 1232 ? -13.587 20.687 -51.865 1.00 93.00 1232 THR A N 1
ATOM 9372 C CA . THR A 1 1232 ? -13.033 21.720 -52.768 1.00 93.00 1232 THR A CA 1
ATOM 9373 C C . THR A 1 1232 ? -12.441 22.918 -52.020 1.00 93.00 1232 THR A C 1
ATOM 9375 O O . THR A 1 1232 ? -11.785 23.760 -52.618 1.00 93.00 1232 THR A O 1
ATOM 9378 N N . VAL A 1 1233 ? -12.605 22.957 -50.695 1.00 91.81 1233 VAL A N 1
ATOM 9379 C CA . VAL A 1 1233 ? -11.983 23.900 -49.748 1.00 91.81 1233 VAL A CA 1
ATOM 9380 C C . VAL A 1 1233 ? -11.658 23.166 -48.439 1.00 91.81 1233 VAL A C 1
ATOM 9382 O O . VAL A 1 1233 ? -12.026 22.004 -48.278 1.00 91.81 1233 VAL A O 1
ATOM 9385 N N . GLU A 1 1234 ? -11.012 23.820 -47.470 1.00 92.38 1234 GLU A N 1
ATOM 9386 C CA . GLU A 1 1234 ? -10.918 23.277 -46.106 1.00 92.38 1234 GLU A CA 1
ATOM 9387 C C . GLU A 1 1234 ? -12.302 23.245 -45.429 1.00 92.38 1234 GLU A C 1
ATOM 9389 O O . GLU A 1 1234 ? -12.992 24.262 -45.351 1.00 92.38 1234 GLU A O 1
ATOM 9394 N N . THR A 1 1235 ? -12.709 22.078 -44.915 1.00 90.56 1235 THR A N 1
ATOM 9395 C CA . THR A 1 1235 ? -14.046 21.856 -44.326 1.00 90.56 1235 THR A CA 1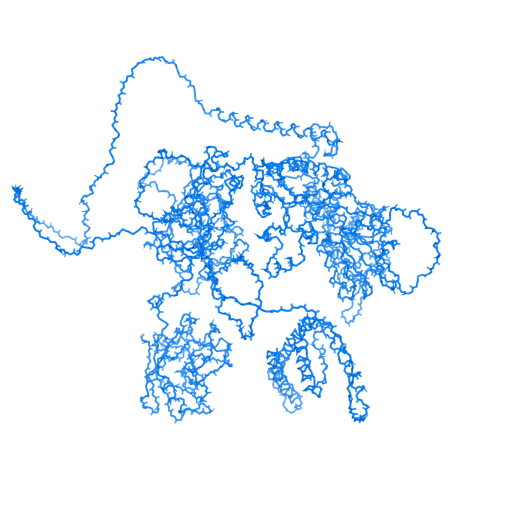
ATOM 9396 C C . THR A 1 1235 ? -13.965 21.318 -42.896 1.00 90.56 1235 THR A C 1
ATOM 9398 O O . THR A 1 1235 ? -14.588 20.309 -42.554 1.00 90.56 1235 THR A O 1
ATOM 9401 N N . SER A 1 1236 ? -13.181 21.977 -42.041 1.00 90.56 1236 SER A N 1
ATOM 9402 C CA . SER A 1 1236 ? -12.863 21.541 -40.667 1.00 90.56 1236 SER A CA 1
ATOM 9403 C C . SER A 1 1236 ? -14.083 21.293 -39.761 1.00 90.56 1236 SER A C 1
ATOM 9405 O O . SER A 1 1236 ? -14.014 20.502 -38.823 1.00 90.56 1236 SER A O 1
ATOM 9407 N N . TRP A 1 1237 ? -15.255 21.863 -40.067 1.00 90.12 1237 TRP A N 1
ATOM 9408 C CA . TRP A 1 1237 ? -16.511 21.562 -39.362 1.00 90.12 1237 TRP A CA 1
ATOM 9409 C C . TRP A 1 1237 ? -17.017 20.116 -39.549 1.00 90.12 1237 TRP A C 1
ATOM 9411 O O . TRP A 1 1237 ? -17.943 19.705 -38.839 1.00 90.12 1237 TRP A O 1
ATOM 9421 N N . LEU A 1 1238 ? -16.429 19.346 -40.472 1.00 89.94 1238 LEU A N 1
ATOM 9422 C CA . LEU A 1 1238 ? -16.682 17.915 -40.692 1.00 89.94 1238 LEU A CA 1
ATOM 9423 C C . LEU A 1 1238 ? -15.723 16.994 -39.908 1.00 89.94 1238 LEU A C 1
ATOM 9425 O O . LEU A 1 1238 ? -15.958 15.783 -39.837 1.00 89.94 1238 LEU A O 1
ATOM 9429 N N . ASP A 1 1239 ? -14.670 17.542 -39.293 1.00 89.69 1239 ASP A N 1
ATOM 9430 C CA . ASP A 1 1239 ? -13.707 16.766 -38.508 1.00 89.69 1239 ASP A CA 1
ATOM 9431 C C . ASP A 1 1239 ? -14.375 16.088 -37.301 1.00 89.69 1239 ASP A C 1
ATOM 9433 O O . ASP A 1 1239 ? -15.229 16.663 -36.623 1.00 89.69 1239 ASP A O 1
ATOM 9437 N N . GLY A 1 1240 ? -13.988 14.835 -37.034 1.00 84.25 1240 GLY A N 1
ATOM 9438 C CA . GLY A 1 1240 ? -14.574 14.030 -35.954 1.00 84.25 1240 GLY A CA 1
ATOM 9439 C C . GLY A 1 1240 ? -16.000 13.526 -36.220 1.00 84.25 1240 GLY A C 1
ATOM 9440 O O . GLY A 1 1240 ? -16.636 13.024 -35.298 1.00 84.25 1240 GLY A O 1
ATOM 9441 N N . LYS A 1 1241 ? -16.517 13.690 -37.448 1.00 89.19 1241 LYS A N 1
ATOM 9442 C CA . LYS A 1 1241 ? -17.868 13.257 -37.868 1.00 89.19 1241 LYS A CA 1
ATOM 9443 C C . LYS A 1 1241 ? -17.844 12.417 -39.147 1.00 89.19 1241 LYS A C 1
ATOM 9445 O O . LYS A 1 1241 ? -18.652 11.505 -39.297 1.00 89.19 1241 LYS A O 1
ATOM 9450 N N . HIS A 1 1242 ? -16.915 12.732 -40.048 1.00 93.38 1242 HIS A N 1
ATOM 9451 C CA . HIS A 1 1242 ? -16.694 12.033 -41.311 1.00 93.38 1242 HIS A CA 1
ATOM 9452 C C . HIS A 1 1242 ? -15.263 11.492 -41.363 1.00 93.38 1242 HIS A C 1
ATOM 9454 O O . HIS A 1 1242 ? -14.322 12.171 -40.941 1.00 93.38 1242 HIS A O 1
ATOM 9460 N N . VAL A 1 1243 ? -15.110 10.255 -41.838 1.00 95.50 1243 VAL A N 1
ATOM 9461 C CA . VAL A 1 1243 ? -13.812 9.578 -41.947 1.00 95.50 1243 VAL A CA 1
ATOM 9462 C C . VAL A 1 1243 ? -13.133 10.012 -43.243 1.00 95.50 1243 VAL A C 1
ATOM 9464 O O . VAL A 1 1243 ? -13.571 9.627 -44.326 1.00 95.50 1243 VAL A O 1
ATOM 9467 N N . VAL A 1 1244 ? -12.052 10.788 -43.128 1.00 96.88 1244 VAL A N 1
ATOM 9468 C CA . VAL A 1 1244 ? -11.135 11.076 -44.242 1.00 96.88 1244 VAL A CA 1
ATOM 9469 C C . VAL A 1 1244 ? -10.318 9.820 -44.537 1.00 96.88 1244 VAL A C 1
ATOM 9471 O O . VAL A 1 1244 ? -9.659 9.295 -43.639 1.00 96.88 1244 VAL A O 1
ATOM 9474 N N . PHE A 1 1245 ? -10.348 9.350 -45.785 1.00 96.75 1245 PHE A N 1
ATOM 9475 C CA . PHE A 1 1245 ? -9.734 8.076 -46.181 1.00 96.75 1245 PHE A CA 1
ATOM 9476 C C . PHE A 1 1245 ? -8.876 8.137 -47.448 1.00 96.75 1245 PHE A C 1
ATOM 9478 O O . PHE A 1 1245 ? -8.259 7.137 -47.806 1.00 96.75 1245 PHE A O 1
ATOM 9485 N N . GLY A 1 1246 ? -8.776 9.294 -48.098 1.00 96.31 1246 GLY A N 1
ATOM 9486 C CA . GLY A 1 1246 ? -7.860 9.489 -49.216 1.00 96.31 1246 GLY A CA 1
ATOM 9487 C C . GLY A 1 1246 ? -7.673 10.955 -49.584 1.00 96.31 1246 GLY A C 1
ATOM 9488 O O . GLY A 1 1246 ? -8.178 11.861 -48.913 1.00 96.31 1246 GLY A O 1
ATOM 9489 N N . ARG A 1 1247 ? -6.977 11.180 -50.694 1.00 96.56 1247 ARG A N 1
ATOM 9490 C CA . ARG A 1 1247 ? -6.867 12.480 -51.366 1.00 96.56 1247 ARG A CA 1
ATOM 9491 C C . ARG A 1 1247 ? -6.759 12.296 -52.872 1.00 96.56 1247 ARG A C 1
ATOM 9493 O O . ARG A 1 1247 ? -6.228 11.289 -53.328 1.00 96.56 1247 ARG A O 1
ATOM 9500 N N . VAL A 1 1248 ? -7.188 13.293 -53.631 1.00 95.75 1248 VAL A N 1
ATOM 9501 C CA . VAL A 1 1248 ? -6.792 13.458 -55.031 1.00 95.75 1248 VAL A CA 1
ATOM 9502 C C . VAL A 1 1248 ? -5.278 13.692 -55.083 1.00 95.75 1248 VAL A C 1
ATOM 9504 O O . VAL A 1 1248 ? -4.743 14.487 -54.309 1.00 95.75 1248 VAL A O 1
ATOM 9507 N N . VAL A 1 1249 ? -4.593 12.988 -55.984 1.00 93.44 1249 VAL A N 1
ATOM 9508 C CA . VAL A 1 1249 ? -3.167 13.181 -56.301 1.00 93.44 1249 VAL A CA 1
ATOM 9509 C C . VAL A 1 1249 ? -2.942 13.685 -57.727 1.00 93.44 1249 VAL A C 1
ATOM 9511 O O . VAL A 1 1249 ? -1.910 14.295 -57.982 1.00 93.44 1249 VAL A O 1
ATOM 9514 N N . ASP A 1 1250 ? -3.914 13.494 -58.625 1.00 92.19 1250 ASP A N 1
ATOM 9515 C CA . ASP A 1 1250 ? -3.925 14.049 -59.984 1.00 92.19 1250 ASP A CA 1
ATOM 9516 C C . ASP A 1 1250 ? -5.372 14.303 -60.459 1.00 92.19 1250 ASP A C 1
ATOM 9518 O O . ASP A 1 1250 ? -6.303 13.642 -59.992 1.00 92.19 1250 ASP A O 1
ATOM 9522 N N . GLY A 1 1251 ? -5.578 15.262 -61.367 1.00 92.75 1251 GLY A N 1
ATOM 9523 C CA . GLY A 1 1251 ? -6.901 15.633 -61.894 1.00 92.75 1251 GLY A CA 1
ATOM 9524 C C . GLY A 1 1251 ? -7.699 16.646 -61.058 1.00 92.75 1251 GLY A C 1
ATOM 9525 O O . GLY A 1 1251 ? -8.933 16.655 -61.091 1.00 92.75 1251 GLY A O 1
ATOM 9526 N N . MET A 1 1252 ? -7.041 17.509 -60.274 1.00 95.94 1252 MET A N 1
ATOM 9527 C CA . MET A 1 1252 ? -7.730 18.565 -59.501 1.00 95.94 1252 MET A CA 1
ATOM 9528 C C . MET A 1 1252 ? -8.377 19.656 -60.374 1.00 95.94 1252 MET A C 1
ATOM 9530 O O . MET A 1 1252 ? -9.318 20.323 -59.942 1.00 95.94 1252 MET A O 1
ATOM 9534 N N . ASP A 1 1253 ? -7.918 19.824 -61.610 1.00 92.06 1253 ASP A N 1
ATOM 9535 C CA . ASP A 1 1253 ? -8.572 20.619 -62.651 1.00 92.06 1253 ASP A CA 1
ATOM 9536 C C . ASP A 1 1253 ? -9.907 19.987 -63.090 1.00 92.06 1253 ASP A C 1
ATOM 9538 O O . ASP A 1 1253 ? -10.914 20.690 -63.191 1.00 92.06 1253 ASP A O 1
ATOM 9542 N N . VAL A 1 1254 ? -9.960 18.657 -63.234 1.00 94.62 1254 VAL A N 1
ATOM 9543 C CA . VAL A 1 1254 ? -11.190 17.894 -63.509 1.00 94.62 1254 VAL A CA 1
ATOM 9544 C C . VAL A 1 1254 ? -12.183 18.033 -62.349 1.00 94.62 1254 VAL A C 1
ATOM 9546 O O . VAL A 1 1254 ? -13.374 18.253 -62.582 1.00 94.62 1254 VAL A O 1
ATOM 9549 N N . VAL A 1 1255 ? -11.709 17.997 -61.096 1.00 95.25 1255 VAL A N 1
ATOM 9550 C CA . VAL A 1 1255 ? -12.537 18.284 -59.905 1.00 95.25 1255 VAL A CA 1
ATOM 9551 C C . VAL A 1 1255 ? -13.115 19.704 -59.960 1.00 95.25 1255 VAL A C 1
ATOM 9553 O O . VAL A 1 1255 ? -14.310 19.884 -59.726 1.00 95.25 1255 VAL A O 1
ATOM 9556 N N . LYS A 1 1256 ? -12.320 20.710 -60.342 1.00 93.88 1256 LYS A N 1
ATOM 9557 C CA . LYS A 1 1256 ? -12.781 22.106 -60.479 1.00 93.88 1256 LYS A CA 1
ATOM 9558 C C . LYS A 1 1256 ? -13.735 22.306 -61.667 1.00 93.88 1256 LYS A C 1
ATOM 9560 O O . LYS A 1 1256 ? -14.684 23.085 -61.570 1.00 93.88 1256 LYS A O 1
ATOM 9565 N N . ALA A 1 1257 ? -13.575 21.549 -62.753 1.00 92.62 1257 ALA A N 1
ATOM 9566 C CA . ALA A 1 1257 ? -14.529 21.515 -63.865 1.00 92.62 1257 ALA A CA 1
ATOM 9567 C C . ALA A 1 1257 ? -15.883 20.892 -63.461 1.00 92.62 1257 ALA A C 1
ATOM 9569 O O . ALA A 1 1257 ? -16.940 21.366 -63.889 1.00 92.62 1257 ALA A O 1
ATOM 9570 N N . ILE A 1 1258 ? -15.867 19.868 -62.599 1.00 95.06 1258 ILE A N 1
ATOM 9571 C CA . ILE A 1 1258 ? -17.068 19.287 -61.977 1.00 95.06 1258 ILE A CA 1
ATOM 9572 C C . ILE A 1 1258 ? -17.724 20.292 -61.020 1.00 95.06 1258 ILE A C 1
ATOM 9574 O O . ILE A 1 1258 ? -18.939 20.491 -61.069 1.00 95.06 1258 ILE A O 1
ATOM 9578 N N . GLU A 1 1259 ? -16.935 20.979 -60.195 1.00 95.88 1259 GLU A N 1
ATOM 9579 C CA . GLU A 1 1259 ? -17.426 22.006 -59.276 1.00 95.88 1259 GLU A CA 1
ATOM 9580 C C . GLU A 1 1259 ? -18.125 23.163 -60.011 1.00 95.88 1259 GLU A C 1
ATOM 9582 O O . GLU A 1 1259 ? -19.216 23.580 -59.616 1.00 95.88 1259 GLU A O 1
ATOM 9587 N N . ALA A 1 1260 ? -17.566 23.633 -61.131 1.00 93.00 1260 ALA A N 1
ATOM 9588 C CA . ALA A 1 1260 ? -18.135 24.720 -61.932 1.00 93.00 1260 ALA A CA 1
ATOM 9589 C C . ALA A 1 1260 ? -19.553 24.418 -62.477 1.00 93.00 1260 ALA A C 1
ATOM 9591 O O . ALA A 1 1260 ? -20.378 25.332 -62.650 1.00 93.00 1260 ALA A O 1
ATOM 9592 N N . VAL A 1 1261 ? -19.882 23.138 -62.708 1.00 93.69 1261 VAL A N 1
ATOM 9593 C CA . VAL A 1 1261 ? -21.243 22.710 -63.081 1.00 93.69 1261 VAL A CA 1
ATOM 9594 C C . VAL A 1 1261 ? -22.158 22.433 -61.882 1.00 93.69 1261 VAL A C 1
ATOM 9596 O O . VAL A 1 1261 ? -23.336 22.159 -62.094 1.00 93.69 1261 VAL A O 1
ATOM 9599 N N . GLY A 1 1262 ? -21.684 22.561 -60.642 1.00 92.06 1262 GLY A N 1
ATOM 9600 C CA . GLY A 1 1262 ? -22.501 22.497 -59.426 1.00 92.06 1262 GLY A CA 1
ATOM 9601 C C . GLY A 1 1262 ? -23.376 23.734 -59.177 1.00 92.06 1262 GLY A C 1
ATOM 9602 O O . GLY A 1 1262 ? -23.424 24.684 -59.970 1.00 92.06 1262 GLY A O 1
ATOM 9603 N N . SER A 1 1263 ? -24.077 23.737 -58.041 1.00 92.31 1263 SER A N 1
ATOM 9604 C CA . SER A 1 1263 ? -24.892 24.871 -57.578 1.00 92.31 1263 SER A CA 1
ATOM 9605 C C . SER A 1 1263 ? -25.033 24.897 -56.053 1.00 92.31 1263 SER A C 1
ATOM 9607 O O . SER A 1 1263 ? -24.796 23.900 -55.380 1.00 92.31 1263 SER A O 1
ATOM 9609 N N . GLN A 1 1264 ? -25.493 26.018 -55.488 1.00 89.31 1264 GLN A N 1
ATOM 9610 C CA . GLN A 1 1264 ? -25.721 26.143 -54.037 1.00 89.31 1264 GLN A CA 1
ATOM 9611 C C . GLN A 1 1264 ? -26.856 25.242 -53.501 1.00 89.31 1264 GLN A C 1
ATOM 9613 O O . GLN A 1 1264 ? -26.923 24.976 -52.306 1.00 89.31 1264 GLN A O 1
ATOM 9618 N N . SER A 1 1265 ? -27.718 24.709 -54.377 1.00 87.31 1265 SER A N 1
ATOM 9619 C CA . SER A 1 1265 ? -28.684 23.655 -54.012 1.00 87.31 1265 SER A CA 1
ATOM 9620 C C . SER A 1 1265 ? -28.055 22.254 -53.945 1.00 87.31 1265 SER A C 1
ATOM 9622 O O . SER A 1 1265 ? -28.662 21.318 -53.428 1.00 87.31 1265 SER A O 1
ATOM 9624 N N . GLY A 1 1266 ? -26.853 22.095 -54.503 1.00 87.12 1266 GLY A N 1
ATOM 9625 C CA . GLY A 1 1266 ? -26.210 20.816 -54.769 1.00 87.12 1266 GLY A CA 1
ATOM 9626 C C . GLY A 1 1266 ? -26.566 20.191 -56.119 1.00 87.12 1266 GLY A C 1
ATOM 9627 O O . GLY A 1 1266 ? -25.840 19.312 -56.566 1.00 87.12 1266 GLY A O 1
ATOM 9628 N N . GLN A 1 1267 ? -27.626 20.626 -56.808 1.00 89.56 1267 GLN A N 1
ATOM 9629 C CA . GLN A 1 1267 ? -27.947 20.091 -58.137 1.00 89.56 1267 GLN A CA 1
ATOM 9630 C C . GLN A 1 1267 ? -26.890 20.496 -59.174 1.00 89.56 1267 GLN A C 1
ATOM 9632 O O . GLN A 1 1267 ? -26.431 21.643 -59.188 1.00 89.56 1267 GLN A O 1
ATOM 9637 N N . THR A 1 1268 ? -26.532 19.564 -60.057 1.00 90.94 1268 THR A N 1
ATOM 9638 C CA . THR A 1 1268 ? -25.595 19.778 -61.165 1.00 90.94 1268 THR A CA 1
ATOM 9639 C C . THR A 1 1268 ? -26.323 20.258 -62.427 1.00 90.94 1268 THR A C 1
ATOM 9641 O O . THR A 1 1268 ? -27.376 19.751 -62.802 1.00 90.94 1268 THR A O 1
ATOM 9644 N N . LYS A 1 1269 ? -25.747 21.251 -63.115 1.00 89.44 1269 LYS A N 1
ATOM 9645 C CA . LYS A 1 1269 ? -26.265 21.865 -64.357 1.00 89.44 1269 LYS A CA 1
ATOM 9646 C C . LYS A 1 1269 ? -26.137 20.948 -65.582 1.00 89.44 1269 LYS A C 1
ATOM 9648 O O . LYS A 1 1269 ? -26.741 21.208 -66.618 1.00 89.44 1269 LYS A O 1
ATOM 9653 N N . LYS A 1 1270 ? -25.294 19.918 -65.483 1.00 91.88 1270 LYS A N 1
ATOM 9654 C CA . LYS A 1 1270 ? -25.047 18.867 -66.478 1.00 91.88 1270 LYS A CA 1
ATOM 9655 C C . LYS A 1 1270 ? -24.820 17.549 -65.724 1.00 91.88 1270 LYS A C 1
ATOM 9657 O O . LYS A 1 1270 ? -24.208 17.606 -64.658 1.00 91.88 1270 LYS A O 1
ATOM 9662 N N . PRO A 1 1271 ? -25.229 16.382 -66.254 1.00 91.19 1271 PRO A N 1
ATOM 9663 C CA . PRO A 1 1271 ? -24.891 15.092 -65.654 1.00 91.19 1271 PRO A CA 1
ATOM 9664 C C . PRO A 1 1271 ? -23.376 14.935 -65.475 1.00 91.19 1271 PRO A C 1
ATOM 9666 O O . PRO A 1 1271 ? -22.626 15.170 -66.421 1.00 91.19 1271 PRO A O 1
ATOM 9669 N N . VAL A 1 1272 ? -22.939 14.532 -64.282 1.00 95.31 1272 VAL A N 1
ATOM 9670 C CA . VAL A 1 1272 ? -21.533 14.239 -63.965 1.00 95.31 1272 VAL A CA 1
ATOM 9671 C C . VAL A 1 1272 ? -21.432 12.761 -63.609 1.00 95.31 1272 VAL A C 1
ATOM 9673 O O . VAL A 1 1272 ? -22.025 12.337 -62.616 1.00 95.31 1272 VAL A O 1
ATOM 9676 N N . VAL A 1 1273 ? -20.725 11.975 -64.423 1.00 95.12 1273 VAL A N 1
ATOM 9677 C CA . VAL A 1 1273 ? -20.738 10.503 -64.348 1.00 95.12 1273 VAL A CA 1
ATOM 9678 C C . VAL A 1 1273 ? -19.323 9.933 -64.426 1.00 95.12 1273 VAL A C 1
ATOM 9680 O O . VAL A 1 1273 ? -18.528 10.342 -65.277 1.00 95.12 1273 VAL A O 1
ATOM 9683 N N . VAL A 1 1274 ? -19.038 8.961 -63.554 1.00 96.75 1274 VAL A N 1
ATOM 9684 C CA . VAL A 1 1274 ? -17.844 8.106 -63.601 1.00 96.75 1274 VAL A CA 1
ATOM 9685 C C . VAL A 1 1274 ? -18.008 7.139 -64.777 1.00 96.75 1274 VAL A C 1
ATOM 9687 O O . VAL A 1 1274 ? -18.721 6.141 -64.677 1.00 96.75 1274 VAL A O 1
ATOM 9690 N N . ALA A 1 1275 ? -17.397 7.440 -65.920 1.00 92.44 1275 ALA A N 1
ATOM 9691 C CA . ALA A 1 1275 ? -17.516 6.623 -67.129 1.00 92.44 1275 ALA A CA 1
ATOM 9692 C C . ALA A 1 1275 ? -16.715 5.314 -67.024 1.00 92.44 1275 ALA A C 1
ATOM 9694 O O . ALA A 1 1275 ? -17.108 4.285 -67.578 1.00 92.44 1275 ALA A O 1
ATOM 9695 N N . ASN A 1 1276 ? -15.607 5.338 -66.284 1.00 94.12 1276 ASN A N 1
ATOM 9696 C CA . ASN A 1 1276 ? -14.774 4.177 -65.999 1.00 94.12 1276 ASN A CA 1
ATOM 9697 C C . ASN A 1 1276 ? -14.028 4.376 -64.668 1.00 94.12 1276 ASN A C 1
ATOM 9699 O O . ASN A 1 1276 ? -13.771 5.512 -64.271 1.00 94.12 1276 ASN A O 1
ATOM 9703 N N . CYS A 1 1277 ? -13.707 3.289 -63.970 1.00 96.19 1277 CYS A N 1
ATOM 9704 C CA . CYS A 1 1277 ? -12.963 3.327 -62.713 1.00 96.19 1277 CYS A CA 1
ATOM 9705 C C . CYS A 1 1277 ? -12.203 2.022 -62.473 1.00 96.19 1277 CYS A C 1
ATOM 9707 O O . CYS A 1 1277 ? -12.539 0.992 -63.062 1.00 96.19 1277 CYS A O 1
ATOM 9709 N N . GLY A 1 1278 ? -11.194 2.080 -61.606 1.00 90.38 1278 GLY A N 1
ATOM 9710 C CA . GLY A 1 1278 ? -10.357 0.939 -61.253 1.00 90.38 1278 GLY A CA 1
ATOM 9711 C C . GLY A 1 1278 ? -9.229 1.313 -60.296 1.00 90.38 1278 GLY A C 1
ATOM 9712 O O . GLY A 1 1278 ? -9.149 2.447 -59.823 1.00 90.38 1278 GLY A O 1
ATOM 9713 N N . GLU A 1 1279 ? -8.372 0.336 -60.032 1.00 92.56 1279 GLU A N 1
ATOM 9714 C CA . GLU A 1 1279 ? -7.076 0.468 -59.355 1.00 92.56 1279 GLU A CA 1
ATOM 9715 C C . GLU A 1 1279 ? -5.964 0.671 -60.406 1.00 92.56 1279 GLU A C 1
ATOM 9717 O O . GLU A 1 1279 ? -6.176 0.335 -61.578 1.00 92.56 1279 GLU A O 1
ATOM 9722 N N . LEU A 1 1280 ? -4.840 1.282 -60.012 1.00 84.62 1280 LEU A N 1
ATOM 9723 C CA . LEU A 1 1280 ? -3.677 1.590 -60.863 1.00 84.62 1280 LEU A CA 1
ATOM 9724 C C . LEU A 1 1280 ? -2.448 0.752 -60.486 1.00 84.62 1280 LEU A C 1
ATOM 9726 O O . LEU A 1 1280 ? -2.160 0.668 -59.272 1.00 84.62 1280 LEU A O 1
#

Organism: NCBI:txid2077276

InterPro domains:
  IPR000192 Aminotransferase class V domain [PF00266] (317-761)
  IPR002130 Cyclophilin-type peptidyl-prolyl cis-trans isomerase domain [PF00160] (1116-1278)
  IPR002130 Cyclophilin-type peptidyl-prolyl cis-trans isomerase domain [PR00153] (1133-1148)
  IPR002130 Cyclophilin-type peptidyl-prolyl cis-trans isomerase domain [PR00153] (1169-1181)
  IPR002130 Cyclophilin-type peptidyl-prolyl cis-trans isomerase domain [PR00153] (1212-1227)
  IPR002130 Cyclophilin-type peptidyl-prolyl cis-trans isomerase domain [PR00153] (1227-1239)
  IPR002130 Cyclophilin-type peptidyl-prolyl cis-trans isomerase domain [PR00153] (1240-1255)
  IPR002130 Cyclophilin-type peptidyl-prolyl cis-trans isomerase domain [PS50072] (1116-1279)
  IPR005302 Molybdenum cofactor sulfurase, C-terminal [PF03473] (991-1072)
  IPR005302 Molybdenum cofactor sulfurase, C-terminal [PS51340] (970-1105)
  IPR005303 Molybdenum cofactor sulfurase, middle domain [PF03476] (802-944)
  IPR011037 Pyruvate kinase-like, insert domain superfamily [SSF50800] (988-1075)
  IPR015421 Pyridoxal phosphate-dependent transferase, major domain [G3DSA:3.40.640.10] (332-613)
  IPR015422 Pyridoxal phosphate-dependent transferase, small domain [G3DSA:3.90.1150.10] (614-770)
  IPR015424 Pyridoxal phosphate-dependent transferase [SSF53383] (308-764)
  IPR020892 Cyclophilin-type peptidyl-prolyl cis-trans isomerase, conserved site [PS00170] (1164-1181)
  IPR027267 AH/BAR domain superfamily [G3DSA:1.20.1270.60] (1-102)
  IPR027267 AH/BAR domain superfamily [SSF103657] (2-98)
  IPR028886 Molybdenum cofactor sulfurase [MF_03050] (290-1147)
  IPR029000 Cyclophilin-like domain superfamily [G3DSA:2.40.100.10] (1103-1280)

Sequence (1280 aa):
MKSVQSQISHRKDVKLEFDRYEQKLSKMRKRKDSGPSPQRLERNEQKLHKARVALQTVTFDLYRVFAKYESERDTMLNGELEMVRQVMHNFYAKNADATNFTIPEEVDRSIVDSRAEQLFKSMVEKEVEQDALKLLPSSSTNNNAPPLFTLAADGVHSPAGFSPAVPSALVPTKPVVTILASSVPGPGGEKQTPTHSTDTSSGPERDSAEEDELSEKLKTIQLSRPSIPPVKVYRLGRPVAMPLSGESSSFPVPRDSCETSAMQAAGETQSVAAAMSAEKTAFVAQSDGAYGYGRGQAALRIDEMRANDFPQMRGSVYLDHAGATMYSKTQLDAAFQELQSGLFTNPHSAAGDANAESTTARIESVRRQVLAFFSASEEEYTLIFTSGATAALKLVGESFPWTKDSTFAHSMDSHTSVLGIRGYAGARGSKIKCVSLDELEQIKRDISDDAAFSAETTSTEPSETTVTSLFAYPAECNFSGVRHSLSLVDKIRDGNWNNSNEGLAQTKWLVLVDAAKYVATSRLDLSVHHPDFVVLSFYKIFGYPTGLGALIVRKSALSYMKKNFHGGGTVRSILAGRNFVVPRGLDGSGDESARFADGTQSFLSILALRHGIEQVGILGMANISAHTAALRKLLVDKLSSLKHWNEHPICEIYGNTRDEPKIQSQGPIIACNFLRCDGSYVGYSEVHKLAEIHGIHLRTGCFCNPGACQHYLGLKVANLMSNIAAGHVCGDDIDIVNGLPTGAIRVSLGYMSTFEDVAAFVDFASKYFVCRVAPEQEPEAMTRTSSPRILSPQFAKGPYLCKVTLFPIKSCAGMVVDAWPIGSRGLLFDREFAIVDLSTGNALTVKTVPELCFLHPVIDLGHQTLTLSYRNPGKPEAQPSAATQSSSESQTPSFTIPLRADIATTKPQDEDNPRSMRVCADLCKGRDVGAEVSQWLSSCLGRQCGLVRVSSNHLRAAQVTRPKKPSDSSETQGPETATPDESTKDGAPAIGFANQAQYLLLSRQSIAHFDSALRAVDSSASISEDAFRANLIVDGCGAFEEDKWQRLQIGGGAFDVSGPCSRCAVINLDPRTGHQRCNLSDMVSCAGGALVATRVFPKPQARPHPSDKMPNPQVFFDMTVGGAPTGRITFELFADKVPKTAENFRALCTGEKGVGRSGKPLHYKGSSFHRVIPNFMCQGGDFTRGNGTGGESIYGEKFPDENFLLKHKGEGILSMANAGPNTNGSQFFICTVETSWLDGKHVVFGRVVDGMDVVKAIEAVGSQSGQTKKPVVVANCGEL